Protein AF-0000000078358785 (afdb_homodimer)

pLDDT: mean 84.78, std 23.12, range [19.11, 98.88]

Solvent-accessible surface area (backbone atoms only — not comparable to full-atom values): 61920 Å² total; per-residue (Å²): 139,83,80,76,79,76,81,77,79,79,76,76,79,75,78,79,74,76,70,80,72,74,65,74,68,60,84,59,78,71,70,69,76,71,72,65,81,68,76,56,52,26,37,37,36,40,34,27,38,42,33,43,81,42,64,78,34,66,46,77,30,67,47,53,10,40,36,32,26,43,56,86,24,31,24,59,42,73,45,63,35,97,56,78,83,46,72,68,59,48,48,54,48,43,39,72,59,42,86,57,66,68,45,70,43,88,78,56,57,58,84,79,57,36,44,62,38,29,50,54,54,65,26,34,34,31,42,22,29,21,31,59,29,33,31,62,51,30,46,68,45,34,30,58,63,73,87,32,40,61,72,57,32,38,49,74,52,45,51,64,48,35,58,52,32,70,41,58,69,55,29,48,57,48,38,51,54,47,52,54,37,34,34,31,44,36,39,38,33,38,31,34,34,40,33,73,39,59,67,34,28,52,45,45,52,50,46,34,38,72,62,54,37,33,32,34,43,11,52,28,36,34,51,34,34,91,77,43,74,86,66,46,42,96,34,47,66,55,46,50,51,46,48,39,52,48,43,47,45,34,62,62,76,30,43,62,55,71,86,51,56,70,72,73,68,64,77,71,74,75,70,79,70,62,86,48,92,53,79,66,48,66,41,73,69,74,79,61,83,66,56,83,68,28,49,38,40,53,27,48,21,50,56,32,70,75,23,39,45,70,68,34,48,39,52,51,14,49,48,45,69,69,34,83,80,49,33,36,40,36,55,37,44,45,36,70,69,57,45,54,52,37,42,68,76,39,67,92,33,93,44,73,62,46,51,44,45,74,35,58,53,59,30,59,48,16,33,34,31,39,50,32,68,67,48,73,69,45,50,53,49,41,60,72,37,43,40,10,38,19,42,24,42,43,18,23,39,52,28,59,36,48,64,53,56,58,65,59,42,47,72,70,62,57,67,34,36,20,29,15,28,33,28,29,58,5,41,37,73,28,61,52,56,33,46,46,36,41,42,38,51,39,22,54,60,40,58,61,52,68,72,50,78,75,71,82,70,83,63,74,53,53,65,50,71,35,36,49,53,11,23,34,11,34,15,16,18,41,29,67,73,33,54,80,40,33,25,29,80,54,74,68,13,35,38,35,31,27,36,35,44,64,42,38,37,64,71,72,76,70,80,77,74,85,55,89,46,70,66,42,46,53,50,47,53,46,51,50,49,43,62,71,26,38,61,80,78,55,60,83,62,73,48,64,42,52,52,68,67,45,81,51,84,74,80,54,65,71,59,50,50,42,25,40,55,48,27,48,56,43,77,26,26,26,23,21,23,38,70,64,36,66,69,31,32,66,46,51,57,131,135,82,84,74,80,77,84,78,80,81,75,75,79,76,77,78,74,74,71,78,71,74,66,74,68,61,84,60,78,72,70,68,77,72,73,64,80,67,75,54,53,26,38,37,36,39,35,27,39,43,34,43,81,42,64,78,34,66,46,76,28,68,47,52,10,40,36,33,27,43,57,86,25,31,24,60,43,71,46,61,34,99,56,77,83,44,71,67,59,47,47,54,49,44,38,70,57,44,89,55,65,67,46,69,42,90,79,56,56,59,84,80,57,36,43,62,38,30,51,55,54,64,26,34,34,32,42,22,30,22,31,59,30,32,31,62,52,29,48,69,46,34,30,59,63,74,88,32,39,61,71,56,33,38,49,73,53,45,52,64,48,34,58,53,32,70,39,58,68,55,30,49,57,48,38,49,53,48,53,53,37,33,34,32,44,38,37,37,32,38,30,34,35,39,34,72,38,59,67,34,29,54,47,46,52,50,47,34,36,73,62,55,38,32,31,34,43,12,51,28,36,33,49,34,35,90,76,43,73,86,65,46,42,96,33,46,67,56,45,49,50,46,48,40,52,47,43,47,45,35,60,62,75,29,42,62,56,73,87,51,57,69,73,71,69,63,77,71,72,76,69,77,72,62,85,49,92,52,78,66,45,67,40,75,68,75,79,60,83,64,56,83,67,26,49,38,40,55,28,48,21,51,56,34,70,77,22,39,47,70,67,34,49,38,54,52,14,49,49,44,71,69,35,85,81,49,34,35,40,35,55,37,44,46,34,70,69,56,45,54,53,39,42,67,77,38,68,91,33,94,45,72,62,44,52,44,44,75,35,58,53,60,30,58,50,16,33,35,31,40,49,31,68,67,48,74,69,46,52,52,50,41,58,72,36,44,38,10,38,20,43,24,43,42,18,23,39,51,29,61,37,48,64,53,57,56,64,60,40,47,73,70,60,56,67,34,35,22,29,15,28,33,28,29,57,5,41,39,73,28,61,53,57,32,46,46,33,42,40,37,51,38,23,54,62,42,58,63,51,68,72,50,78,75,71,82,70,80,61,74,52,53,65,51,72,35,35,50,53,11,24,34,12,34,15,18,18,41,30,67,73,32,52,79,39,34,25,27,79,55,75,68,12,36,38,36,31,28,34,37,44,65,40,39,41,60,70,74,77,70,80,78,73,84,55,87,46,70,67,42,47,53,51,48,52,45,52,50,50,43,61,70,26,38,63,80,77,57,60,82,62,73,48,63,44,53,51,68,66,46,82,53,84,76,81,53,65,70,58,50,49,42,25,40,54,48,28,51,55,42,77,27,26,25,22,22,23,38,71,63,35,63,70,32,34,67,48,52,57,131

Secondary structure (DSSP, 8-state):
-----------------------------------SSS-PPPEEEESEEEEEEETTEEEEE-SS-EEEE-TTSBEEEEE--SS---HHHHHHHHHHH---GGGG-TT--HHHHSEEEEPPTT-EEEEPEEEEEEEGGGGGGTT--TT--HHHHIIIIIHHHHHGGGSHHHHHHHHHHHHHHHHHTTEEEEEEE--S-HHHHHHHHHHHHHHT-EEEEE-EE-S--TT-TTSS-S-HHHHHHHHHHHHHHHHHHTSS-SS---TT------------SSGGGGS----STTGGG-SEEEEEEE--GGGS-HHHHHHHHHHHHH-TT-EEEEEES--HHHHHHHHHH-TT-SSHHHHHHHTT--STTEEEEE--S--HHHHHHHHHHT-EEEE-HHHHHHTT-----HHHHHHTT---EEE---BTTBS-SSHHHHHHHHHHHHHHHHHHHTTS-S------SS--HHHHHHHHTHHHHHHTT-TTTSSS--TTSB--EEEE----------------SHHHHHHHHHHHHHHHTSPPPPPTTSSTT----TT-----HHHHHHHHHHH--GGGEEEEEETTEEEE-SS---/-----------------------------------SSS-PPPEEEESEEEEEEETTEEEEE-SS-EEEE-TTSBEEEEE--SS---HHHHHHHHHHH---GGGG-TT--HHHHSEEEEPPTT-EEEEPEEEEEEEGGGGGGTT--TT--HHHHIIIIIHHHHHGGGSHHHHHHHHHHHHHHHHHTTEEEEEEE--S-HHHHHHHHHHHHHHT-EEEEE-EE-S--TT-TTSS-S-HHHHHHHHHHHHHHHHHHTSS-SS---TT------------SSGGGGS----STTGGG-SEEEEEEE--GGGS-HHHHHHHHHHHHH-TT-EEEEEES--HHHHHHHHHH-TT-SSHHHHHHHTT--STTEEEEE--S--HHHHHHHHHHT-EEEE-HHHHHHTT-----HHHHHHTT---EEE---BTTBS-SSHHHHHHHHHHHHHHHHHHHTTS-S------SS--HHHHHHHHTHHHHHHTT-TTTSSS--TTSB--EEEE----------------SHHHHHHHHHHHHHHHTSPPPPPTTSSTT----TT-S---HHHHHHHHHHH--GGGEEEEEETTEEEE-SS---

Radius of gyration: 32.54 Å; Cα contacts (8 Å, |Δi|>4): 2406; chains: 2; bounding box: 149×93×80 Å

Foldseek 3Di:
DDDPPPPDDPPPPPPPPPPPCVVPPPVPPPPPPPPQPDQAFKEKEWAWEWAFPALQDIDIQGARWIWIQHSQQFTQDTHHDNDHDAPVNVLVVCCVRPPDCLSVDPPRDDLVRHAYFYEFPLKYKYFFFAAEAAELQFLVCAPHDLPAFDLVCCLPRNLVSLVVVVDVVVLLVSLLVLLFVLVLFRHQEYEYEHALDLSSQLSNLVSCLLLQGQYAYENEAFQADPSDPVRHDVDLVVSVVSRLVSQQSSLPVQLDRPSHSPPPPPDPPPPPQPPDVDSLSSRPQPPDPSSLPTSYGYEYEHAAQLRDAPSNLLSVLVVCVSHVSHAYEYEAQQAPVVFVSNCVRPVVDPGRLVSSVVSNRQALRYEYECCADDDPVSLVVNVVRNAAYAHQQQLSVSNVRHARAVLVSVVVPNRLAAYHPHPRSHNDSYCLVVLQSQFVSLQVVVVVVVPPPPPPPPGDSGRDPSNSLQRGFLSSCSNNVNNQATRGSDGGHGDWMWIFAQLAAGDDPDPLPPDPDPVSVSRVVRVVSSVVSYFDHQDPCPQVQRDDDNPDPDDDNVVSSVSCSNRNGSSRGQFTDHRNDTSYGNTHGD/DDPPPPPDDPPPPPPPPPPPCVVPPPVPPPPPPPPQDDQAFKEKEWAWEWAFPALQDIDIQGARWIWIAHSQQFTQDTHHDNDHDAPVNVLVVCCVRPPDCLSVDPPRDDLVRHAYFYEFPLKYKYFFFAAEAAELQFLVCAPHDLPAFDLVCCLPRNLVSLVVVVDVVVLLVSLLVLLFVLVLFRHQEYEYEHALDLSSQLSNLVSCLLLQGQYAYENEAFQADPSDPVRHDVDLVVSLVSRLVSQQSSLQVQLDRPSHSPPPPDDPPPPDLPPDVDSLSSRPQPPDPSSLPTSYGYEYEHAAQLRDAPSNLLVVLVVCVSHVSHAYEYEAQQAPVVFVSNCVRPVVDPGRLVSSVVSNRQALRYEYECCADDDPVSLVVNVVRNAAYAHQQQLSVSNVRHARAVLVSVVVPNRLAAYHPHPRSHNDSYCLVVLQSQFVSLQVVVVVVVPPPPDPPPGDSGRDPSNSLQRGFLSSCSNNVNNQATRGSDGRHGDWMWIFAQLAAGDDPDPLPPDPDPVSVSRVVRVVSSVVSYFDHQDPCPQVQRDDDNPDPDDDNVVSSVSCSNRNGSSRGQFTDHRNDTSYGNTHGD

Nearest PDB structures (foldseek):
  6oha-assembly1_A-2  TM=9.002E-01  e=8.420E-47  Saccharomyces cerevisiae S288C
  6ohb-assembly2_D  TM=8.865E-01  e=3.835E-34  Escherichia coli K-12
  6ohc-assembly2_D  TM=8.778E-01  e=2.274E-33  Escherichia coli K-12
  6ohc-assembly2_C  TM=8.930E-01  e=1.348E-32  Escherichia coli K-12
  6ohc-assembly1_B  TM=8.735E-01  e=4.954E-33  Escherichia coli K-12

Structure (mmCIF, N/CA/C/O backbone):
data_AF-0000000078358785-model_v1
#
loop_
_entity.id
_entity.type
_entity.pdbx_description
1 polymer 'Amidohydrolase-related domain-containing protein'
#
loop_
_atom_site.group_PDB
_atom_site.id
_atom_site.type_symbol
_atom_site.label_atom_id
_atom_site.label_alt_id
_atom_site.label_comp_id
_atom_site.label_asym_id
_atom_site.label_entity_id
_atom_site.label_seq_id
_atom_site.pdbx_PDB_ins_code
_atom_site.Cartn_x
_atom_site.Cartn_y
_atom_site.Cartn_z
_atom_site.occupancy
_atom_site.B_iso_or_equiv
_atom_site.auth_seq_id
_atom_site.auth_comp_id
_atom_site.auth_asym_id
_atom_site.auth_atom_id
_atom_site.pdbx_PDB_model_num
ATOM 1 N N . MET A 1 1 ? -75.812 0.521 24.188 1 22.69 1 MET A N 1
ATOM 2 C CA . MET A 1 1 ? -75.312 0.245 25.531 1 22.69 1 MET A CA 1
ATOM 3 C C . MET A 1 1 ? -74 -0.576 25.469 1 22.69 1 MET A C 1
ATOM 5 O O . MET A 1 1 ? -74.062 -1.779 25.734 1 22.69 1 MET A O 1
ATOM 9 N N . GLU A 1 2 ? -73.312 -0.482 24.375 1 25 2 GLU A N 1
ATOM 10 C CA . GLU A 1 2 ? -72.25 -1.1 23.562 1 25 2 GLU A CA 1
ATOM 11 C C . GLU A 1 2 ? -70.938 -1.158 24.328 1 25 2 GLU A C 1
ATOM 13 O O . GLU A 1 2 ? -70.375 -0.129 24.781 1 25 2 GLU A O 1
ATOM 18 N N . ASP A 1 3 ? -70.688 -2.27 25.062 1 21.14 3 ASP A N 1
ATOM 19 C CA . ASP A 1 3 ? -69.75 -2.709 26.125 1 21.14 3 ASP A CA 1
ATOM 20 C C . ASP A 1 3 ? -68.312 -2.535 25.719 1 21.14 3 ASP A C 1
ATOM 22 O O . ASP A 1 3 ? -67.938 -2.846 24.578 1 21.14 3 ASP A O 1
ATOM 26 N N . GLN A 1 4 ? -67.5 -1.616 26.312 1 19.78 4 GLN A N 1
ATOM 27 C CA . GLN A 1 4 ? -66.188 -0.982 26.391 1 19.78 4 GLN A CA 1
ATOM 28 C C . GLN A 1 4 ? -65.125 -1.988 26.797 1 19.78 4 GLN A C 1
ATOM 30 O O . GLN A 1 4 ? -65 -2.283 27.984 1 19.78 4 GLN A O 1
ATOM 35 N N . ALA A 1 5 ? -65.125 -3.215 26.125 1 21.67 5 ALA A N 1
ATOM 36 C CA . ALA A 1 5 ? -64.312 -4.289 26.641 1 21.67 5 ALA A CA 1
ATOM 37 C C . ALA A 1 5 ? -62.906 -3.795 26.922 1 21.67 5 ALA A C 1
ATOM 39 O O . ALA A 1 5 ? -62.281 -3.156 26.062 1 21.67 5 ALA A O 1
ATOM 40 N N . SER A 1 6 ? -62.469 -3.596 28.172 1 19.73 6 SER A N 1
ATOM 41 C CA . SER A 1 6 ? -61.344 -3.076 28.922 1 19.73 6 SER A CA 1
ATOM 42 C C . SER A 1 6 ? -60.062 -3.881 28.641 1 19.73 6 SER A C 1
ATOM 44 O O . SER A 1 6 ? -60.031 -5.078 28.938 1 19.73 6 SER A O 1
ATOM 46 N N . LEU A 1 7 ? -59.531 -3.863 27.391 1 21.83 7 LEU A N 1
ATOM 47 C CA . LEU A 1 7 ? -58.406 -4.672 26.922 1 21.83 7 LEU A CA 1
ATOM 48 C C . LEU A 1 7 ? -57.219 -4.555 27.875 1 21.83 7 LEU A C 1
ATOM 50 O O . LEU A 1 7 ? -56.719 -3.457 28.094 1 21.83 7 LEU A O 1
ATOM 54 N N . ASP A 1 8 ? -57.188 -5.27 29 1 19.94 8 ASP A N 1
ATOM 55 C CA . ASP A 1 8 ? -56.281 -5.406 30.156 1 19.94 8 ASP A CA 1
ATOM 56 C C . ASP A 1 8 ? -54.844 -5.594 29.719 1 19.94 8 ASP A C 1
ATOM 58 O O . ASP A 1 8 ? -54.562 -6.254 28.703 1 19.94 8 ASP A O 1
ATOM 62 N N . GLY A 1 9 ? -53.875 -4.691 30.094 1 20.17 9 GLY A N 1
ATOM 63 C CA . GLY A 1 9 ? -52.531 -4.195 29.922 1 20.17 9 GLY A CA 1
ATOM 64 C C . GLY A 1 9 ? -51.469 -5.207 30.328 1 20.17 9 GLY A C 1
ATOM 65 O O . GLY A 1 9 ? -51.25 -5.453 31.516 1 20.17 9 GLY A O 1
ATOM 66 N N . CYS A 1 10 ? -51.5 -6.469 29.797 1 20.55 10 CYS A N 1
ATOM 67 C CA . CYS A 1 10 ? -50.594 -7.516 30.281 1 20.55 10 CYS A CA 1
ATOM 68 C C . CYS A 1 10 ? -49.156 -7.035 30.297 1 20.55 10 CYS A C 1
ATOM 70 O O . CYS A 1 10 ? -48.656 -6.562 29.281 1 20.55 10 CYS A O 1
ATOM 72 N N . GLU A 1 11 ? -48.625 -6.652 31.453 1 19.98 11 GLU A N 1
ATOM 73 C CA . GLU A 1 11 ? -47.312 -6.156 31.859 1 19.98 11 GLU A CA 1
ATOM 74 C C . GLU A 1 11 ? -46.219 -7.18 31.562 1 19.98 11 GLU A C 1
ATOM 76 O O . GLU A 1 11 ? -46.219 -8.273 32.125 1 19.98 11 GLU A O 1
ATOM 81 N N . LEU A 1 12 ? -45.938 -7.449 30.297 1 19.47 12 LEU A N 1
ATOM 82 C CA . LEU A 1 12 ? -44.938 -8.453 29.969 1 19.47 12 LEU A CA 1
ATOM 83 C C . LEU A 1 12 ? -43.594 -8.148 30.672 1 19.47 12 LEU A C 1
ATOM 85 O O . LEU A 1 12 ? -43.062 -7.051 30.547 1 19.47 12 LEU A O 1
ATOM 89 N N . LYS A 1 13 ? -43.344 -8.773 31.844 1 19.41 13 LYS A N 1
ATOM 90 C CA . LYS A 1 13 ? -42.125 -8.742 32.688 1 19.41 13 LYS A CA 1
ATOM 91 C C . LYS A 1 13 ? -40.906 -9.164 31.875 1 19.41 13 LYS A C 1
ATOM 93 O O . LYS A 1 13 ? -40.844 -10.281 31.359 1 19.41 13 LYS A O 1
ATOM 98 N N . PHE A 1 14 ? -40.281 -8.25 31.125 1 19.91 14 PHE A N 1
ATOM 99 C CA . PHE A 1 14 ? -39.031 -8.406 30.359 1 19.91 14 PHE A CA 1
ATOM 100 C C . PHE A 1 14 ? -37.875 -8.828 31.281 1 19.91 14 PHE A C 1
ATOM 102 O O . PHE A 1 14 ? -37.562 -8.148 32.25 1 19.91 14 PHE A O 1
ATOM 109 N N . ALA A 1 15 ? -37.812 -10.117 31.578 1 20.09 15 ALA A N 1
ATOM 110 C CA . ALA A 1 15 ? -36.75 -10.656 32.406 1 20.09 15 ALA A CA 1
ATOM 111 C C . ALA A 1 15 ? -35.375 -10.133 31.938 1 20.09 15 ALA A C 1
ATOM 113 O O . ALA A 1 15 ? -35.094 -10.141 30.75 1 20.09 15 ALA A O 1
ATOM 114 N N . GLN A 1 16 ? -34.688 -9.336 32.719 1 20.66 16 GLN A N 1
ATOM 115 C CA . GLN A 1 16 ? -33.406 -8.633 32.719 1 20.66 16 GLN A CA 1
ATOM 116 C C . GLN A 1 16 ? -32.25 -9.617 32.625 1 20.66 16 GLN A C 1
ATOM 118 O O . GLN A 1 16 ? -31.938 -10.344 33.562 1 20.66 16 GLN A O 1
ATOM 123 N N . GLY A 1 17 ? -32.281 -10.523 31.672 1 19.92 17 GLY A N 1
ATOM 124 C CA . GLY A 1 17 ? -31.156 -11.461 31.672 1 19.92 17 GLY A CA 1
ATOM 125 C C . GLY A 1 17 ? -29.812 -10.781 31.734 1 19.92 17 GLY A C 1
ATOM 126 O O . GLY A 1 17 ? -29.562 -9.812 31 1 19.92 17 GLY A O 1
ATOM 127 N N . SER A 1 18 ? -29.141 -10.82 32.844 1 23.38 18 SER A N 1
ATOM 128 C CA . SER A 1 18 ? -27.844 -10.312 33.281 1 23.38 18 SER A CA 1
ATOM 129 C C . SER A 1 18 ? -26.719 -10.852 32.406 1 23.38 18 SER A C 1
ATOM 131 O O . SER A 1 18 ? -26.094 -11.859 32.75 1 23.38 18 SER A O 1
ATOM 133 N N . GLY A 1 19 ? -26.984 -11.047 31.141 1 22.22 19 GLY A N 1
ATOM 134 C CA . GLY A 1 19 ? -25.859 -11.594 30.391 1 22.22 19 GLY A CA 1
ATOM 135 C C . GLY A 1 19 ? -24.547 -10.906 30.688 1 22.22 19 GLY A C 1
ATOM 136 O O . GLY A 1 19 ? -24.484 -9.68 30.781 1 22.22 19 GLY A O 1
ATOM 137 N N . LEU A 1 20 ? -23.703 -11.617 31.422 1 22.83 20 LEU A N 1
ATOM 138 C CA . LEU A 1 20 ? -22.344 -11.273 31.844 1 22.83 20 LEU A CA 1
ATOM 139 C C . LEU A 1 20 ? -21.5 -10.828 30.656 1 22.83 20 LEU A C 1
ATOM 141 O O . LEU A 1 20 ? -21.234 -11.625 29.75 1 22.83 20 LEU A O 1
ATOM 145 N N . ASN A 1 21 ? -21.859 -9.734 30.031 1 23.23 21 ASN A N 1
ATOM 146 C CA . ASN A 1 21 ? -21.016 -9.039 29.062 1 23.23 21 ASN A CA 1
ATOM 147 C C . ASN A 1 21 ? -19.578 -8.922 29.562 1 23.23 21 ASN A C 1
ATOM 149 O O . ASN A 1 21 ? -19.25 -8.023 30.344 1 23.23 21 ASN A O 1
ATOM 153 N N . ASP A 1 22 ? -19.016 -10.094 29.875 1 24.91 22 ASP A N 1
ATOM 154 C CA . ASP A 1 22 ? -17.609 -9.867 30.203 1 24.91 22 ASP A CA 1
ATOM 155 C C . ASP A 1 22 ? -16.906 -9.094 29.094 1 24.91 22 ASP A C 1
ATOM 157 O O . ASP A 1 22 ? -16.734 -9.609 27.984 1 24.91 22 ASP A O 1
ATOM 161 N N . GLN A 1 23 ? -17.234 -7.926 28.938 1 22.55 23 GLN A N 1
ATOM 162 C CA . GLN A 1 23 ? -16.484 -6.984 28.109 1 22.55 23 GLN A CA 1
ATOM 163 C C . GLN A 1 23 ? -14.977 -7.172 28.297 1 22.55 23 GLN A C 1
ATOM 165 O O . GLN A 1 23 ? -14.422 -6.82 29.328 1 22.55 23 GLN A O 1
ATOM 170 N N . LYS A 1 24 ? -14.484 -8.242 27.703 1 25.81 24 LYS A N 1
ATOM 171 C CA . LYS A 1 24 ? -13.023 -8.227 27.688 1 25.81 24 LYS A CA 1
ATOM 172 C C . LYS A 1 24 ? -12.484 -6.844 27.344 1 25.81 24 LYS A C 1
ATOM 174 O O . LYS A 1 24 ? -12.812 -6.289 26.297 1 25.81 24 LYS A O 1
ATOM 179 N N . GLU A 1 25 ? -12.219 -6.062 28.391 1 23.22 25 GLU A N 1
ATOM 180 C CA . GLU A 1 25 ? -11.578 -4.754 28.328 1 23.22 25 GLU A CA 1
ATOM 181 C C . GLU A 1 25 ? -10.422 -4.746 27.328 1 23.22 25 GLU A C 1
ATOM 183 O O . GLU A 1 25 ? -9.516 -5.578 27.422 1 23.22 25 GLU A O 1
ATOM 188 N N . TYR A 1 26 ? -10.766 -4.625 26.094 1 25.81 26 TYR A N 1
ATOM 189 C CA . TYR A 1 26 ? -9.602 -4.246 25.297 1 25.81 26 TYR A CA 1
ATOM 190 C C . TYR A 1 26 ? -8.633 -3.404 26.125 1 25.81 26 TYR A C 1
ATOM 192 O O . TYR A 1 26 ? -9.055 -2.531 26.891 1 25.81 26 TYR A O 1
ATOM 200 N N . PRO A 1 27 ? -7.547 -4.051 26.578 1 28.67 27 PRO A N 1
ATOM 201 C CA . PRO A 1 27 ? -6.688 -3.148 27.344 1 28.67 27 PRO A CA 1
ATOM 202 C C . PRO A 1 27 ? -6.73 -1.711 26.828 1 28.67 27 PRO A C 1
ATOM 204 O O . PRO A 1 27 ? -6.418 -1.457 25.672 1 28.67 27 PRO A O 1
ATOM 207 N N . GLY A 1 28 ? -7.867 -1.014 27.125 1 26.75 28 GLY A N 1
ATOM 208 C CA . GLY A 1 28 ? -7.953 0.426 26.938 1 26.75 28 GLY A CA 1
ATOM 209 C C . GLY A 1 28 ? -6.625 1.133 27.125 1 26.75 28 GLY A C 1
ATOM 210 O O . GLY A 1 28 ? -5.715 0.594 27.766 1 26.75 28 GLY A O 1
ATOM 211 N N . THR A 1 29 ? -6.398 2.025 26.156 1 29.47 29 THR A N 1
ATOM 212 C CA . THR A 1 29 ? -5.348 3.016 26.359 1 29.47 29 THR A CA 1
ATOM 213 C C . THR A 1 29 ? -5.324 3.492 27.812 1 29.47 29 THR A C 1
ATOM 215 O O . THR A 1 29 ? -6.32 4.02 28.312 1 29.47 29 THR A O 1
ATOM 218 N N . SER A 1 30 ? -4.848 2.625 28.734 1 29.5 30 SER A N 1
ATOM 219 C CA . SER A 1 30 ? -4.609 3.266 30.031 1 29.5 30 SER A CA 1
ATOM 220 C C . SER A 1 30 ? -4.328 4.754 29.859 1 29.5 30 SER A C 1
ATOM 222 O O . SER A 1 30 ? -3.357 5.141 29.203 1 29.5 30 SER A O 1
ATOM 224 N N . GLN A 1 31 ? -5.391 5.461 29.844 1 28.23 31 GLN A N 1
ATOM 225 C CA . GLN A 1 31 ? -5.125 6.875 30.078 1 28.23 31 GLN A CA 1
ATOM 226 C C . GLN A 1 31 ? -4.195 7.059 31.281 1 28.23 31 GLN A C 1
ATOM 228 O O . GLN A 1 31 ? -4.605 6.867 32.438 1 28.23 31 GLN A O 1
ATOM 233 N N . ARG A 1 32 ? -2.955 6.734 31.188 1 29.75 32 ARG A N 1
ATOM 234 C CA . ARG A 1 32 ? -2.131 7.215 32.281 1 29.75 32 ARG A CA 1
ATOM 235 C C . ARG A 1 32 ? -2.549 8.617 32.719 1 29.75 32 ARG A C 1
ATOM 237 O O . ARG A 1 32 ? -2.645 9.523 31.875 1 29.75 32 ARG A O 1
ATOM 244 N N . SER A 1 33 ? -3.34 8.602 33.781 1 28.12 33 SER A N 1
ATOM 245 C CA . SER A 1 33 ? -3.539 9.883 34.469 1 28.12 33 SER A CA 1
ATOM 246 C C . SER A 1 33 ? -2.246 10.688 34.5 1 28.12 33 SER A C 1
ATOM 248 O O . SER A 1 33 ? -1.244 10.234 35.062 1 28.12 33 SER A O 1
ATOM 250 N N . TYR A 1 34 ? -2.008 11.375 33.438 1 30.08 34 TYR A N 1
ATOM 251 C CA . TYR A 1 34 ? -0.969 12.391 33.594 1 30.08 34 TYR A CA 1
ATOM 252 C C . TYR A 1 34 ? -1.183 13.203 34.875 1 30.08 34 TYR A C 1
ATOM 254 O O . TYR A 1 34 ? -2.238 13.812 35.062 1 30.08 34 TYR A O 1
ATOM 262 N N . ASP A 1 35 ? -0.689 12.812 36 1 30.41 35 ASP A N 1
ATOM 263 C CA . ASP A 1 35 ? -0.593 13.703 37.125 1 30.41 35 ASP A CA 1
ATOM 264 C C . ASP A 1 35 ? -0.213 15.117 36.688 1 30.41 35 ASP A C 1
ATOM 266 O O . ASP A 1 35 ? 0.664 15.297 35.844 1 30.41 35 ASP A O 1
ATOM 270 N N . GLY A 1 36 ? -1.055 16.094 36.781 1 32.5 36 GLY A N 1
ATOM 271 C CA . GLY A 1 36 ? -1.098 17.516 36.469 1 32.5 36 GLY A CA 1
ATOM 272 C C . GLY A 1 36 ? 0.258 18.188 36.562 1 32.5 36 GLY A C 1
ATOM 273 O O . GLY A 1 36 ? 0.533 19.141 35.844 1 32.5 36 GLY A O 1
ATOM 274 N N . GLY A 1 37 ? 0.807 18.344 37.844 1 35.47 37 GLY A N 1
ATOM 275 C CA . GLY A 1 37 ? 1.765 19.359 38.219 1 35.47 37 GLY A CA 1
ATOM 276 C C . GLY A 1 37 ? 3.152 19.141 37.656 1 35.47 37 GLY A C 1
ATOM 277 O O . GLY A 1 37 ? 4.098 19.844 38 1 35.47 37 GLY A O 1
ATOM 278 N N . SER A 1 38 ? 3.605 17.969 37.5 1 41.44 38 SER A N 1
ATOM 279 C CA . SER A 1 38 ? 5.043 17.781 37.375 1 41.44 38 SER A CA 1
ATOM 280 C C . SER A 1 38 ? 5.523 18.203 36 1 41.44 38 SER A C 1
ATOM 282 O O . SER A 1 38 ? 4.945 17.812 34.969 1 41.44 38 SER A O 1
ATOM 284 N N . LYS A 1 39 ? 6.207 19.297 35.938 1 52.06 39 LYS A N 1
ATOM 285 C CA . LYS A 1 39 ? 6.934 19.812 34.75 1 52.06 39 LYS A CA 1
ATOM 286 C C . LYS A 1 39 ? 7.43 18.672 33.875 1 52.06 39 LYS A C 1
ATOM 288 O O . LYS A 1 39 ? 8.016 17.719 34.375 1 52.06 39 LYS A O 1
ATOM 293 N N . ASN A 1 40 ? 7.043 18.578 32.531 1 77.44 40 ASN A N 1
ATOM 294 C CA . ASN A 1 40 ? 7.531 17.578 31.594 1 77.44 40 ASN A CA 1
ATOM 295 C C . ASN A 1 40 ? 9.055 17.516 31.594 1 77.44 40 ASN A C 1
ATOM 297 O O . ASN A 1 40 ? 9.727 18.547 31.625 1 77.44 40 ASN A O 1
ATOM 301 N N . LYS A 1 41 ? 9.586 16.469 31.922 1 88.5 41 LYS A N 1
ATOM 302 C CA . LYS A 1 41 ? 11.031 16.25 31.828 1 88.5 41 LYS A CA 1
ATOM 303 C C . LYS A 1 41 ? 11.516 16.453 30.391 1 88.5 41 LYS A C 1
ATOM 305 O O . LYS A 1 41 ? 10.805 16.125 29.438 1 88.5 41 LYS A O 1
ATOM 310 N N . PRO A 1 42 ? 12.617 17.141 30.297 1 94.62 42 PRO A N 1
ATOM 311 C CA . PRO A 1 42 ? 13.234 17.172 28.969 1 94.62 42 PRO A CA 1
ATOM 312 C C . PRO A 1 42 ? 13.422 15.773 28.375 1 94.62 42 PRO A C 1
ATOM 314 O O . PRO A 1 42 ? 13.609 14.812 29.109 1 94.62 42 PRO A O 1
ATOM 317 N N . ILE A 1 43 ? 13.344 15.703 27.094 1 96.38 43 ILE A N 1
ATOM 318 C CA . ILE A 1 43 ? 13.555 14.445 26.391 1 96.38 43 ILE A CA 1
ATOM 319 C C . ILE A 1 43 ? 14.938 14.445 25.75 1 96.38 43 ILE A C 1
ATOM 321 O O . ILE A 1 43 ? 15.328 15.422 25.109 1 96.38 43 ILE A O 1
ATOM 325 N N . VAL A 1 44 ? 15.656 13.422 25.984 1 97.31 44 VAL A N 1
ATOM 326 C CA . VAL A 1 44 ? 16.938 13.188 25.328 1 97.31 44 VAL A CA 1
ATOM 327 C C . VAL A 1 44 ? 16.844 11.961 24.422 1 97.31 44 VAL A C 1
ATOM 329 O O . VAL A 1 44 ? 16.516 10.867 24.891 1 97.31 44 VAL A O 1
ATOM 332 N N . ILE A 1 45 ? 17.125 12.141 23.156 1 98.19 45 ILE A N 1
ATOM 333 C CA . ILE A 1 45 ? 17.062 11.039 22.203 1 98.19 45 ILE A CA 1
ATOM 334 C C . ILE A 1 45 ? 18.469 10.758 21.656 1 98.19 45 ILE A C 1
ATOM 336 O O . ILE A 1 45 ? 19.125 11.656 21.125 1 98.19 45 ILE A O 1
ATOM 340 N N . LEU A 1 46 ? 18.906 9.594 21.859 1 97.56 46 LEU A N 1
ATOM 341 C CA . LEU A 1 46 ? 20.156 9.133 21.25 1 97.56 46 LEU A CA 1
ATOM 342 C C . LEU A 1 46 ? 19.891 8.227 20.062 1 97.56 46 LEU A C 1
ATOM 344 O O . LEU A 1 46 ? 19.188 7.219 20.172 1 97.56 46 LEU A O 1
ATOM 348 N N . GLY A 1 47 ? 20.328 8.617 18.891 1 96.44 47 GLY A N 1
ATOM 349 C CA . GLY A 1 47 ? 20.109 7.801 17.703 1 96.44 47 GLY A CA 1
ATOM 350 C C . GLY A 1 47 ? 20.219 8.586 16.422 1 96.44 47 GLY A C 1
ATOM 351 O O . GLY A 1 47 ? 20.969 9.562 16.344 1 96.44 47 GLY A O 1
ATOM 352 N N . SER A 1 48 ? 19.609 8.078 15.367 1 96.94 48 SER A N 1
ATOM 353 C CA . SER A 1 48 ? 19.719 8.695 14.047 1 96.94 48 SER A CA 1
ATOM 354 C C . SER A 1 48 ? 18.484 9.523 13.727 1 96.94 48 SER A C 1
ATOM 356 O O . SER A 1 48 ? 17.375 9.219 14.188 1 96.94 48 SER A O 1
ATOM 358 N N . PHE A 1 49 ? 18.703 10.602 12.961 1 98.44 49 PHE A N 1
ATOM 359 C CA . PHE A 1 49 ? 17.641 11.516 12.562 1 98.44 49 PHE A CA 1
ATOM 360 C C . PHE A 1 49 ? 17.781 11.891 11.094 1 98.44 49 PHE A C 1
ATOM 362 O O . PHE A 1 49 ? 18.891 12.031 10.578 1 98.44 49 PHE A O 1
ATOM 369 N N . ILE A 1 50 ? 16.703 11.938 10.43 1 98.75 50 ILE A N 1
ATOM 370 C CA . ILE A 1 50 ? 16.656 12.398 9.047 1 98.75 50 ILE A CA 1
ATOM 371 C C . ILE A 1 50 ? 15.57 13.461 8.891 1 98.75 50 ILE A C 1
ATOM 373 O O . ILE A 1 50 ? 14.445 13.273 9.352 1 98.75 50 ILE A O 1
ATOM 377 N N . HIS A 1 51 ? 15.859 14.641 8.312 1 98.75 51 HIS A N 1
ATOM 378 C CA . HIS A 1 51 ? 14.82 15.633 8.047 1 98.75 51 HIS A CA 1
ATOM 379 C C . HIS A 1 51 ? 15.195 16.516 6.855 1 98.75 51 HIS A C 1
ATOM 381 O O . HIS A 1 51 ? 16.359 16.562 6.453 1 98.75 51 HIS A O 1
ATOM 387 N N . SER A 1 52 ? 14.188 17.125 6.262 1 98.56 52 SER A N 1
ATOM 388 C CA . SER A 1 52 ? 14.383 18.031 5.145 1 98.56 52 SER A CA 1
ATOM 389 C C . SER A 1 52 ? 14.773 19.422 5.637 1 98.56 52 SER A C 1
ATOM 391 O O . SER A 1 52 ? 14.219 19.922 6.617 1 98.56 52 SER A O 1
ATOM 393 N N . THR A 1 53 ? 15.727 20.031 4.961 1 97.75 53 THR A N 1
ATOM 394 C CA . THR A 1 53 ? 16.078 21.422 5.258 1 97.75 53 THR A CA 1
ATOM 395 C C . THR A 1 53 ? 15.68 22.344 4.109 1 97.75 53 THR A C 1
ATOM 397 O O . THR A 1 53 ? 15.609 23.562 4.281 1 97.75 53 THR A O 1
ATOM 400 N N . SER A 1 54 ? 15.469 21.781 2.977 1 96.12 54 SER A N 1
ATOM 401 C CA . SER A 1 54 ? 14.922 22.438 1.79 1 96.12 54 SER A CA 1
ATOM 402 C C . SER A 1 54 ? 14.281 21.422 0.85 1 96.12 54 SER A C 1
ATOM 404 O O . SER A 1 54 ? 14.258 20.219 1.14 1 96.12 54 SER A O 1
ATOM 406 N N . ILE A 1 55 ? 13.75 21.906 -0.222 1 95.06 55 ILE A N 1
ATOM 407 C CA . ILE A 1 55 ? 12.961 21.078 -1.125 1 95.06 55 ILE A CA 1
ATOM 408 C C . ILE A 1 55 ? 13.852 20 -1.745 1 95.06 55 ILE A C 1
ATOM 410 O O . ILE A 1 55 ? 13.367 18.922 -2.119 1 95.06 55 ILE A O 1
ATOM 414 N N . ASP A 1 56 ? 15.195 20.156 -1.77 1 94.12 56 ASP A N 1
ATOM 415 C CA . ASP A 1 56 ? 16.078 19.219 -2.467 1 94.12 56 ASP A CA 1
ATOM 416 C C . ASP A 1 56 ? 17.188 18.734 -1.553 1 94.12 56 ASP A C 1
ATOM 418 O O . ASP A 1 56 ? 18.203 18.219 -2.025 1 94.12 56 ASP A O 1
ATOM 422 N N . ARG A 1 57 ? 17.016 18.922 -0.195 1 97.12 57 ARG A N 1
ATOM 423 C CA . ARG A 1 57 ? 18.109 18.547 0.693 1 97.12 57 ARG A CA 1
ATOM 424 C C . ARG A 1 57 ? 17.578 17.844 1.943 1 97.12 57 ARG A C 1
ATOM 426 O O . ARG A 1 57 ? 16.719 18.375 2.637 1 97.12 57 ARG A O 1
ATOM 433 N N . LEU A 1 58 ? 18.172 16.688 2.199 1 97.88 58 LEU A N 1
ATOM 434 C CA . LEU A 1 58 ? 17.969 15.961 3.447 1 97.88 58 LEU A CA 1
ATOM 435 C C . LEU A 1 58 ? 19.219 16.031 4.324 1 97.88 58 LEU A C 1
ATOM 437 O O . LEU A 1 58 ? 20.344 15.961 3.82 1 97.88 58 LEU A O 1
ATOM 441 N N . GLU A 1 59 ? 18.984 16.234 5.535 1 98.12 59 GLU A N 1
ATOM 442 C CA . GLU A 1 59 ? 20.062 16.141 6.504 1 98.12 59 GLU A CA 1
ATOM 443 C C . GLU A 1 59 ? 20 14.812 7.27 1 98.12 59 GLU A C 1
ATOM 445 O O . GLU A 1 59 ? 18.938 14.438 7.77 1 98.12 59 GLU A O 1
ATOM 450 N N . PHE A 1 60 ? 21.156 14.109 7.293 1 97.19 60 PHE A N 1
ATOM 451 C CA . PHE A 1 60 ? 21.297 12.859 8.016 1 97.19 60 PHE A CA 1
ATOM 452 C C . PHE A 1 60 ? 22.156 13.039 9.258 1 97.19 60 PHE A C 1
ATOM 454 O O . PHE A 1 60 ? 23.297 13.469 9.164 1 97.19 60 PHE A O 1
ATOM 461 N N . ILE A 1 61 ? 21.594 12.812 10.375 1 95.88 61 ILE A N 1
ATOM 462 C CA . ILE A 1 61 ? 22.359 12.703 11.617 1 95.88 61 ILE A CA 1
ATOM 463 C C . ILE A 1 61 ? 22.5 11.234 12.008 1 95.88 61 ILE A C 1
ATOM 465 O O . ILE A 1 61 ? 21.609 10.656 12.602 1 95.88 61 ILE A O 1
ATOM 469 N N . SER A 1 62 ? 23.594 10.617 11.703 1 88.19 62 SER A N 1
ATOM 470 C CA . SER A 1 62 ? 23.703 9.164 11.797 1 88.19 62 SER A CA 1
ATOM 471 C C . SER A 1 62 ? 24.797 8.758 12.773 1 88.19 62 SER A C 1
ATOM 473 O O . SER A 1 62 ? 24.734 7.672 13.367 1 88.19 62 SER A O 1
ATOM 475 N N . GLN A 1 63 ? 25.781 9.594 12.961 1 87.12 63 GLN A N 1
ATOM 476 C CA . GLN A 1 63 ? 26.891 9.227 13.836 1 87.12 63 GLN A CA 1
ATOM 477 C C . GLN A 1 63 ? 26.672 9.727 15.258 1 87.12 63 GLN A C 1
ATOM 479 O O . GLN A 1 63 ? 26.844 10.906 15.547 1 87.12 63 GLN A O 1
ATOM 484 N N . ASN A 1 64 ? 26.359 8.828 16.141 1 93.69 64 ASN A N 1
ATOM 485 C CA . ASN A 1 64 ? 26.109 9.164 17.531 1 93.69 64 ASN A CA 1
ATOM 486 C C . ASN A 1 64 ? 25.203 10.383 17.672 1 93.69 64 ASN A C 1
ATOM 488 O O . ASN A 1 64 ? 25.562 11.344 18.359 1 93.69 64 ASN A O 1
ATOM 492 N N . GLY A 1 65 ? 24.109 10.344 17.031 1 97.38 65 GLY A N 1
ATOM 493 C CA . GLY A 1 65 ? 23.219 11.492 17.016 1 97.38 65 GLY A CA 1
ATOM 494 C C . GLY A 1 65 ? 22.578 11.766 18.344 1 97.38 65 GLY A C 1
ATOM 495 O O . GLY A 1 65 ? 22.281 10.836 19.109 1 97.38 65 GLY A O 1
ATOM 496 N N . LEU A 1 66 ? 22.328 13.062 18.641 1 98.06 66 LEU A N 1
ATOM 497 C CA . LEU A 1 66 ? 21.703 13.539 19.875 1 98.06 66 LEU A CA 1
ATOM 498 C C . LEU A 1 66 ? 20.656 14.609 19.562 1 98.06 66 LEU A C 1
ATOM 500 O O . LEU A 1 66 ? 20.922 15.539 18.797 1 98.06 66 LEU A O 1
ATOM 504 N N . MET A 1 67 ? 19.516 14.383 20.094 1 98.44 67 MET A N 1
ATOM 505 C CA . MET A 1 67 ? 18.5 15.438 20.125 1 98.44 67 MET A CA 1
ATOM 506 C C . MET A 1 67 ? 18.047 15.711 21.562 1 98.44 67 MET A C 1
ATOM 508 O O . MET A 1 67 ? 17.844 14.781 22.344 1 98.44 67 MET A O 1
ATOM 512 N N . ILE A 1 68 ? 17.938 17 21.938 1 97.75 68 ILE A N 1
ATOM 513 C CA . ILE A 1 68 ? 17.406 17.391 23.234 1 97.75 68 ILE A CA 1
ATOM 514 C C . ILE A 1 68 ? 16.188 18.281 23.047 1 97.75 68 ILE A C 1
ATOM 516 O O . ILE A 1 68 ? 16.234 19.266 22.312 1 97.75 68 ILE A O 1
ATOM 520 N N . ILE A 1 69 ? 15.141 17.875 23.578 1 97.06 69 ILE A N 1
ATOM 521 C CA . ILE A 1 69 ? 13.906 18.641 23.641 1 97.06 69 ILE A CA 1
ATOM 522 C C . ILE A 1 69 ? 13.68 19.156 25.062 1 97.06 69 ILE A C 1
ATOM 524 O O . ILE A 1 69 ? 13.633 18.359 26.016 1 97.06 69 ILE A O 1
ATOM 528 N N . ASP A 1 70 ? 13.531 20.406 25.266 1 94.06 70 ASP A N 1
ATOM 529 C CA . ASP A 1 70 ? 13.414 20.938 26.625 1 94.06 70 ASP A CA 1
ATOM 530 C C . ASP A 1 70 ? 12.023 20.703 27.188 1 94.06 70 ASP A C 1
ATOM 532 O O . ASP A 1 70 ? 11.18 20.078 26.547 1 94.06 70 ASP A O 1
ATOM 536 N N . SER A 1 71 ? 11.734 21.172 28.344 1 90 71 SER A N 1
ATOM 537 C CA . SER A 1 71 ? 10.508 20.875 29.062 1 90 71 SER A CA 1
ATOM 538 C C . SER A 1 71 ? 9.297 21.547 28.406 1 90 71 SER A C 1
ATOM 540 O O . SER A 1 71 ? 8.156 21.156 28.672 1 90 71 SER A O 1
ATOM 542 N N . SER A 1 72 ? 9.578 22.5 27.578 1 87.56 72 SER A N 1
ATOM 543 C CA . SER A 1 72 ? 8.492 23.172 26.875 1 87.56 72 SER A CA 1
ATOM 544 C C . SER A 1 72 ? 8.18 22.469 25.562 1 87.56 72 SER A C 1
ATOM 546 O O . SER A 1 72 ? 7.234 22.844 24.859 1 87.56 72 SER A O 1
ATOM 548 N N . GLY A 1 73 ? 8.992 21.5 25.188 1 91.25 73 GLY A N 1
ATOM 549 C CA . GLY A 1 73 ? 8.773 20.75 23.969 1 91.25 73 GLY A CA 1
ATOM 550 C C . GLY A 1 73 ? 9.516 21.328 22.781 1 91.25 73 GLY A C 1
ATOM 551 O O . GLY A 1 73 ? 9.219 20.984 21.625 1 91.25 73 GLY A O 1
ATOM 552 N N . THR A 1 74 ? 10.438 22.172 23.031 1 94.31 74 THR A N 1
ATOM 553 C CA . THR A 1 74 ? 11.211 22.828 21.984 1 94.31 74 THR A CA 1
ATOM 554 C C . THR A 1 74 ? 12.523 22.094 21.734 1 94.31 74 THR A C 1
ATOM 556 O O . THR A 1 74 ? 13.219 21.719 22.688 1 94.31 74 THR A O 1
ATOM 559 N N . ILE A 1 75 ? 12.844 21.891 20.516 1 97.75 75 ILE A N 1
ATOM 560 C CA . ILE A 1 75 ? 14.125 21.266 20.172 1 97.75 75 ILE A CA 1
ATOM 561 C C . ILE A 1 75 ? 15.258 22.266 20.422 1 97.75 75 ILE A C 1
ATOM 563 O O . ILE A 1 75 ? 15.312 23.328 19.797 1 97.75 75 ILE A O 1
ATOM 567 N N . VAL A 1 76 ? 16.219 21.906 21.281 1 97.31 76 VAL A N 1
ATOM 568 C CA . VAL A 1 76 ? 17.25 22.875 21.656 1 97.31 76 VAL A CA 1
ATOM 569 C C . VAL A 1 76 ? 18.625 22.359 21.234 1 97.31 76 VAL A C 1
ATOM 571 O O . VAL A 1 76 ? 19.609 23.109 21.266 1 97.31 76 VAL A O 1
ATOM 574 N N . CYS A 1 77 ? 18.641 21.109 20.844 1 97.56 77 CYS A N 1
ATOM 575 C CA . CYS A 1 77 ? 19.891 20.516 20.391 1 97.56 77 CYS A CA 1
ATOM 576 C C . CYS A 1 77 ? 19.641 19.422 19.359 1 97.56 77 CYS A C 1
ATOM 578 O O . CYS A 1 77 ? 18.703 18.625 19.516 1 97.56 77 CYS A O 1
ATOM 580 N N . LEU A 1 78 ? 20.391 19.406 18.312 1 98.19 78 LEU A N 1
ATOM 581 C CA . LEU A 1 78 ? 20.438 18.359 17.297 1 98.19 78 LEU A CA 1
ATOM 582 C C . LEU A 1 78 ? 21.828 18.281 16.672 1 98.19 78 LEU A C 1
ATOM 584 O O . LEU A 1 78 ? 22.234 19.188 15.922 1 98.19 78 LEU A O 1
ATOM 588 N N . GLU A 1 79 ? 22.531 17.188 16.938 1 96.88 79 GLU A N 1
ATOM 589 C CA . GLU A 1 79 ? 23.891 17.141 16.422 1 96.88 79 GLU A CA 1
ATOM 590 C C . GLU A 1 79 ? 24.406 15.719 16.328 1 96.88 79 GLU A C 1
ATOM 592 O O . GLU A 1 79 ? 23.844 14.805 16.953 1 96.88 79 GLU A O 1
ATOM 597 N N . SER A 1 80 ? 25.375 15.555 15.523 1 96.31 80 SER A N 1
ATOM 598 C CA . SER A 1 80 ? 26.203 14.344 15.531 1 96.31 80 SER A CA 1
ATOM 599 C C . SER A 1 80 ? 27.406 14.5 16.438 1 96.31 80 SER A C 1
ATOM 601 O O . SER A 1 80 ? 27.766 15.617 16.812 1 96.31 80 SER A O 1
ATOM 603 N N . ALA A 1 81 ? 27.891 13.367 16.828 1 95.19 81 ALA A N 1
ATOM 604 C CA . ALA A 1 81 ? 29.109 13.367 17.625 1 95.19 81 ALA A CA 1
ATOM 605 C C . ALA A 1 81 ? 30.109 12.336 17.125 1 95.19 81 ALA A C 1
ATOM 607 O O . ALA A 1 81 ? 29.719 11.258 16.672 1 95.19 81 ALA A O 1
ATOM 608 N N . PRO A 1 82 ? 31.375 12.648 17.219 1 94.19 82 PRO A N 1
ATOM 609 C CA . PRO A 1 82 ? 32.406 11.703 16.766 1 94.19 82 PRO A CA 1
ATOM 610 C C . PRO A 1 82 ? 32.5 10.461 17.656 1 94.19 82 PRO A C 1
ATOM 612 O O . PRO A 1 82 ? 32.844 9.383 17.188 1 94.19 82 PRO A O 1
ATOM 615 N N . GLU A 1 83 ? 32.188 10.68 18.922 1 93.75 83 GLU A N 1
ATOM 616 C CA . GLU A 1 83 ? 32.281 9.586 19.891 1 93.75 83 GLU A CA 1
ATOM 617 C C . GLU A 1 83 ? 30.906 9.312 20.516 1 93.75 83 GLU A C 1
ATOM 619 O O . GLU A 1 83 ? 30.078 10.211 20.609 1 93.75 83 GLU A O 1
ATOM 624 N N . PRO A 1 84 ? 30.781 8.055 21.016 1 92.62 84 PRO A N 1
ATOM 625 C CA . PRO A 1 84 ? 29.531 7.742 21.703 1 92.62 84 PRO A CA 1
ATOM 626 C C . PRO A 1 84 ? 29.312 8.594 22.953 1 92.62 84 PRO A C 1
ATOM 628 O O . PRO A 1 84 ? 30.281 8.938 23.641 1 92.62 84 PRO A O 1
ATOM 631 N N . TRP A 1 85 ? 28.141 8.82 23.203 1 94.19 85 TRP A N 1
ATOM 632 C CA . TRP A 1 85 ? 27.781 9.625 24.375 1 94.19 85 TRP A CA 1
ATOM 633 C C . TRP A 1 85 ? 27.969 8.82 25.656 1 94.19 85 TRP A C 1
ATOM 635 O O . TRP A 1 85 ? 27.688 7.621 25.688 1 94.19 85 TRP A O 1
ATOM 645 N N . THR A 1 86 ? 28.438 9.453 26.734 1 92.81 86 THR A N 1
ATOM 646 C CA . THR A 1 86 ? 28.531 8.922 28.094 1 92.81 86 THR A CA 1
ATOM 647 C C . THR A 1 86 ? 27.688 9.758 29.047 1 92.81 86 THR A C 1
ATOM 649 O O . THR A 1 86 ? 27.203 10.828 28.688 1 92.81 86 THR A O 1
ATOM 652 N N . ASN A 1 87 ? 27.547 9.211 30.234 1 92.69 87 ASN A N 1
ATOM 653 C CA . ASN A 1 87 ? 26.844 9.984 31.25 1 92.69 87 ASN A CA 1
ATOM 654 C C . ASN A 1 87 ? 27.453 11.367 31.422 1 92.69 87 ASN A C 1
ATOM 656 O O . ASN A 1 87 ? 26.734 12.359 31.531 1 92.69 87 ASN A O 1
ATOM 660 N N . LYS A 1 88 ? 28.75 11.367 31.438 1 91.25 88 LYS A N 1
ATOM 661 C CA . LYS A 1 88 ? 29.484 12.602 31.656 1 91.25 88 LYS A CA 1
ATOM 662 C C . LYS A 1 88 ? 29.266 13.586 30.516 1 91.25 88 LYS A C 1
ATOM 664 O O . LYS A 1 88 ? 28.922 14.75 30.75 1 91.25 88 LYS A O 1
ATOM 669 N N . THR A 1 89 ? 29.469 13.164 29.328 1 93.75 89 THR A N 1
ATOM 670 C CA . THR A 1 89 ? 29.359 14.062 28.172 1 93.75 89 THR A CA 1
ATOM 671 C C . THR A 1 89 ? 27.922 14.516 27.969 1 93.75 89 THR A C 1
ATOM 673 O O . THR A 1 89 ? 27.672 15.625 27.5 1 93.75 89 THR A O 1
ATOM 676 N N . LEU A 1 90 ? 26.984 13.719 28.266 1 94.94 90 LEU A N 1
ATOM 677 C CA . LEU A 1 90 ? 25.578 14.086 28.172 1 94.94 90 LEU A CA 1
ATOM 678 C C . LEU A 1 90 ? 25.219 15.164 29.188 1 94.94 90 LEU A C 1
ATOM 680 O O . LEU A 1 90 ? 24.484 16.094 28.875 1 94.94 90 LEU A O 1
ATOM 684 N N . LYS A 1 91 ? 25.719 14.992 30.375 1 93.25 91 LYS A N 1
ATOM 685 C CA . LYS A 1 91 ? 25.516 15.992 31.406 1 93.25 91 LYS A CA 1
ATOM 686 C C . LYS A 1 91 ? 26.047 17.359 30.969 1 93.25 91 LYS A C 1
ATOM 688 O O . LYS A 1 91 ? 25.406 18.375 31.188 1 93.25 91 LYS A O 1
ATOM 693 N N . GLU A 1 92 ? 27.219 17.344 30.422 1 93.75 92 GLU A N 1
ATOM 694 C CA . GLU A 1 92 ? 27.844 18.562 29.953 1 93.75 92 GLU A CA 1
ATOM 695 C C . GLU A 1 92 ? 27 19.219 28.859 1 93.75 92 GLU A C 1
ATOM 697 O O . GLU A 1 92 ? 26.844 20.453 28.828 1 93.75 92 GLU A O 1
ATOM 702 N N . LYS A 1 93 ? 26.484 18.422 28 1 94.31 93 LYS A N 1
ATOM 703 C CA . LYS A 1 93 ? 25.672 18.938 26.906 1 94.31 93 LYS A CA 1
ATOM 704 C C . LYS A 1 93 ? 24.375 19.531 27.422 1 94.31 93 LYS A C 1
ATOM 706 O O . LYS A 1 93 ? 23.938 20.594 26.969 1 94.31 93 LYS A O 1
ATOM 711 N N . LEU A 1 94 ? 23.719 18.859 28.344 1 94.69 94 LEU A N 1
ATOM 712 C CA . LEU A 1 94 ? 22.484 19.359 28.938 1 94.69 94 LEU A CA 1
ATOM 713 C C . LEU A 1 94 ? 22.719 20.672 29.672 1 94.69 94 LEU A C 1
ATOM 715 O O . LEU A 1 94 ? 21.859 21.562 29.625 1 94.69 94 LEU A O 1
ATOM 719 N N . LYS A 1 95 ? 23.844 20.75 30.281 1 92.5 95 LYS A N 1
ATOM 720 C CA . LYS A 1 95 ? 24.203 21.984 30.969 1 92.5 95 LYS A CA 1
ATOM 721 C C . LYS A 1 95 ? 24.312 23.141 29.969 1 92.5 95 LYS A C 1
ATOM 723 O O . LYS A 1 95 ? 23.875 24.266 30.266 1 92.5 95 LYS A O 1
ATOM 728 N N . SER A 1 96 ? 24.781 22.859 28.891 1 92.62 96 SER A N 1
ATOM 729 C CA . SER A 1 96 ? 25.047 23.891 27.891 1 92.62 96 SER A CA 1
ATOM 730 C C . SER A 1 96 ? 23.766 24.25 27.125 1 92.62 96 SER A C 1
ATOM 732 O O . SER A 1 96 ? 23.594 25.391 26.688 1 92.62 96 SER A O 1
ATOM 734 N N . CYS A 1 97 ? 22.859 23.328 26.891 1 90.5 97 CYS A N 1
ATOM 735 C CA . CYS A 1 97 ? 21.734 23.516 25.984 1 90.5 97 CYS A CA 1
ATOM 736 C C . CYS A 1 97 ? 20.453 23.859 26.75 1 90.5 97 CYS A C 1
ATOM 738 O O . CYS A 1 97 ? 19.5 24.375 26.172 1 90.5 97 CYS A O 1
ATOM 740 N N . SER A 1 98 ? 20.453 23.5 27.953 1 85.56 98 SER A N 1
ATOM 741 C CA . SER A 1 98 ? 19.219 23.656 28.719 1 85.56 98 SER A CA 1
ATOM 742 C C . SER A 1 98 ? 19.25 24.938 29.547 1 85.56 98 SER A C 1
ATOM 744 O O . SER A 1 98 ? 20.312 25.328 30.062 1 85.56 98 SER A O 1
ATOM 746 N N . THR A 1 99 ? 18.078 25.547 29.672 1 81.12 99 THR A N 1
ATOM 747 C CA . THR A 1 99 ? 17.969 26.719 30.531 1 81.12 99 THR A CA 1
ATOM 748 C C . THR A 1 99 ? 17.547 26.312 31.938 1 81.12 99 THR A C 1
ATOM 750 O O . THR A 1 99 ? 17.5 27.156 32.844 1 81.12 99 THR A O 1
ATOM 753 N N . ASP A 1 100 ? 17.266 25.109 32.094 1 84.06 100 ASP A N 1
ATOM 754 C CA . ASP A 1 100 ? 16.875 24.609 33.406 1 84.06 100 ASP A CA 1
ATOM 755 C C . ASP A 1 100 ? 18.062 24.578 34.344 1 84.06 100 ASP A C 1
ATOM 757 O O . ASP A 1 100 ? 19.078 23.922 34.094 1 84.06 100 ASP A O 1
ATOM 761 N N . HIS A 1 101 ? 17.969 25.141 35.438 1 86 101 HIS A N 1
ATOM 762 C CA . HIS A 1 101 ? 19.031 25.25 36.438 1 86 101 HIS A CA 1
ATOM 763 C C . HIS A 1 101 ? 19.391 23.891 37.031 1 86 101 HIS A C 1
ATOM 765 O O . HIS A 1 101 ? 20.5 23.719 37.562 1 86 101 HIS A O 1
ATOM 771 N N . LEU A 1 102 ? 18.438 23.062 36.906 1 87.19 102 LEU A N 1
ATOM 772 C CA . LEU A 1 102 ? 18.656 21.703 37.406 1 87.19 102 LEU A CA 1
ATOM 773 C C . LEU A 1 102 ? 19.922 21.109 36.812 1 87.19 102 LEU A C 1
ATOM 775 O O . LEU A 1 102 ? 20.641 20.375 37.5 1 87.19 102 LEU A O 1
ATOM 779 N N . PHE A 1 103 ? 20.266 21.453 35.656 1 90.44 103 PHE A N 1
ATOM 780 C CA . PHE A 1 103 ? 21.359 20.797 34.938 1 90.44 103 PHE A CA 1
ATOM 781 C C . PHE A 1 103 ? 22.688 21.516 35.188 1 90.44 103 PHE A C 1
ATOM 783 O O . PHE A 1 103 ? 23.734 21.062 34.75 1 90.44 103 PHE A O 1
ATOM 790 N N . GLN A 1 104 ? 22.609 22.594 36 1 88.56 104 GLN A N 1
ATOM 791 C CA . GLN A 1 104 ? 23.844 23.266 36.438 1 88.56 104 GLN A CA 1
ATOM 792 C C . GLN A 1 104 ? 24.469 22.562 37.625 1 88.56 104 GLN A C 1
ATOM 794 O O . GLN A 1 104 ? 25.641 22.781 37.938 1 88.56 104 GLN A O 1
ATOM 799 N N . ASP A 1 105 ? 23.625 21.766 38.281 1 89.38 105 ASP A N 1
ATOM 800 C CA . ASP A 1 105 ? 24.125 20.984 39.438 1 89.38 105 ASP A CA 1
ATOM 801 C C . ASP A 1 105 ? 24.984 19.828 38.969 1 89.38 105 ASP A C 1
ATOM 803 O O . ASP A 1 105 ? 24.5 18.922 38.281 1 89.38 105 ASP A O 1
ATOM 807 N N . PRO A 1 106 ? 26.172 19.797 39.406 1 83.75 106 PRO A N 1
ATOM 808 C CA . PRO A 1 106 ? 27.047 18.703 39 1 83.75 106 PRO A CA 1
ATOM 809 C C . PRO A 1 106 ? 26.594 17.344 39.531 1 83.75 106 PRO A C 1
ATOM 811 O O . PRO A 1 106 ? 27.016 16.297 39.031 1 83.75 106 PRO A O 1
ATOM 814 N N . LEU A 1 107 ? 25.75 17.359 40.5 1 86.25 107 LEU A N 1
ATOM 815 C CA . LEU A 1 107 ? 25.328 16.109 41.125 1 86.25 107 LEU A CA 1
ATOM 816 C C . LEU A 1 107 ? 23.969 15.672 40.594 1 86.25 107 LEU A C 1
ATOM 818 O O . LEU A 1 107 ? 23.375 14.719 41.094 1 86.25 107 LEU A O 1
ATOM 822 N N . VAL A 1 108 ? 23.547 16.297 39.531 1 89.44 108 VAL A N 1
ATOM 823 C CA . VAL A 1 108 ? 22.234 15.969 38.969 1 89.44 108 VAL A CA 1
ATOM 824 C C . VAL A 1 108 ? 22.203 14.516 38.5 1 89.44 108 VAL A C 1
ATOM 826 O O . VAL A 1 108 ? 23.172 14.031 37.906 1 89.44 108 VAL A O 1
ATOM 829 N N . ASN A 1 109 ? 21.25 13.766 38.875 1 91.06 109 ASN A N 1
ATOM 830 C CA . ASN A 1 109 ? 21 12.422 38.344 1 91.06 109 ASN A CA 1
ATOM 831 C C . ASN A 1 109 ? 20.172 12.461 37.062 1 91.06 109 ASN A C 1
ATOM 833 O O . ASN A 1 109 ? 18.953 12.656 37.125 1 91.06 109 ASN A O 1
ATOM 837 N N . LEU A 1 110 ? 20.797 12.211 36 1 91.62 110 LEU A N 1
ATOM 838 C CA . LEU A 1 110 ? 20.141 12.328 34.688 1 91.62 110 LEU A CA 1
ATOM 839 C C . LEU A 1 110 ? 18.984 11.344 34.594 1 91.62 110 LEU A C 1
ATOM 841 O O . LEU A 1 110 ? 17.953 11.664 34 1 91.62 110 LEU A O 1
ATOM 845 N N . GLN A 1 111 ? 19.109 10.18 35.062 1 91.19 111 GLN A N 1
ATOM 846 C CA . GLN A 1 111 ? 18.078 9.148 34.938 1 91.19 111 GLN A CA 1
ATOM 847 C C . GLN A 1 111 ? 16.75 9.609 35.531 1 91.19 111 GLN A C 1
ATOM 849 O O . GLN A 1 111 ? 15.688 9.188 35.094 1 91.19 111 GLN A O 1
ATOM 854 N N . GLU A 1 112 ? 16.859 10.461 36.469 1 91.62 112 GLU A N 1
ATOM 855 C CA . GLU A 1 112 ? 15.656 10.961 37.125 1 91.62 112 GLU A CA 1
ATOM 856 C C . GLU A 1 112 ? 15.211 12.297 36.531 1 91.62 112 GLU A C 1
ATOM 858 O O . GLU A 1 112 ? 14.062 12.711 36.688 1 91.62 112 GLU A O 1
ATOM 863 N N . SER A 1 113 ? 16.125 12.93 35.875 1 93.31 113 SER A N 1
ATOM 864 C CA . SER A 1 113 ? 15.883 14.32 35.5 1 93.31 113 SER A CA 1
ATOM 865 C C . SER A 1 113 ? 15.445 14.438 34.031 1 93.31 113 SER A C 1
ATOM 867 O O . SER A 1 113 ? 14.906 15.461 33.625 1 93.31 113 SER A O 1
ATOM 869 N N . VAL A 1 114 ? 15.75 13.422 33.25 1 95.19 114 VAL A N 1
ATOM 870 C CA . VAL A 1 114 ? 15.367 13.477 31.828 1 95.19 114 VAL A CA 1
ATOM 871 C C . VAL A 1 114 ? 14.656 12.188 31.438 1 95.19 114 VAL A C 1
ATOM 873 O O . VAL A 1 114 ? 14.758 11.18 32.125 1 95.19 114 VAL A O 1
ATOM 876 N N . ARG A 1 115 ? 13.883 12.281 30.422 1 95.44 115 ARG A N 1
ATOM 877 C CA . ARG A 1 115 ? 13.383 11.094 29.734 1 95.44 115 ARG A CA 1
ATOM 878 C C . ARG A 1 115 ? 14.305 10.703 28.578 1 95.44 115 ARG A C 1
ATOM 880 O O . ARG A 1 115 ? 14.43 11.453 27.609 1 95.44 115 ARG A O 1
ATOM 887 N N . LEU A 1 116 ? 14.914 9.586 28.688 1 96.5 116 LEU A N 1
ATOM 888 C CA . LEU A 1 116 ? 15.852 9.125 27.672 1 96.5 116 LEU A CA 1
ATOM 889 C C . LEU A 1 116 ? 15.164 8.18 26.688 1 96.5 116 LEU A C 1
ATOM 891 O O . LEU A 1 116 ? 14.422 7.281 27.094 1 96.5 116 LEU A O 1
ATOM 895 N N . ILE A 1 117 ? 15.32 8.406 25.422 1 97.31 117 ILE A N 1
ATOM 896 C CA . ILE A 1 117 ? 14.953 7.504 24.344 1 97.31 117 ILE A CA 1
ATOM 897 C C . ILE A 1 117 ? 16.203 7.125 23.547 1 97.31 117 ILE A C 1
ATOM 899 O O . ILE A 1 117 ? 16.828 7.98 22.922 1 97.31 117 ILE A O 1
ATOM 903 N N . ALA A 1 118 ? 16.578 5.91 23.625 1 96.19 118 ALA A N 1
ATOM 904 C CA . ALA A 1 118 ? 17.734 5.422 22.891 1 96.19 118 ALA A CA 1
ATOM 905 C C . ALA A 1 118 ? 17.297 4.527 21.734 1 96.19 118 ALA A C 1
ATOM 907 O O . ALA A 1 118 ? 16.594 3.535 21.938 1 96.19 118 ALA A O 1
ATOM 908 N N . LEU A 1 119 ? 17.734 4.859 20.562 1 95.69 119 LEU A N 1
ATOM 909 C CA . LEU A 1 119 ? 17.328 4.117 19.375 1 95.69 119 LEU A CA 1
ATOM 910 C C . LEU A 1 119 ? 18.266 2.941 19.125 1 95.69 119 LEU A C 1
ATOM 912 O O . LEU A 1 119 ? 19.469 3.045 19.344 1 95.69 119 LEU A O 1
ATOM 916 N N . ARG A 1 120 ? 17.688 1.9 18.609 1 91.38 120 ARG A N 1
ATOM 917 C CA . ARG A 1 120 ? 18.484 0.771 18.141 1 91.38 120 ARG A CA 1
ATOM 918 C C . ARG A 1 120 ? 19.109 1.072 16.781 1 91.38 120 ARG A C 1
ATOM 920 O O . ARG A 1 120 ? 18.703 2.01 16.094 1 91.38 120 ARG A O 1
ATOM 927 N N . ARG A 1 121 ? 20.078 0.208 16.484 1 87.88 121 ARG A N 1
ATOM 928 C CA . ARG A 1 121 ? 20.672 0.295 15.156 1 87.88 121 ARG A CA 1
ATOM 929 C C . ARG A 1 121 ? 19.609 0.138 14.07 1 87.88 121 ARG A C 1
ATOM 931 O O . ARG A 1 121 ? 18.766 -0.76 14.141 1 87.88 121 ARG A O 1
ATOM 938 N N . GLY A 1 122 ? 19.609 1.03 13.102 1 90.88 122 GLY A N 1
ATOM 939 C CA . GLY A 1 122 ? 18.672 0.97 12 1 90.88 122 GLY A CA 1
ATOM 940 C C . GLY A 1 122 ? 17.375 1.719 12.273 1 90.88 122 GLY A C 1
ATOM 941 O O . GLY A 1 122 ? 16.531 1.862 11.383 1 90.88 122 GLY A O 1
ATOM 942 N N . GLU A 1 123 ? 17.203 2.15 13.523 1 94.94 123 GLU A N 1
ATOM 943 C CA . GLU A 1 123 ? 16.078 3.012 13.844 1 94.94 123 GLU A CA 1
ATOM 944 C C . GLU A 1 123 ? 16.422 4.484 13.656 1 94.94 123 GLU A C 1
ATOM 946 O O . GLU A 1 123 ? 17.578 4.875 13.805 1 94.94 123 GLU A O 1
ATOM 951 N N . PHE A 1 124 ? 15.43 5.262 13.312 1 97.81 124 PHE A N 1
ATOM 952 C CA . PHE A 1 124 ? 15.656 6.695 13.164 1 97.81 124 PHE A CA 1
ATOM 953 C C . PHE A 1 124 ? 14.352 7.469 13.312 1 97.81 124 PHE A C 1
ATOM 955 O O . PHE A 1 124 ? 13.273 6.902 13.164 1 97.81 124 PHE A O 1
ATOM 962 N N . PHE A 1 125 ? 14.469 8.734 13.578 1 98.56 125 PHE A N 1
ATOM 963 C CA . PHE A 1 125 ? 13.312 9.625 13.594 1 98.56 125 PHE A CA 1
ATOM 964 C C . PHE A 1 125 ? 13.242 10.445 12.312 1 98.56 125 PHE A C 1
ATOM 966 O O . PHE A 1 125 ? 14.273 10.891 11.789 1 98.56 125 PHE A O 1
ATOM 973 N N . ILE A 1 126 ? 12.109 10.617 11.852 1 98.88 126 ILE A N 1
ATOM 974 C CA . ILE A 1 126 ? 11.789 11.617 10.844 1 98.88 126 ILE A CA 1
ATOM 975 C C . ILE A 1 126 ? 10.656 12.508 11.344 1 98.88 126 ILE A C 1
ATOM 977 O O . ILE A 1 126 ? 9.938 12.148 12.281 1 98.88 126 ILE A O 1
ATOM 981 N N . PRO A 1 127 ? 10.547 13.695 10.781 1 98.88 127 PRO A N 1
ATOM 982 C CA . PRO A 1 127 ? 9.422 14.539 11.18 1 98.88 127 PRO A CA 1
ATOM 983 C C . PRO A 1 127 ? 8.07 13.891 10.883 1 98.88 127 PRO A C 1
ATOM 985 O O . PRO A 1 127 ? 7.957 13.07 9.977 1 98.88 127 PRO A O 1
ATOM 988 N N . GLY A 1 128 ? 7.07 14.266 11.688 1 98.75 128 GLY A N 1
ATOM 989 C CA . GLY A 1 128 ? 5.723 13.789 11.43 1 98.75 128 GLY A CA 1
ATOM 990 C C . GLY A 1 128 ? 5.199 14.18 10.062 1 98.75 128 GLY A C 1
ATOM 991 O O . GLY A 1 128 ? 5.52 15.258 9.555 1 98.75 128 GLY A O 1
ATOM 992 N N . PHE A 1 129 ? 4.383 13.328 9.477 1 98.88 129 PHE A N 1
ATOM 993 C CA . PHE A 1 129 ? 3.783 13.633 8.188 1 98.88 129 PHE A CA 1
ATOM 994 C C . PHE A 1 129 ? 2.705 14.703 8.328 1 98.88 129 PHE A C 1
ATOM 996 O O . PHE A 1 129 ? 2.004 14.75 9.336 1 98.88 129 PHE A O 1
ATOM 1003 N N . VAL A 1 130 ? 2.59 15.516 7.34 1 98.88 130 VAL A N 1
ATOM 1004 C CA . VAL A 1 130 ? 1.559 16.547 7.27 1 98.88 130 VAL A CA 1
ATOM 1005 C C . VAL A 1 130 ? 0.625 16.266 6.094 1 98.88 130 VAL A C 1
ATOM 1007 O O . VAL A 1 130 ? 1.056 16.25 4.938 1 98.88 130 VAL A O 1
ATOM 1010 N N . ASP A 1 131 ? -0.609 15.992 6.383 1 98.88 131 ASP A N 1
ATOM 1011 C CA . ASP A 1 131 ? -1.635 15.781 5.363 1 98.88 131 ASP A CA 1
ATOM 1012 C C . ASP A 1 131 ? -2.441 17.062 5.125 1 98.88 131 ASP A C 1
ATOM 1014 O O . ASP A 1 131 ? -3.342 17.391 5.898 1 98.88 131 ASP A O 1
ATOM 1018 N N . THR A 1 132 ? -2.225 17.688 3.988 1 98.88 132 THR A N 1
ATOM 1019 C CA . THR A 1 132 ? -2.762 19.047 3.816 1 98.88 132 THR A CA 1
ATOM 1020 C C . THR A 1 132 ? -4.121 19 3.121 1 98.88 132 THR A C 1
ATOM 1022 O O . THR A 1 132 ? -4.711 20.047 2.836 1 98.88 132 THR A O 1
ATOM 1025 N N . HIS A 1 133 ? -4.637 17.797 2.871 1 98.88 133 HIS A N 1
ATOM 1026 C CA . HIS A 1 133 ? -5.953 17.688 2.252 1 98.88 133 HIS A CA 1
ATOM 1027 C C . HIS A 1 133 ? -6.562 16.312 2.471 1 98.88 133 HIS A C 1
ATOM 1029 O O . HIS A 1 133 ? -6.152 15.344 1.83 1 98.88 133 HIS A O 1
ATOM 1035 N N . THR A 1 134 ? -7.562 16.219 3.293 1 98.81 134 THR A N 1
ATOM 1036 C CA . THR A 1 134 ? -8.273 14.961 3.516 1 98.81 134 THR A CA 1
ATOM 1037 C C . THR A 1 134 ? -9.695 15.219 4 1 98.81 134 THR A C 1
ATOM 1039 O O . THR A 1 134 ? -9.969 16.266 4.598 1 98.81 134 THR A O 1
ATOM 1042 N N . HIS A 1 135 ? -10.633 14.359 3.689 1 98.81 135 HIS A N 1
ATOM 1043 C CA . HIS A 1 135 ? -12.031 14.508 4.086 1 98.81 135 HIS A CA 1
ATOM 1044 C C . HIS A 1 135 ? -12.391 13.523 5.195 1 98.81 135 HIS A C 1
ATOM 1046 O O . HIS A 1 135 ? -12.664 12.352 4.926 1 98.81 135 HIS A O 1
ATOM 1052 N N . ALA A 1 136 ? -12.555 14.023 6.391 1 98.75 136 ALA A N 1
ATOM 1053 C CA . ALA A 1 136 ? -12.844 13.172 7.547 1 98.75 136 ALA A CA 1
ATOM 1054 C C . ALA A 1 136 ? -14.188 12.469 7.391 1 98.75 136 ALA A C 1
ATOM 1056 O O . ALA A 1 136 ? -14.391 11.375 7.938 1 98.75 136 ALA A O 1
ATOM 1057 N N . VAL A 1 137 ? -15.047 12.992 6.59 1 98.62 137 VAL A N 1
ATOM 1058 C CA . VAL A 1 137 ? -16.422 12.516 6.508 1 98.62 137 VAL A CA 1
ATOM 1059 C C . VAL A 1 137 ? -16.562 11.508 5.367 1 98.62 137 VAL A C 1
ATOM 1061 O O . VAL A 1 137 ? -17.656 11.055 5.059 1 98.62 137 VAL A O 1
ATOM 1064 N N . GLN A 1 138 ? -15.477 11.172 4.754 1 98.12 138 GLN A N 1
ATOM 1065 C CA . GLN A 1 138 ? -15.57 10.312 3.578 1 98.12 138 GLN A CA 1
ATOM 1066 C C . GLN A 1 138 ? -14.812 9 3.797 1 98.12 138 GLN A C 1
ATOM 1068 O O . GLN A 1 138 ? -14.773 8.148 2.91 1 98.12 138 GLN A O 1
ATOM 1073 N N . TYR A 1 139 ? -14.258 8.695 4.988 1 97 139 TYR A N 1
ATOM 1074 C CA . TYR A 1 139 ? -13.383 7.551 5.223 1 97 139 TYR A CA 1
ATOM 1075 C C . TYR A 1 139 ? -14.148 6.242 5.051 1 97 139 TYR A C 1
ATOM 1077 O O . TYR A 1 139 ? -13.578 5.23 4.637 1 97 139 TYR A O 1
ATOM 1085 N N . GLN A 1 140 ? -15.367 6.234 5.301 1 93.62 140 GLN A N 1
ATOM 1086 C CA . GLN A 1 140 ? -16.188 5.039 5.109 1 93.62 140 GLN A CA 1
ATOM 1087 C C . GLN A 1 140 ? -16.234 4.641 3.639 1 93.62 140 GLN A C 1
ATOM 1089 O O . GLN A 1 140 ? -16.438 3.465 3.314 1 93.62 140 GLN A O 1
ATOM 1094 N N . ASN A 1 141 ? -16.016 5.586 2.727 1 95.12 141 ASN A N 1
ATOM 1095 C CA . ASN A 1 141 ? -16.125 5.379 1.286 1 95.12 141 ASN A CA 1
ATOM 1096 C C . ASN A 1 141 ? -14.82 4.824 0.706 1 95.12 141 ASN A C 1
ATOM 1098 O O . ASN A 1 141 ? -14.766 4.469 -0.472 1 95.12 141 ASN A O 1
ATOM 1102 N N . ILE A 1 142 ? -13.805 4.746 1.479 1 95.06 142 ILE A N 1
ATOM 1103 C CA . ILE A 1 142 ? -12.484 4.418 0.951 1 95.06 142 ILE A CA 1
ATOM 1104 C C . ILE A 1 142 ? -12.555 3.125 0.142 1 95.06 142 ILE A C 1
ATOM 1106 O O . ILE A 1 142 ? -13.133 2.135 0.593 1 95.06 142 ILE A O 1
ATOM 1110 N N . GLY A 1 143 ? -12 3.18 -1.074 1 93.44 143 GLY A N 1
ATOM 1111 C CA . GLY A 1 143 ? -11.922 1.995 -1.914 1 93.44 143 GLY A CA 1
ATOM 1112 C C . GLY A 1 143 ? -13.156 1.775 -2.76 1 93.44 143 GLY A C 1
ATOM 1113 O O . GLY A 1 143 ? -13.188 0.882 -3.609 1 93.44 143 GLY A O 1
ATOM 1114 N N . ALA A 1 144 ? -14.18 2.611 -2.611 1 93.12 144 ALA A N 1
ATOM 1115 C CA . ALA A 1 144 ? -15.445 2.393 -3.303 1 93.12 144 ALA A CA 1
ATOM 1116 C C . ALA A 1 144 ? -15.57 3.293 -4.527 1 93.12 144 ALA A C 1
ATOM 1118 O O . ALA A 1 144 ? -15.094 4.43 -4.516 1 93.12 144 ALA A O 1
ATOM 1119 N N . GLY A 1 145 ? -16.203 2.74 -5.559 1 94 145 GLY A N 1
ATOM 1120 C CA . GLY A 1 145 ? -16.609 3.551 -6.695 1 94 145 GLY A CA 1
ATOM 1121 C C . GLY A 1 145 ? -15.539 3.682 -7.754 1 94 145 GLY A C 1
ATOM 1122 O O . GLY A 1 145 ? -15.344 4.762 -8.32 1 94 145 GLY A O 1
ATOM 1123 N N . GLN A 1 146 ? -14.867 2.611 -8.039 1 90.25 146 GLN A N 1
ATOM 1124 C CA . GLN A 1 146 ? -13.75 2.631 -8.977 1 90.25 146 GLN A CA 1
ATOM 1125 C C . GLN A 1 146 ? -14.211 2.998 -10.383 1 90.25 146 GLN A C 1
ATOM 1127 O O . GLN A 1 146 ? -13.422 3.455 -11.203 1 90.25 146 GLN A O 1
ATOM 1132 N N . GLN A 1 147 ? -15.477 2.824 -10.656 1 90.88 147 GLN A N 1
ATOM 1133 C CA . GLN A 1 147 ? -15.992 3.045 -12.008 1 90.88 147 GLN A CA 1
ATOM 1134 C C . GLN A 1 147 ? -16.266 4.523 -12.258 1 90.88 147 GLN A C 1
ATOM 1136 O O . GLN A 1 147 ? -16.453 4.941 -13.398 1 90.88 147 GLN A O 1
ATOM 1141 N N . TYR A 1 148 ? -16.25 5.355 -11.258 1 93 148 TYR A N 1
ATOM 1142 C CA . TYR A 1 148 ? -16.75 6.723 -11.383 1 93 148 TYR A CA 1
ATOM 1143 C C . TYR A 1 148 ? -15.609 7.703 -11.57 1 93 148 TYR A C 1
ATOM 1145 O O . TYR A 1 148 ? -14.477 7.445 -11.141 1 93 148 TYR A O 1
ATOM 1153 N N . THR A 1 149 ? -15.945 8.766 -12.25 1 93.75 149 THR A N 1
ATOM 1154 C CA . THR A 1 149 ? -15.125 9.977 -12.227 1 93.75 149 THR A CA 1
ATOM 1155 C C . THR A 1 149 ? -15.648 10.953 -11.18 1 93.75 149 THR A C 1
ATOM 1157 O O . THR A 1 149 ? -16.625 10.672 -10.492 1 93.75 149 THR A O 1
ATOM 1160 N N . LEU A 1 150 ? -15.047 12.07 -11.031 1 93.81 150 LEU A N 1
ATOM 1161 C CA . LEU A 1 150 ? -15.203 12.969 -9.891 1 93.81 150 LEU A CA 1
ATOM 1162 C C . LEU A 1 150 ? -16.672 13.273 -9.633 1 93.81 150 LEU A C 1
ATOM 1164 O O . LEU A 1 150 ? -17.188 12.992 -8.555 1 93.81 150 LEU A O 1
ATOM 1168 N N . LEU A 1 151 ? -17.422 13.852 -10.602 1 92.94 151 LEU A N 1
ATOM 1169 C CA . LEU A 1 151 ? -18.766 14.367 -10.352 1 92.94 151 LEU A CA 1
ATOM 1170 C C . LEU A 1 151 ? -19.734 13.234 -10.055 1 92.94 151 LEU A C 1
ATOM 1172 O O . LEU A 1 151 ? -20.578 13.352 -9.164 1 92.94 151 LEU A O 1
ATOM 1176 N N . ASP A 1 152 ? -19.609 12.086 -10.797 1 94.56 152 ASP A N 1
ATOM 1177 C CA . ASP A 1 152 ? -20.438 10.914 -10.516 1 94.56 152 ASP A CA 1
ATOM 1178 C C . ASP A 1 152 ? -20.062 10.297 -9.164 1 94.56 152 ASP A C 1
ATOM 1180 O O . ASP A 1 152 ? -20.938 9.836 -8.43 1 94.56 152 ASP A O 1
ATOM 1184 N N . TRP A 1 153 ? -18.828 10.25 -8.883 1 95.75 153 TRP A N 1
ATOM 1185 C CA . TRP A 1 153 ? -18.359 9.742 -7.598 1 95.75 153 TRP A CA 1
ATOM 1186 C C . TRP A 1 153 ? -18.938 10.555 -6.449 1 95.75 153 TRP A C 1
ATOM 1188 O O . TRP A 1 153 ? -19.375 9.992 -5.438 1 95.75 153 TRP A O 1
ATOM 1198 N N . LEU A 1 154 ? -18.969 11.883 -6.559 1 95.81 154 LEU A N 1
ATOM 1199 C CA . LEU A 1 154 ? -19.578 12.75 -5.555 1 95.81 154 LEU A CA 1
ATOM 1200 C C . LEU A 1 154 ? -21.062 12.438 -5.395 1 95.81 154 LEU A C 1
ATOM 1202 O O . LEU A 1 154 ? -21.531 12.227 -4.277 1 95.81 154 LEU A O 1
ATOM 1206 N N . LYS A 1 155 ? -21.719 12.312 -6.457 1 95.56 155 LYS A N 1
ATOM 1207 C CA . LYS A 1 155 ? -23.172 12.141 -6.48 1 95.56 155 LYS A CA 1
ATOM 1208 C C . LYS A 1 155 ? -23.578 10.797 -5.895 1 95.56 155 LYS A C 1
ATOM 1210 O O . LYS A 1 155 ? -24.516 10.711 -5.094 1 95.56 155 LYS A O 1
ATOM 1215 N N . TYR A 1 156 ? -22.859 9.75 -6.238 1 95.44 156 TYR A N 1
ATOM 1216 C CA . TYR A 1 156 ? -23.359 8.406 -5.973 1 95.44 156 TYR A CA 1
ATOM 1217 C C . TYR A 1 156 ? -22.719 7.824 -4.723 1 95.44 156 TYR A C 1
ATOM 1219 O O . TYR A 1 156 ? -23.266 6.91 -4.102 1 95.44 156 TYR A O 1
ATOM 1227 N N . ILE A 1 157 ? -21.562 8.359 -4.359 1 95.56 157 ILE A N 1
ATOM 1228 C CA . ILE A 1 157 ? -20.828 7.746 -3.254 1 95.56 157 ILE A CA 1
ATOM 1229 C C . ILE A 1 157 ? -20.672 8.758 -2.119 1 95.56 157 ILE A C 1
ATOM 1231 O O . ILE A 1 157 ? -21.016 8.469 -0.971 1 95.56 157 ILE A O 1
ATOM 1235 N N . THR A 1 158 ? -20.234 9.922 -2.404 1 97 158 THR A N 1
ATOM 1236 C CA . THR A 1 158 ? -19.672 10.852 -1.427 1 97 158 THR A CA 1
ATOM 1237 C C . THR A 1 158 ? -20.766 11.594 -0.688 1 97 158 THR A C 1
ATOM 1239 O O . THR A 1 158 ? -20.812 11.594 0.544 1 97 158 THR A O 1
ATOM 1242 N N . PHE A 1 159 ? -21.734 12.234 -1.42 1 97.38 159 PHE A N 1
ATOM 1243 C CA . PHE A 1 159 ? -22.75 13.078 -0.781 1 97.38 159 PHE A CA 1
ATOM 1244 C C . PHE A 1 159 ? -23.672 12.25 0.088 1 97.38 159 PHE A C 1
ATOM 1246 O O . PHE A 1 159 ? -24.016 12.648 1.204 1 97.38 159 PHE A O 1
ATOM 1253 N N . PRO A 1 160 ? -24.047 11.039 -0.371 1 95.94 160 PRO A N 1
ATOM 1254 C CA . PRO A 1 160 ? -24.859 10.195 0.509 1 95.94 160 PRO A CA 1
ATOM 1255 C C . PRO A 1 160 ? -24.172 9.891 1.838 1 95.94 160 PRO A C 1
ATOM 1257 O O . PRO A 1 160 ? -24.828 9.875 2.887 1 95.94 160 PRO A O 1
ATOM 1260 N N . GLU A 1 161 ? -22.906 9.664 1.833 1 96.44 161 GLU A N 1
ATOM 1261 C CA . GLU A 1 161 ? -22.156 9.391 3.059 1 96.44 161 GLU A CA 1
ATOM 1262 C C . GLU A 1 161 ? -22.047 10.641 3.928 1 96.44 161 GLU A C 1
ATOM 1264 O O . GLU A 1 161 ? -22.219 10.57 5.145 1 96.44 161 GLU A O 1
ATOM 1269 N N . GLU A 1 162 ? -21.75 11.781 3.375 1 98.06 162 GLU A N 1
ATOM 1270 C CA . GLU A 1 162 ? -21.562 13.016 4.133 1 98.06 162 GLU A CA 1
ATOM 1271 C C . GLU A 1 162 ? -22.844 13.43 4.855 1 98.06 162 GLU A C 1
ATOM 1273 O O . GLU A 1 162 ? -22.781 13.992 5.949 1 98.06 162 GLU A O 1
ATOM 1278 N N . ILE A 1 163 ? -23.984 13.125 4.234 1 97.75 163 ILE A N 1
ATOM 1279 C CA . ILE A 1 163 ? -25.281 13.461 4.809 1 97.75 163 ILE A CA 1
ATOM 1280 C C . ILE A 1 163 ? -25.453 12.734 6.141 1 97.75 163 ILE A C 1
ATOM 1282 O O . ILE A 1 163 ? -26.062 13.273 7.07 1 97.75 163 ILE A O 1
ATOM 1286 N N . ARG A 1 164 ? -24.859 11.586 6.332 1 96.62 164 ARG A N 1
ATOM 1287 C CA . ARG A 1 164 ? -25.016 10.758 7.52 1 96.62 164 ARG A CA 1
ATOM 1288 C C . ARG A 1 164 ? -24.422 11.438 8.75 1 96.62 164 ARG A C 1
ATOM 1290 O O . ARG A 1 164 ? -24.75 11.078 9.883 1 96.62 164 ARG A O 1
ATOM 1297 N N . PHE A 1 165 ? -23.672 12.438 8.594 1 98.38 165 PHE A N 1
ATOM 1298 C CA . PHE A 1 165 ? -22.969 13.078 9.711 1 98.38 165 PHE A CA 1
ATOM 1299 C C . PHE A 1 165 ? -23.875 14.102 10.383 1 98.38 165 PHE A C 1
ATOM 1301 O O . PHE A 1 165 ? -23.469 14.758 11.344 1 98.38 165 PHE A O 1
ATOM 1308 N N . GLU A 1 166 ? -25.047 14.188 9.852 1 98 166 GLU A N 1
ATOM 1309 C CA . GLU A 1 166 ? -26.078 14.898 10.609 1 98 166 GLU A CA 1
ATOM 1310 C C . GLU A 1 166 ? -26.344 14.219 11.953 1 98 166 GLU A C 1
ATOM 1312 O O . GLU A 1 166 ? -26.672 14.883 12.938 1 98 166 GLU A O 1
ATOM 1317 N N . ASP A 1 167 ? -26.141 12.898 11.961 1 97.94 167 ASP A N 1
ATOM 1318 C CA . ASP A 1 167 ? -26.234 12.117 13.195 1 97.94 167 ASP A CA 1
ATOM 1319 C C . ASP A 1 167 ? -24.969 12.266 14.039 1 97.94 167 ASP A C 1
ATOM 1321 O O . ASP A 1 167 ? -23.922 11.727 13.695 1 97.94 167 ASP A O 1
ATOM 1325 N N . GLU A 1 168 ? -25.141 12.914 15.188 1 98.25 168 GLU A N 1
ATOM 1326 C CA . GLU A 1 168 ? -23.984 13.258 16.016 1 98.25 168 GLU A CA 1
ATOM 1327 C C . GLU A 1 168 ? -23.312 12 16.578 1 98.25 168 GLU A C 1
ATOM 1329 O O . GLU A 1 168 ? -22.094 11.977 16.75 1 98.25 168 GLU A O 1
ATOM 1334 N N . LEU A 1 169 ? -24.109 10.992 16.859 1 97.5 169 LEU A N 1
ATOM 1335 C CA . LEU A 1 169 ? -23.516 9.758 17.375 1 97.5 169 LEU A CA 1
ATOM 1336 C C . LEU A 1 169 ? -22.688 9.062 16.297 1 97.5 169 LEU A C 1
ATOM 1338 O O . LEU A 1 169 ? -21.609 8.531 16.578 1 97.5 169 LEU A O 1
ATOM 1342 N N . TYR A 1 170 ? -23.203 9.062 15.109 1 97.12 170 TYR A N 1
ATOM 1343 C CA . TYR A 1 170 ? -22.453 8.523 13.984 1 97.12 170 TYR A CA 1
ATOM 1344 C C . TYR A 1 170 ? -21.172 9.32 13.758 1 97.12 170 TYR A C 1
ATOM 1346 O O . TYR A 1 170 ? -20.094 8.742 13.602 1 97.12 170 TYR A O 1
ATOM 1354 N N . ALA A 1 171 ? -21.312 10.625 13.773 1 98.56 171 ALA A N 1
ATOM 1355 C CA . ALA A 1 171 ? -20.156 11.5 13.562 1 98.56 171 ALA A CA 1
ATOM 1356 C C . ALA A 1 171 ? -19.062 11.227 14.594 1 98.56 171 ALA A C 1
ATOM 1358 O O . ALA A 1 171 ? -17.891 11.078 14.234 1 98.56 171 ALA A O 1
ATOM 1359 N N . LYS A 1 172 ? -19.469 11.148 15.805 1 98.25 172 LYS A N 1
ATOM 1360 C CA . LYS A 1 172 ? -18.5 10.93 16.875 1 98.25 172 LYS A CA 1
ATOM 1361 C C . LYS A 1 172 ? -17.766 9.609 16.688 1 98.25 172 LYS A C 1
ATOM 1363 O O . LYS A 1 172 ? -16.531 9.57 16.75 1 98.25 172 LYS A O 1
ATOM 1368 N N . ARG A 1 173 ? -18.469 8.547 16.438 1 96.75 173 ARG A N 1
ATOM 1369 C CA . ARG A 1 173 ? -17.875 7.227 16.25 1 96.75 173 ARG A CA 1
ATOM 1370 C C . ARG A 1 173 ? -16.906 7.215 15.07 1 96.75 173 ARG A C 1
ATOM 1372 O O . ARG A 1 173 ? -15.797 6.711 15.172 1 96.75 173 ARG A O 1
ATOM 1379 N N . MET A 1 174 ? -17.359 7.793 14.016 1 97.12 174 MET A N 1
ATOM 1380 C CA . MET A 1 174 ? -16.547 7.77 12.797 1 97.12 174 MET A CA 1
ATOM 1381 C C . MET A 1 174 ? -15.305 8.641 12.953 1 97.12 174 MET A C 1
ATOM 1383 O O . MET A 1 174 ? -14.203 8.242 12.57 1 97.12 174 MET A O 1
ATOM 1387 N N . PHE A 1 175 ? -15.461 9.828 13.523 1 98.62 175 PHE A N 1
ATOM 1388 C CA . PHE A 1 175 ? -14.336 10.742 13.656 1 98.62 175 PHE A CA 1
ATOM 1389 C C . PHE A 1 175 ? -13.281 10.172 14.602 1 98.62 175 PHE A C 1
ATOM 1391 O O . PHE A 1 175 ? -12.086 10.344 14.383 1 98.62 175 PHE A O 1
ATOM 1398 N N . GLU A 1 176 ? -13.711 9.5 15.656 1 98 176 GLU A N 1
ATOM 1399 C CA . GLU A 1 176 ? -12.758 8.844 16.547 1 98 176 GLU A CA 1
ATOM 1400 C C . GLU A 1 176 ? -11.938 7.797 15.797 1 98 176 GLU A C 1
ATOM 1402 O O . GLU A 1 176 ? -10.727 7.703 15.984 1 98 176 GLU A O 1
ATOM 1407 N N . LYS A 1 177 ? -12.602 7.047 14.906 1 96.56 177 LYS A N 1
ATOM 1408 C CA . LYS A 1 177 ? -11.922 6.059 14.078 1 96.56 177 LYS A CA 1
ATOM 1409 C C . LYS A 1 177 ? -10.953 6.727 13.109 1 96.56 177 LYS A C 1
ATOM 1411 O O . LYS A 1 177 ? -9.82 6.273 12.938 1 96.56 177 LYS A O 1
ATOM 1416 N N . VAL A 1 178 ? -11.398 7.801 12.508 1 98.19 178 VAL A N 1
ATOM 1417 C CA . VAL A 1 178 ? -10.609 8.508 11.5 1 98.19 178 VAL A CA 1
ATOM 1418 C C . VAL A 1 178 ? -9.336 9.062 12.133 1 98.19 178 VAL A C 1
ATOM 1420 O O . VAL A 1 178 ? -8.234 8.805 11.648 1 98.19 178 VAL A O 1
ATOM 1423 N N . VAL A 1 179 ? -9.469 9.773 13.227 1 98.31 179 VAL A N 1
ATOM 1424 C CA . VAL A 1 179 ? -8.352 10.492 13.836 1 98.31 179 VAL A CA 1
ATOM 1425 C C . VAL A 1 179 ? -7.352 9.5 14.414 1 98.31 179 VAL A C 1
ATOM 1427 O O . VAL A 1 179 ? -6.141 9.656 14.25 1 98.31 179 VAL A O 1
ATOM 1430 N N . SER A 1 180 ? -7.82 8.445 15.047 1 97.31 180 SER A N 1
ATOM 1431 C CA . SER A 1 180 ? -6.926 7.441 15.609 1 97.31 180 SER A CA 1
ATOM 1432 C C . SER A 1 180 ? -6.094 6.773 14.516 1 97.31 180 SER A C 1
ATOM 1434 O O . SER A 1 180 ? -4.887 6.574 14.688 1 97.31 180 SER A O 1
ATOM 1436 N N . ARG A 1 181 ? -6.688 6.457 13.414 1 97 181 ARG A N 1
ATOM 1437 C CA . ARG A 1 181 ? -5.988 5.797 12.312 1 97 181 ARG A CA 1
ATOM 1438 C C . ARG A 1 181 ? -5.031 6.758 11.625 1 97 181 ARG A C 1
ATOM 1440 O O . ARG A 1 181 ? -3.945 6.359 11.195 1 97 181 ARG A O 1
ATOM 1447 N N . SER A 1 182 ? -5.488 8 11.461 1 97.81 182 SER A N 1
ATOM 1448 C CA . SER A 1 182 ? -4.625 9.031 10.898 1 97.81 182 SER A CA 1
ATOM 1449 C C . SER A 1 182 ? -3.33 9.164 11.695 1 97.81 182 SER A C 1
ATOM 1451 O O . SER A 1 182 ? -2.242 9.219 11.109 1 97.81 182 SER A O 1
ATOM 1453 N N . ILE A 1 183 ? -3.422 9.172 13 1 97.94 183 ILE A N 1
ATOM 1454 C CA . ILE A 1 183 ? -2.262 9.266 13.883 1 97.94 183 ILE A CA 1
ATOM 1455 C C . ILE A 1 183 ? -1.422 8 13.773 1 97.94 183 ILE A C 1
ATOM 1457 O O . ILE A 1 183 ? -0.195 8.07 13.664 1 97.94 183 ILE A O 1
ATOM 1461 N N . ARG A 1 184 ? -2.016 6.875 13.68 1 96.94 184 ARG A N 1
ATOM 1462 C CA . ARG A 1 184 ? -1.336 5.582 13.641 1 96.94 184 ARG A CA 1
ATOM 1463 C C . ARG A 1 184 ? -0.422 5.484 12.422 1 96.94 184 ARG A C 1
ATOM 1465 O O . ARG A 1 184 ? 0.645 4.871 12.492 1 96.94 184 ARG A O 1
ATOM 1472 N N . VAL A 1 185 ? -0.873 6.113 11.375 1 97.94 185 VAL A N 1
ATOM 1473 C CA . VAL A 1 185 ? -0.09 6.004 10.148 1 97.94 185 VAL A CA 1
ATOM 1474 C C . VAL A 1 185 ? 0.885 7.172 10.047 1 97.94 185 VAL A C 1
ATOM 1476 O O . VAL A 1 185 ? 1.477 7.41 8.992 1 97.94 185 VAL A O 1
ATOM 1479 N N . GLY A 1 186 ? 1.042 7.977 11.062 1 98.56 186 GLY A N 1
ATOM 1480 C CA . GLY A 1 186 ? 2.158 8.898 11.188 1 98.56 186 GLY A CA 1
ATOM 1481 C C . GLY A 1 186 ? 1.781 10.336 10.883 1 98.56 186 GLY A C 1
ATOM 1482 O O . GLY A 1 186 ? 2.643 11.219 10.859 1 98.56 186 GLY A O 1
ATOM 1483 N N . THR A 1 187 ? 0.465 10.625 10.641 1 98.75 187 THR A N 1
ATOM 1484 C CA . THR A 1 187 ? 0.047 11.992 10.367 1 98.75 187 THR A CA 1
ATOM 1485 C C . THR A 1 187 ? -0.033 12.805 11.656 1 98.75 187 THR A C 1
ATOM 1487 O O . THR A 1 187 ? -0.934 12.602 12.469 1 98.75 187 THR A O 1
ATOM 1490 N N . THR A 1 188 ? 0.82 13.703 11.812 1 98.62 188 THR A N 1
ATOM 1491 C CA . THR A 1 188 ? 0.85 14.516 13.023 1 98.62 188 THR A CA 1
ATOM 1492 C C . THR A 1 188 ? 0.047 15.797 12.844 1 98.62 188 THR A C 1
ATOM 1494 O O . THR A 1 188 ? -0.448 16.375 13.812 1 98.62 188 THR A O 1
ATOM 1497 N N . THR A 1 189 ? -0.021 16.25 11.602 1 98.69 189 THR A N 1
ATOM 1498 C CA . THR A 1 189 ? -0.818 17.422 11.242 1 98.69 189 THR A CA 1
ATOM 1499 C C . THR A 1 189 ? -1.733 17.109 10.062 1 98.69 189 THR A C 1
ATOM 1501 O O . THR A 1 189 ? -1.298 16.531 9.07 1 98.69 189 THR A O 1
ATOM 1504 N N . SER A 1 190 ? -3.016 17.516 10.227 1 98.75 190 SER A N 1
ATOM 1505 C CA . SER A 1 190 ? -3.961 17.203 9.156 1 98.75 190 SER A CA 1
ATOM 1506 C C . SER A 1 190 ? -4.906 18.375 8.906 1 98.75 190 SER A C 1
ATOM 1508 O O . SER A 1 190 ? -5.352 19.031 9.852 1 98.75 190 SER A O 1
ATOM 1510 N N . CYS A 1 191 ? -5.152 18.688 7.664 1 98.88 191 CYS A N 1
ATOM 1511 C CA . CYS A 1 191 ? -6.234 19.578 7.273 1 98.88 191 CYS A CA 1
ATOM 1512 C C . CYS A 1 191 ? -7.484 18.797 6.895 1 98.88 191 CYS A C 1
ATOM 1514 O O . CYS A 1 191 ? -7.535 18.172 5.828 1 98.88 191 CYS A O 1
ATOM 1516 N N . TYR A 1 192 ? -8.539 18.875 7.773 1 98.88 192 TYR A N 1
ATOM 1517 C CA . TYR A 1 192 ? -9.719 18.047 7.637 1 98.88 192 TYR A CA 1
ATOM 1518 C C . TYR A 1 192 ? -10.883 18.828 7.051 1 98.88 192 TYR A C 1
ATOM 1520 O O . TYR A 1 192 ? -11.18 19.938 7.504 1 98.88 192 TYR A O 1
ATOM 1528 N N . TYR A 1 193 ? -11.484 18.25 6.051 1 98.81 193 TYR A N 1
ATOM 1529 C CA . TYR A 1 193 ? -12.836 18.641 5.672 1 98.81 193 TYR A CA 1
ATOM 1530 C C . TYR A 1 193 ? -13.875 17.922 6.523 1 98.81 193 TYR A C 1
ATOM 1532 O O . TYR A 1 193 ? -13.867 16.703 6.613 1 98.81 193 TYR A O 1
ATOM 1540 N N . SER A 1 194 ? -14.711 18.672 7.16 1 98.69 194 SER A N 1
ATOM 1541 C CA . SER A 1 194 ? -15.914 18.109 7.762 1 98.69 194 SER A CA 1
ATOM 1542 C C . SER A 1 194 ? -17.094 18.172 6.805 1 98.69 194 SER A C 1
ATOM 1544 O O . SER A 1 194 ? -16.922 18.312 5.594 1 98.69 194 SER A O 1
ATOM 1546 N N . SER A 1 195 ? -18.328 17.922 7.297 1 98.38 195 SER A N 1
ATOM 1547 C CA . SER A 1 195 ? -19.547 18.094 6.5 1 98.38 195 SER A CA 1
ATOM 1548 C C . SER A 1 195 ? -20.094 19.516 6.605 1 98.38 195 SER A C 1
ATOM 1550 O O . SER A 1 195 ? -19.406 20.406 7.105 1 98.38 195 SER A O 1
ATOM 1552 N N . ILE A 1 196 ? -21.266 19.719 6.07 1 98.44 196 ILE A N 1
ATOM 1553 C CA . ILE A 1 196 ? -21.891 21.031 6.141 1 98.44 196 ILE A CA 1
ATOM 1554 C C . ILE A 1 196 ? -22.469 21.25 7.531 1 98.44 196 ILE A C 1
ATOM 1556 O O . ILE A 1 196 ? -22.844 22.375 7.887 1 98.44 196 ILE A O 1
ATOM 1560 N N . HIS A 1 197 ? -22.547 20.219 8.344 1 98.56 197 HIS A N 1
ATOM 1561 C CA . HIS A 1 197 ? -23.234 20.266 9.625 1 98.56 197 HIS A CA 1
ATOM 1562 C C . HIS A 1 197 ? -22.344 20.859 10.711 1 98.56 197 HIS A C 1
ATOM 1564 O O . HIS A 1 197 ? -21.266 20.328 10.992 1 98.56 197 HIS A O 1
ATOM 1570 N N . LEU A 1 198 ? -22.797 21.906 11.328 1 98.62 198 LEU A N 1
ATOM 1571 C CA . LEU A 1 198 ? -22.047 22.594 12.383 1 98.62 198 LEU A CA 1
ATOM 1572 C C . LEU A 1 198 ? -21.688 21.641 13.508 1 98.62 198 LEU A C 1
ATOM 1574 O O . LEU A 1 198 ? -20.562 21.625 13.992 1 98.62 198 LEU A O 1
ATOM 1578 N N . SER A 1 199 ? -22.625 20.844 13.906 1 98.56 199 SER A N 1
ATOM 1579 C CA . SER A 1 199 ? -22.406 19.922 15.016 1 98.56 199 SER A CA 1
ATOM 1580 C C . SER A 1 199 ? -21.297 18.922 14.695 1 98.56 199 SER A C 1
ATOM 1582 O O . SER A 1 199 ? -20.469 18.609 15.547 1 98.56 199 SER A O 1
ATOM 1584 N N . ALA A 1 200 ? -21.266 18.391 13.5 1 98.75 200 ALA A N 1
ATOM 1585 C CA . ALA A 1 200 ? -20.219 17.453 13.102 1 98.75 200 ALA A CA 1
ATOM 1586 C C . ALA A 1 200 ? -18.844 18.109 13.164 1 98.75 200 ALA A C 1
ATOM 1588 O O . ALA A 1 200 ? -17.875 17.5 13.641 1 98.75 200 ALA A O 1
ATOM 1589 N N . ALA A 1 201 ? -18.766 19.297 12.672 1 98.88 201 ALA A N 1
ATOM 1590 C CA . ALA A 1 201 ? -17.484 20.016 12.703 1 98.88 201 ALA A CA 1
ATOM 1591 C C . ALA A 1 201 ? -17 20.203 14.133 1 98.88 201 ALA A C 1
ATOM 1593 O O . ALA A 1 201 ? -15.812 20.031 14.422 1 98.88 201 ALA A O 1
ATOM 1594 N N . LYS A 1 202 ? -17.906 20.594 15.016 1 98.75 202 LYS A N 1
ATOM 1595 C CA . LYS A 1 202 ? -17.562 20.75 16.422 1 98.75 202 LYS A CA 1
ATOM 1596 C C . LYS A 1 202 ? -17.062 19.453 17.031 1 98.75 202 LYS A C 1
ATOM 1598 O O . LYS A 1 202 ? -16.078 19.438 17.766 1 98.75 202 LYS A O 1
ATOM 1603 N N . ILE A 1 203 ? -17.703 18.344 16.703 1 98.88 203 ILE A N 1
ATOM 1604 C CA . ILE A 1 203 ? -17.328 17.031 17.203 1 98.88 203 ILE A CA 1
ATOM 1605 C C . ILE A 1 203 ? -15.93 16.656 16.703 1 98.88 203 ILE A C 1
ATOM 1607 O O . ILE A 1 203 ? -15.102 16.172 17.484 1 98.88 203 ILE A O 1
ATOM 1611 N N . LEU A 1 204 ? -15.688 16.906 15.43 1 98.88 204 LEU A N 1
ATOM 1612 C CA . LEU A 1 204 ? -14.375 16.609 14.875 1 98.88 204 LEU A CA 1
ATOM 1613 C C . LEU A 1 204 ? -13.281 17.391 15.594 1 98.88 204 LEU A C 1
ATOM 1615 O O . LEU A 1 204 ? -12.219 16.844 15.906 1 98.88 204 LEU A O 1
ATOM 1619 N N . ALA A 1 205 ? -13.562 18.656 15.852 1 98.56 205 ALA A N 1
ATOM 1620 C CA . ALA A 1 205 ? -12.602 19.5 16.562 1 98.56 205 ALA A CA 1
ATOM 1621 C C . ALA A 1 205 ? -12.312 18.922 17.953 1 98.56 205 ALA A C 1
ATOM 1623 O O . ALA A 1 205 ? -11.148 18.828 18.359 1 98.56 205 ALA A O 1
ATOM 1624 N N . LYS A 1 206 ? -13.32 18.516 18.641 1 97.88 206 LYS A N 1
ATOM 1625 C CA . LYS A 1 206 ? -13.164 17.953 19.969 1 97.88 206 LYS A CA 1
ATOM 1626 C C . LYS A 1 206 ? -12.375 16.641 19.922 1 97.88 206 LYS A C 1
ATOM 1628 O O . LYS A 1 206 ? -11.523 16.391 20.781 1 97.88 206 LYS A O 1
ATOM 1633 N N . VAL A 1 207 ? -12.656 15.836 18.953 1 98.5 207 VAL A N 1
ATOM 1634 C CA . VAL A 1 207 ? -11.992 14.539 18.828 1 98.5 207 VAL A CA 1
ATOM 1635 C C . VAL A 1 207 ? -10.5 14.75 18.562 1 98.5 207 VAL A C 1
ATOM 1637 O O . VAL A 1 207 ? -9.656 14.086 19.172 1 98.5 207 VAL A O 1
ATOM 1640 N N . CYS A 1 208 ? -10.188 15.672 17.672 1 98.12 208 CYS A N 1
ATOM 1641 C CA . CYS A 1 208 ? -8.789 15.977 17.406 1 98.12 208 CYS A CA 1
ATOM 1642 C C . CYS A 1 208 ? -8.094 16.516 18.656 1 98.12 208 CYS A C 1
ATOM 1644 O O . CYS A 1 208 ? -6.969 16.125 18.969 1 98.12 208 CYS A O 1
ATOM 1646 N N . HIS A 1 209 ? -8.758 17.438 19.281 1 96.44 209 HIS A N 1
ATOM 1647 C CA . HIS A 1 209 ? -8.219 18.047 20.5 1 96.44 209 HIS A CA 1
ATOM 1648 C C . HIS A 1 209 ? -7.93 16.984 21.562 1 96.44 209 HIS A C 1
ATOM 1650 O O . HIS A 1 209 ? -6.859 17 22.172 1 96.44 209 HIS A O 1
ATOM 1656 N N . GLN A 1 210 ? -8.828 16.109 21.75 1 95.56 210 GLN A N 1
ATOM 1657 C CA . GLN A 1 210 ? -8.688 15.055 22.734 1 95.56 210 GLN A CA 1
ATOM 1658 C C . GLN A 1 210 ? -7.566 14.086 22.359 1 95.56 210 GLN A C 1
ATOM 1660 O O . GLN A 1 210 ? -6.84 13.594 23.219 1 95.56 210 GLN A O 1
ATOM 1665 N N . ALA A 1 211 ? -7.41 13.852 21.094 1 96.44 211 ALA A N 1
ATOM 1666 C CA . ALA A 1 211 ? -6.406 12.914 20.609 1 96.44 211 ALA A CA 1
ATOM 1667 C C . ALA A 1 211 ? -5.02 13.547 20.594 1 96.44 211 ALA A C 1
ATOM 1669 O O . ALA A 1 211 ? -4.012 12.844 20.469 1 96.44 211 ALA A O 1
ATOM 1670 N N . GLY A 1 212 ? -4.965 14.891 20.609 1 95.12 212 GLY A N 1
ATOM 1671 C CA . GLY A 1 212 ? -3.699 15.609 20.609 1 95.12 212 GLY A CA 1
ATOM 1672 C C . GLY A 1 212 ? -3.127 15.812 19.219 1 95.12 212 GLY A C 1
ATOM 1673 O O . GLY A 1 212 ? -1.93 16.062 19.062 1 95.12 212 GLY A O 1
ATOM 1674 N N . GLN A 1 213 ? -3.932 15.633 18.234 1 97.31 213 GLN A N 1
ATOM 1675 C CA . GLN A 1 213 ? -3.449 15.844 16.875 1 97.31 213 GLN A CA 1
ATOM 1676 C C . GLN A 1 213 ? -3.514 17.328 16.484 1 97.31 213 GLN A C 1
ATOM 1678 O O . GLN A 1 213 ? -4.492 18 16.797 1 97.31 213 GLN A O 1
ATOM 1683 N N . ARG A 1 214 ? -2.471 17.844 15.875 1 97.19 214 ARG A N 1
ATOM 1684 C CA . ARG A 1 214 ? -2.557 19.156 15.242 1 97.19 214 ARG A CA 1
ATOM 1685 C C . ARG A 1 214 ? -3.482 19.125 14.031 1 97.19 214 ARG A C 1
ATOM 1687 O O . ARG A 1 214 ? -3.34 18.266 13.156 1 97.19 214 ARG A O 1
ATOM 1694 N N . ALA A 1 215 ? -4.48 20 14.031 1 98.19 215 ALA A N 1
ATOM 1695 C CA . ALA A 1 215 ? -5.473 19.875 12.969 1 98.19 215 ALA A CA 1
ATOM 1696 C C . ALA A 1 215 ? -6.055 21.234 12.602 1 98.19 215 ALA A C 1
ATOM 1698 O O . ALA A 1 215 ? -6.223 22.109 13.461 1 98.19 215 ALA A O 1
ATOM 1699 N N . PHE A 1 216 ? -6.25 21.438 11.344 1 98.44 216 PHE A N 1
ATOM 1700 C CA . PHE A 1 216 ? -7.098 22.484 10.797 1 98.44 216 PHE A CA 1
ATOM 1701 C C . PHE A 1 216 ? -8.43 21.906 10.328 1 98.44 216 PHE A C 1
ATOM 1703 O O . PHE A 1 216 ? -8.469 21.047 9.445 1 98.44 216 PHE A O 1
ATOM 1710 N N . ILE A 1 217 ? -9.523 22.375 10.922 1 98.56 217 ILE A N 1
ATOM 1711 C CA . ILE A 1 217 ? -10.82 21.766 10.664 1 98.56 217 ILE A CA 1
ATOM 1712 C C . ILE A 1 217 ? -11.742 22.781 9.977 1 98.56 217 ILE A C 1
ATOM 1714 O O . ILE A 1 217 ? -11.867 23.922 10.422 1 98.56 217 ILE A O 1
ATOM 1718 N N . GLY A 1 218 ? -12.312 22.297 8.906 1 98.5 218 GLY A N 1
ATOM 1719 C CA . GLY A 1 218 ? -13.227 23.172 8.188 1 98.5 218 GLY A CA 1
ATOM 1720 C C . GLY A 1 218 ? -14.648 22.641 8.148 1 98.5 218 GLY A C 1
ATOM 1721 O O . GLY A 1 218 ? -14.883 21.5 7.738 1 98.5 218 GLY A O 1
ATOM 1722 N N . LYS A 1 219 ? -15.578 23.453 8.664 1 98.62 219 LYS A N 1
ATOM 1723 C CA . LYS A 1 219 ? -16.969 23.234 8.289 1 98.62 219 LYS A CA 1
ATOM 1724 C C . LYS A 1 219 ? -17.203 23.547 6.816 1 98.62 219 LYS A C 1
ATOM 1726 O O . LYS A 1 219 ? -17.016 24.688 6.391 1 98.62 219 LYS A O 1
ATOM 1731 N N . CYS A 1 220 ? -17.641 22.594 6.074 1 98.69 220 CYS A N 1
ATOM 1732 C CA . CYS A 1 220 ? -17.766 22.797 4.633 1 98.69 220 CYS A CA 1
ATOM 1733 C C . CYS A 1 220 ? -18.891 23.781 4.32 1 98.69 220 CYS A C 1
ATOM 1735 O O . CYS A 1 220 ? -19.938 23.781 4.969 1 98.69 220 CYS A O 1
ATOM 1737 N N . ASN A 1 221 ? -18.656 24.641 3.34 1 98.81 221 ASN A N 1
ATOM 1738 C CA . ASN A 1 221 ? -19.656 25.594 2.854 1 98.81 221 ASN A CA 1
ATOM 1739 C C . ASN A 1 221 ? -20.203 25.188 1.488 1 98.81 221 ASN A C 1
ATOM 1741 O O . ASN A 1 221 ? -19.453 25.141 0.506 1 98.81 221 ASN A O 1
ATOM 1745 N N . ILE A 1 222 ? -21.406 24.828 1.45 1 98.38 222 ILE A N 1
ATOM 1746 C CA . ILE A 1 222 ? -22.141 24.438 0.243 1 98.38 222 ILE A CA 1
ATOM 1747 C C . ILE A 1 222 ? -23.516 25.094 0.233 1 98.38 222 ILE A C 1
ATOM 1749 O O . ILE A 1 222 ? -24.438 24.609 0.903 1 98.38 222 ILE A O 1
ATOM 1753 N N . ASP A 1 223 ? -23.734 26.125 -0.581 1 97.75 223 ASP A N 1
ATOM 1754 C CA . ASP A 1 223 ? -25.078 26.688 -0.65 1 97.75 223 ASP A CA 1
ATOM 1755 C C . ASP A 1 223 ? -25.672 26.516 -2.043 1 97.75 223 ASP A C 1
ATOM 1757 O O . ASP A 1 223 ? -26.703 27.125 -2.365 1 97.75 223 ASP A O 1
ATOM 1761 N N . ARG A 1 224 ? -25 25.812 -2.857 1 95.69 224 ARG A N 1
ATOM 1762 C CA . ARG A 1 224 ? -25.438 25.312 -4.16 1 95.69 224 ARG A CA 1
ATOM 1763 C C . ARG A 1 224 ? -24.938 23.891 -4.406 1 95.69 224 ARG A C 1
ATOM 1765 O O . ARG A 1 224 ? -23.781 23.578 -4.137 1 95.69 224 ARG A O 1
ATOM 1772 N N . ASN A 1 225 ? -25.891 23 -4.805 1 93.31 225 ASN A N 1
ATOM 1773 C CA . ASN A 1 225 ? -25.484 21.625 -5.09 1 93.31 225 ASN A CA 1
ATOM 1774 C C . ASN A 1 225 ? -26.453 20.969 -6.074 1 93.31 225 ASN A C 1
ATOM 1776 O O . ASN A 1 225 ? -27.375 20.266 -5.668 1 93.31 225 ASN A O 1
ATOM 1780 N N . ASP A 1 226 ? -26.156 21.031 -7.336 1 88.25 226 ASP A N 1
ATOM 1781 C CA . ASP A 1 226 ? -27.031 20.5 -8.375 1 88.25 226 ASP A CA 1
ATOM 1782 C C . ASP A 1 226 ? -27 18.969 -8.375 1 88.25 226 ASP A C 1
ATOM 1784 O O . ASP A 1 226 ? -28 18.328 -8.75 1 88.25 226 ASP A O 1
ATOM 1788 N N . ALA A 1 227 ? -25.891 18.438 -7.98 1 88.44 227 ALA A N 1
ATOM 1789 C CA . ALA A 1 227 ? -25.734 16.984 -7.988 1 88.44 227 ALA A CA 1
ATOM 1790 C C . ALA A 1 227 ? -26.516 16.344 -6.848 1 88.44 227 ALA A C 1
ATOM 1792 O O . ALA A 1 227 ? -26.891 15.18 -6.934 1 88.44 227 ALA A O 1
ATOM 1793 N N . ALA A 1 228 ? -26.734 17.016 -5.762 1 92.31 228 ALA A N 1
ATOM 1794 C CA . ALA A 1 228 ? -27.469 16.531 -4.586 1 92.31 228 ALA A CA 1
ATOM 1795 C C . ALA A 1 228 ? -28.188 17.688 -3.895 1 92.31 228 ALA A C 1
ATOM 1797 O O . ALA A 1 228 ? -27.734 18.188 -2.869 1 92.31 228 ALA A O 1
ATOM 1798 N N . ASP A 1 229 ? -29.344 17.938 -4.281 1 92.19 229 ASP A N 1
ATOM 1799 C CA . ASP A 1 229 ? -30.094 19.109 -3.859 1 92.19 229 ASP A CA 1
ATOM 1800 C C . ASP A 1 229 ? -30.422 19.047 -2.369 1 92.19 229 ASP A C 1
ATOM 1802 O O . ASP A 1 229 ? -30.594 20.094 -1.725 1 92.19 229 ASP A O 1
ATOM 1806 N N . HIS A 1 230 ? -30.406 17.938 -1.835 1 93.19 230 HIS A N 1
ATOM 1807 C CA . HIS A 1 230 ? -30.75 17.781 -0.43 1 93.19 230 HIS A CA 1
ATOM 1808 C C . HIS A 1 230 ? -29.531 17.953 0.471 1 93.19 230 HIS A C 1
ATOM 1810 O O . HIS A 1 230 ? -29.672 17.953 1.698 1 93.19 230 HIS A O 1
ATOM 1816 N N . TYR A 1 231 ? -28.438 18.094 -0.097 1 96.31 231 TYR A N 1
ATOM 1817 C CA . TYR A 1 231 ? -27.219 18.297 0.662 1 96.31 231 TYR A CA 1
ATOM 1818 C C . TYR A 1 231 ? -26.594 19.656 0.363 1 96.31 231 TYR A C 1
ATOM 1820 O O . TYR A 1 231 ? -25.547 19.75 -0.268 1 96.31 231 TYR A O 1
ATOM 1828 N N . LYS A 1 232 ? -27.188 20.656 0.799 1 97.25 232 LYS A N 1
ATOM 1829 C CA . LYS A 1 232 ? -26.719 22.031 0.721 1 97.25 232 LYS A CA 1
ATOM 1830 C C . LYS A 1 232 ? -27.281 22.875 1.865 1 97.25 232 LYS A C 1
ATOM 1832 O O . LYS A 1 232 ? -28.281 22.5 2.482 1 97.25 232 LYS A O 1
ATOM 1837 N N . GLU A 1 233 ? -26.609 23.922 2.127 1 97.44 233 GLU A N 1
ATOM 1838 C CA . GLU A 1 233 ? -27.078 24.844 3.15 1 97.44 233 GLU A CA 1
ATOM 1839 C C . GLU A 1 233 ? -28.188 25.75 2.605 1 97.44 233 GLU A C 1
ATOM 1841 O O . GLU A 1 233 ? -28.266 25.984 1.398 1 97.44 233 GLU A O 1
ATOM 1846 N N . ALA A 1 234 ? -29 26.266 3.525 1 95.81 234 ALA A N 1
ATOM 1847 C CA . ALA A 1 234 ? -30.234 26.969 3.141 1 95.81 234 ALA A CA 1
ATOM 1848 C C . ALA A 1 234 ? -29.906 28.297 2.445 1 95.81 234 ALA A C 1
ATOM 1850 O O . ALA A 1 234 ? -30.641 28.719 1.549 1 95.81 234 ALA A O 1
ATOM 1851 N N . SER A 1 235 ? -28.844 28.969 2.906 1 97.19 235 SER A N 1
ATOM 1852 C CA . SER A 1 235 ? -28.453 30.25 2.322 1 97.19 235 SER A CA 1
ATOM 1853 C C . SER A 1 235 ? -27 30.578 2.625 1 97.19 235 SER A C 1
ATOM 1855 O O . SER A 1 235 ? -26.391 29.953 3.498 1 97.19 235 SER A O 1
ATOM 1857 N N . ALA A 1 236 ? -26.484 31.547 1.892 1 98.06 236 ALA A N 1
ATOM 1858 C CA . ALA A 1 236 ? -25.141 32.031 2.15 1 98.06 236 ALA A CA 1
ATOM 1859 C C . ALA A 1 236 ? -25.016 32.594 3.568 1 98.06 236 ALA A C 1
ATOM 1861 O O . ALA A 1 236 ? -24 32.406 4.234 1 98.06 236 ALA A O 1
ATOM 1862 N N . GLU A 1 237 ? -26.078 33.281 4.016 1 97.5 237 GLU A N 1
ATOM 1863 C CA . GLU A 1 237 ? -26.094 33.875 5.344 1 97.5 237 GLU A CA 1
ATOM 1864 C C . GLU A 1 237 ? -26 32.844 6.438 1 97.5 237 GLU A C 1
ATOM 1866 O O . GLU A 1 237 ? -25.188 32.969 7.367 1 97.5 237 GLU A O 1
ATOM 1871 N N . GLU A 1 238 ? -26.75 31.844 6.27 1 97.5 238 GLU A N 1
ATOM 1872 C CA . GLU A 1 238 ? -26.734 30.766 7.254 1 97.5 238 GLU A CA 1
ATOM 1873 C C . GLU A 1 238 ? -25.391 30.047 7.262 1 97.5 238 GLU A C 1
ATOM 1875 O O . GLU A 1 238 ? -24.875 29.688 8.328 1 97.5 238 GLU A O 1
ATOM 1880 N N . SER A 1 239 ? -24.906 29.766 6.117 1 98.31 239 SER A N 1
ATOM 1881 C CA . SER A 1 239 ? -23.609 29.125 5.992 1 98.31 239 SER A CA 1
ATOM 1882 C C . SER A 1 239 ? -22.531 29.906 6.727 1 98.31 239 SER A C 1
ATOM 1884 O O . SER A 1 239 ? -21.734 29.344 7.473 1 98.31 239 SER A O 1
ATOM 1886 N N . VAL A 1 240 ? -22.5 31.219 6.512 1 98.12 240 VAL A N 1
ATOM 1887 C CA . VAL A 1 240 ? -21.469 32.062 7.105 1 98.12 240 VAL A CA 1
ATOM 1888 C C . VAL A 1 240 ? -21.688 32.156 8.617 1 98.12 240 VAL A C 1
ATOM 1890 O O . VAL A 1 240 ? -20.719 32.125 9.383 1 98.12 240 VAL A O 1
ATOM 1893 N N . GLU A 1 241 ? -22.906 32.281 9.031 1 97.88 241 GLU A N 1
ATOM 1894 C CA . GLU A 1 241 ? -23.203 32.312 10.461 1 97.88 241 GLU A CA 1
ATOM 1895 C C . GLU A 1 241 ? -22.719 31.062 11.164 1 97.88 241 GLU A C 1
ATOM 1897 O O . GLU A 1 241 ? -22.109 31.141 12.234 1 97.88 241 GLU A O 1
ATOM 1902 N N . ASP A 1 242 ? -23.016 29.922 10.602 1 98.19 242 ASP A N 1
ATOM 1903 C CA . ASP A 1 242 ? -22.547 28.656 11.156 1 98.19 242 ASP A CA 1
ATOM 1904 C C . ASP A 1 242 ? -21.016 28.594 11.188 1 98.19 242 ASP A C 1
ATOM 1906 O O . ASP A 1 242 ? -20.422 28.047 12.125 1 98.19 242 ASP A O 1
ATOM 1910 N N . THR A 1 243 ? -20.438 29.078 10.164 1 98.5 243 THR A N 1
ATOM 1911 C CA . THR A 1 243 ? -18.984 29.109 10.086 1 98.5 243 THR A CA 1
ATOM 1912 C C . THR A 1 243 ? -18.391 29.969 11.203 1 98.5 243 THR A C 1
ATOM 1914 O O . THR A 1 243 ? -17.422 29.562 11.852 1 98.5 243 THR A O 1
ATOM 1917 N N . ILE A 1 244 ? -18.969 31.141 11.43 1 97.75 244 ILE A N 1
ATOM 1918 C CA . ILE A 1 244 ? -18.516 32.062 12.484 1 97.75 244 ILE A CA 1
ATOM 1919 C C . ILE A 1 244 ? -18.688 31.375 13.844 1 97.75 244 ILE A C 1
ATOM 1921 O O . ILE A 1 244 ? -17.781 31.422 14.688 1 97.75 244 ILE A O 1
ATOM 1925 N N . GLN A 1 245 ? -19.797 30.719 14.023 1 97.88 245 GLN A N 1
ATOM 1926 C CA . GLN A 1 245 ? -20.031 29.984 15.266 1 97.88 245 GLN A CA 1
ATOM 1927 C C . GLN A 1 245 ? -18.984 28.906 15.469 1 97.88 245 GLN A C 1
ATOM 1929 O O . GLN A 1 245 ? -18.516 28.688 16.594 1 97.88 245 GLN A O 1
ATOM 1934 N N . PHE A 1 246 ? -18.734 28.234 14.5 1 98.12 246 PHE A N 1
ATOM 1935 C CA . PHE A 1 246 ? -17.734 27.172 14.57 1 98.12 246 PHE A CA 1
ATOM 1936 C C . PHE A 1 246 ? -16.375 27.734 14.945 1 98.12 246 PHE A C 1
ATOM 1938 O O . PHE A 1 246 ? -15.68 27.172 15.812 1 98.12 246 PHE A O 1
ATOM 1945 N N . ILE A 1 247 ? -15.914 28.812 14.242 1 97.19 247 ILE A N 1
ATOM 1946 C CA . ILE A 1 247 ? -14.633 29.453 14.508 1 97.19 247 ILE A CA 1
ATOM 1947 C C . ILE A 1 247 ? -14.539 29.828 15.984 1 97.19 247 ILE A C 1
ATOM 1949 O O . ILE A 1 247 ? -13.547 29.516 16.641 1 97.19 247 ILE A O 1
ATOM 1953 N N . ASN A 1 248 ? -15.562 30.438 16.469 1 95.81 248 ASN A N 1
ATOM 1954 C CA . ASN A 1 248 ? -15.594 30.844 17.859 1 95.81 248 ASN A CA 1
ATOM 1955 C C . ASN A 1 248 ? -15.539 29.656 18.797 1 95.81 248 ASN A C 1
ATOM 1957 O O . ASN A 1 248 ? -14.875 29.703 19.844 1 95.81 248 ASN A O 1
ATOM 1961 N N . PHE A 1 249 ? -16.234 28.672 18.438 1 96.25 249 PHE A N 1
ATOM 1962 C CA . PHE A 1 249 ? -16.234 27.453 19.234 1 96.25 249 PHE A CA 1
ATOM 1963 C C . PHE A 1 249 ? -14.836 26.875 19.359 1 96.25 249 PHE A C 1
ATOM 1965 O O . PHE A 1 249 ? -14.383 26.531 20.453 1 96.25 249 PHE A O 1
ATOM 1972 N N . VAL A 1 250 ? -14.148 26.719 18.25 1 96.62 250 VAL A N 1
ATOM 1973 C CA . VAL A 1 250 ? -12.828 26.109 18.234 1 96.62 250 VAL A CA 1
ATOM 1974 C C . VAL A 1 250 ? -11.859 26.953 19.062 1 96.62 250 VAL A C 1
ATOM 1976 O O . VAL A 1 250 ? -11.094 26.422 19.859 1 96.62 250 VAL A O 1
ATOM 1979 N N . ARG A 1 251 ? -11.875 28.234 18.859 1 93.19 251 ARG A N 1
ATOM 1980 C CA . ARG A 1 251 ? -10.969 29.156 19.547 1 93.19 251 ARG A CA 1
ATOM 1981 C C . ARG A 1 251 ? -11.219 29.125 21.047 1 93.19 251 ARG A C 1
ATOM 1983 O O . ARG A 1 251 ? -10.289 29.328 21.844 1 93.19 251 ARG A O 1
ATOM 1990 N N . LYS A 1 252 ? -12.391 28.828 21.406 1 92 252 LYS A N 1
ATOM 1991 C CA . LYS A 1 252 ? -12.734 28.781 22.828 1 92 252 LYS A CA 1
ATOM 1992 C C . LYS A 1 252 ? -12.422 27.406 23.406 1 92 252 LYS A C 1
ATOM 1994 O O . LYS A 1 252 ? -11.703 27.281 24.406 1 92 252 LYS A O 1
ATOM 1999 N N . GLU A 1 253 ? -12.883 26.359 22.766 1 91.62 253 GLU A N 1
ATOM 2000 C CA . GLU A 1 253 ? -12.883 25.016 23.328 1 91.62 253 GLU A CA 1
ATOM 2001 C C . GLU A 1 253 ? -11.547 24.328 23.094 1 91.62 253 GLU A C 1
ATOM 2003 O O . GLU A 1 253 ? -11.203 23.375 23.812 1 91.62 253 GLU A O 1
ATOM 2008 N N . CYS A 1 254 ? -10.805 24.781 22.125 1 89.56 254 CYS A N 1
ATOM 2009 C CA . CYS A 1 254 ? -9.562 24.094 21.797 1 89.56 254 CYS A CA 1
ATOM 2010 C C . CYS A 1 254 ? -8.352 24.969 22.078 1 89.56 254 CYS A C 1
ATOM 2012 O O . CYS A 1 254 ? -7.277 24.75 21.516 1 89.56 254 CYS A O 1
ATOM 2014 N N . ALA A 1 255 ? -8.414 26.016 22.844 1 76.38 255 ALA A N 1
ATOM 2015 C CA . ALA A 1 255 ? -7.359 26.984 23.125 1 76.38 255 ALA A CA 1
ATOM 2016 C C . ALA A 1 255 ? -6.258 26.359 23.984 1 76.38 255 ALA A C 1
ATOM 2018 O O . ALA A 1 255 ? -5.078 26.656 23.797 1 76.38 255 ALA A O 1
ATOM 2019 N N . THR A 1 256 ? -6.621 25.531 24.922 1 67.56 256 THR A N 1
ATOM 2020 C CA . THR A 1 256 ? -5.629 24.984 25.844 1 67.56 256 THR A CA 1
ATOM 2021 C C . THR A 1 256 ? -5.227 23.578 25.406 1 67.56 256 THR A C 1
ATOM 2023 O O . THR A 1 256 ? -5.988 22.891 24.734 1 67.56 256 THR A O 1
ATOM 2026 N N . SER A 1 257 ? -3.883 23.344 25.5 1 59.12 257 SER A N 1
ATOM 2027 C CA . SER A 1 257 ? -3.43 21.984 25.172 1 59.12 257 SER A CA 1
ATOM 2028 C C . SER A 1 257 ? -4.125 20.953 26.047 1 59.12 257 SER A C 1
ATOM 2030 O O . SER A 1 257 ? -4.289 21.156 27.25 1 59.12 257 SER A O 1
ATOM 2032 N N . TYR A 1 258 ? -4.879 20.125 25.375 1 49.59 258 TYR A N 1
ATOM 2033 C CA . TYR A 1 258 ? -5.543 19.078 26.141 1 49.59 258 TYR A CA 1
ATOM 2034 C C . TYR A 1 258 ? -4.578 18.438 27.125 1 49.59 258 TYR A C 1
ATOM 2036 O O . TYR A 1 258 ? -4.949 18.125 28.25 1 49.59 258 TYR A O 1
ATOM 2044 N N . HIS A 1 259 ? -3.393 18.094 26.625 1 47.47 259 HIS A N 1
ATOM 2045 C CA . HIS A 1 259 ? -2.473 17.391 27.516 1 47.47 259 HIS A CA 1
ATOM 2046 C C . HIS A 1 259 ? -1.668 18.359 28.359 1 47.47 259 HIS A C 1
ATOM 2048 O O . HIS A 1 259 ? -0.933 17.953 29.25 1 47.47 259 HIS A O 1
ATOM 2054 N N . GLY A 1 260 ? -1.647 19.734 28.031 1 42.28 260 GLY A N 1
ATOM 2055 C CA . GLY A 1 260 ? -0.794 20.641 28.781 1 42.28 260 GLY A CA 1
ATOM 2056 C C . GLY A 1 260 ? -1.498 21.297 29.953 1 42.28 260 GLY A C 1
ATOM 2057 O O . GLY A 1 260 ? -2.6 21.828 29.812 1 42.28 260 GLY A O 1
ATOM 2058 N N . SER A 1 261 ? -1.35 20.766 31.156 1 35.12 261 SER A N 1
ATOM 2059 C CA . SER A 1 261 ? -1.757 21.391 32.406 1 35.12 261 SER A CA 1
ATOM 2060 C C . SER A 1 261 ? -1.203 22.797 32.562 1 35.12 261 SER A C 1
ATOM 2062 O O . SER A 1 261 ? -1.033 23.297 33.656 1 35.12 261 SER A O 1
ATOM 2064 N N . SER A 1 262 ? -0.532 23.406 31.625 1 34.41 262 SER A N 1
ATOM 2065 C CA . SER A 1 262 ? -0.063 24.672 32.188 1 34.41 262 SER A CA 1
ATOM 2066 C C . SER A 1 262 ? -1.23 25.547 32.625 1 34.41 262 SER A C 1
ATOM 2068 O O . SER A 1 262 ? -2.131 25.828 31.812 1 34.41 262 SER A O 1
ATOM 2070 N N . PRO A 1 263 ? -1.374 25.672 34 1 32.75 263 PRO A N 1
ATOM 2071 C CA . PRO A 1 263 ? -2.391 26.531 34.625 1 32.75 263 PRO A CA 1
ATOM 2072 C C . PRO A 1 263 ? -2.441 27.922 34 1 32.75 263 PRO A C 1
ATOM 2074 O O . PRO A 1 263 ? -3.275 28.75 34.375 1 32.75 263 PRO A O 1
ATOM 2077 N N . HIS A 1 264 ? -1.308 28.328 33.5 1 32.06 264 HIS A N 1
ATOM 2078 C CA . HIS A 1 264 ? -1.317 29.781 33.438 1 32.06 264 HIS A CA 1
ATOM 2079 C C . HIS A 1 264 ? -2.383 30.297 32.469 1 32.06 264 HIS A C 1
ATOM 2081 O O . HIS A 1 264 ? -2.377 31.484 32.125 1 32.06 264 HIS A O 1
ATOM 2087 N N . HIS A 1 265 ? -2.9 29.516 31.781 1 31.12 265 HIS A N 1
ATOM 2088 C CA . HIS A 1 265 ? -3.689 30.406 30.938 1 31.12 265 HIS A CA 1
ATOM 2089 C C . HIS A 1 265 ? -4.918 30.922 31.688 1 31.12 265 HIS A C 1
ATOM 2091 O O . HIS A 1 265 ? -5.777 30.141 32.094 1 31.12 265 HIS A O 1
ATOM 2097 N N . LYS A 1 266 ? -4.703 31.984 32.312 1 30.69 266 LYS A N 1
ATOM 2098 C CA . LYS A 1 266 ? -5.793 32.844 32.812 1 30.69 266 LYS A CA 1
ATOM 2099 C C . LYS A 1 266 ? -6.926 32.906 31.797 1 30.69 266 LYS A C 1
ATOM 2101 O O . LYS A 1 266 ? -6.684 32.938 30.594 1 30.69 266 LYS A O 1
ATOM 2106 N N . SER A 1 267 ? -8.062 32.531 32.281 1 29.14 267 SER A N 1
ATOM 2107 C CA . SER A 1 267 ? -9.344 32.75 31.625 1 29.14 267 SER A CA 1
ATOM 2108 C C . SER A 1 267 ? -9.352 34.094 30.859 1 29.14 267 SER A C 1
ATOM 2110 O O . SER A 1 267 ? -9.008 35.125 31.406 1 29.14 267 SER A O 1
ATOM 2112 N N . ILE A 1 268 ? -8.938 34.031 29.641 1 30.97 268 ILE A N 1
ATOM 2113 C CA . ILE A 1 268 ? -9.25 35.25 28.891 1 30.97 268 ILE A CA 1
ATOM 2114 C C . ILE A 1 268 ? -10.68 35.688 29.172 1 30.97 268 ILE A C 1
ATOM 2116 O O . ILE A 1 268 ? -11.617 34.875 29.047 1 30.97 268 ILE A O 1
ATOM 2120 N N . ASP A 1 269 ? -10.789 36.594 30.047 1 28.3 269 ASP A N 1
ATOM 2121 C CA . ASP A 1 269 ? -12.039 37.344 30.156 1 28.3 269 ASP A CA 1
ATOM 2122 C C . ASP A 1 269 ? -12.641 37.594 28.766 1 28.3 269 ASP A C 1
ATOM 2124 O O . ASP A 1 269 ? -11.977 38.156 27.891 1 28.3 269 ASP A O 1
ATOM 2128 N N . HIS A 1 270 ? -13.461 36.688 28.344 1 31.12 270 HIS A N 1
ATOM 2129 C CA . HIS A 1 270 ? -14.336 36.938 27.203 1 31.12 270 HIS A CA 1
ATOM 2130 C C . HIS A 1 270 ? -14.906 38.375 27.266 1 31.12 270 HIS A C 1
ATOM 2132 O O . HIS A 1 270 ? -15.711 38.688 28.141 1 31.12 270 HIS A O 1
ATOM 2138 N N . ALA A 1 271 ? -14.047 39.312 27.016 1 31.16 271 ALA A N 1
ATOM 2139 C CA . ALA A 1 271 ? -14.703 40.625 26.859 1 31.16 271 ALA A CA 1
ATOM 2140 C C . ALA A 1 271 ? -15.953 40.5 26 1 31.16 271 ALA A C 1
ATOM 2142 O O . ALA A 1 271 ? -16.016 39.656 25.094 1 31.16 271 ALA A O 1
ATOM 2143 N N . ASN A 1 272 ? -17.062 41.031 26.469 1 29.98 272 ASN A N 1
ATOM 2144 C CA . ASN A 1 272 ? -18.391 41.25 25.891 1 29.98 272 ASN A CA 1
ATOM 2145 C C . ASN A 1 272 ? -18.281 41.781 24.469 1 29.98 272 ASN A C 1
ATOM 2147 O O . ASN A 1 272 ? -17.656 42.812 24.219 1 29.98 272 ASN A O 1
ATOM 2151 N N . ALA A 1 273 ? -18.344 40.875 23.5 1 31.34 273 ALA A N 1
ATOM 2152 C CA . ALA A 1 273 ? -18.562 41.281 22.125 1 31.34 273 ALA A CA 1
ATOM 2153 C C . ALA A 1 273 ? -19.609 42.375 22.047 1 31.34 273 ALA A C 1
ATOM 2155 O O . ALA A 1 273 ? -20.75 42.219 22.5 1 31.34 273 ALA A O 1
ATOM 2156 N N . VAL A 1 274 ? -19.234 43.562 22.109 1 28.88 274 VAL A N 1
ATOM 2157 C CA . VAL A 1 274 ? -20.156 44.625 21.688 1 28.88 274 VAL A CA 1
ATOM 2158 C C . VAL A 1 274 ? -20.688 44.281 20.297 1 28.88 274 VAL A C 1
ATOM 2160 O O . VAL A 1 274 ? -19.938 43.906 19.406 1 28.88 274 VAL A O 1
ATOM 2163 N N . SER A 1 275 ? -22.016 43.969 20.109 1 31.2 275 SER A N 1
ATOM 2164 C CA . SER A 1 275 ? -22.844 43.812 18.938 1 31.2 275 SER A CA 1
ATOM 2165 C C . SER A 1 275 ? -22.531 44.844 17.859 1 31.2 275 SER A C 1
ATOM 2167 O O . SER A 1 275 ? -23.031 45.969 17.922 1 31.2 275 SER A O 1
ATOM 2169 N N . LEU A 1 276 ? -21.25 45 17.469 1 31.62 276 LEU A N 1
ATOM 2170 C CA . LEU A 1 276 ? -21.297 45.906 16.328 1 31.62 276 LEU A CA 1
ATOM 2171 C C . LEU A 1 276 ? -21.875 45.219 15.094 1 31.62 276 LEU A C 1
ATOM 2173 O O . LEU A 1 276 ? -21.703 44 14.922 1 31.62 276 LEU A O 1
ATOM 2177 N N . PRO A 1 277 ? -22.766 45.719 14.312 1 37.25 277 PRO A N 1
ATOM 2178 C CA . PRO A 1 277 ? -23.484 45.219 13.141 1 37.25 277 PRO A CA 1
ATOM 2179 C C . PRO A 1 277 ? -22.547 44.594 12.102 1 37.25 277 PRO A C 1
ATOM 2181 O O . PRO A 1 277 ? -23 44 11.125 1 37.25 277 PRO A O 1
ATOM 2184 N N . ASP A 1 278 ? -21.266 44.938 12.055 1 37.31 278 ASP A N 1
ATOM 2185 C CA . ASP A 1 278 ? -20.406 44.562 10.938 1 37.31 278 ASP A CA 1
ATOM 2186 C C . ASP A 1 278 ? -19.844 43.156 11.133 1 37.31 278 ASP A C 1
ATOM 2188 O O . ASP A 1 278 ? -19.688 42.719 12.266 1 37.31 278 ASP A O 1
ATOM 2192 N N . LEU A 1 279 ? -19.812 42.219 10.125 1 43.81 279 LEU A N 1
ATOM 2193 C CA . LEU A 1 279 ? -19.312 40.844 10.078 1 43.81 279 LEU A CA 1
ATOM 2194 C C . LEU A 1 279 ? -18.078 40.688 10.953 1 43.81 279 LEU A C 1
ATOM 2196 O O . LEU A 1 279 ? -17.891 39.656 11.594 1 43.81 279 LEU A O 1
ATOM 2200 N N . SER A 1 280 ? -17.219 41.625 10.992 1 41.12 280 SER A N 1
ATOM 2201 C CA . SER A 1 280 ? -15.953 41.562 11.695 1 41.12 280 SER A CA 1
ATOM 2202 C C . SER A 1 280 ? -16.156 41.438 13.203 1 41.12 280 SER A C 1
ATOM 2204 O O . SER A 1 280 ? -15.352 40.812 13.898 1 41.12 280 SER A O 1
ATOM 2206 N N . SER A 1 281 ? -17.234 42 13.703 1 43.19 281 SER A N 1
ATOM 2207 C CA . SER A 1 281 ? -17.422 42.094 15.148 1 43.19 281 SER A CA 1
ATOM 2208 C C . SER A 1 281 ? -17.891 40.75 15.703 1 43.19 281 SER A C 1
ATOM 2210 O O . SER A 1 281 ? -17.828 40.5 16.922 1 43.19 281 SER A O 1
ATOM 2212 N N . ARG A 1 282 ? -18.297 39.906 14.867 1 47.06 282 ARG A N 1
ATOM 2213 C CA . ARG A 1 282 ? -18.922 38.688 15.328 1 47.06 282 ARG A CA 1
ATOM 2214 C C . ARG A 1 282 ? -17.891 37.562 15.453 1 47.06 282 ARG A C 1
ATOM 2216 O O . ARG A 1 282 ? -18.188 36.5 16 1 47.06 282 ARG A O 1
ATOM 2223 N N . VAL A 1 283 ? -16.828 37.625 14.75 1 45.88 283 VAL A N 1
ATOM 2224 C CA . VAL A 1 283 ? -15.742 36.688 14.93 1 45.88 283 VAL A CA 1
ATOM 2225 C C . VAL A 1 283 ? -14.852 37.156 16.078 1 45.88 283 VAL A C 1
ATOM 2227 O O . VAL A 1 283 ? -14.414 38.312 16.109 1 45.88 283 VAL A O 1
ATOM 2230 N N . ALA A 1 284 ? -14.953 36.531 17.266 1 45.31 284 ALA A N 1
ATOM 2231 C CA . ALA A 1 284 ? -14.047 36.875 18.359 1 45.31 284 ALA A CA 1
ATOM 2232 C C . ALA A 1 284 ? -12.609 37.031 17.844 1 45.31 284 ALA A C 1
ATOM 2234 O O . ALA A 1 284 ? -11.977 36.062 17.453 1 45.31 284 ALA A O 1
ATOM 2235 N N . LEU A 1 285 ? -12.367 38.125 17.234 1 45.09 285 LEU A N 1
ATOM 2236 C CA . LEU A 1 285 ? -11 38.375 16.812 1 45.09 285 LEU A CA 1
ATOM 2237 C C . LEU A 1 285 ? -10.016 38.062 17.922 1 45.09 285 LEU A C 1
ATOM 2239 O O . LEU A 1 285 ? -10.242 38.406 19.078 1 45.09 285 LEU A O 1
ATOM 2243 N N . GLU A 1 286 ? -9.445 36.969 17.922 1 47.22 286 GLU A N 1
ATOM 2244 C CA . GLU A 1 286 ? -8.453 36.562 18.906 1 47.22 286 GLU A CA 1
ATOM 2245 C C . GLU A 1 286 ? -7.391 37.625 19.109 1 47.22 286 GLU A C 1
ATOM 2247 O O . GLU A 1 286 ? -6.637 37.938 18.188 1 47.22 286 GLU A O 1
ATOM 2252 N N . ARG A 1 287 ? -7.742 38.625 19.812 1 40.59 287 ARG A N 1
ATOM 2253 C CA . ARG A 1 287 ? -6.719 39.625 20.172 1 40.59 287 ARG A CA 1
ATOM 2254 C C . ARG A 1 287 ? -5.461 38.938 20.688 1 40.59 287 ARG A C 1
ATOM 2256 O O . ARG A 1 287 ? -4.41 39.562 20.828 1 40.59 287 ARG A O 1
ATOM 2263 N N . ASN A 1 288 ? -5.543 37.844 21.625 1 38.84 288 ASN A N 1
ATOM 2264 C CA . ASN A 1 288 ? -4.352 37.438 22.359 1 38.84 288 ASN A CA 1
ATOM 2265 C C . ASN A 1 288 ? -3.568 36.375 21.609 1 38.84 288 ASN A C 1
ATOM 2267 O O . ASN A 1 288 ? -4.16 35.469 21 1 38.84 288 ASN A O 1
ATOM 2271 N N . GLY A 1 289 ? -2.316 36.625 21.156 1 45.81 289 GLY A N 1
ATOM 2272 C CA . GLY A 1 289 ? -1.184 35.875 20.641 1 45.81 289 GLY A CA 1
ATOM 2273 C C . GLY A 1 289 ? -1.259 34.406 20.969 1 45.81 289 GLY A C 1
ATOM 2274 O O . GLY A 1 289 ? -0.445 33.594 20.484 1 45.81 289 GLY A O 1
ATOM 2275 N N . GLU A 1 290 ? -1.985 33.969 21.938 1 48.09 290 GLU A N 1
ATOM 2276 C CA . GLU A 1 290 ? -1.891 32.594 22.453 1 48.09 290 GLU A CA 1
ATOM 2277 C C . GLU A 1 290 ? -2.656 31.609 21.578 1 48.09 290 GLU A C 1
ATOM 2279 O O . GLU A 1 290 ? -2.27 30.453 21.453 1 48.09 290 GLU A O 1
ATOM 2284 N N . SER A 1 291 ? -3.619 32.031 20.797 1 52.94 291 SER A N 1
ATOM 2285 C CA . SER A 1 291 ? -4.453 31.156 19.984 1 52.94 291 SER A CA 1
ATOM 2286 C C . SER A 1 291 ? -3.707 30.656 18.75 1 52.94 291 SER A C 1
ATOM 2288 O O . SER A 1 291 ? -3.965 29.547 18.266 1 52.94 291 SER A O 1
ATOM 2290 N N . ARG A 1 292 ? -2.754 31.375 18.297 1 56.16 292 ARG A N 1
ATOM 2291 C CA . ARG A 1 292 ? -2.018 31 17.094 1 56.16 292 ARG A CA 1
ATOM 2292 C C . ARG A 1 292 ? -1.239 29.703 17.312 1 56.16 292 ARG A C 1
ATOM 2294 O O . ARG A 1 292 ? -0.851 29.031 16.344 1 56.16 292 ARG A O 1
ATOM 2301 N N . HIS A 1 293 ? -1.278 29.391 18.516 1 68.56 293 HIS A N 1
ATOM 2302 C CA . HIS A 1 293 ? -0.417 28.25 18.766 1 68.56 293 HIS A CA 1
ATOM 2303 C C . HIS A 1 293 ? -1.229 27.047 19.25 1 68.56 293 HIS A C 1
ATOM 2305 O O . HIS A 1 293 ? -0.663 26.047 19.703 1 68.56 293 HIS A O 1
ATOM 2311 N N . SER A 1 294 ? -2.518 27.234 18.938 1 86.94 294 SER A N 1
ATOM 2312 C CA . SER A 1 294 ? -3.371 26.125 19.328 1 86.94 294 SER A CA 1
ATOM 2313 C C . SER A 1 294 ? -3.158 24.922 18.406 1 86.94 294 SER A C 1
ATOM 2315 O O . SER A 1 294 ? -2.865 25.078 17.219 1 86.94 294 SER A O 1
ATOM 2317 N N . MET A 1 295 ? -3.309 23.797 18.984 1 93.56 295 MET A N 1
ATOM 2318 C CA . MET A 1 295 ? -3.123 22.547 18.25 1 93.56 295 MET A CA 1
ATOM 2319 C C . MET A 1 295 ? -4.234 22.344 17.234 1 93.56 295 MET A C 1
ATOM 2321 O O . MET A 1 295 ? -3.986 21.859 16.125 1 93.56 295 MET A O 1
ATOM 2325 N N . VAL A 1 296 ? -5.48 22.75 17.625 1 96.94 296 VAL A N 1
ATOM 2326 C CA . VAL A 1 296 ? -6.625 22.625 16.734 1 96.94 296 VAL A CA 1
ATOM 2327 C C . VAL A 1 296 ? -7.117 24.016 16.328 1 96.94 296 VAL A C 1
ATOM 2329 O O . VAL A 1 296 ? -7.371 24.859 17.188 1 96.94 296 VAL A O 1
ATOM 2332 N N . GLN A 1 297 ? -7.195 24.297 15.07 1 96.88 297 GLN A N 1
ATOM 2333 C CA . GLN A 1 297 ? -7.586 25.594 14.555 1 96.88 297 GLN A CA 1
ATOM 2334 C C . GLN A 1 297 ? -8.672 25.469 13.492 1 96.88 297 GLN A C 1
ATOM 2336 O O . GLN A 1 297 ? -8.75 24.453 12.805 1 96.88 297 GLN A O 1
ATOM 2341 N N . PRO A 1 298 ? -9.492 26.484 13.414 1 97.5 298 PRO A N 1
ATOM 2342 C CA . PRO A 1 298 ? -10.469 26.5 12.32 1 97.5 298 PRO A CA 1
ATOM 2343 C C . PRO A 1 298 ? -9.859 26.922 10.984 1 97.5 298 PRO A C 1
ATOM 2345 O O . PRO A 1 298 ? -8.883 27.672 10.961 1 97.5 298 PRO A O 1
ATOM 2348 N N . ILE A 1 299 ? -10.352 26.438 9.938 1 98.56 299 ILE A N 1
ATOM 2349 C CA . ILE A 1 299 ? -9.969 26.797 8.578 1 98.56 299 ILE A CA 1
ATOM 2350 C C . ILE A 1 299 ? -11.211 26.984 7.719 1 98.56 299 ILE A C 1
ATOM 2352 O O . ILE A 1 299 ? -12.156 26.203 7.805 1 98.56 299 ILE A O 1
ATOM 2356 N N . LEU A 1 300 ? -11.336 28.109 6.969 1 98.75 300 LEU A N 1
ATOM 2357 C CA . LEU A 1 300 ? -12.445 28.312 6.043 1 98.75 300 LEU A CA 1
ATOM 2358 C C . LEU A 1 300 ? -12.414 27.281 4.922 1 98.75 300 LEU A C 1
ATOM 2360 O O . LEU A 1 300 ? -11.352 26.969 4.383 1 98.75 300 LEU A O 1
ATOM 2364 N N . THR A 1 301 ? -13.664 26.703 4.57 1 98.81 301 THR A N 1
ATOM 2365 C CA . THR A 1 301 ? -13.641 25.547 3.668 1 98.81 301 THR A CA 1
ATOM 2366 C C . THR A 1 301 ? -14.789 25.625 2.67 1 98.81 301 THR A C 1
ATOM 2368 O O . THR A 1 301 ? -15.68 24.766 2.672 1 98.81 301 THR A O 1
ATOM 2371 N N . PRO A 1 302 ? -14.781 26.703 1.792 1 98.69 302 PRO A N 1
ATOM 2372 C CA . PRO A 1 302 ? -15.656 26.484 0.642 1 98.69 302 PRO A CA 1
ATOM 2373 C C . PRO A 1 302 ? -15.359 25.172 -0.085 1 98.69 302 PRO A C 1
ATOM 2375 O O . PRO A 1 302 ? -14.211 24.922 -0.478 1 98.69 302 PRO A O 1
ATOM 2378 N N . ARG A 1 303 ? -16.344 24.312 -0.162 1 97.75 303 ARG A N 1
ATOM 2379 C CA . ARG A 1 303 ? -16.094 22.984 -0.724 1 97.75 303 ARG A CA 1
ATOM 2380 C C . ARG A 1 303 ? -15.406 23.078 -2.08 1 97.75 303 ARG A C 1
ATOM 2382 O O . ARG A 1 303 ? -14.43 22.375 -2.334 1 97.75 303 ARG A O 1
ATOM 2389 N N . PHE A 1 304 ? -15.891 23.656 -3.059 1 95.12 304 PHE A N 1
ATOM 2390 C CA . PHE A 1 304 ? -15.32 24.094 -4.328 1 95.12 304 PHE A CA 1
ATOM 2391 C C . PHE A 1 304 ? -16.219 25.125 -5 1 95.12 304 PHE A C 1
ATOM 2393 O O . PHE A 1 304 ? -17.344 25.359 -4.543 1 95.12 304 PHE A O 1
ATOM 2400 N N . ALA A 1 305 ? -15.766 25.797 -5.949 1 96.12 305 ALA A N 1
ATOM 2401 C CA . ALA A 1 305 ? -16.438 26.953 -6.516 1 96.12 305 ALA A CA 1
ATOM 2402 C C . ALA A 1 305 ? -17.828 26.594 -7.012 1 96.12 305 ALA A C 1
ATOM 2404 O O . ALA A 1 305 ? -18.781 27.359 -6.844 1 96.12 305 ALA A O 1
ATOM 2405 N N . ILE A 1 306 ? -18.016 25.406 -7.523 1 95.69 306 ILE A N 1
ATOM 2406 C CA . ILE A 1 306 ? -19.25 25.062 -8.211 1 95.69 306 ILE A CA 1
ATOM 2407 C C . ILE A 1 306 ? -20.375 24.875 -7.188 1 95.69 306 ILE A C 1
ATOM 2409 O O . ILE A 1 306 ? -21.562 24.875 -7.543 1 95.69 306 ILE A O 1
ATOM 2413 N N . SER A 1 307 ? -20 24.719 -5.938 1 97.12 307 SER A N 1
ATOM 2414 C CA . SER A 1 307 ? -21.031 24.469 -4.926 1 97.12 307 SER A CA 1
ATOM 2415 C C . SER A 1 307 ? -21.25 25.703 -4.066 1 97.12 307 SER A C 1
ATOM 2417 O O . SER A 1 307 ? -21.922 25.641 -3.029 1 97.12 307 SER A O 1
ATOM 2419 N N . CYS A 1 308 ? -20.719 26.859 -4.414 1 98.19 308 CYS A N 1
ATOM 2420 C CA . CYS A 1 308 ? -20.844 28.094 -3.658 1 98.19 308 CYS A CA 1
ATOM 2421 C C . CYS A 1 308 ? -21.312 29.234 -4.551 1 98.19 308 CYS A C 1
ATOM 2423 O O . CYS A 1 308 ? -20.828 29.406 -5.668 1 98.19 308 CYS A O 1
ATOM 2425 N N . THR A 1 309 ? -22.266 30 -4.074 1 97.62 309 THR A N 1
ATOM 2426 C CA . THR A 1 309 ? -22.719 31.188 -4.797 1 97.62 309 THR A CA 1
ATOM 2427 C C . THR A 1 309 ? -21.719 32.312 -4.668 1 97.62 309 THR A C 1
ATOM 2429 O O . THR A 1 309 ? -20.828 32.281 -3.811 1 97.62 309 THR A O 1
ATOM 2432 N N . ASP A 1 310 ? -21.953 33.375 -5.449 1 97.69 310 ASP A N 1
ATOM 2433 C CA . ASP A 1 310 ? -21.125 34.594 -5.355 1 97.69 310 ASP A CA 1
ATOM 2434 C C . ASP A 1 310 ?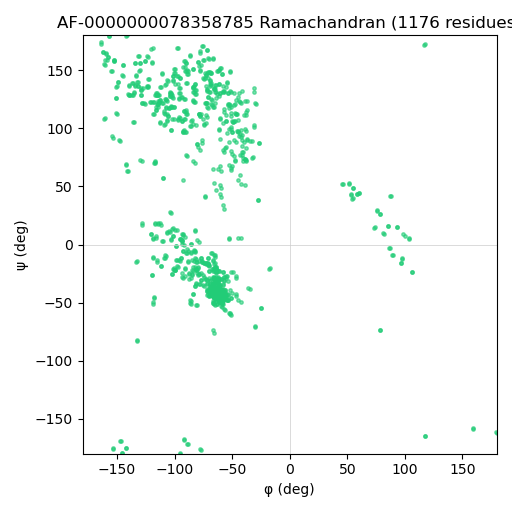 -21.203 35.188 -3.959 1 97.69 310 ASP A C 1
ATOM 2436 O O . ASP A 1 310 ? -20.203 35.625 -3.408 1 97.69 310 ASP A O 1
ATOM 2440 N N . LYS A 1 311 ? -22.406 35.219 -3.49 1 98.06 311 LYS A N 1
ATOM 2441 C CA . LYS A 1 311 ? -22.641 35.812 -2.178 1 98.06 311 LYS A CA 1
ATOM 2442 C C . LYS A 1 311 ? -21.844 35.094 -1.097 1 98.06 311 LYS A C 1
ATOM 2444 O O . LYS A 1 311 ? -21.203 35.75 -0.256 1 98.06 311 LYS A O 1
ATOM 2449 N N . LEU A 1 312 ? -21.859 33.812 -1.121 1 98.56 312 LEU A N 1
ATOM 2450 C CA . LEU A 1 312 ? -21.156 33.031 -0.129 1 98.56 312 LEU A CA 1
ATOM 2451 C C . LEU A 1 312 ? -19.641 33.219 -0.255 1 98.56 312 LEU A C 1
ATOM 2453 O O . LEU A 1 312 ? -18.953 33.469 0.738 1 98.56 312 LEU A O 1
ATOM 2457 N N . LEU A 1 313 ? -19.094 33.094 -1.477 1 98.62 313 LEU A N 1
ATOM 2458 C CA . LEU A 1 313 ? -17.656 33.281 -1.697 1 98.62 313 LEU A CA 1
ATOM 2459 C C . LEU A 1 313 ? -17.219 34.656 -1.26 1 98.62 313 LEU A C 1
ATOM 2461 O O . LEU A 1 313 ? -16.141 34.812 -0.674 1 98.62 313 LEU A O 1
ATOM 2465 N N . GLY A 1 314 ? -18.062 35.625 -1.551 1 98.38 314 GLY A N 1
ATOM 2466 C CA . GLY A 1 314 ? -17.766 37 -1.143 1 98.38 314 GLY A CA 1
ATOM 2467 C C . GLY A 1 314 ? -17.672 37.156 0.363 1 98.38 314 GLY A C 1
ATOM 2468 O O . GLY A 1 314 ? -16.766 37.812 0.867 1 98.38 314 GLY A O 1
ATOM 2469 N N . LYS A 1 315 ? -18.594 36.625 1.068 1 98.12 315 LYS A N 1
ATOM 2470 C CA . LYS A 1 315 ? -18.625 36.719 2.525 1 98.12 315 LYS A CA 1
ATOM 2471 C C . LYS A 1 315 ? -17.422 36 3.145 1 98.12 315 LYS A C 1
ATOM 2473 O O . LYS A 1 315 ? -16.875 36.469 4.141 1 98.12 315 LYS A O 1
ATOM 2478 N N . LEU A 1 316 ? -17.062 34.875 2.598 1 98.38 316 LEU A N 1
ATOM 2479 C CA . LEU A 1 316 ? -15.875 34.156 3.076 1 98.38 316 LEU A CA 1
ATOM 2480 C C . LEU A 1 316 ? -14.609 34.969 2.822 1 98.38 316 LEU A C 1
ATOM 2482 O O . LEU A 1 316 ? -13.695 34.969 3.648 1 98.38 316 LEU A O 1
ATOM 2486 N N . GLY A 1 317 ? -14.562 35.562 1.633 1 98 317 GLY A N 1
ATOM 2487 C CA . GLY A 1 317 ? -13.453 36.438 1.358 1 98 317 GLY A CA 1
ATOM 2488 C C . GLY A 1 317 ? -13.336 37.562 2.371 1 98 317 GLY A C 1
ATOM 2489 O O . GLY A 1 317 ? -12.227 37.938 2.771 1 98 317 GLY A O 1
ATOM 2490 N N . GLU A 1 318 ? -14.453 38.125 2.76 1 97.31 318 GLU A N 1
ATOM 2491 C CA . GLU A 1 318 ? -14.477 39.188 3.771 1 97.31 318 GLU A CA 1
ATOM 2492 C C . GLU A 1 318 ? -13.961 38.656 5.113 1 97.31 318 GLU A C 1
ATOM 2494 O O . GLU A 1 318 ? -13.234 39.375 5.812 1 97.31 318 GLU A O 1
ATOM 2499 N N . LEU A 1 319 ? -14.344 37.5 5.461 1 96.06 319 LEU A N 1
ATOM 2500 C CA . LEU A 1 319 ? -13.867 36.906 6.699 1 96.06 319 LEU A CA 1
ATOM 2501 C C . LEU A 1 319 ? -12.344 36.75 6.676 1 96.06 319 LEU A C 1
ATOM 2503 O O . LEU A 1 319 ? -11.672 37.031 7.676 1 96.06 319 LEU A O 1
ATOM 2507 N N . MET A 1 320 ? -11.844 36.312 5.574 1 95.31 320 MET A N 1
ATOM 2508 C CA . MET A 1 320 ? -10.398 36.125 5.418 1 95.31 320 MET A CA 1
ATOM 2509 C C . MET A 1 320 ? -9.672 37.469 5.562 1 95.31 320 MET A C 1
ATOM 2511 O O . MET A 1 320 ? -8.594 37.531 6.156 1 95.31 320 MET A O 1
ATOM 2515 N N . LYS A 1 321 ? -10.234 38.438 4.996 1 94.94 321 LYS A N 1
ATOM 2516 C CA . LYS A 1 321 ? -9.641 39.781 5.031 1 94.94 321 LYS A CA 1
ATOM 2517 C C . LYS A 1 321 ? -9.648 40.344 6.449 1 94.94 321 LYS A C 1
ATOM 2519 O O . LYS A 1 321 ? -8.688 41 6.863 1 94.94 321 LYS A O 1
ATOM 2524 N N . THR A 1 322 ? -10.633 40.094 7.176 1 93.38 322 THR A N 1
ATOM 2525 C CA . THR A 1 322 ? -10.836 40.688 8.492 1 93.38 322 THR A CA 1
ATOM 2526 C C . THR A 1 322 ? -10.031 39.938 9.555 1 93.38 322 THR A C 1
ATOM 2528 O O . THR A 1 322 ? -9.555 40.531 10.516 1 93.38 322 THR A O 1
ATOM 2531 N N . ASP A 1 323 ? -9.914 38.656 9.43 1 93.44 323 ASP A N 1
ATOM 2532 C CA . ASP A 1 323 ? -9.195 37.812 10.375 1 93.44 323 ASP A CA 1
ATOM 2533 C C . ASP A 1 323 ? -7.941 37.219 9.742 1 93.44 323 ASP A C 1
ATOM 2535 O O . ASP A 1 323 ? -8.016 36.219 9.047 1 93.44 323 ASP A O 1
ATOM 2539 N N . ASN A 1 324 ? -6.844 37.75 10.102 1 91 324 ASN A N 1
ATOM 2540 C CA . ASN A 1 324 ? -5.59 37.375 9.461 1 91 324 ASN A CA 1
ATOM 2541 C C . ASN A 1 324 ? -5.062 36.031 10.008 1 91 324 ASN A C 1
ATOM 2543 O O . ASN A 1 324 ? -4.035 35.531 9.547 1 91 324 ASN A O 1
ATOM 2547 N N . GLN A 1 325 ? -5.801 35.438 10.891 1 90 325 GLN A N 1
ATOM 2548 C CA . GLN A 1 325 ? -5.383 34.156 11.445 1 90 325 GLN A CA 1
ATOM 2549 C C . GLN A 1 325 ? -6.078 33 10.742 1 90 325 GLN A C 1
ATOM 2551 O O . GLN A 1 325 ? -5.668 31.828 10.875 1 90 325 GLN A O 1
ATOM 2556 N N . LEU A 1 326 ? -7.051 33.344 10.031 1 95.31 326 LEU A N 1
ATOM 2557 C CA . LEU A 1 326 ? -7.809 32.312 9.352 1 95.31 326 LEU A CA 1
ATOM 2558 C C . LEU A 1 326 ? -7.109 31.875 8.062 1 95.31 326 LEU A C 1
ATOM 2560 O O . LEU A 1 326 ? -6.57 32.719 7.336 1 95.31 326 LEU A O 1
ATOM 2564 N N . ARG A 1 327 ? -7.02 30.625 7.898 1 97.56 327 ARG A N 1
ATOM 2565 C CA . ARG A 1 327 ? -6.605 30.016 6.633 1 97.56 327 ARG A CA 1
ATOM 2566 C C . ARG A 1 327 ? -7.816 29.578 5.816 1 97.56 327 ARG A C 1
ATOM 2568 O O . ARG A 1 327 ? -8.945 29.578 6.316 1 97.56 327 ARG A O 1
ATOM 2575 N N . LEU A 1 328 ? -7.551 29.234 4.598 1 98.69 328 LEU A N 1
ATOM 2576 C CA . LEU A 1 328 ? -8.594 28.734 3.717 1 98.69 328 LEU A CA 1
ATOM 2577 C C . LEU A 1 328 ? -8.117 27.5 2.963 1 98.69 328 LEU A C 1
ATOM 2579 O O . LEU A 1 328 ? -6.965 27.438 2.527 1 98.69 328 LEU A O 1
ATOM 2583 N N . GLN A 1 329 ? -8.938 26.469 2.848 1 98.88 329 GLN A N 1
ATOM 2584 C CA . GLN A 1 329 ? -8.695 25.312 2.002 1 98.88 329 GLN A CA 1
ATOM 2585 C C . GLN A 1 329 ? -9.82 25.109 0.995 1 98.88 329 GLN A C 1
ATOM 2587 O O . GLN A 1 329 ? -10.992 25.359 1.307 1 98.88 329 GLN A O 1
ATOM 2592 N N . THR A 1 330 ? -9.508 24.719 -0.17 1 98.88 330 THR A N 1
ATOM 2593 C CA . THR A 1 330 ? -10.508 24.406 -1.188 1 98.88 330 THR A CA 1
ATOM 2594 C C . THR A 1 330 ? -9.883 23.594 -2.324 1 98.88 330 THR A C 1
ATOM 2596 O O . THR A 1 330 ? -8.695 23.281 -2.291 1 98.88 330 THR A O 1
ATOM 2599 N N . HIS A 1 331 ? -10.703 23.125 -3.275 1 98.62 331 HIS A N 1
ATOM 2600 C CA . HIS A 1 331 ? -10.258 22.391 -4.461 1 98.62 331 HIS A CA 1
ATOM 2601 C C . HIS A 1 331 ? -10.039 23.344 -5.633 1 98.62 331 HIS A C 1
ATOM 2603 O O . HIS A 1 331 ? -10.68 24.391 -5.719 1 98.62 331 HIS A O 1
ATOM 2609 N N . LEU A 1 332 ? -9.148 22.922 -6.512 1 98.44 332 LEU A N 1
ATOM 2610 C CA . LEU A 1 332 ? -8.914 23.75 -7.691 1 98.44 332 LEU A CA 1
ATOM 2611 C C . LEU A 1 332 ? -8.477 22.891 -8.875 1 98.44 332 LEU A C 1
ATOM 2613 O O . LEU A 1 332 ? -7.52 22.125 -8.773 1 98.44 332 LEU A O 1
ATOM 2617 N N . SER A 1 333 ? -9.164 23 -9.992 1 97.56 333 SER A N 1
ATOM 2618 C CA . SER A 1 333 ? -8.781 22.531 -11.312 1 97.56 333 SER A CA 1
ATOM 2619 C C . SER A 1 333 ? -8.453 21.047 -11.305 1 97.56 333 SER A C 1
ATOM 2621 O O . SER A 1 333 ? -7.398 20.625 -11.781 1 97.56 333 SER A O 1
ATOM 2623 N N . GLU A 1 334 ? -9.297 20.266 -10.742 1 96.38 334 GLU A N 1
ATOM 2624 C CA . GLU A 1 334 ? -9.078 18.828 -10.578 1 96.38 334 GLU A CA 1
ATOM 2625 C C . GLU A 1 334 ? -9.477 18.062 -11.836 1 96.38 334 GLU A C 1
ATOM 2627 O O . GLU A 1 334 ? -8.82 17.094 -12.211 1 96.38 334 GLU A O 1
ATOM 2632 N N . SER A 1 335 ? -10.602 18.438 -12.406 1 94.5 335 SER A N 1
ATOM 2633 C CA . SER A 1 335 ? -11.07 17.734 -13.602 1 94.5 335 SER A CA 1
ATOM 2634 C C . SER A 1 335 ? -11.523 18.719 -14.672 1 94.5 335 SER A C 1
ATOM 2636 O O . SER A 1 335 ? -11.938 19.844 -14.359 1 94.5 335 SER A O 1
ATOM 2638 N N . LEU A 1 336 ? -11.5 18.297 -15.898 1 92.88 336 LEU A N 1
ATOM 2639 C CA . LEU A 1 336 ? -11.883 19.156 -17.016 1 92.88 336 LEU A CA 1
ATOM 2640 C C . LEU A 1 336 ? -13.375 19.5 -16.953 1 92.88 336 LEU A C 1
ATOM 2642 O O . LEU A 1 336 ? -13.773 20.625 -17.25 1 92.88 336 LEU A O 1
ATOM 2646 N N . SER A 1 337 ? -14.125 18.484 -16.562 1 92 337 SER A N 1
ATOM 2647 C CA . SER A 1 337 ? -15.562 18.719 -16.453 1 92 337 SER A CA 1
ATOM 2648 C C . SER A 1 337 ? -15.875 19.734 -15.359 1 92 337 SER A C 1
ATOM 2650 O O . SER A 1 337 ? -16.781 20.562 -15.516 1 92 337 SER A O 1
ATOM 2652 N N . GLU A 1 338 ? -15.148 19.703 -14.297 1 93.94 338 GLU A N 1
ATOM 2653 C CA . GLU A 1 338 ? -15.281 20.672 -13.211 1 93.94 338 GLU A CA 1
ATOM 2654 C C . GLU A 1 338 ? -14.922 22.078 -13.68 1 93.94 338 GLU A C 1
ATOM 2656 O O . GLU A 1 338 ? -15.625 23.031 -13.367 1 93.94 338 GLU A O 1
ATOM 2661 N N . ILE A 1 339 ? -13.922 22.219 -14.422 1 96.69 339 ILE A N 1
ATOM 2662 C CA . ILE A 1 339 ? -13.453 23.5 -14.922 1 96.69 339 ILE A CA 1
ATOM 2663 C C . ILE A 1 339 ? -14.484 24.094 -15.867 1 96.69 339 ILE A C 1
ATOM 2665 O O . ILE A 1 339 ? -14.82 25.281 -15.773 1 96.69 339 ILE A O 1
ATOM 2669 N N . GLU A 1 340 ? -15.016 23.25 -16.734 1 95.69 340 GLU A N 1
ATOM 2670 C CA . GLU A 1 340 ? -16.031 23.688 -17.688 1 95.69 340 GLU A CA 1
ATOM 2671 C C . GLU A 1 340 ? -17.281 24.188 -16.969 1 95.69 340 GLU A C 1
ATOM 2673 O O . GLU A 1 340 ? -17.812 25.234 -17.297 1 95.69 340 GLU A O 1
ATOM 2678 N N . TYR A 1 341 ? -17.672 23.438 -16 1 95.06 341 TYR A N 1
ATOM 2679 C CA . TYR A 1 341 ? -18.859 23.797 -15.242 1 95.06 341 TYR A CA 1
ATOM 2680 C C . TYR A 1 341 ? -18.625 25.094 -14.461 1 95.06 341 TYR A C 1
ATOM 2682 O O . TYR A 1 341 ? -19.516 25.938 -14.359 1 95.06 341 TYR A O 1
ATOM 2690 N N . THR A 1 342 ? -17.453 25.297 -13.945 1 97 342 THR A N 1
ATOM 2691 C CA . THR A 1 342 ? -17.094 26.5 -13.211 1 97 342 THR A CA 1
ATOM 2692 C C . THR A 1 342 ? -17.172 27.719 -14.109 1 97 342 THR A C 1
ATOM 2694 O O . THR A 1 342 ? -17.719 28.75 -13.719 1 97 342 THR A O 1
ATOM 2697 N N . LYS A 1 343 ? -16.672 27.609 -15.258 1 96.25 343 LYS A N 1
ATOM 2698 C CA . LYS A 1 343 ? -16.688 28.719 -16.203 1 96.25 343 LYS A CA 1
ATOM 2699 C C . LYS A 1 343 ? -18.109 29.094 -16.594 1 96.25 343 LYS A C 1
ATOM 2701 O O . LYS A 1 343 ? -18.406 30.266 -16.828 1 96.25 343 LYS A O 1
ATOM 2706 N N . GLN A 1 344 ? -19 28.125 -16.609 1 96.69 344 GLN A N 1
ATOM 2707 C CA . GLN A 1 344 ? -20.406 28.391 -16.875 1 96.69 344 GLN A CA 1
ATOM 2708 C C . GLN A 1 344 ? -21.047 29.172 -15.742 1 96.69 344 GLN A C 1
ATOM 2710 O O . GLN A 1 344 ? -21.859 30.062 -15.977 1 96.69 344 GLN A O 1
ATOM 2715 N N . LEU A 1 345 ? -20.703 28.859 -14.57 1 96.75 345 LEU A N 1
ATOM 2716 C CA . LEU A 1 345 ? -21.328 29.453 -13.383 1 96.75 345 LEU A CA 1
ATOM 2717 C C . LEU A 1 345 ? -20.75 30.844 -13.102 1 96.75 345 LEU A C 1
ATOM 2719 O O . LEU A 1 345 ? -21.422 31.672 -12.469 1 96.75 345 LEU A O 1
ATOM 2723 N N . PHE A 1 346 ? -19.516 31.031 -13.562 1 97.88 346 PHE A N 1
ATOM 2724 C CA . PHE A 1 346 ? -18.844 32.281 -13.32 1 97.88 346 PHE A CA 1
ATOM 2725 C C . PHE A 1 346 ? -18.297 32.875 -14.625 1 97.88 346 PHE A C 1
ATOM 2727 O O . PHE A 1 346 ? -17.094 33.031 -14.773 1 97.88 346 PHE A O 1
ATOM 2734 N N . PRO A 1 347 ? -19.094 33.344 -15.453 1 96.44 347 PRO A N 1
ATOM 2735 C CA . PRO A 1 347 ? -18.688 33.75 -16.797 1 96.44 347 PRO A CA 1
ATOM 2736 C C . PRO A 1 347 ? -17.828 35 -16.797 1 96.44 347 PRO A C 1
ATOM 2738 O O . PRO A 1 347 ? -17.156 35.312 -17.797 1 96.44 347 PRO A O 1
ATOM 2741 N N . ALA A 1 348 ? -17.828 35.781 -15.742 1 96.06 348 ALA A N 1
ATOM 2742 C CA . ALA A 1 348 ? -17.031 37 -15.656 1 96.06 348 ALA A CA 1
ATOM 2743 C C . ALA A 1 348 ? -15.547 36.688 -15.492 1 96.06 348 ALA A C 1
ATOM 2745 O O . ALA A 1 348 ? -14.695 37.562 -15.68 1 96.06 348 ALA A O 1
ATOM 2746 N N . CYS A 1 349 ? -15.227 35.469 -15.133 1 96.75 349 CYS A N 1
ATOM 2747 C CA . CYS A 1 349 ? -13.844 35.031 -14.914 1 96.75 349 CYS A CA 1
ATOM 2748 C C . CYS A 1 349 ? -13.352 34.156 -16.062 1 96.75 349 CYS A C 1
ATOM 2750 O O . CYS A 1 349 ? -14.086 33.312 -16.547 1 96.75 349 CYS A O 1
ATOM 2752 N N . SER A 1 350 ? -12.141 34.312 -16.453 1 95.56 350 SER A N 1
ATOM 2753 C CA . SER A 1 350 ? -11.586 33.562 -17.578 1 95.56 350 SER A CA 1
ATOM 2754 C C . SER A 1 350 ? -11.047 32.219 -17.156 1 95.56 350 SER A C 1
ATOM 2756 O O . SER A 1 350 ? -10.938 31.297 -17.969 1 95.56 350 SER A O 1
ATOM 2758 N N . THR A 1 351 ? -10.602 32.125 -15.906 1 97.44 351 THR A N 1
ATOM 2759 C CA . THR A 1 351 ? -10.055 30.875 -15.391 1 97.44 351 THR A CA 1
ATOM 2760 C C . THR A 1 351 ? -10.672 30.531 -14.039 1 97.44 351 THR A C 1
ATOM 2762 O O . THR A 1 351 ? -11.281 31.391 -13.391 1 97.44 351 THR A O 1
ATOM 2765 N N . TYR A 1 352 ? -10.523 29.281 -13.688 1 98 352 TYR A N 1
ATOM 2766 C CA . TYR A 1 352 ? -11.008 28.797 -12.398 1 98 352 TYR A CA 1
ATOM 2767 C C . TYR A 1 352 ? -10.336 29.547 -11.25 1 98 352 TYR A C 1
ATOM 2769 O O . TYR A 1 352 ? -11.008 29.984 -10.312 1 98 352 TYR A O 1
ATOM 2777 N N . SER A 1 353 ? -9.07 29.766 -11.273 1 98.25 353 SER A N 1
ATOM 2778 C CA . SER A 1 353 ? -8.32 30.484 -10.242 1 98.25 353 SER A CA 1
ATOM 2779 C C . SER A 1 353 ? -8.812 31.922 -10.094 1 98.25 353 SER A C 1
ATOM 2781 O O . SER A 1 353 ? -8.836 32.469 -8.992 1 98.25 353 SER A O 1
ATOM 2783 N N . GLU A 1 354 ? -9.188 32.5 -11.18 1 98.19 354 GLU A N 1
ATOM 2784 C CA . GLU A 1 354 ? -9.664 33.875 -11.156 1 98.19 354 GLU A CA 1
ATOM 2785 C C . GLU A 1 354 ? -10.969 34 -10.367 1 98.19 354 GLU A C 1
ATOM 2787 O O . GLU A 1 354 ? -11.258 35.062 -9.797 1 98.19 354 GLU A O 1
ATOM 2792 N N . VAL A 1 355 ? -11.711 32.938 -10.383 1 98.44 355 VAL A N 1
ATOM 2793 C CA . VAL A 1 355 ? -12.938 32.969 -9.594 1 98.44 355 VAL A CA 1
ATOM 2794 C C . VAL A 1 355 ? -12.609 33.219 -8.125 1 98.44 355 VAL A C 1
ATOM 2796 O O . VAL A 1 355 ? -13.117 34.156 -7.516 1 98.44 355 VAL A O 1
ATOM 2799 N N . TYR A 1 356 ? -11.75 32.438 -7.574 1 98.75 356 TYR A N 1
ATOM 2800 C CA . TYR A 1 356 ? -11.383 32.594 -6.176 1 98.75 356 TYR A CA 1
ATOM 2801 C C . TYR A 1 356 ? -10.688 33.938 -5.949 1 98.75 356 TYR A C 1
ATOM 2803 O O . TYR A 1 356 ? -10.906 34.594 -4.926 1 98.75 356 TYR A O 1
ATOM 2811 N N . ASP A 1 357 ? -9.852 34.312 -6.883 1 98.5 357 ASP A N 1
ATOM 2812 C CA . ASP A 1 357 ? -9.109 35.562 -6.754 1 98.5 357 ASP A CA 1
ATOM 2813 C C . ASP A 1 357 ? -10.047 36.75 -6.707 1 98.5 357 ASP A C 1
ATOM 2815 O O . ASP A 1 357 ? -9.797 37.719 -5.98 1 98.5 357 ASP A O 1
ATOM 2819 N N . SER A 1 358 ? -11.102 36.781 -7.469 1 98.19 358 SER A N 1
ATOM 2820 C CA . SER A 1 358 ? -12.039 37.875 -7.578 1 98.19 358 SER A CA 1
ATOM 2821 C C . SER A 1 358 ? -12.758 38.125 -6.258 1 98.19 358 SER A C 1
ATOM 2823 O O . SER A 1 358 ? -13.242 39.219 -6 1 98.19 358 SER A O 1
ATOM 2825 N N . PHE A 1 359 ? -12.805 37.125 -5.426 1 98.31 359 PHE A N 1
ATOM 2826 C CA . PHE A 1 359 ? -13.469 37.281 -4.137 1 98.31 359 PHE A CA 1
ATOM 2827 C C . PHE A 1 359 ? -12.445 37.438 -3.016 1 98.31 359 PHE A C 1
ATOM 2829 O O . PHE A 1 359 ? -12.805 37.406 -1.836 1 98.31 359 PHE A O 1
ATOM 2836 N N . GLY A 1 360 ? -11.164 37.5 -3.373 1 97.81 360 GLY A N 1
ATOM 2837 C CA . GLY A 1 360 ? -10.109 37.719 -2.395 1 97.81 360 GLY A CA 1
ATOM 2838 C C . GLY A 1 360 ? -9.742 36.469 -1.613 1 97.81 360 GLY A C 1
ATOM 2839 O O . GLY A 1 360 ? -9.242 36.562 -0.49 1 97.81 360 GLY A O 1
ATOM 2840 N N . LEU A 1 361 ? -9.945 35.375 -2.172 1 98.56 361 LEU A N 1
ATOM 2841 C CA . LEU A 1 361 ? -9.773 34.125 -1.447 1 98.56 361 LEU A CA 1
ATOM 2842 C C . LEU A 1 361 ? -8.383 33.531 -1.701 1 98.56 361 LEU A C 1
ATOM 2844 O O . LEU A 1 361 ? -7.961 32.594 -1.013 1 98.56 361 LEU A O 1
ATOM 2848 N N . LEU A 1 362 ? -7.645 34 -2.684 1 98.44 362 LEU A N 1
ATOM 2849 C CA . LEU A 1 362 ? -6.289 33.531 -2.947 1 98.44 362 LEU A CA 1
ATOM 2850 C C . LEU A 1 362 ? -5.266 34.375 -2.209 1 98.44 362 LEU A C 1
ATOM 2852 O O . LEU A 1 362 ? -5.062 35.531 -2.553 1 98.44 362 LEU A O 1
ATOM 2856 N N . THR A 1 363 ? -4.648 33.844 -1.177 1 97.94 363 THR A N 1
ATOM 2857 C CA . THR A 1 363 ? -3.602 34.469 -0.376 1 97.94 363 THR A CA 1
ATOM 2858 C C . THR A 1 363 ? -2.545 33.438 0.031 1 97.94 363 THR A C 1
ATOM 2860 O O . THR A 1 363 ? -2.652 32.25 -0.312 1 97.94 363 THR A O 1
ATOM 2863 N N . GLU A 1 364 ? -1.532 33.875 0.75 1 97.06 364 GLU A N 1
ATOM 2864 C CA . GLU A 1 364 ? -0.485 33 1.236 1 97.06 364 GLU A CA 1
ATOM 2865 C C . GLU A 1 364 ? -1.027 32.031 2.285 1 97.06 364 GLU A C 1
ATOM 2867 O O . GLU A 1 364 ? -0.374 31.031 2.621 1 97.06 364 GLU A O 1
ATOM 2872 N N . ARG A 1 365 ? -2.293 32.219 2.709 1 97.88 365 ARG A N 1
ATOM 2873 C CA . ARG A 1 365 ? -2.922 31.391 3.717 1 97.88 365 ARG A CA 1
ATOM 2874 C C . ARG A 1 365 ? -3.912 30.422 3.078 1 97.88 365 ARG A C 1
ATOM 2876 O O . ARG A 1 365 ? -4.676 29.75 3.777 1 97.88 365 ARG A O 1
ATOM 2883 N N . THR A 1 366 ? -3.881 30.312 1.739 1 98.69 366 THR A N 1
ATOM 2884 C CA . THR A 1 366 ? -4.828 29.484 1.015 1 98.69 366 THR A CA 1
ATOM 2885 C C . THR A 1 366 ? -4.172 28.172 0.589 1 98.69 366 THR A C 1
ATOM 2887 O O . THR A 1 366 ? -3.09 28.172 -0.007 1 98.69 366 THR A O 1
ATOM 2890 N N . ILE A 1 367 ? -4.809 27.062 0.942 1 98.81 367 ILE A N 1
ATOM 2891 C CA . ILE A 1 367 ? -4.41 25.719 0.527 1 98.81 367 ILE A CA 1
ATOM 2892 C C . ILE A 1 367 ? -5.297 25.25 -0.622 1 98.81 367 ILE A C 1
ATOM 2894 O O . ILE A 1 367 ? -6.516 25.141 -0.467 1 98.81 367 ILE A O 1
ATOM 2898 N N . LEU A 1 368 ? -4.691 24.984 -1.786 1 98.81 368 LEU A N 1
ATOM 2899 C CA . LEU A 1 368 ? -5.406 24.531 -2.975 1 98.81 368 LEU A CA 1
ATOM 2900 C C . LEU A 1 368 ? -5.066 23.078 -3.295 1 98.81 368 LEU A C 1
ATOM 2902 O O . LEU A 1 368 ? -3.902 22.734 -3.525 1 98.81 368 LEU A O 1
ATOM 2906 N N . ALA A 1 369 ? -6.055 22.219 -3.348 1 98.75 369 ALA A N 1
ATOM 2907 C CA . ALA A 1 369 ? -5.84 20.797 -3.584 1 98.75 369 ALA A CA 1
ATOM 2908 C C . ALA A 1 369 ? -5.891 20.484 -5.074 1 98.75 369 ALA A C 1
ATOM 2910 O O . ALA A 1 369 ? -6.621 21.125 -5.832 1 98.75 369 ALA A O 1
ATOM 2911 N N . HIS A 1 370 ? -5.145 19.469 -5.547 1 98.25 370 HIS A N 1
ATOM 2912 C CA . HIS A 1 370 ? -5.109 18.828 -6.859 1 98.25 370 HIS A CA 1
ATOM 2913 C C . HIS A 1 370 ? -4.328 19.688 -7.859 1 98.25 370 HIS A C 1
ATOM 2915 O O . HIS A 1 370 ? -3.211 19.328 -8.242 1 98.25 370 HIS A O 1
ATOM 2921 N N . CYS A 1 371 ? -4.91 20.797 -8.32 1 97.62 371 CYS A N 1
ATOM 2922 C CA . CYS A 1 371 ? -4.238 21.734 -9.211 1 97.62 371 CYS A CA 1
ATOM 2923 C C . CYS A 1 371 ? -3.643 21.016 -10.414 1 97.62 371 CYS A C 1
ATOM 2925 O O . CYS A 1 371 ? -2.469 21.203 -10.742 1 97.62 371 CYS A O 1
ATOM 2927 N N . ILE A 1 372 ? -4.422 20.234 -11.109 1 97 372 ILE A N 1
ATOM 2928 C CA . ILE A 1 372 ? -3.967 19.344 -12.172 1 97 372 ILE A CA 1
ATOM 2929 C C . ILE A 1 372 ? -3.9 20.109 -13.492 1 97 372 ILE A C 1
ATOM 2931 O O . ILE A 1 372 ? -2.891 20.047 -14.195 1 97 372 ILE A O 1
ATOM 2935 N N . HIS A 1 373 ? -4.969 20.844 -13.82 1 95.81 373 HIS A N 1
ATOM 2936 C CA . HIS A 1 373 ? -5.133 21.453 -15.133 1 95.81 373 HIS A CA 1
ATOM 2937 C C . HIS A 1 373 ? -5 22.969 -15.055 1 95.81 373 HIS A C 1
ATOM 2939 O O . HIS A 1 373 ? -5.867 23.688 -15.547 1 95.81 373 HIS A O 1
ATOM 2945 N N . LEU A 1 374 ? -3.895 23.375 -14.57 1 95.81 374 LEU A N 1
ATOM 2946 C CA . LEU A 1 374 ? -3.658 24.812 -14.445 1 95.81 374 LEU A CA 1
ATOM 2947 C C . LEU A 1 374 ? -3.137 25.391 -15.758 1 95.81 374 LEU A C 1
ATOM 2949 O O . LEU A 1 374 ? -2.221 24.844 -16.375 1 95.81 374 LEU A O 1
ATOM 2953 N N . GLU A 1 375 ? -3.738 26.453 -16.172 1 94.56 375 GLU A N 1
ATOM 2954 C CA . GLU A 1 375 ? -3.182 27.234 -17.281 1 94.56 375 GLU A CA 1
ATOM 2955 C C . GLU A 1 375 ? -1.967 28.047 -16.828 1 94.56 375 GLU A C 1
ATOM 2957 O O . GLU A 1 375 ? -1.812 28.328 -15.648 1 94.56 375 GLU A O 1
ATOM 2962 N N . PRO A 1 376 ? -1.119 28.438 -17.766 1 93.75 376 PRO A N 1
ATOM 2963 C CA . PRO A 1 376 ? 0.066 29.219 -17.406 1 93.75 376 PRO A CA 1
ATOM 2964 C C . PRO A 1 376 ? -0.279 30.5 -16.656 1 93.75 376 PRO A C 1
ATOM 2966 O O . PRO A 1 376 ? 0.431 30.875 -15.719 1 93.75 376 PRO A O 1
ATOM 2969 N N . SER A 1 377 ? -1.352 31.141 -17.094 1 95.81 377 SER A N 1
ATOM 2970 C CA . SER A 1 377 ? -1.759 32.344 -16.406 1 95.81 377 SER A CA 1
ATOM 2971 C C . SER A 1 377 ? -2.16 32.062 -14.961 1 95.81 377 SER A C 1
ATOM 2973 O O . SER A 1 377 ? -1.928 32.906 -14.078 1 95.81 377 SER A O 1
ATOM 2975 N N . GLU A 1 378 ? -2.752 30.953 -14.703 1 96.56 378 GLU A N 1
ATOM 2976 C CA . GLU A 1 378 ? -3.137 30.562 -13.352 1 96.56 378 GLU A CA 1
ATOM 2977 C C . GLU A 1 378 ? -1.911 30.266 -12.492 1 96.56 378 GLU A C 1
ATOM 2979 O O . GLU A 1 378 ? -1.874 30.641 -11.312 1 96.56 378 GLU A O 1
ATOM 2984 N N . LEU A 1 379 ? -0.964 29.656 -13.102 1 94.94 379 LEU A N 1
ATOM 2985 C CA . LEU A 1 379 ? 0.278 29.391 -12.383 1 94.94 379 LEU A CA 1
ATOM 2986 C C . LEU A 1 379 ? 0.916 30.672 -11.891 1 94.94 379 LEU A C 1
ATOM 2988 O O . LEU A 1 379 ? 1.358 30.766 -10.742 1 94.94 379 LEU A O 1
ATOM 2992 N N . LYS A 1 380 ? 0.975 31.609 -12.75 1 94.75 380 LYS A N 1
ATOM 2993 C CA . LYS A 1 380 ? 1.541 32.906 -12.406 1 94.75 380 LYS A CA 1
ATOM 2994 C C . LYS A 1 380 ? 0.738 33.594 -11.297 1 94.75 380 LYS A C 1
ATOM 2996 O O . LYS A 1 380 ? 1.312 34.156 -10.367 1 94.75 380 LYS A O 1
ATOM 3001 N N . LEU A 1 381 ? -0.547 33.5 -11.43 1 96.81 381 LEU A N 1
ATOM 3002 C CA . LEU A 1 381 ? -1.436 34.125 -10.445 1 96.81 381 LEU A CA 1
ATOM 3003 C C . LEU A 1 381 ? -1.245 33.469 -9.07 1 96.81 381 LEU A C 1
ATOM 3005 O O . LEU A 1 381 ? -1.118 34.188 -8.07 1 96.81 381 LEU A O 1
ATOM 3009 N N . LEU A 1 382 ? -1.241 32.188 -8.992 1 97.06 382 LEU A N 1
ATOM 3010 C CA . LEU A 1 382 ? -1.113 31.453 -7.734 1 97.06 382 LEU A CA 1
ATOM 3011 C C . LEU A 1 382 ? 0.241 31.734 -7.086 1 97.06 382 LEU A C 1
ATOM 3013 O O . LEU A 1 382 ? 0.336 31.859 -5.863 1 97.06 382 LEU A O 1
ATOM 3017 N N . ALA A 1 383 ? 1.269 31.797 -7.91 1 94.88 383 ALA A N 1
ATOM 3018 C CA . ALA A 1 383 ? 2.598 32.125 -7.402 1 94.88 383 ALA A CA 1
ATOM 3019 C C . ALA A 1 383 ? 2.619 33.531 -6.812 1 94.88 383 ALA A C 1
ATOM 3021 O O . ALA A 1 383 ? 3.182 33.75 -5.734 1 94.88 383 ALA A O 1
ATOM 3022 N N . LYS A 1 384 ? 2.039 34.438 -7.559 1 95.88 384 LYS A N 1
ATOM 3023 C CA . LYS A 1 384 ? 1.978 35.844 -7.117 1 95.88 384 LYS A CA 1
ATOM 3024 C C . LYS A 1 384 ? 1.25 35.969 -5.781 1 95.88 384 LYS A C 1
ATOM 3026 O O . LYS A 1 384 ? 1.643 36.75 -4.926 1 95.88 384 LYS A O 1
ATOM 3031 N N . ARG A 1 385 ? 0.194 35.219 -5.582 1 97.12 385 ARG A N 1
ATOM 3032 C CA . ARG A 1 385 ? -0.616 35.281 -4.367 1 97.12 385 ARG A CA 1
ATOM 3033 C C . ARG A 1 385 ? 0.021 34.469 -3.242 1 97.12 385 ARG A C 1
ATOM 3035 O O . ARG A 1 385 ? -0.378 34.594 -2.082 1 97.12 385 ARG A O 1
ATOM 3042 N N . GLY A 1 386 ? 0.998 33.594 -3.527 1 96.25 386 GLY A N 1
ATOM 3043 C CA . GLY A 1 386 ? 1.713 32.812 -2.535 1 96.25 386 GLY A CA 1
ATOM 3044 C C . GLY A 1 386 ? 0.906 31.656 -2.004 1 96.25 386 GLY A C 1
ATOM 3045 O O . GLY A 1 386 ? 1.114 31.219 -0.872 1 96.25 386 GLY A O 1
ATOM 3046 N N . CYS A 1 387 ? -0.001 31.094 -2.789 1 97.81 387 CYS A N 1
ATOM 3047 C CA . CYS A 1 387 ? -0.865 30 -2.363 1 97.81 387 CYS A CA 1
ATOM 3048 C C . CYS A 1 387 ? -0.065 28.719 -2.168 1 97.81 387 CYS A C 1
ATOM 3050 O O . CYS A 1 387 ? 0.985 28.547 -2.787 1 97.81 387 CYS A O 1
ATOM 3052 N N . GLY A 1 388 ? -0.519 27.875 -1.197 1 98.19 388 GLY A N 1
ATOM 3053 C CA . GLY A 1 388 ? -0.003 26.531 -1.062 1 98.19 388 GLY A CA 1
ATOM 3054 C C . GLY A 1 388 ? -0.775 25.5 -1.882 1 98.19 388 GLY A C 1
ATOM 3055 O O . GLY A 1 388 ? -2 25.594 -1.994 1 98.19 388 GLY A O 1
ATOM 3056 N N . LEU A 1 389 ? -0.078 24.609 -2.484 1 98.44 389 LEU A N 1
ATOM 3057 C CA . LEU A 1 389 ? -0.71 23.578 -3.301 1 98.44 389 LEU A CA 1
ATOM 3058 C C . LEU A 1 389 ? -0.55 22.203 -2.662 1 98.44 389 LEU A C 1
ATOM 3060 O O . LEU A 1 389 ? 0.525 21.875 -2.16 1 98.44 389 LEU A O 1
ATOM 3064 N N . SER A 1 390 ? -1.598 21.422 -2.627 1 98.69 390 SER A N 1
ATOM 3065 C CA . SER A 1 390 ? -1.612 20.047 -2.115 1 98.69 390 SER A CA 1
ATOM 3066 C C . SER A 1 390 ? -1.757 19.031 -3.248 1 98.69 390 SER A C 1
ATOM 3068 O O . SER A 1 390 ? -2.85 18.859 -3.789 1 98.69 390 SER A O 1
ATOM 3070 N N . HIS A 1 391 ? -0.666 18.359 -3.617 1 98.38 391 HIS A N 1
ATOM 3071 C CA . HIS A 1 391 ? -0.662 17.312 -4.617 1 98.38 391 HIS A CA 1
ATOM 3072 C C . HIS A 1 391 ? -1.333 16.047 -4.086 1 98.38 391 HIS A C 1
ATOM 3074 O O . HIS A 1 391 ? -0.917 15.5 -3.062 1 98.38 391 HIS A O 1
ATOM 3080 N N . CYS A 1 392 ? -2.432 15.602 -4.711 1 98.62 392 CYS A N 1
ATOM 3081 C CA . CYS A 1 392 ? -3.207 14.445 -4.273 1 98.62 392 CYS A CA 1
ATOM 3082 C C . CYS A 1 392 ? -3.199 13.352 -5.332 1 98.62 392 CYS A C 1
ATOM 3084 O O . CYS A 1 392 ? -4.246 13 -5.879 1 98.62 392 CYS A O 1
ATOM 3086 N N . PRO A 1 393 ? -2.072 12.719 -5.531 1 98.06 393 PRO A N 1
ATOM 3087 C CA . PRO A 1 393 ? -1.891 11.844 -6.695 1 98.06 393 PRO A CA 1
ATOM 3088 C C . PRO A 1 393 ? -2.795 10.609 -6.656 1 98.06 393 PRO A C 1
ATOM 3090 O O . PRO A 1 393 ? -3.289 10.172 -7.695 1 98.06 393 PRO A O 1
ATOM 3093 N N . THR A 1 394 ? -3.004 9.961 -5.496 1 97.81 394 THR A N 1
ATOM 3094 C CA . THR A 1 394 ? -3.836 8.766 -5.414 1 97.81 394 THR A CA 1
ATOM 3095 C C . THR A 1 394 ? -5.262 9.07 -5.871 1 97.81 394 THR A C 1
ATOM 3097 O O . THR A 1 394 ? -5.844 8.305 -6.648 1 97.81 394 THR A O 1
ATOM 3100 N N . SER A 1 395 ? -5.777 10.148 -5.359 1 97.81 395 SER A N 1
ATOM 3101 C CA . SER A 1 395 ? -7.121 10.57 -5.742 1 97.81 395 SER A CA 1
ATOM 3102 C C . SER A 1 395 ? -7.184 10.93 -7.223 1 97.81 395 SER A C 1
ATOM 3104 O O . SER A 1 395 ? -8.148 10.602 -7.91 1 97.81 395 SER A O 1
ATOM 3106 N N . ASN A 1 396 ? -6.164 11.656 -7.711 1 97.38 396 ASN A N 1
ATOM 3107 C CA . ASN A 1 396 ? -6.109 12.055 -9.109 1 97.38 396 ASN A CA 1
ATOM 3108 C C . ASN A 1 396 ? -6.141 10.844 -10.047 1 97.38 396 ASN A C 1
ATOM 3110 O O . ASN A 1 396 ? -6.852 10.844 -11.047 1 97.38 396 ASN A O 1
ATOM 3114 N N . PHE A 1 397 ? -5.359 9.773 -9.664 1 95.62 397 PHE A N 1
ATOM 3115 C CA . PHE A 1 397 ? -5.375 8.531 -10.422 1 95.62 397 PHE A CA 1
ATOM 3116 C C . PHE A 1 397 ? -6.738 7.852 -10.32 1 95.62 397 PHE A C 1
ATOM 3118 O O . PHE A 1 397 ? -7.332 7.484 -11.336 1 95.62 397 PHE A O 1
ATOM 3125 N N . ASN A 1 398 ? -7.188 7.723 -9.109 1 96 398 ASN A N 1
ATOM 3126 C CA . ASN A 1 398 ? -8.367 6.914 -8.82 1 96 398 ASN A CA 1
ATOM 3127 C C . ASN A 1 398 ? -9.609 7.457 -9.523 1 96 398 ASN A C 1
ATOM 3129 O O . ASN A 1 398 ? -10.422 6.684 -10.039 1 96 398 ASN A O 1
ATOM 3133 N N . LEU A 1 399 ? -9.719 8.773 -9.625 1 95.81 399 LEU A N 1
ATOM 3134 C CA . LEU A 1 399 ? -10.906 9.398 -10.188 1 95.81 399 LEU A CA 1
ATOM 3135 C C . LEU A 1 399 ? -10.664 9.836 -11.625 1 95.81 399 LEU A C 1
ATOM 3137 O O . LEU A 1 399 ? -11.469 10.562 -12.203 1 95.81 399 LEU A O 1
ATOM 3141 N N . ARG A 1 400 ? -9.547 9.477 -12.172 1 94.38 400 ARG A N 1
ATOM 3142 C CA . ARG A 1 400 ? -9.188 9.742 -13.562 1 94.38 400 ARG A CA 1
ATOM 3143 C C . ARG A 1 400 ? -9.156 11.234 -13.844 1 94.38 400 ARG A C 1
ATOM 3145 O O . ARG A 1 400 ? -9.703 11.695 -14.852 1 94.38 400 ARG A O 1
ATOM 3152 N N . SER A 1 401 ? -8.539 11.938 -12.898 1 95.69 401 SER A N 1
ATOM 3153 C CA . SER A 1 401 ? -8.539 13.398 -12.992 1 95.69 401 SER A CA 1
ATOM 3154 C C . SER A 1 401 ? -7.316 13.898 -13.75 1 95.69 401 SER A C 1
ATOM 3156 O O . SER A 1 401 ? -7.301 15.039 -14.227 1 95.69 401 SER A O 1
ATOM 3158 N N . GLY A 1 402 ? -6.316 13.133 -13.828 1 94.88 402 GLY A N 1
ATOM 3159 C CA . GLY A 1 402 ? -5.07 13.547 -14.453 1 94.88 402 GLY A CA 1
ATOM 3160 C C . GLY A 1 402 ? -3.896 13.555 -13.5 1 94.88 402 GLY A C 1
ATOM 3161 O O . GLY A 1 402 ? -3.908 12.852 -12.484 1 94.88 402 GLY A O 1
ATOM 3162 N N . ILE A 1 403 ? -2.814 14.219 -13.922 1 94.69 403 ILE A N 1
ATOM 3163 C CA . ILE A 1 403 ? -1.608 14.25 -13.102 1 94.69 403 ILE A CA 1
ATOM 3164 C C . ILE A 1 403 ? -1.151 15.695 -12.906 1 94.69 403 ILE A C 1
ATOM 3166 O O . ILE A 1 403 ? -0.948 16.422 -13.883 1 94.69 403 ILE A O 1
ATOM 3170 N N . CYS A 1 404 ? -1.068 16.078 -11.625 1 95.88 404 CYS A N 1
ATOM 3171 C CA . CYS A 1 404 ? -0.468 17.375 -11.328 1 95.88 404 CYS A CA 1
ATOM 3172 C C . CYS A 1 404 ? 1.011 17.391 -11.695 1 95.88 404 CYS A C 1
ATOM 3174 O O . CYS A 1 404 ? 1.753 16.469 -11.336 1 95.88 404 CYS A O 1
ATOM 3176 N N . GLN A 1 405 ? 1.442 18.391 -12.328 1 92.88 405 GLN A N 1
ATOM 3177 C CA . GLN A 1 405 ? 2.82 18.484 -12.805 1 92.88 405 GLN A CA 1
ATOM 3178 C C . GLN A 1 405 ? 3.727 19.109 -11.742 1 92.88 405 GLN A C 1
ATOM 3180 O O . GLN A 1 405 ? 4.227 20.219 -11.93 1 92.88 405 GLN A O 1
ATOM 3185 N N . VAL A 1 406 ? 4.055 18.391 -10.797 1 94.25 406 VAL A N 1
ATOM 3186 C CA . VAL A 1 406 ? 4.785 18.859 -9.625 1 94.25 406 VAL A CA 1
ATOM 3187 C C . VAL A 1 406 ? 6.18 19.328 -10.031 1 94.25 406 VAL A C 1
ATOM 3189 O O . VAL A 1 406 ? 6.688 20.328 -9.516 1 94.25 406 VAL A O 1
ATOM 3192 N N . GLN A 1 407 ? 6.793 18.625 -10.961 1 89.31 407 GLN A N 1
ATOM 3193 C CA . GLN A 1 407 ? 8.125 19 -11.414 1 89.31 407 GLN A CA 1
ATOM 3194 C C . GLN A 1 407 ? 8.109 20.375 -12.062 1 89.31 407 GLN A C 1
ATOM 3196 O O . GLN A 1 407 ? 9.047 21.156 -11.891 1 89.31 407 GLN A O 1
ATOM 3201 N N . THR A 1 408 ? 7.074 20.562 -12.773 1 87.31 408 THR A N 1
ATOM 3202 C CA . THR A 1 408 ? 6.906 21.875 -13.398 1 87.31 408 THR A CA 1
ATOM 3203 C C . THR A 1 408 ? 6.703 22.953 -12.352 1 87.31 408 THR A C 1
ATOM 3205 O O . THR A 1 408 ? 7.238 24.062 -12.477 1 87.31 408 THR A O 1
ATOM 3208 N N . LEU A 1 409 ? 5.949 22.672 -11.352 1 91.94 409 LEU A N 1
ATOM 3209 C CA . LEU A 1 409 ? 5.723 23.609 -10.258 1 91.94 409 LEU A CA 1
ATOM 3210 C C . LEU A 1 409 ? 7.02 23.906 -9.516 1 91.94 409 LEU A C 1
ATOM 3212 O O . LEU A 1 409 ? 7.309 25.062 -9.188 1 91.94 409 LEU A O 1
ATOM 3216 N N . LEU A 1 410 ? 7.773 22.875 -9.305 1 88.19 410 LEU A N 1
ATOM 3217 C CA . LEU A 1 410 ? 9.062 23.031 -8.633 1 88.19 410 LEU A CA 1
ATOM 3218 C C . LEU A 1 410 ? 10.008 23.891 -9.453 1 88.19 410 LEU A C 1
ATOM 3220 O O . LEU A 1 410 ? 10.672 24.781 -8.914 1 88.19 410 LEU A O 1
ATOM 3224 N N . ALA A 1 411 ? 10.008 23.672 -10.695 1 84.38 411 ALA A N 1
ATOM 3225 C CA . ALA A 1 411 ? 10.867 24.438 -11.602 1 84.38 411 ALA A CA 1
ATOM 3226 C C . ALA A 1 411 ? 10.445 25.906 -11.664 1 84.38 411 ALA A C 1
ATOM 3228 O O . ALA A 1 411 ? 11.273 26.797 -11.875 1 84.38 411 ALA A O 1
ATOM 3229 N N . ALA A 1 412 ? 9.18 26.078 -11.438 1 83.75 412 ALA A N 1
ATOM 3230 C CA . ALA A 1 412 ? 8.641 27.438 -11.469 1 83.75 412 ALA A CA 1
ATOM 3231 C C . ALA A 1 412 ? 8.859 28.141 -10.141 1 83.75 412 ALA A C 1
ATOM 3233 O O . ALA A 1 412 ? 8.523 29.328 -9.992 1 83.75 412 ALA A O 1
ATOM 3234 N N . GLY A 1 413 ? 9.367 27.406 -9.195 1 85.38 413 GLY A N 1
ATOM 3235 C CA . GLY A 1 413 ? 9.781 28.031 -7.957 1 85.38 413 GLY A CA 1
ATOM 3236 C C . GLY A 1 413 ? 8.75 27.906 -6.848 1 85.38 413 GLY A C 1
ATOM 3237 O O . GLY A 1 413 ? 8.867 28.547 -5.805 1 85.38 413 GLY A O 1
ATOM 3238 N N . PHE A 1 414 ? 7.742 27.141 -7.043 1 90.12 414 PHE A N 1
ATOM 3239 C CA . PHE A 1 414 ? 6.777 26.906 -5.973 1 90.12 414 PHE A CA 1
ATOM 3240 C C . PHE A 1 414 ? 7.422 26.156 -4.82 1 90.12 414 PHE A C 1
ATOM 3242 O O . PHE A 1 414 ? 7.898 25.031 -5.004 1 90.12 414 PHE A O 1
ATOM 3249 N N . GLU A 1 415 ? 7.461 26.75 -3.658 1 89.69 415 GLU A N 1
ATOM 3250 C CA . GLU A 1 415 ? 8 26.078 -2.48 1 89.69 415 GLU A CA 1
ATOM 3251 C C . GLU A 1 415 ? 6.887 25.578 -1.563 1 89.69 415 GLU A C 1
ATOM 3253 O O . GLU A 1 415 ? 7.086 24.656 -0.776 1 89.69 415 GLU A O 1
ATOM 3258 N N . LYS A 1 416 ? 5.762 26.219 -1.642 1 96.88 416 LYS A N 1
ATOM 3259 C CA . LYS A 1 416 ? 4.609 25.766 -0.868 1 96.88 416 LYS A CA 1
ATOM 3260 C C . LYS A 1 416 ? 3.865 24.656 -1.589 1 96.88 416 LYS A C 1
ATOM 3262 O O . LYS A 1 416 ? 2.75 24.844 -2.074 1 96.88 416 LYS A O 1
ATOM 3267 N N . LEU A 1 417 ? 4.527 23.547 -1.578 1 97.81 417 LEU A N 1
ATOM 3268 C CA . LEU A 1 417 ? 4.012 22.312 -2.182 1 97.81 417 LEU A CA 1
ATOM 3269 C C . LEU A 1 417 ? 3.98 21.188 -1.166 1 97.81 417 LEU A C 1
ATOM 3271 O O . LEU A 1 417 ? 4.91 21.031 -0.37 1 97.81 417 LEU A O 1
ATOM 3275 N N . SER A 1 418 ? 2.916 20.453 -1.168 1 98.62 418 SER A N 1
ATOM 3276 C CA . SER A 1 418 ? 2.73 19.391 -0.183 1 98.62 418 SER A CA 1
ATOM 3277 C C . SER A 1 418 ? 1.978 18.203 -0.78 1 98.62 418 SER A C 1
ATOM 3279 O O . SER A 1 418 ? 1.729 18.172 -1.987 1 98.62 418 SER A O 1
ATOM 3281 N N . LEU A 1 419 ? 1.746 17.188 0.05 1 98.75 419 LEU A N 1
ATOM 3282 C CA . LEU A 1 419 ? 0.926 16.031 -0.313 1 98.75 419 LEU A CA 1
ATOM 3283 C C . LEU A 1 419 ? -0.384 16.031 0.468 1 98.75 419 LEU A C 1
ATOM 3285 O O . LEU A 1 419 ? -0.435 16.516 1.604 1 98.75 419 LEU A O 1
ATOM 3289 N N . GLY A 1 420 ? -1.402 15.562 -0.137 1 98.88 420 GLY A N 1
ATOM 3290 C CA . GLY A 1 420 ? -2.686 15.281 0.484 1 98.88 420 GLY A CA 1
ATOM 3291 C C . GLY A 1 420 ? -3.227 13.906 0.128 1 98.88 420 GLY A C 1
ATOM 3292 O O . GLY A 1 420 ? -3.111 13.469 -1.018 1 98.88 420 GLY A O 1
ATOM 3293 N N . THR A 1 421 ? -3.801 13.25 1.123 1 98.62 421 THR A N 1
ATOM 3294 C CA . THR A 1 421 ? -4.344 11.914 0.874 1 98.62 421 THR A CA 1
ATOM 3295 C C . THR A 1 421 ? -5.652 12.008 0.092 1 98.62 421 THR A C 1
ATOM 3297 O O . THR A 1 421 ? -5.965 11.125 -0.71 1 98.62 421 THR A O 1
ATOM 3300 N N . ASP A 1 422 ? -6.422 13.094 0.422 1 98.62 422 ASP A N 1
ATOM 3301 C CA . ASP A 1 422 ? -7.734 13.32 -0.179 1 98.62 422 ASP A CA 1
ATOM 3302 C C . ASP A 1 422 ? -8.625 12.086 -0.021 1 98.62 422 ASP A C 1
ATOM 3304 O O . ASP A 1 422 ? -9.297 11.672 -0.971 1 98.62 422 ASP A O 1
ATOM 3308 N N . VAL A 1 423 ? -8.609 11.516 1.071 1 97.81 423 VAL A N 1
ATOM 3309 C CA . VAL A 1 423 ? -9.57 10.453 1.345 1 97.81 423 VAL A CA 1
ATOM 3310 C C . VAL A 1 423 ? -10.992 11 1.25 1 97.81 423 VAL A C 1
ATOM 3312 O O . VAL A 1 423 ? -11.297 12.039 1.837 1 97.81 423 VAL A O 1
ATOM 3315 N N . SER A 1 424 ? -11.805 10.281 0.488 1 96.62 424 SER A N 1
ATOM 3316 C CA . SER A 1 424 ? -11.734 8.914 -0.015 1 96.62 424 SER A CA 1
ATOM 3317 C C . SER A 1 424 ? -11.516 8.891 -1.524 1 96.62 424 SER A C 1
ATOM 3319 O O . SER A 1 424 ? -11.547 7.824 -2.145 1 96.62 424 SER A O 1
ATOM 3321 N N . GLY A 1 425 ? -11.352 10.156 -2.164 1 97.31 425 GLY A N 1
ATOM 3322 C CA . GLY A 1 425 ? -10.844 10.062 -3.525 1 97.31 425 GLY A CA 1
ATOM 3323 C C . GLY A 1 425 ? -9.594 9.211 -3.639 1 97.31 425 GLY A C 1
ATOM 3324 O O . GLY A 1 425 ? -9.445 8.445 -4.59 1 97.31 425 GLY A O 1
ATOM 3325 N N . GLY A 1 426 ? -8.703 9.484 -2.73 1 96.75 426 GLY A N 1
ATOM 3326 C CA . GLY A 1 426 ? -7.605 8.555 -2.531 1 96.75 426 GLY A CA 1
ATOM 3327 C C . GLY A 1 426 ? -7.961 7.398 -1.613 1 96.75 426 GLY A C 1
ATOM 3328 O O . GLY A 1 426 ? -8.695 7.578 -0.643 1 96.75 426 GLY A O 1
ATOM 3329 N N . TYR A 1 427 ? -7.387 6.25 -1.732 1 94.44 427 TYR A N 1
ATOM 3330 C CA . TYR A 1 427 ? -7.816 5.094 -0.953 1 94.44 427 TYR A CA 1
ATOM 3331 C C . TYR A 1 427 ? -6.738 4.68 0.046 1 94.44 427 TYR A C 1
ATOM 3333 O O . TYR A 1 427 ? -6.738 3.547 0.533 1 94.44 427 TYR A O 1
ATOM 3341 N N . GLY A 1 428 ? -5.832 5.535 0.33 1 94.62 428 GLY A N 1
ATOM 3342 C CA . GLY A 1 428 ? -4.852 5.355 1.391 1 94.62 428 GLY A CA 1
ATOM 3343 C C . GLY A 1 428 ? -4.996 6.367 2.514 1 94.62 428 GLY A C 1
ATOM 3344 O O . GLY A 1 428 ? -5.008 7.574 2.27 1 94.62 428 GLY A O 1
ATOM 3345 N N . VAL A 1 429 ? -5.062 5.957 3.793 1 94.31 429 VAL A N 1
ATOM 3346 C CA . VAL A 1 429 ? -5.25 6.828 4.949 1 94.31 429 VAL A CA 1
ATOM 3347 C C . VAL A 1 429 ? -3.945 7.547 5.273 1 94.31 429 VAL A C 1
ATOM 3349 O O . VAL A 1 429 ? -3.957 8.625 5.867 1 94.31 429 VAL A O 1
ATOM 3352 N N . GLY A 1 430 ? -2.871 7.164 4.766 1 94.19 430 GLY A N 1
ATOM 3353 C CA . GLY A 1 430 ? -1.609 7.754 5.18 1 94.19 430 GLY A CA 1
ATOM 3354 C C . GLY A 1 430 ? -0.82 8.344 4.023 1 94.19 430 GLY A C 1
ATOM 3355 O O . GLY A 1 430 ? -1.062 8.008 2.863 1 94.19 430 GLY A O 1
ATOM 3356 N N . ILE A 1 431 ? 0.103 9.203 4.391 1 97.75 431 ILE A N 1
ATOM 3357 C CA . ILE A 1 431 ? 0.925 9.953 3.447 1 97.75 431 ILE A CA 1
ATOM 3358 C C . ILE A 1 431 ? 1.904 9.008 2.754 1 97.75 431 ILE A C 1
ATOM 3360 O O . ILE A 1 431 ? 2.389 9.297 1.658 1 97.75 431 ILE A O 1
ATOM 3364 N N . LEU A 1 432 ? 2.25 7.844 3.34 1 96.5 432 LEU A N 1
ATOM 3365 C CA . LEU A 1 432 ? 3.201 6.914 2.742 1 96.5 432 LEU A CA 1
ATOM 3366 C C . LEU A 1 432 ? 2.703 6.422 1.388 1 96.5 432 LEU A C 1
ATOM 3368 O O . LEU A 1 432 ? 3.459 6.402 0.413 1 96.5 432 LEU A O 1
ATOM 3372 N N . SER A 1 433 ? 1.452 6.027 1.374 1 95.25 433 SER A N 1
ATOM 3373 C CA . SER A 1 433 ? 0.901 5.602 0.09 1 95.25 433 SER A CA 1
ATOM 3374 C C . SER A 1 433 ? 0.897 6.75 -0.915 1 95.25 433 SER A C 1
ATOM 3376 O O . SER A 1 433 ? 1.148 6.543 -2.104 1 95.25 433 SER A O 1
ATOM 3378 N N . THR A 1 434 ? 0.625 7.953 -0.426 1 98.25 434 THR A N 1
ATOM 3379 C CA . THR A 1 434 ? 0.607 9.133 -1.279 1 98.25 434 THR A CA 1
ATOM 3380 C C . THR A 1 434 ? 1.998 9.422 -1.837 1 98.25 434 THR A C 1
ATOM 3382 O O . THR A 1 434 ? 2.137 9.852 -2.984 1 98.25 434 THR A O 1
ATOM 3385 N N . ILE A 1 435 ? 3.037 9.211 -1.051 1 98.31 435 ILE A N 1
ATOM 3386 C CA . ILE A 1 435 ? 4.418 9.375 -1.488 1 98.31 435 ILE A CA 1
ATOM 3387 C C . ILE A 1 435 ? 4.684 8.469 -2.693 1 98.31 435 ILE A C 1
ATOM 3389 O O . ILE A 1 435 ? 5.25 8.914 -3.695 1 98.31 435 ILE A O 1
ATOM 3393 N N . ARG A 1 436 ? 4.293 7.227 -2.615 1 97.31 436 ARG A N 1
ATOM 3394 C CA . ARG A 1 436 ? 4.535 6.254 -3.674 1 97.31 436 ARG A CA 1
ATOM 3395 C C . ARG A 1 436 ? 3.803 6.641 -4.953 1 97.31 436 ARG A C 1
ATOM 3397 O O . ARG A 1 436 ? 4.371 6.578 -6.047 1 97.31 436 ARG A O 1
ATOM 3404 N N . ASP A 1 437 ? 2.578 7.07 -4.773 1 97.56 437 ASP A N 1
ATOM 3405 C CA . ASP A 1 437 ? 1.804 7.477 -5.941 1 97.56 437 ASP A CA 1
ATOM 3406 C C . ASP A 1 437 ? 2.355 8.766 -6.547 1 97.56 437 ASP A C 1
ATOM 3408 O O . ASP A 1 437 ? 2.307 8.961 -7.766 1 97.56 437 ASP A O 1
ATOM 3412 N N . ALA A 1 438 ? 2.859 9.648 -5.688 1 97.94 438 ALA A N 1
ATOM 3413 C CA . ALA A 1 438 ? 3.504 10.852 -6.203 1 97.94 438 ALA A CA 1
ATOM 3414 C C . ALA A 1 438 ? 4.727 10.508 -7.047 1 97.94 438 ALA A C 1
ATOM 3416 O O . ALA A 1 438 ? 4.941 11.094 -8.109 1 97.94 438 ALA A O 1
ATOM 3417 N N . ALA A 1 439 ? 5.504 9.586 -6.547 1 97 439 ALA A N 1
ATOM 3418 C CA . ALA A 1 439 ? 6.664 9.125 -7.309 1 97 439 ALA A CA 1
ATOM 3419 C C . ALA A 1 439 ? 6.242 8.555 -8.656 1 97 439 ALA A C 1
ATOM 3421 O O . ALA A 1 439 ? 6.824 8.891 -9.695 1 97 439 ALA A O 1
ATOM 3422 N N . SER A 1 440 ? 5.246 7.738 -8.656 1 95.69 440 SER A N 1
ATOM 3423 C CA . SER A 1 440 ? 4.746 7.133 -9.883 1 95.69 440 SER A CA 1
ATOM 3424 C C . SER A 1 440 ? 4.207 8.195 -10.844 1 95.69 440 SER A C 1
ATOM 3426 O O . SER A 1 440 ? 4.457 8.141 -12.047 1 95.69 440 SER A O 1
ATOM 3428 N N . ALA A 1 441 ? 3.436 9.117 -10.289 1 95.56 441 ALA A N 1
ATOM 3429 C CA . ALA A 1 441 ? 2.852 10.18 -11.102 1 95.56 441 ALA A CA 1
ATOM 3430 C C . ALA A 1 441 ? 3.934 10.969 -11.836 1 95.56 441 ALA A C 1
ATOM 3432 O O . ALA A 1 441 ? 3.797 11.258 -13.023 1 95.56 441 ALA A O 1
ATOM 3433 N N . ALA A 1 442 ? 4.973 11.297 -11.133 1 95 442 ALA A N 1
ATOM 3434 C CA . ALA A 1 442 ? 6.074 12.047 -11.742 1 95 442 ALA A CA 1
ATOM 3435 C C . ALA A 1 442 ? 6.73 11.242 -12.859 1 95 442 ALA A C 1
ATOM 3437 O O . ALA A 1 442 ? 7.078 11.797 -13.906 1 95 442 ALA A O 1
ATOM 3438 N N . LYS A 1 443 ? 6.867 9.969 -12.68 1 93.31 443 LYS A N 1
ATOM 3439 C CA . LYS A 1 443 ? 7.512 9.102 -13.672 1 93.31 443 LYS A CA 1
ATOM 3440 C C . LYS A 1 443 ? 6.629 8.922 -14.898 1 93.31 443 LYS A C 1
ATOM 3442 O O . LYS A 1 443 ? 7.125 8.906 -16.031 1 93.31 443 LYS A O 1
ATOM 3447 N N . VAL A 1 444 ? 5.355 8.812 -14.719 1 91.88 444 VAL A N 1
ATOM 3448 C CA . VAL A 1 444 ? 4.391 8.625 -15.797 1 91.88 444 VAL A CA 1
ATOM 3449 C C . VAL A 1 444 ? 4.426 9.836 -16.734 1 91.88 444 VAL A C 1
ATOM 3451 O O . VAL A 1 444 ? 4.273 9.695 -17.953 1 91.88 444 VAL A O 1
ATOM 3454 N N . LEU A 1 445 ? 4.574 10.992 -16.188 1 89.19 445 LEU A N 1
ATOM 3455 C CA . LEU A 1 445 ? 4.656 12.203 -16.984 1 89.19 445 LEU A CA 1
ATOM 3456 C C . LEU A 1 445 ? 5.809 12.117 -17.984 1 89.19 445 LEU A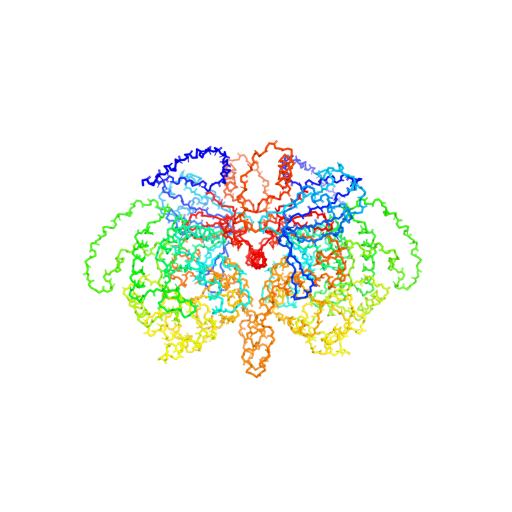 C 1
ATOM 3458 O O . LEU A 1 445 ? 5.762 12.727 -19.047 1 89.19 445 LEU A O 1
ATOM 3462 N N . GLY A 1 446 ? 6.762 11.297 -17.656 1 82.75 446 GLY A N 1
ATOM 3463 C CA . GLY A 1 446 ? 7.93 11.141 -18.516 1 82.75 446 GLY A CA 1
ATOM 3464 C C . GLY A 1 446 ? 7.688 10.203 -19.688 1 82.75 446 GLY A C 1
ATOM 3465 O O . GLY A 1 446 ? 8.438 10.227 -20.672 1 82.75 446 GLY A O 1
ATOM 3466 N N . PHE A 1 447 ? 6.672 9.305 -19.609 1 81.56 447 PHE A N 1
ATOM 3467 C CA . PHE A 1 447 ? 6.379 8.352 -20.672 1 81.56 447 PHE A CA 1
ATOM 3468 C C . PHE A 1 447 ? 5.938 9.078 -21.938 1 81.56 447 PHE A C 1
ATOM 3470 O O . PHE A 1 447 ? 6.289 8.664 -23.047 1 81.56 447 PHE A O 1
ATOM 3477 N N . THR A 1 448 ? 5.125 10.07 -21.844 1 61 448 THR A N 1
ATOM 3478 C CA . THR A 1 448 ? 4.527 10.805 -22.953 1 61 448 THR A CA 1
ATOM 3479 C C . THR A 1 448 ? 5.523 11.789 -23.547 1 61 448 THR A C 1
ATOM 3481 O O . THR A 1 448 ? 5.477 12.078 -24.75 1 61 448 THR A O 1
ATOM 3484 N N . ALA A 1 449 ? 6.371 12.352 -22.781 1 54.16 449 ALA A N 1
ATOM 3485 C CA . ALA A 1 449 ? 7.332 13.344 -23.266 1 54.16 449 ALA A CA 1
ATOM 3486 C C . ALA A 1 449 ? 8.312 12.719 -24.25 1 54.16 449 ALA A C 1
ATOM 3488 O O . ALA A 1 449 ? 8.812 13.391 -25.156 1 54.16 449 ALA A O 1
ATOM 3489 N N . GLN A 1 450 ? 8.68 11.445 -24.109 1 47.88 450 GLN A N 1
ATOM 3490 C CA . GLN A 1 450 ? 9.641 10.773 -24.969 1 47.88 450 GLN A CA 1
ATOM 3491 C C . GLN A 1 450 ? 9.109 10.641 -26.391 1 47.88 450 GLN A C 1
ATOM 3493 O O . GLN A 1 450 ? 9.883 10.594 -27.344 1 47.88 450 GLN A O 1
ATOM 3498 N N . THR A 1 451 ? 7.754 10.555 -26.609 1 43.19 451 THR A N 1
ATOM 3499 C CA . THR A 1 451 ? 7.258 10.422 -27.984 1 43.19 451 THR A CA 1
ATOM 3500 C C . THR A 1 451 ? 7.301 11.766 -28.703 1 43.19 451 THR A C 1
ATOM 3502 O O . THR A 1 451 ? 7.117 11.82 -29.922 1 43.19 451 THR A O 1
ATOM 3505 N N . ASP A 1 452 ? 7.148 12.812 -28.047 1 39.59 452 ASP A N 1
ATOM 3506 C CA . ASP A 1 452 ? 7.191 14.086 -28.766 1 39.59 452 ASP A CA 1
ATOM 3507 C C . ASP A 1 452 ? 8.633 14.516 -29.031 1 39.59 452 ASP A C 1
ATOM 3509 O O . ASP A 1 452 ? 9.43 14.656 -28.094 1 39.59 452 ASP A O 1
ATOM 3513 N N . SER A 1 453 ? 9.227 14.047 -30.156 1 37.12 453 SER A N 1
ATOM 3514 C CA . SER A 1 453 ? 10.562 14.242 -30.719 1 37.12 453 SER A CA 1
ATOM 3515 C C . SER A 1 453 ? 11.18 15.547 -30.234 1 37.12 453 SER A C 1
ATOM 3517 O O . SER A 1 453 ? 12.398 15.719 -30.281 1 37.12 453 SER A O 1
ATOM 3519 N N . GLY A 1 454 ? 10.477 16.703 -30.422 1 34.19 454 GLY A N 1
ATOM 3520 C CA . GLY A 1 454 ? 11.188 17.984 -30.484 1 34.19 454 GLY A CA 1
ATOM 3521 C C . GLY A 1 454 ? 11.852 18.359 -29.172 1 34.19 454 GLY A C 1
ATOM 3522 O O . GLY A 1 454 ? 12.852 19.078 -29.172 1 34.19 454 GLY A O 1
ATOM 3523 N N . SER A 1 455 ? 11.125 18.812 -28.188 1 33.12 455 SER A N 1
ATOM 3524 C CA . SER A 1 455 ? 11.797 19.5 -27.094 1 33.12 455 SER A CA 1
ATOM 3525 C C . SER A 1 455 ? 12.477 18.516 -26.141 1 33.12 455 SER A C 1
ATOM 3527 O O . SER A 1 455 ? 11.82 17.688 -25.516 1 33.12 455 SER A O 1
ATOM 3529 N N . ALA A 1 456 ? 13.664 18.031 -26.453 1 37.28 456 ALA A N 1
ATOM 3530 C CA . ALA A 1 456 ? 14.617 17.5 -25.484 1 37.28 456 ALA A CA 1
ATOM 3531 C C . ALA A 1 456 ? 14.422 18.141 -24.125 1 37.28 456 ALA A C 1
ATOM 3533 O O . ALA A 1 456 ? 15.141 19.062 -23.75 1 37.28 456 ALA A O 1
ATOM 3534 N N . ASP A 1 457 ? 13.289 18.453 -23.578 1 39.97 457 ASP A N 1
ATOM 3535 C CA . ASP A 1 457 ? 13.18 19.109 -22.281 1 39.97 457 ASP A CA 1
ATOM 3536 C C . ASP A 1 457 ? 13.781 18.25 -21.172 1 39.97 457 ASP A C 1
ATOM 3538 O O . ASP A 1 457 ? 13.383 17.094 -21 1 39.97 457 ASP A O 1
ATOM 3542 N N . ASN A 1 458 ? 15.031 18.469 -20.703 1 43.5 458 ASN A N 1
ATOM 3543 C CA . ASN A 1 458 ? 15.938 18.078 -19.625 1 43.5 458 ASN A CA 1
ATOM 3544 C C . ASN A 1 458 ? 15.211 18.016 -18.281 1 43.5 458 ASN A C 1
ATOM 3546 O O . ASN A 1 458 ? 15.844 18.078 -17.219 1 43.5 458 ASN A O 1
ATOM 3550 N N . ARG A 1 459 ? 14 18.188 -18.281 1 46.94 459 ARG A N 1
ATOM 3551 C CA . ARG A 1 459 ? 13.406 18.266 -16.938 1 46.94 459 ARG A CA 1
ATOM 3552 C C . ARG A 1 459 ? 13.469 16.906 -16.25 1 46.94 459 ARG A C 1
ATOM 3554 O O . ARG A 1 459 ? 13.43 15.859 -16.891 1 46.94 459 ARG A O 1
ATOM 3561 N N . PRO A 1 460 ? 13.82 17.047 -14.938 1 56.75 460 PRO A N 1
ATOM 3562 C CA . PRO A 1 460 ? 13.906 15.797 -14.18 1 56.75 460 PRO A CA 1
ATOM 3563 C C . PRO A 1 460 ? 12.656 14.938 -14.305 1 56.75 460 PRO A C 1
ATOM 3565 O O . PRO A 1 460 ? 11.531 15.453 -14.234 1 56.75 460 PRO A O 1
ATOM 3568 N N . GLN A 1 461 ? 12.797 13.719 -14.82 1 71 461 GLN A N 1
ATOM 3569 C CA . GLN A 1 461 ? 11.727 12.789 -15.148 1 71 461 GLN A CA 1
ATOM 3570 C C . GLN A 1 461 ? 11.258 12.023 -13.914 1 71 461 GLN A C 1
ATOM 3572 O O . GLN A 1 461 ? 10.492 11.062 -14.023 1 71 461 GLN A O 1
ATOM 3577 N N . GLN A 1 462 ? 11.727 12.547 -12.703 1 88.69 462 GLN A N 1
ATOM 3578 C CA . GLN A 1 462 ? 11.273 11.867 -11.492 1 88.69 462 GLN A CA 1
ATOM 3579 C C . GLN A 1 462 ? 11.438 12.766 -10.266 1 88.69 462 GLN A C 1
ATOM 3581 O O . GLN A 1 462 ? 12.133 13.781 -10.328 1 88.69 462 GLN A O 1
ATOM 3586 N N . LEU A 1 463 ? 10.68 12.57 -9.234 1 95.25 463 LEU A N 1
ATOM 3587 C CA . LEU A 1 463 ? 10.898 13.203 -7.934 1 95.25 463 LEU A CA 1
ATOM 3588 C C . LEU A 1 463 ? 11.961 12.453 -7.137 1 95.25 463 LEU A C 1
ATOM 3590 O O . LEU A 1 463 ? 11.93 11.219 -7.059 1 95.25 463 LEU A O 1
ATOM 3594 N N . SER A 1 464 ? 12.93 13.18 -6.637 1 95.94 464 SER A N 1
ATOM 3595 C CA . SER A 1 464 ? 13.961 12.57 -5.801 1 95.94 464 SER A CA 1
ATOM 3596 C C . SER A 1 464 ? 13.406 12.188 -4.43 1 95.94 464 SER A C 1
ATOM 3598 O O . SER A 1 464 ? 12.297 12.586 -4.07 1 95.94 464 SER A O 1
ATOM 3600 N N . ILE A 1 465 ? 14.195 11.391 -3.68 1 97.5 465 ILE A N 1
ATOM 3601 C CA . ILE A 1 465 ? 13.836 11.039 -2.311 1 97.5 465 ILE A CA 1
ATOM 3602 C C . ILE A 1 465 ? 13.727 12.305 -1.463 1 97.5 465 ILE A C 1
ATOM 3604 O O . ILE A 1 465 ? 12.82 12.422 -0.632 1 97.5 465 ILE A O 1
ATOM 3608 N N . GLU A 1 466 ? 14.617 13.266 -1.701 1 97.38 466 GLU A N 1
ATOM 3609 C CA . GLU A 1 466 ? 14.586 14.547 -1.008 1 97.38 466 GLU A CA 1
ATOM 3610 C C . GLU A 1 466 ? 13.266 15.281 -1.257 1 97.38 466 GLU A C 1
ATOM 3612 O O . GLU A 1 466 ? 12.648 15.789 -0.321 1 97.38 466 GLU A O 1
ATOM 3617 N N . ASN A 1 467 ? 12.859 15.297 -2.535 1 97.06 467 ASN A N 1
ATOM 3618 C CA . ASN A 1 467 ? 11.594 15.938 -2.875 1 97.06 467 ASN A CA 1
ATOM 3619 C C . ASN A 1 467 ? 10.422 15.297 -2.127 1 97.06 467 ASN A C 1
ATOM 3621 O O . ASN A 1 467 ? 9.586 15.992 -1.561 1 97.06 467 ASN A O 1
ATOM 3625 N N . LEU A 1 468 ? 10.414 14 -2.154 1 98.25 468 LEU A N 1
ATOM 3626 C CA . LEU A 1 468 ? 9.281 13.25 -1.604 1 98.25 468 LEU A CA 1
ATOM 3627 C C . LEU A 1 468 ? 9.172 13.477 -0.099 1 98.25 468 LEU A C 1
ATOM 3629 O O . LEU A 1 468 ? 8.07 13.695 0.418 1 98.25 468 LEU A O 1
ATOM 3633 N N . VAL A 1 469 ? 10.273 13.422 0.631 1 98.69 469 VAL A N 1
ATOM 3634 C CA . VAL A 1 469 ? 10.273 13.648 2.072 1 98.69 469 VAL A CA 1
ATOM 3635 C C . VAL A 1 469 ? 9.844 15.086 2.369 1 98.69 469 VAL A C 1
ATOM 3637 O O . VAL A 1 469 ? 9.055 15.328 3.283 1 98.69 469 VAL A O 1
ATOM 3640 N N . TYR A 1 470 ? 10.352 16.016 1.591 1 98.44 470 TYR A N 1
ATOM 3641 C CA . TYR A 1 470 ? 10 17.422 1.748 1 98.44 470 TYR A CA 1
ATOM 3642 C C . TYR A 1 470 ? 8.492 17.625 1.603 1 98.44 470 TYR A C 1
ATOM 3644 O O . TYR A 1 470 ? 7.855 18.234 2.465 1 98.44 470 TYR A O 1
ATOM 3652 N N . LEU A 1 471 ? 7.906 17.125 0.563 1 98.62 471 LEU A N 1
ATOM 3653 C CA . LEU A 1 471 ? 6.48 17.297 0.294 1 98.62 471 LEU A CA 1
ATOM 3654 C C . LEU A 1 471 ? 5.641 16.719 1.428 1 98.62 471 LEU A C 1
ATOM 3656 O O . LEU A 1 471 ? 4.551 17.219 1.717 1 98.62 471 LEU A O 1
ATOM 3660 N N . ALA A 1 472 ? 6.18 15.688 2.086 1 98.81 472 ALA A N 1
ATOM 3661 C CA . ALA A 1 472 ? 5.422 14.945 3.09 1 98.81 472 ALA A CA 1
ATOM 3662 C C . ALA A 1 472 ? 5.566 15.586 4.469 1 98.81 472 ALA A C 1
ATOM 3664 O O . ALA A 1 472 ? 4.84 15.234 5.402 1 98.81 472 ALA A O 1
ATOM 3665 N N . THR A 1 473 ? 6.512 16.484 4.707 1 98.81 473 THR A N 1
ATOM 3666 C CA . THR A 1 473 ? 6.832 16.984 6.035 1 98.81 473 THR A CA 1
ATOM 3667 C C . THR A 1 473 ? 6.93 18.516 6.031 1 98.81 473 THR A C 1
ATOM 3669 O O . THR A 1 473 ? 5.914 19.203 6.102 1 98.81 473 THR A O 1
ATOM 3672 N N . LEU A 1 474 ? 8.102 19.031 5.621 1 98.81 474 LEU A N 1
ATOM 3673 C CA . LEU A 1 474 ? 8.352 20.469 5.676 1 98.81 474 LEU A CA 1
ATOM 3674 C C . LEU A 1 474 ? 7.477 21.203 4.68 1 98.81 474 LEU A C 1
ATOM 3676 O O . LEU A 1 474 ? 6.977 22.297 4.977 1 98.81 474 LEU A O 1
ATOM 3680 N N . GLY A 1 475 ? 7.367 20.672 3.477 1 98.62 475 GLY A N 1
ATOM 3681 C CA . GLY A 1 475 ? 6.469 21.281 2.51 1 98.62 475 GLY A CA 1
ATOM 3682 C C . GLY A 1 475 ? 5.043 21.406 3.014 1 98.62 475 GLY A C 1
ATOM 3683 O O . GLY A 1 475 ? 4.395 22.422 2.807 1 98.62 475 GLY A O 1
ATOM 3684 N N . GLY A 1 476 ? 4.578 20.344 3.666 1 98.69 476 GLY A N 1
ATOM 3685 C CA . GLY A 1 476 ? 3.258 20.391 4.273 1 98.69 476 GLY A CA 1
ATOM 3686 C C . GLY A 1 476 ? 3.141 21.438 5.363 1 98.69 476 GLY A C 1
ATOM 3687 O O . GLY A 1 476 ? 2.143 22.156 5.438 1 98.69 476 GLY A O 1
ATOM 3688 N N . ALA A 1 477 ? 4.148 21.5 6.199 1 98.5 477 ALA A N 1
ATOM 3689 C CA . ALA A 1 477 ? 4.16 22.531 7.242 1 98.5 477 ALA A CA 1
ATOM 3690 C C . ALA A 1 477 ? 4.105 23.922 6.645 1 98.5 477 ALA A C 1
ATOM 3692 O O . ALA A 1 477 ? 3.383 24.797 7.141 1 98.5 477 ALA A O 1
ATOM 3693 N N . ARG A 1 478 ? 4.797 24.156 5.582 1 98.06 478 ARG A N 1
ATOM 3694 C CA . ARG A 1 478 ? 4.82 25.453 4.918 1 98.06 478 ARG A CA 1
ATOM 3695 C C . ARG A 1 478 ? 3.457 25.797 4.328 1 98.06 478 ARG A C 1
ATOM 3697 O O . ARG A 1 478 ? 2.984 26.922 4.453 1 98.06 478 ARG A O 1
ATOM 3704 N N . VAL A 1 479 ? 2.879 24.828 3.674 1 98.44 479 VAL A N 1
ATOM 3705 C CA . VAL A 1 479 ? 1.561 25 3.074 1 98.44 479 VAL A CA 1
ATOM 3706 C C . VAL A 1 479 ? 0.552 25.406 4.148 1 98.44 479 VAL A C 1
ATOM 3708 O O . VAL A 1 479 ? -0.349 26.203 3.895 1 98.44 479 VAL A O 1
ATOM 3711 N N . CYS A 1 480 ? 0.766 24.938 5.41 1 97.88 480 CYS A N 1
ATOM 3712 C CA . CYS A 1 480 ? -0.131 25.234 6.523 1 97.88 480 CYS A CA 1
ATOM 3713 C C . CYS A 1 480 ? 0.331 26.453 7.293 1 97.88 480 CYS A C 1
ATOM 3715 O O . CYS A 1 480 ? -0.241 26.797 8.336 1 97.88 480 CYS A O 1
ATOM 3717 N N . ASN A 1 481 ? 1.364 27.109 6.883 1 96.56 481 ASN A N 1
ATOM 3718 C CA . ASN A 1 481 ? 1.971 28.234 7.578 1 96.56 481 ASN A CA 1
ATOM 3719 C C . ASN A 1 481 ? 2.412 27.859 8.984 1 96.56 481 ASN A C 1
ATOM 3721 O O . ASN A 1 481 ? 2.137 28.578 9.945 1 96.56 481 ASN A O 1
ATOM 3725 N N . LEU A 1 482 ? 3.039 26.656 9.055 1 96.81 482 LEU A N 1
ATOM 3726 C CA . LEU A 1 482 ? 3.529 26.125 10.32 1 96.81 482 LEU A CA 1
ATOM 3727 C C . LEU A 1 482 ? 5.035 25.891 10.273 1 96.81 482 LEU A C 1
ATOM 3729 O O . LEU A 1 482 ? 5.602 25.266 11.172 1 96.81 482 LEU A O 1
ATOM 3733 N N . GLU A 1 483 ? 5.707 26.344 9.25 1 93.81 483 GLU A N 1
ATOM 3734 C CA . GLU A 1 483 ? 7.105 26 9.008 1 93.81 483 GLU A CA 1
ATOM 3735 C C . GLU A 1 483 ? 7.996 26.484 10.148 1 93.81 483 GLU A C 1
ATOM 3737 O O . GLU A 1 483 ? 9.094 25.953 10.359 1 93.81 483 GLU A O 1
ATOM 3742 N N . ASP A 1 484 ? 7.551 27.453 10.875 1 94.94 484 ASP A N 1
ATOM 3743 C CA . ASP A 1 484 ? 8.328 27.953 12.016 1 94.94 484 ASP A CA 1
ATOM 3744 C C . ASP A 1 484 ? 8.102 27.078 13.25 1 94.94 484 ASP A C 1
ATOM 3746 O O . ASP A 1 484 ? 8.828 27.203 14.242 1 94.94 484 ASP A O 1
ATOM 3750 N N . ARG A 1 485 ? 7.238 26.172 13.148 1 95.94 485 ARG A N 1
ATOM 3751 C CA . ARG A 1 485 ? 6.852 25.406 14.328 1 95.94 485 ARG A CA 1
ATOM 3752 C C . ARG A 1 485 ? 7.176 23.922 14.164 1 95.94 485 ARG A C 1
ATOM 3754 O O . ARG A 1 485 ? 7.609 23.266 15.109 1 95.94 485 ARG A O 1
ATOM 3761 N N . VAL A 1 486 ? 6.859 23.391 13.062 1 97.75 486 VAL A N 1
ATOM 3762 C CA . VAL A 1 486 ? 7.055 21.969 12.844 1 97.75 486 VAL A CA 1
ATOM 3763 C C . VAL A 1 486 ? 7.516 21.719 11.406 1 97.75 486 VAL A C 1
ATOM 3765 O O . VAL A 1 486 ? 7.867 22.656 10.695 1 97.75 486 VAL A O 1
ATOM 3768 N N . GLY A 1 487 ? 7.648 20.438 10.992 1 98.38 487 GLY A N 1
ATOM 3769 C CA . GLY A 1 487 ? 7.98 20.062 9.625 1 98.38 487 GLY A CA 1
ATOM 3770 C C . GLY A 1 487 ? 9.406 19.578 9.477 1 98.38 487 GLY A C 1
ATOM 3771 O O . GLY A 1 487 ? 9.742 18.922 8.484 1 98.38 487 GLY A O 1
ATOM 3772 N N . ASN A 1 488 ? 10.234 19.938 10.305 1 98.69 488 ASN A N 1
ATOM 3773 C CA . ASN A 1 488 ? 11.578 19.406 10.422 1 98.69 488 ASN A CA 1
ATOM 3774 C C . ASN A 1 488 ? 12.125 19.531 11.844 1 98.69 488 ASN A C 1
ATOM 3776 O O . ASN A 1 488 ? 11.375 19.875 12.766 1 98.69 488 ASN A O 1
ATOM 3780 N N . PHE A 1 489 ? 13.398 19.156 12.094 1 98.62 489 PHE A N 1
ATOM 3781 C CA . PHE A 1 489 ? 13.945 19.125 13.445 1 98.62 489 PHE A CA 1
ATOM 3782 C C . PHE A 1 489 ? 14.852 20.312 13.695 1 98.62 489 PHE A C 1
ATOM 3784 O O . PHE A 1 489 ? 15.805 20.234 14.477 1 98.62 489 PHE A O 1
ATOM 3791 N N . ALA A 1 490 ? 14.602 21.406 13.008 1 98.19 490 ALA A N 1
ATOM 3792 C CA . ALA A 1 490 ? 15.398 22.609 13.227 1 98.19 490 ALA A CA 1
ATOM 3793 C C . ALA A 1 490 ? 15.25 23.109 14.664 1 98.19 490 ALA A C 1
ATOM 3795 O O . ALA A 1 490 ? 14.172 22.984 15.258 1 98.19 490 ALA A O 1
ATOM 3796 N N . LEU A 1 491 ? 16.312 23.766 15.188 1 97.5 491 LEU A N 1
ATOM 3797 C CA . LEU A 1 491 ? 16.297 24.297 16.547 1 97.5 491 LEU A CA 1
ATOM 3798 C C . LEU A 1 491 ? 15.203 25.344 16.703 1 97.5 491 LEU A C 1
ATOM 3800 O O . LEU A 1 491 ? 14.977 26.156 15.812 1 97.5 491 LEU A O 1
ATOM 3804 N N . GLY A 1 492 ? 14.539 25.234 17.859 1 96.75 492 GLY A N 1
ATOM 3805 C CA . GLY A 1 492 ? 13.477 26.188 18.156 1 96.75 492 GLY A CA 1
ATOM 3806 C C . GLY A 1 492 ? 12.094 25.672 17.812 1 96.75 492 GLY A C 1
ATOM 3807 O O . GLY A 1 492 ? 11.094 26.203 18.297 1 96.75 492 GLY A O 1
ATOM 3808 N N . LYS A 1 493 ? 12.023 24.641 17.031 1 97.62 493 LYS A N 1
ATOM 3809 C CA . LYS A 1 493 ? 10.734 24.078 16.641 1 97.62 493 LYS A CA 1
ATOM 3810 C C . LYS A 1 493 ? 10.242 23.062 17.656 1 97.62 493 LYS A C 1
ATOM 3812 O O . LYS A 1 493 ? 11.008 22.625 18.516 1 97.62 493 LYS A O 1
ATOM 3817 N N . GLN A 1 494 ? 8.93 22.781 17.562 1 96.94 494 GLN A N 1
ATOM 3818 C CA . GLN A 1 494 ? 8.336 21.75 18.391 1 96.94 494 GLN A CA 1
ATOM 3819 C C . GLN A 1 494 ? 8.641 20.359 17.828 1 96.94 494 GLN A C 1
ATOM 3821 O O . GLN A 1 494 ? 8.82 20.203 16.625 1 96.94 494 GLN A O 1
ATOM 3826 N N . PHE A 1 495 ? 8.641 19.391 18.75 1 97.44 495 PHE A N 1
ATOM 3827 C CA . PHE A 1 495 ? 9.016 18.047 18.328 1 97.44 495 PHE A CA 1
ATOM 3828 C C . PHE A 1 495 ? 7.777 17.25 17.906 1 97.44 495 PHE A C 1
ATOM 3830 O O . PHE A 1 495 ? 7.047 16.75 18.766 1 97.44 495 PHE A O 1
ATOM 3837 N N . ASP A 1 496 ? 7.504 17.156 16.672 1 98 496 ASP A N 1
ATOM 3838 C CA . ASP A 1 496 ? 6.656 16.172 16 1 98 496 ASP A CA 1
ATOM 3839 C C . ASP A 1 496 ? 7.492 15.148 15.234 1 98 496 ASP A C 1
ATOM 3841 O O . ASP A 1 496 ? 8.094 15.484 14.211 1 98 496 ASP A O 1
ATOM 3845 N N . GLY A 1 497 ? 7.488 13.93 15.727 1 98.44 497 GLY A N 1
ATOM 3846 C CA . GLY A 1 497 ? 8.398 12.969 15.125 1 98.44 497 GLY A CA 1
ATOM 3847 C C . GLY A 1 497 ? 7.84 11.562 15.07 1 98.44 497 GLY A C 1
ATOM 3848 O O . GLY A 1 497 ? 6.969 11.211 15.867 1 98.44 497 GLY A O 1
ATOM 3849 N N . LEU A 1 498 ? 8.336 10.805 14.133 1 98.81 498 LEU A N 1
ATOM 3850 C CA . LEU A 1 498 ? 8 9.391 13.969 1 98.81 498 LEU A CA 1
ATOM 3851 C C . LEU A 1 498 ? 9.219 8.508 14.219 1 98.81 498 LEU A C 1
ATOM 3853 O O . LEU A 1 498 ? 10.258 8.688 13.586 1 98.81 498 LEU A O 1
ATOM 3857 N N . LEU A 1 499 ? 9.086 7.633 15.117 1 98.5 499 LEU A N 1
ATOM 3858 C CA . LEU A 1 499 ? 10.109 6.605 15.281 1 98.5 499 LEU A CA 1
ATOM 3859 C C . LEU A 1 499 ? 9.953 5.512 14.227 1 98.5 499 LEU A C 1
ATOM 3861 O O . LEU A 1 499 ? 8.969 4.766 14.25 1 98.5 499 LEU A O 1
ATOM 3865 N N . ILE A 1 500 ? 10.883 5.395 13.312 1 98.25 500 ILE A N 1
ATOM 3866 C CA . ILE A 1 500 ? 10.859 4.383 12.266 1 98.25 500 ILE A CA 1
ATOM 3867 C C . ILE A 1 500 ? 11.711 3.186 12.672 1 98.25 500 ILE A C 1
ATOM 3869 O O . ILE A 1 500 ? 12.875 3.344 13.031 1 98.25 500 ILE A O 1
ATOM 3873 N N . GLN A 1 501 ? 11.102 2.059 12.633 1 96.31 501 GLN A N 1
ATOM 3874 C CA . GLN A 1 501 ? 11.797 0.817 12.961 1 96.31 501 GLN A CA 1
ATOM 3875 C C . GLN A 1 501 ? 11.859 -0.115 11.75 1 96.31 501 GLN A C 1
ATOM 3877 O O . GLN A 1 501 ? 10.828 -0.428 11.148 1 96.31 501 GLN A O 1
ATOM 3882 N N . THR A 1 502 ? 13.016 -0.605 11.422 1 92.06 502 THR A N 1
ATOM 3883 C CA . THR A 1 502 ? 13.211 -1.367 10.195 1 92.06 502 THR A CA 1
ATOM 3884 C C . THR A 1 502 ? 13.594 -2.811 10.508 1 92.06 502 THR A C 1
ATOM 3886 O O . THR A 1 502 ? 13.523 -3.68 9.641 1 92.06 502 THR A O 1
ATOM 3889 N N . GLY A 1 503 ? 13.992 -3.121 11.742 1 85.25 503 GLY A N 1
ATOM 3890 C CA . GLY A 1 503 ? 14.414 -4.457 12.125 1 85.25 503 GLY A CA 1
ATOM 3891 C C . GLY A 1 503 ? 15.852 -4.754 11.758 1 85.25 503 GLY A C 1
ATOM 3892 O O . GLY A 1 503 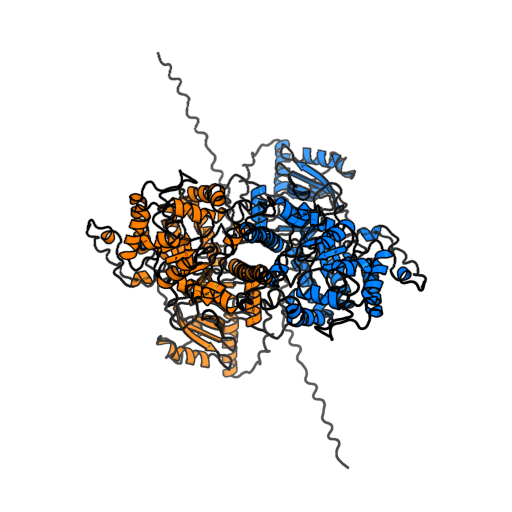? 16.297 -5.902 11.852 1 85.25 503 GLY A O 1
ATOM 3893 N N . ALA A 1 504 ? 16.547 -3.844 11.352 1 75.19 504 ALA A N 1
ATOM 3894 C CA . ALA A 1 504 ? 17.969 -4.051 11.039 1 75.19 504 ALA A CA 1
ATOM 3895 C C . ALA A 1 504 ? 18.75 -4.434 12.297 1 75.19 504 ALA A C 1
ATOM 3897 O O . ALA A 1 504 ? 18.406 -4.012 13.398 1 75.19 504 ALA A O 1
ATOM 3898 N N . ALA A 1 505 ? 19.562 -5.516 12.203 1 63.88 505 ALA A N 1
ATOM 3899 C CA . ALA A 1 505 ? 20.25 -6.285 13.227 1 63.88 505 ALA A CA 1
ATOM 3900 C C . ALA A 1 505 ? 20.859 -5.371 14.281 1 63.88 505 ALA A C 1
ATOM 3902 O O . ALA A 1 505 ? 21.344 -4.281 13.969 1 63.88 505 ALA A O 1
ATOM 3903 N N . ASP A 1 506 ? 20.375 -5.668 15.523 1 59.41 506 ASP A N 1
ATOM 3904 C CA . ASP A 1 506 ? 21.078 -5.062 16.641 1 59.41 506 ASP A CA 1
ATOM 3905 C C . ASP A 1 506 ? 22.516 -5.57 16.734 1 59.41 506 ASP A C 1
ATOM 3907 O O . ASP A 1 506 ? 22.797 -6.723 16.391 1 59.41 506 ASP A O 1
ATOM 3911 N N . ALA A 1 507 ? 23.297 -4.664 16.75 1 50.69 507 ALA A N 1
ATOM 3912 C CA . ALA A 1 507 ? 24.656 -5.098 17.047 1 50.69 507 ALA A CA 1
ATOM 3913 C C . ALA A 1 507 ? 24.672 -6.027 18.25 1 50.69 507 ALA A C 1
ATOM 3915 O O . ALA A 1 507 ? 23.922 -5.836 19.203 1 50.69 507 ALA A O 1
ATOM 3916 N N . LYS A 1 508 ? 25.156 -7.219 18.078 1 48.59 508 LYS A N 1
ATOM 3917 C CA . LYS A 1 508 ? 25.438 -8.055 19.234 1 48.59 508 LYS A CA 1
ATOM 3918 C C . LYS A 1 508 ? 26 -7.23 20.391 1 48.59 508 LYS A C 1
ATOM 3920 O O . LYS A 1 508 ? 26.922 -6.43 20.188 1 48.59 508 LYS A O 1
ATOM 3925 N N . PRO A 1 509 ? 25.188 -7.176 21.453 1 49.06 509 PRO A N 1
ATOM 3926 C CA . PRO A 1 509 ? 25.797 -6.41 22.547 1 49.06 509 PRO A CA 1
ATOM 3927 C C . PRO A 1 509 ? 27.266 -6.746 22.75 1 49.06 509 PRO A C 1
ATOM 3929 O O . PRO A 1 509 ? 27.672 -7.914 22.656 1 49.06 509 PRO A O 1
ATOM 3932 N N . ALA A 1 510 ? 28.125 -5.801 22.672 1 45.06 510 ALA A N 1
ATOM 3933 C CA . ALA A 1 510 ? 29.516 -6.039 23.031 1 45.06 510 ALA A CA 1
ATOM 3934 C C . ALA A 1 510 ? 29.641 -6.699 24.406 1 45.06 510 ALA A C 1
ATOM 3936 O O . ALA A 1 510 ? 28.875 -6.383 25.312 1 45.06 510 ALA A O 1
ATOM 3937 N N . PRO A 1 511 ? 30.438 -7.758 24.469 1 44.91 511 PRO A N 1
ATOM 3938 C CA . PRO A 1 511 ? 30.688 -8.344 25.781 1 44.91 511 PRO A CA 1
ATOM 3939 C C . PRO A 1 511 ? 31.031 -7.297 26.828 1 44.91 511 PRO A C 1
ATOM 3941 O O . PRO A 1 511 ? 31.75 -6.34 26.547 1 44.91 511 PRO A O 1
ATOM 3944 N N . GLN A 1 512 ? 30.172 -7.098 27.781 1 47.09 512 GLN A N 1
ATOM 3945 C CA . GLN A 1 512 ? 30.469 -6.23 28.922 1 47.09 512 GLN A CA 1
ATOM 3946 C C . GLN A 1 512 ? 31.812 -6.582 29.547 1 47.09 512 GLN A C 1
ATOM 3948 O O . GLN A 1 512 ? 32.031 -7.73 29.938 1 47.09 512 GLN A O 1
ATOM 3953 N N . ASN A 1 513 ? 32.75 -5.887 29.172 1 46.66 513 ASN A N 1
ATOM 3954 C CA . ASN A 1 513 ? 33.969 -6.047 29.969 1 46.66 513 ASN A CA 1
ATOM 3955 C C . ASN A 1 513 ? 33.719 -5.797 31.453 1 46.66 513 ASN A C 1
ATOM 3957 O O . ASN A 1 513 ? 33.25 -4.723 31.828 1 46.66 513 ASN A O 1
ATOM 3961 N N . ARG A 1 514 ? 33.688 -6.727 32.25 1 50.94 514 ARG A N 1
ATOM 3962 C CA . ARG A 1 514 ? 33.531 -6.754 33.719 1 50.94 514 ARG A CA 1
ATOM 3963 C C . ARG A 1 514 ? 34.656 -5.977 34.375 1 50.94 514 ARG A C 1
ATOM 3965 O O . ARG A 1 514 ? 35.656 -6.559 34.781 1 50.94 514 ARG A O 1
ATOM 3972 N N . GLY A 1 515 ? 34.969 -4.855 33.75 1 51.56 515 GLY A N 1
ATOM 3973 C CA . GLY A 1 515 ? 35.969 -4.227 34.562 1 51.56 515 GLY A CA 1
ATOM 3974 C C . GLY A 1 515 ? 35.438 -3.656 35.875 1 51.56 515 GLY A C 1
ATOM 3975 O O . GLY A 1 515 ? 34.25 -3.428 36 1 51.56 515 GLY A O 1
ATOM 3976 N N . SER A 1 516 ? 36.125 -3.676 37.062 1 62.12 516 SER A N 1
ATOM 3977 C CA . SER A 1 516 ? 35.844 -3.471 38.5 1 62.12 516 SER A CA 1
ATOM 3978 C C . SER A 1 516 ? 36.094 -2.021 38.906 1 62.12 516 SER A C 1
ATOM 3980 O O . SER A 1 516 ? 36.031 -1.686 40.094 1 62.12 516 SER A O 1
ATOM 3982 N N . THR A 1 517 ? 36.344 -1.124 38 1 67 517 THR A N 1
ATOM 3983 C CA . THR A 1 517 ? 36.594 0.235 38.469 1 67 517 THR A CA 1
ATOM 3984 C C . THR A 1 517 ? 35.281 1.03 38.531 1 67 517 THR A C 1
ATOM 3986 O O . THR A 1 517 ? 34.25 0.599 38 1 67 517 THR A O 1
ATOM 3989 N N . GLU A 1 518 ? 35.25 2.031 39.344 1 66.19 518 GLU A N 1
ATOM 3990 C CA . GLU A 1 518 ? 34.125 2.926 39.469 1 66.19 518 GLU A CA 1
ATOM 3991 C C . GLU A 1 518 ? 33.688 3.436 38.094 1 66.19 518 GLU A C 1
ATOM 3993 O O . GLU A 1 518 ? 32.469 3.564 37.844 1 66.19 518 GLU A O 1
ATOM 3998 N N . GLU A 1 519 ? 34.656 3.746 37.312 1 69.69 519 GLU A N 1
ATOM 3999 C CA . GLU A 1 519 ? 34.344 4.188 35.938 1 69.69 519 GLU A CA 1
ATOM 4000 C C . GLU A 1 519 ? 33.656 3.086 35.156 1 69.69 519 GLU A C 1
ATOM 4002 O O . GLU A 1 519 ? 32.75 3.357 34.375 1 69.69 519 GLU A O 1
ATOM 4007 N N . ASP A 1 520 ? 34.094 2.031 35.438 1 74.69 520 ASP A N 1
ATOM 4008 C CA . ASP A 1 520 ? 33.5 0.882 34.781 1 74.69 520 ASP A CA 1
ATOM 4009 C C . ASP A 1 520 ? 32.062 0.69 35.219 1 74.69 520 ASP A C 1
ATOM 4011 O O . ASP A 1 520 ? 31.188 0.336 34.438 1 74.69 520 ASP A O 1
ATOM 4015 N N . ASP A 1 521 ? 31.906 1.035 36.469 1 78.38 521 ASP A N 1
ATOM 4016 C CA . ASP A 1 521 ? 30.562 0.885 37.031 1 78.38 521 ASP A CA 1
ATOM 4017 C C . ASP A 1 521 ? 29.609 1.931 36.469 1 78.38 521 ASP A C 1
ATOM 4019 O O . ASP A 1 521 ? 28.469 1.619 36.125 1 78.38 521 ASP A O 1
ATOM 4023 N N . ALA A 1 522 ? 30.109 3.088 36.406 1 79.31 522 ALA A N 1
ATOM 4024 C CA . ALA A 1 522 ? 29.312 4.164 35.844 1 79.31 522 ALA A CA 1
ATOM 4025 C C . ALA A 1 522 ? 28.953 3.871 34.375 1 79.31 522 ALA A C 1
ATOM 4027 O O . ALA A 1 522 ? 27.812 4.105 33.938 1 79.31 522 ALA A O 1
ATOM 4028 N N . HIS A 1 523 ? 29.891 3.418 33.719 1 83.5 523 HIS A N 1
ATOM 4029 C CA . HIS A 1 523 ? 29.672 3.055 32.312 1 83.5 523 HIS A CA 1
ATOM 4030 C C . HIS A 1 523 ? 28.656 1.933 32.188 1 83.5 523 HIS A C 1
ATOM 4032 O O . HIS A 1 523 ? 27.797 1.962 31.297 1 83.5 523 HIS A O 1
ATOM 4038 N N . ARG A 1 524 ? 28.75 1.064 33.031 1 86 524 ARG A N 1
ATOM 4039 C CA . ARG A 1 524 ? 27.828 -0.057 33.031 1 86 524 ARG A CA 1
ATOM 4040 C C . ARG A 1 524 ? 26.406 0.411 33.312 1 86 524 ARG A C 1
ATOM 4042 O O . ARG A 1 524 ? 25.453 -0.021 32.656 1 86 524 ARG A O 1
ATOM 4049 N N . ARG A 1 525 ? 26.312 1.22 34.281 1 88.44 525 ARG A N 1
ATOM 4050 C CA . ARG A 1 525 ? 25 1.738 34.656 1 88.44 525 ARG A CA 1
ATOM 4051 C C . ARG A 1 525 ? 24.391 2.543 33.5 1 88.44 525 ARG A C 1
ATOM 4053 O O . ARG A 1 525 ? 23.203 2.447 33.25 1 88.44 525 ARG A O 1
ATOM 4060 N N . PHE A 1 526 ? 25.219 3.285 32.875 1 91.44 526 PHE A N 1
ATOM 4061 C CA . PHE A 1 526 ? 24.766 4.082 31.734 1 91.44 526 PHE A CA 1
ATOM 4062 C C . PHE A 1 526 ? 24.312 3.184 30.578 1 91.44 526 PHE A C 1
ATOM 4064 O O . PHE A 1 526 ? 23.281 3.432 29.969 1 91.44 526 PHE A O 1
ATOM 4071 N N . SER A 1 527 ? 25.047 2.188 30.344 1 90 527 SER A N 1
ATOM 4072 C CA . SER A 1 527 ? 24.703 1.232 29.297 1 90 527 SER A CA 1
ATOM 4073 C C . SER A 1 527 ? 23.391 0.534 29.594 1 90 527 SER A C 1
ATOM 4075 O O . SER A 1 527 ? 22.578 0.307 28.688 1 90 527 SER A O 1
ATOM 4077 N N . GLN A 1 528 ? 23.25 0.208 30.797 1 91.75 528 GLN A N 1
ATOM 4078 C CA . GLN A 1 528 ? 21.984 -0.414 31.203 1 91.75 528 GLN A CA 1
ATOM 4079 C C . GLN A 1 528 ? 20.812 0.546 31.016 1 91.75 528 GLN A C 1
ATOM 4081 O O . GLN A 1 528 ? 19.734 0.133 30.609 1 91.75 528 GLN A O 1
ATOM 4086 N N . TRP A 1 529 ? 21.109 1.768 31.344 1 93.31 529 TRP A N 1
ATOM 4087 C CA . TRP A 1 529 ? 20.094 2.793 31.156 1 93.31 529 TRP A CA 1
ATOM 4088 C C . TRP A 1 529 ? 19.734 2.953 29.688 1 93.31 529 TRP A C 1
ATOM 4090 O O . TRP A 1 529 ? 18.547 3.102 29.344 1 93.31 529 TRP A O 1
ATOM 4100 N N . ILE A 1 530 ? 20.672 2.908 28.844 1 92.69 530 ILE A N 1
ATOM 4101 C CA . ILE A 1 530 ? 20.453 2.98 27.406 1 92.69 530 ILE A CA 1
ATOM 4102 C C . ILE A 1 530 ? 19.531 1.841 26.953 1 92.69 530 ILE A C 1
ATOM 4104 O O . ILE A 1 530 ? 18.547 2.07 26.266 1 92.69 530 ILE A O 1
ATOM 4108 N N . VAL A 1 531 ? 19.859 0.691 27.359 1 90.88 531 VAL A N 1
ATOM 4109 C CA . VAL A 1 531 ? 19.094 -0.49 26.953 1 90.88 531 VAL A CA 1
ATOM 4110 C C . VAL A 1 531 ? 17.656 -0.384 27.484 1 90.88 531 VAL A C 1
ATOM 4112 O O . VAL A 1 531 ? 16.719 -0.709 26.766 1 90.88 531 VAL A O 1
ATOM 4115 N N . ALA A 1 532 ? 17.531 0.105 28.656 1 92.31 532 ALA A N 1
ATOM 4116 C CA . ALA A 1 532 ? 16.219 0.219 29.281 1 92.31 532 ALA A CA 1
ATOM 4117 C C . ALA A 1 532 ? 15.383 1.295 28.609 1 92.31 532 ALA A C 1
ATOM 4119 O O . ALA A 1 532 ? 14.164 1.347 28.797 1 92.31 532 ALA A O 1
ATOM 4120 N N . SER A 1 533 ? 16.031 2.148 27.859 1 94 533 SER A N 1
ATOM 4121 C CA . SER A 1 533 ? 15.367 3.301 27.25 1 94 533 SER A CA 1
ATOM 4122 C C . SER A 1 533 ? 15.062 3.055 25.781 1 94 533 SER A C 1
ATOM 4124 O O . SER A 1 533 ? 14.781 3.994 25.031 1 94 533 SER A O 1
ATOM 4126 N N . GLN A 1 534 ? 15.148 1.82 25.328 1 91.88 534 GLN A N 1
ATOM 4127 C CA . GLN A 1 534 ? 14.852 1.442 23.953 1 91.88 534 GLN A CA 1
ATOM 4128 C C . GLN A 1 534 ? 13.414 0.939 23.812 1 91.88 534 GLN A C 1
ATOM 4130 O O . GLN A 1 534 ? 12.891 0.298 24.734 1 91.88 534 GLN A O 1
ATOM 4135 N N . ALA A 1 535 ? 12.82 1.29 22.656 1 90.94 535 ALA A N 1
ATOM 4136 C CA . ALA A 1 535 ? 11.5 0.737 22.359 1 90.94 535 ALA A CA 1
ATOM 4137 C C . ALA A 1 535 ? 11.578 -0.769 22.141 1 90.94 535 ALA A C 1
ATOM 4139 O O . ALA A 1 535 ? 12.648 -1.308 21.859 1 90.94 535 ALA A O 1
ATOM 4140 N N . GLU A 1 536 ? 10.438 -1.397 22.266 1 91.56 536 GLU A N 1
ATOM 4141 C CA . GLU A 1 536 ? 10.375 -2.797 21.859 1 91.56 536 GLU A CA 1
ATOM 4142 C C . GLU A 1 536 ? 10.844 -2.969 20.422 1 91.56 536 GLU A C 1
ATOM 4144 O O . GLU A 1 536 ? 10.523 -2.148 19.547 1 91.56 536 GLU A O 1
ATOM 4149 N N . PRO A 1 537 ? 11.578 -4.004 20.188 1 90.19 537 PRO A N 1
ATOM 4150 C CA . PRO A 1 537 ? 12.156 -4.16 18.859 1 90.19 537 PRO A CA 1
ATOM 4151 C C . PRO A 1 537 ? 11.102 -4.508 17.797 1 90.19 537 PRO A C 1
ATOM 4153 O O . PRO A 1 537 ? 10.109 -5.168 18.109 1 90.19 537 PRO A O 1
ATOM 4156 N N . TYR A 1 538 ? 11.352 -4.059 16.609 1 92.19 538 TYR A N 1
ATOM 4157 C CA . TYR A 1 538 ? 10.578 -4.484 15.453 1 92.19 538 TYR A CA 1
ATOM 4158 C C . TYR A 1 538 ? 10.867 -5.938 15.109 1 92.19 538 TYR A C 1
ATOM 4160 O O . TYR A 1 538 ? 12.023 -6.344 15.016 1 92.19 538 TYR A O 1
ATOM 4168 N N . LEU A 1 539 ? 9.82 -6.68 14.93 1 89.5 539 LEU A N 1
ATOM 4169 C CA . LEU A 1 539 ? 9.977 -8.078 14.555 1 89.5 539 LEU A CA 1
ATOM 4170 C C . LEU A 1 539 ? 9.977 -8.242 13.039 1 89.5 539 LEU A C 1
ATOM 4172 O O . LEU A 1 539 ? 9.016 -7.852 12.367 1 89.5 539 LEU A O 1
ATOM 4176 N N . ASP A 1 540 ? 11.008 -8.859 12.562 1 89.12 540 ASP A N 1
ATOM 4177 C CA . ASP A 1 540 ? 11.094 -9.117 11.133 1 89.12 540 ASP A CA 1
ATOM 4178 C C . ASP A 1 540 ? 9.898 -9.922 10.641 1 89.12 540 ASP A C 1
ATOM 4180 O O . ASP A 1 540 ? 9.5 -10.898 11.273 1 89.12 540 ASP A O 1
ATOM 4184 N N . GLY A 1 541 ? 9.336 -9.438 9.547 1 89.44 541 GLY A N 1
ATOM 4185 C CA . GLY A 1 541 ? 8.195 -10.125 8.977 1 89.44 541 GLY A CA 1
ATOM 4186 C C . GLY A 1 541 ? 6.863 -9.523 9.375 1 89.44 541 GLY A C 1
ATOM 4187 O O . GLY A 1 541 ? 5.824 -9.859 8.805 1 89.44 541 GLY A O 1
ATOM 4188 N N . SER A 1 542 ? 6.879 -8.609 10.367 1 92.69 542 SER A N 1
ATOM 4189 C CA . SER A 1 542 ? 5.629 -7.953 10.734 1 92.69 542 SER A CA 1
ATOM 4190 C C . SER A 1 542 ? 5.004 -7.25 9.531 1 92.69 542 SER A C 1
ATOM 4192 O O . SER A 1 542 ? 3.814 -7.414 9.266 1 92.69 542 SER A O 1
ATOM 4194 N N . ASN A 1 543 ? 5.672 -6.457 8.961 1 96.06 543 ASN A N 1
ATOM 4195 C CA . ASN A 1 543 ? 5.348 -5.973 7.621 1 96.06 543 ASN A CA 1
ATOM 4196 C C . ASN A 1 543 ? 5.988 -6.844 6.543 1 96.06 543 ASN A C 1
ATOM 4198 O O . ASN A 1 543 ? 7.207 -6.836 6.375 1 96.06 543 ASN A O 1
ATOM 4202 N N . PRO A 1 544 ? 5.195 -7.555 5.789 1 95.31 544 PRO A N 1
ATOM 4203 C CA . PRO A 1 544 ? 5.777 -8.461 4.797 1 95.31 544 PRO A CA 1
ATOM 4204 C C . PRO A 1 544 ? 6.566 -7.73 3.717 1 95.31 544 PRO A C 1
ATOM 4206 O O . PRO A 1 544 ? 7.441 -8.32 3.076 1 95.31 544 PRO A O 1
ATOM 4209 N N . ASN A 1 545 ? 6.359 -6.488 3.525 1 94.88 545 ASN A N 1
ATOM 4210 C CA . ASN A 1 545 ? 6.98 -5.758 2.428 1 94.88 545 ASN A CA 1
ATOM 4211 C C . ASN A 1 545 ? 8.352 -5.219 2.82 1 94.88 545 ASN A C 1
ATOM 4213 O O . ASN A 1 545 ? 9.164 -4.871 1.956 1 94.88 545 ASN A O 1
ATOM 4217 N N . LEU A 1 546 ? 8.539 -5.016 4.09 1 94.19 546 LEU A N 1
ATOM 4218 C CA . LEU A 1 546 ? 9.844 -4.488 4.488 1 94.19 546 LEU A CA 1
ATOM 4219 C C . LEU A 1 546 ? 10.852 -5.617 4.684 1 94.19 546 LEU A C 1
ATOM 4221 O O . LEU A 1 546 ? 10.828 -6.301 5.707 1 94.19 546 LEU A O 1
ATOM 4225 N N . PHE A 1 547 ? 11.719 -5.793 3.691 1 91.81 547 PHE A N 1
ATOM 4226 C CA . PHE A 1 547 ? 12.688 -6.883 3.643 1 91.81 547 PHE A CA 1
ATOM 4227 C C . PHE A 1 547 ? 14.086 -6.383 3.973 1 91.81 547 PHE A C 1
ATOM 4229 O O . PHE A 1 547 ? 14.609 -5.504 3.289 1 91.81 547 PHE A O 1
ATOM 4236 N N . ILE A 1 548 ? 14.648 -6.891 5.059 1 89.38 548 ILE A N 1
ATOM 4237 C CA . ILE A 1 548 ? 16 -6.496 5.465 1 89.38 548 ILE A CA 1
ATOM 4238 C C . ILE A 1 548 ? 16.828 -7.738 5.785 1 89.38 548 ILE A C 1
ATOM 4240 O O . ILE A 1 548 ? 16.328 -8.688 6.398 1 89.38 548 ILE A O 1
ATOM 4244 N N . ASP A 1 549 ? 18.062 -7.742 5.312 1 88.5 549 ASP A N 1
ATOM 4245 C CA . ASP A 1 549 ? 19.031 -8.727 5.789 1 88.5 549 ASP A CA 1
ATOM 4246 C C . ASP A 1 549 ? 19.516 -8.391 7.191 1 88.5 549 ASP A C 1
ATOM 4248 O O . ASP A 1 549 ? 20.422 -7.562 7.359 1 88.5 549 ASP A O 1
ATOM 4252 N N . GLU A 1 550 ? 19.047 -9.055 8.156 1 81 550 GLU A N 1
ATOM 4253 C CA . GLU A 1 550 ? 19.312 -8.742 9.555 1 81 550 GLU A CA 1
ATOM 4254 C C . GLU A 1 550 ? 20.766 -9.078 9.93 1 81 550 GLU A C 1
ATOM 4256 O O . GLU A 1 550 ? 21.25 -8.641 10.977 1 81 550 GLU A O 1
ATOM 4261 N N . GLN A 1 551 ? 21.422 -9.789 9.039 1 79.38 551 GLN A N 1
ATOM 4262 C CA . GLN A 1 551 ? 22.781 -10.188 9.359 1 79.38 551 GLN A CA 1
ATOM 4263 C C . GLN A 1 551 ? 23.797 -9.242 8.703 1 79.38 551 GLN A C 1
ATOM 4265 O O . GLN A 1 551 ? 25 -9.352 8.938 1 79.38 551 GLN A O 1
ATOM 4270 N N . SER A 1 552 ? 23.188 -8.32 7.984 1 81.31 552 SER A N 1
ATOM 4271 C CA . SER A 1 552 ? 24.094 -7.359 7.375 1 81.31 552 SER A CA 1
ATOM 4272 C C . SER A 1 552 ? 24.734 -6.465 8.43 1 81.31 552 SER A C 1
ATOM 4274 O O . SER A 1 552 ? 24.062 -5.973 9.328 1 81.31 552 SER A O 1
ATOM 4276 N N . GLU A 1 553 ? 26.016 -6.242 8.289 1 74.75 553 GLU A N 1
ATOM 4277 C CA . GLU A 1 553 ? 26.734 -5.422 9.258 1 74.75 553 GLU A CA 1
ATOM 4278 C C . GLU A 1 553 ? 26.609 -3.938 8.93 1 74.75 553 GLU A C 1
ATOM 4280 O O . GLU A 1 553 ? 26.719 -3.086 9.812 1 74.75 553 GLU A O 1
ATOM 4285 N N . GLU A 1 554 ? 26.406 -3.701 7.77 1 78.12 554 GLU A N 1
ATOM 4286 C CA . GLU A 1 554 ? 26.359 -2.307 7.34 1 78.12 554 GLU A CA 1
ATOM 4287 C C . GLU A 1 554 ? 24.922 -1.775 7.34 1 78.12 554 GLU A C 1
ATOM 4289 O O . GLU A 1 554 ? 24 -2.461 6.891 1 78.12 554 GLU A O 1
ATOM 4294 N N . VAL A 1 555 ? 24.844 -0.625 8.078 1 82.75 555 VAL A N 1
ATOM 4295 C CA . VAL A 1 555 ? 23.562 0.075 8.062 1 82.75 555 VAL A CA 1
ATOM 4296 C C . VAL A 1 555 ? 23.688 1.372 7.266 1 82.75 555 VAL A C 1
ATOM 4298 O O . VAL A 1 555 ? 24.484 2.246 7.613 1 82.75 555 VAL A O 1
ATOM 4301 N N . ASP A 1 556 ? 23.031 1.402 6.18 1 89.94 556 ASP A N 1
ATOM 4302 C CA . ASP A 1 556 ? 22.938 2.605 5.359 1 89.94 556 ASP A CA 1
ATOM 4303 C C . ASP A 1 556 ? 21.609 3.318 5.574 1 89.94 556 ASP A C 1
ATOM 4305 O O . ASP A 1 556 ? 20.578 2.904 5.031 1 89.94 556 ASP A O 1
ATOM 4309 N N . LEU A 1 557 ? 21.672 4.434 6.246 1 93.44 557 LEU A N 1
ATOM 4310 C CA . LEU A 1 557 ? 20.469 5.148 6.637 1 93.44 557 LEU A CA 1
ATOM 4311 C C . LEU A 1 557 ? 19.703 5.641 5.41 1 93.44 557 LEU A C 1
ATOM 4313 O O . LEU A 1 557 ? 18.469 5.668 5.406 1 93.44 557 LEU A O 1
ATOM 4317 N N . SER A 1 558 ? 20.438 6.102 4.449 1 95.06 558 SER A N 1
ATOM 4318 C CA . SER A 1 558 ? 19.781 6.57 3.229 1 95.06 558 SER A CA 1
ATOM 4319 C C . SER A 1 558 ? 19 5.445 2.551 1 95.06 558 SER A C 1
ATOM 4321 O O . SER A 1 558 ? 17.891 5.656 2.07 1 95.06 558 SER A O 1
ATOM 4323 N N . ARG A 1 559 ? 19.562 4.289 2.543 1 93.69 559 ARG A N 1
ATOM 4324 C CA . ARG A 1 559 ? 18.906 3.123 1.963 1 93.69 559 ARG A CA 1
ATOM 4325 C C . ARG A 1 559 ? 17.703 2.703 2.795 1 93.69 559 ARG A C 1
ATOM 4327 O O . ARG A 1 559 ? 16.672 2.309 2.246 1 93.69 559 ARG A O 1
ATOM 4334 N N . LEU A 1 560 ? 17.859 2.783 4.078 1 95.06 560 LEU A N 1
ATOM 4335 C CA . LEU A 1 560 ? 16.75 2.406 4.961 1 95.06 560 LEU A CA 1
ATOM 4336 C C . LEU A 1 560 ? 15.586 3.369 4.816 1 95.06 560 LEU A C 1
ATOM 4338 O O . LEU A 1 560 ? 14.422 2.951 4.828 1 95.06 560 LEU A O 1
ATOM 4342 N N . LEU A 1 561 ? 15.906 4.652 4.652 1 97.5 561 LEU A N 1
ATOM 4343 C CA . LEU A 1 561 ? 14.852 5.637 4.43 1 97.5 561 LEU A CA 1
ATOM 4344 C C . LEU A 1 561 ? 14.094 5.332 3.146 1 97.5 561 LEU A C 1
ATOM 4346 O O . LEU A 1 561 ? 12.859 5.32 3.139 1 97.5 561 LEU A O 1
ATOM 4350 N N . GLU A 1 562 ? 14.852 5.125 2.105 1 97 562 GLU A N 1
ATOM 4351 C CA . GLU A 1 562 ? 14.242 4.828 0.812 1 97 562 GLU A CA 1
ATOM 4352 C C . GLU A 1 562 ? 13.352 3.59 0.893 1 97 562 GLU A C 1
ATOM 4354 O O . GLU A 1 562 ? 12.234 3.592 0.384 1 97 562 GLU A O 1
ATOM 4359 N N . LYS A 1 563 ? 13.828 2.572 1.534 1 96 563 LYS A N 1
ATOM 4360 C CA . LYS A 1 563 ? 13.055 1.35 1.716 1 96 563 LYS A CA 1
ATOM 4361 C C . LYS A 1 563 ? 11.781 1.62 2.51 1 96 563 LYS A C 1
ATOM 4363 O O . LYS A 1 563 ? 10.711 1.104 2.172 1 96 563 LYS A O 1
ATOM 4368 N N . PHE A 1 564 ? 11.922 2.393 3.555 1 97.75 564 PHE A N 1
ATOM 4369 C CA . PHE A 1 564 ? 10.75 2.729 4.359 1 97.75 564 PHE A CA 1
ATOM 4370 C C . PHE A 1 564 ? 9.711 3.465 3.52 1 97.75 564 PHE A C 1
ATOM 4372 O O . PHE A 1 564 ? 8.523 3.145 3.572 1 97.75 564 PHE A O 1
ATOM 4379 N N . LEU A 1 565 ? 10.141 4.41 2.738 1 98.25 565 LEU A N 1
ATOM 4380 C CA . LEU A 1 565 ? 9.219 5.23 1.959 1 98.25 565 LEU A CA 1
ATOM 4381 C C . LEU A 1 565 ? 8.445 4.375 0.964 1 98.25 565 LEU A C 1
ATOM 4383 O O . LEU A 1 565 ? 7.258 4.617 0.728 1 98.25 565 LEU A O 1
ATOM 4387 N N . PHE A 1 566 ? 9.008 3.336 0.485 1 97.38 566 PHE A N 1
ATOM 4388 C CA . PHE A 1 566 ? 8.391 2.65 -0.64 1 97.38 566 PHE A CA 1
ATOM 4389 C C . PHE A 1 566 ? 7.801 1.313 -0.201 1 97.38 566 PHE A C 1
ATOM 4391 O O . PHE A 1 566 ? 7.02 0.702 -0.932 1 97.38 566 PHE A O 1
ATOM 4398 N N . THR A 1 567 ? 8.148 0.879 1.025 1 96.75 567 THR A N 1
ATOM 4399 C CA . THR A 1 567 ? 7.645 -0.431 1.419 1 96.75 567 THR A CA 1
ATOM 4400 C C . THR A 1 567 ? 7.066 -0.384 2.832 1 96.75 567 THR A C 1
ATOM 4402 O O . THR A 1 567 ? 6.375 -1.312 3.256 1 96.75 567 THR A O 1
ATOM 4405 N N . GLY A 1 568 ? 7.34 0.652 3.604 1 96.88 568 GLY A N 1
ATOM 4406 C CA . GLY A 1 568 ? 6.914 0.747 4.992 1 96.88 568 GLY A CA 1
ATOM 4407 C C . GLY A 1 568 ? 5.418 0.938 5.145 1 96.88 568 GLY A C 1
ATOM 4408 O O . GLY A 1 568 ? 4.73 1.275 4.18 1 96.88 568 GLY A O 1
ATOM 4409 N N . ASP A 1 569 ? 4.91 0.627 6.297 1 96.88 569 ASP A N 1
ATOM 4410 C CA . ASP A 1 569 ? 3.537 0.933 6.695 1 96.88 569 ASP A CA 1
ATOM 4411 C C . ASP A 1 569 ? 3.453 1.218 8.195 1 96.88 569 ASP A C 1
ATOM 4413 O O . ASP A 1 569 ? 4.465 1.507 8.836 1 96.88 569 ASP A O 1
ATOM 4417 N N . ASP A 1 570 ? 2.217 1.292 8.766 1 97.44 570 ASP A N 1
ATOM 4418 C CA . ASP A 1 570 ? 2.01 1.684 10.156 1 97.44 570 ASP A CA 1
ATOM 4419 C C . ASP A 1 570 ? 2.824 0.805 11.102 1 97.44 570 ASP A C 1
ATOM 4421 O O . ASP A 1 570 ? 3.238 1.253 12.172 1 97.44 570 ASP A O 1
ATOM 4425 N N . ARG A 1 571 ? 3.119 -0.421 10.727 1 96.62 571 ARG A N 1
ATOM 4426 C CA . ARG A 1 571 ? 3.824 -1.362 11.594 1 96.62 571 ARG A CA 1
ATOM 4427 C C . ARG A 1 571 ? 5.293 -0.977 11.734 1 96.62 571 ARG A C 1
ATOM 4429 O O . ARG A 1 571 ? 5.969 -1.421 12.664 1 96.62 571 ARG A O 1
ATOM 4436 N N . ASN A 1 572 ? 5.77 -0.104 10.844 1 97.56 572 ASN A N 1
ATOM 4437 C CA . ASN A 1 572 ? 7.145 0.368 10.914 1 97.56 572 ASN A CA 1
ATOM 4438 C C . ASN A 1 572 ? 7.25 1.688 11.672 1 97.56 572 ASN A C 1
ATOM 4440 O O . ASN A 1 572 ? 8.352 2.164 11.953 1 97.56 572 ASN A O 1
ATOM 4444 N N . ILE A 1 573 ? 6.16 2.264 11.906 1 98.19 573 ILE A N 1
ATOM 4445 C CA . ILE A 1 573 ? 6.109 3.471 12.727 1 98.19 573 ILE A CA 1
ATOM 4446 C C . ILE A 1 573 ? 5.891 3.09 14.188 1 98.19 573 ILE A C 1
ATOM 4448 O O . ILE A 1 573 ? 4.754 2.883 14.617 1 98.19 573 ILE A O 1
ATOM 4452 N N . GLY A 1 574 ? 6.969 3.025 14.922 1 97 574 GLY A N 1
ATOM 4453 C CA . GLY A 1 574 ? 6.922 2.539 16.297 1 97 574 GLY A CA 1
ATOM 4454 C C . GLY A 1 574 ? 6.195 3.479 17.234 1 97 574 GLY A C 1
ATOM 4455 O O . GLY A 1 574 ? 5.379 3.041 18.047 1 97 574 GLY A O 1
ATOM 4456 N N . SER A 1 575 ? 6.48 4.773 17.078 1 97.69 575 SER A N 1
ATOM 4457 C CA . SER A 1 575 ? 5.855 5.785 17.922 1 97.69 575 SER A CA 1
ATOM 4458 C C . SER A 1 575 ? 5.605 7.074 17.141 1 97.69 575 SER A C 1
ATOM 4460 O O . SER A 1 575 ? 6.379 7.43 16.25 1 97.69 575 SER A O 1
ATOM 4462 N N . VAL A 1 576 ? 4.535 7.691 17.5 1 98.19 576 VAL A N 1
ATOM 4463 C CA . VAL A 1 576 ? 4.184 8.984 16.922 1 98.19 576 VAL A CA 1
ATOM 4464 C C . VAL A 1 576 ? 4.199 10.055 18.016 1 98.19 576 VAL A C 1
ATOM 4466 O O . VAL A 1 576 ? 3.422 9.977 18.984 1 98.19 576 VAL A O 1
ATOM 4469 N N . PHE A 1 577 ? 5.055 11 17.844 1 97.69 577 PHE A N 1
ATOM 4470 C CA . PHE A 1 577 ? 5.141 12.109 18.781 1 97.69 577 PHE A CA 1
ATOM 4471 C C . PHE A 1 577 ? 4.512 13.367 18.203 1 97.69 577 PHE A C 1
ATOM 4473 O O . PHE A 1 577 ? 4.828 13.758 17.078 1 97.69 577 PHE A O 1
ATOM 4480 N N . ILE A 1 578 ? 3.639 13.938 18.922 1 96.88 578 ILE A N 1
ATOM 4481 C CA . ILE A 1 578 ? 3.07 15.242 18.594 1 96.88 578 ILE A CA 1
ATOM 4482 C C . ILE A 1 578 ? 3.234 16.188 19.781 1 96.88 578 ILE A C 1
ATOM 4484 O O . ILE A 1 578 ? 2.791 15.883 20.891 1 96.88 578 ILE A O 1
ATOM 4488 N N . ASN A 1 579 ? 3.922 17.281 19.516 1 94.12 579 ASN A N 1
ATOM 4489 C CA . ASN A 1 579 ? 4.211 18.219 20.594 1 94.12 579 ASN A CA 1
ATOM 4490 C C . ASN A 1 579 ? 4.914 17.531 21.766 1 94.12 579 ASN A C 1
ATOM 4492 O O . ASN A 1 579 ? 4.531 17.703 22.922 1 94.12 579 ASN A O 1
ATOM 4496 N N . SER A 1 580 ? 5.812 16.641 21.453 1 94.5 580 SER A N 1
ATOM 4497 C CA . SER A 1 580 ? 6.727 15.945 22.359 1 94.5 580 SER A CA 1
ATOM 4498 C C . SER A 1 580 ? 5.996 14.898 23.188 1 94.5 580 SER A C 1
ATOM 4500 O O . SER A 1 580 ? 6.52 14.422 24.203 1 94.5 580 SER A O 1
ATOM 4502 N N . ILE A 1 581 ? 4.793 14.578 22.781 1 94.12 581 ILE A N 1
ATOM 4503 C CA . ILE A 1 581 ? 4.016 13.555 23.469 1 94.12 581 ILE A CA 1
ATOM 4504 C C . ILE A 1 581 ? 3.807 12.352 22.547 1 94.12 581 ILE A C 1
ATOM 4506 O O . ILE A 1 581 ? 3.42 12.516 21.391 1 94.12 581 ILE A O 1
ATOM 4510 N N . SER A 1 582 ? 4.125 11.141 23.031 1 94.75 582 SER A N 1
ATOM 4511 C CA . SER A 1 582 ? 3.826 9.938 22.266 1 94.75 582 SER A CA 1
ATOM 4512 C C . SER A 1 582 ? 2.328 9.648 22.266 1 94.75 582 SER A C 1
ATOM 4514 O O . SER A 1 582 ? 1.762 9.242 23.281 1 94.75 582 SER A O 1
ATOM 4516 N N . VAL A 1 583 ? 1.7 9.797 21.125 1 94.5 583 VAL A N 1
ATOM 4517 C CA . VAL A 1 583 ? 0.243 9.75 21.078 1 94.5 583 VAL A CA 1
ATOM 4518 C C . VAL A 1 583 ? -0.213 8.461 20.406 1 94.5 583 VAL A C 1
ATOM 4520 O O . VAL A 1 583 ? -1.409 8.164 20.359 1 94.5 583 VAL A O 1
ATOM 4523 N N . GLY A 1 584 ? 0.756 7.758 19.844 1 93 584 GLY A N 1
ATOM 4524 C CA . GLY A 1 584 ? 0.39 6.527 19.172 1 93 584 GLY A CA 1
ATOM 4525 C C . GLY A 1 584 ? 1.576 5.816 18.547 1 93 584 GLY A C 1
ATOM 4526 O O . GLY A 1 584 ? 2.715 6 18.969 1 93 584 GLY A O 1
ATOM 4527 N N . GLY A 1 585 ? 1.211 4.891 17.562 1 93.06 585 GLY A N 1
ATOM 4528 C CA . GLY A 1 585 ? 2.203 4.043 16.922 1 93.06 585 GLY A CA 1
ATOM 4529 C C . GLY A 1 585 ? 1.991 2.566 17.188 1 93.06 585 GLY A C 1
ATOM 4530 O O . GLY A 1 585 ? 1.103 2.189 17.953 1 93.06 585 GLY A O 1
ATOM 4531 N N . SER A 1 586 ? 2.77 1.759 16.484 1 93.31 586 SER A N 1
ATOM 4532 C CA . SER A 1 586 ? 2.594 0.314 16.578 1 93.31 586 SER A CA 1
ATOM 4533 C C . SER A 1 586 ? 3.234 -0.229 17.859 1 93.31 586 SER A C 1
ATOM 4535 O O . SER A 1 586 ? 2.83 -1.277 18.359 1 93.31 586 SER A O 1
ATOM 4537 N N . ARG A 1 587 ? 4.227 0.479 18.375 1 92.12 587 ARG A N 1
ATOM 4538 C CA . ARG A 1 587 ? 4.941 0.175 19.609 1 92.12 587 ARG A CA 1
ATOM 4539 C C . ARG A 1 587 ? 5.273 1.449 20.375 1 92.12 587 ARG A C 1
ATOM 4541 O O . ARG A 1 587 ? 6.445 1.768 20.594 1 92.12 587 ARG A O 1
ATOM 4548 N N . PRO A 1 588 ? 4.281 2.051 20.875 1 90.88 588 PRO A N 1
ATOM 4549 C CA . PRO A 1 588 ? 4.457 3.393 21.422 1 90.88 588 PRO A CA 1
ATOM 4550 C C . PRO A 1 588 ? 5.371 3.408 22.656 1 90.88 588 PRO A C 1
ATOM 4552 O O . PRO A 1 588 ? 5.277 2.527 23.5 1 90.88 588 PRO A O 1
ATOM 4555 N N . LEU A 1 589 ? 6.266 4.344 22.641 1 89.31 589 LEU A N 1
ATOM 4556 C CA . LEU A 1 589 ? 7.129 4.59 23.781 1 89.31 589 LEU A CA 1
ATOM 4557 C C . LEU A 1 589 ? 6.348 5.234 24.922 1 89.31 589 LEU A C 1
ATOM 4559 O O . LEU A 1 589 ? 5.48 6.078 24.688 1 89.31 589 LEU A O 1
ATOM 4563 N N . ALA A 1 590 ? 6.504 4.738 26.172 1 75.5 590 ALA A N 1
ATOM 4564 C CA . ALA A 1 590 ? 5.805 5.219 27.359 1 75.5 590 ALA A CA 1
ATOM 4565 C C . ALA A 1 590 ? 6.281 6.613 27.75 1 75.5 590 ALA A C 1
ATOM 4567 O O . ALA A 1 590 ? 7.445 6.965 27.531 1 75.5 590 ALA A O 1
ATOM 4568 N N . MET B 1 1 ? 73.938 -20.656 11.367 1 23.88 1 MET B N 1
ATOM 4569 C CA . MET B 1 1 ? 73.375 -21.656 12.281 1 23.88 1 MET B CA 1
ATOM 4570 C C . MET B 1 1 ? 72.125 -21.172 12.969 1 23.88 1 MET B C 1
ATOM 4572 O O . MET B 1 1 ? 72.125 -20.078 13.547 1 23.88 1 MET B O 1
ATOM 4576 N N . GLU B 1 2 ? 70.75 -21.688 12.727 1 22.23 2 GLU B N 1
ATOM 4577 C CA . GLU B 1 2 ? 69.5 -21.078 12.422 1 22.23 2 GLU B CA 1
ATOM 4578 C C . GLU B 1 2 ? 68.688 -20.781 13.688 1 22.23 2 GLU B C 1
ATOM 4580 O O . GLU B 1 2 ? 68.25 -21.703 14.383 1 22.23 2 GLU B O 1
ATOM 4585 N N . ASP B 1 3 ? 69.188 -20.047 14.664 1 21.53 3 ASP B N 1
ATOM 4586 C CA . ASP B 1 3 ? 68.625 -20.266 15.984 1 21.53 3 ASP B CA 1
ATOM 4587 C C . ASP B 1 3 ? 67.125 -20.016 15.961 1 21.53 3 ASP B C 1
ATOM 4589 O O . ASP B 1 3 ? 66.688 -18.953 15.516 1 21.53 3 ASP B O 1
ATOM 4593 N N . GLN B 1 4 ? 66.25 -21.047 15.984 1 19.14 4 GLN B N 1
ATOM 4594 C CA . GLN B 1 4 ? 64.875 -21.484 15.812 1 19.14 4 GLN B CA 1
ATOM 4595 C C . GLN B 1 4 ? 63.969 -21.062 16.984 1 19.14 4 GLN B C 1
ATOM 4597 O O . GLN B 1 4 ? 63.938 -21.719 18.031 1 19.14 4 GLN B O 1
ATOM 4602 N N . ALA B 1 5 ? 64.125 -19.797 17.516 1 21.5 5 ALA B N 1
ATOM 4603 C CA . ALA B 1 5 ? 63.438 -19.484 18.766 1 21.5 5 ALA B CA 1
ATOM 4604 C C . ALA B 1 5 ? 61.969 -19.875 18.703 1 21.5 5 ALA B C 1
ATOM 4606 O O . ALA B 1 5 ? 61.25 -19.484 17.766 1 21.5 5 ALA B O 1
ATOM 4607 N N . SER B 1 6 ? 61.469 -20.984 19.359 1 19.5 6 SER B N 1
ATOM 4608 C CA . SER B 1 6 ? 60.281 -21.812 19.5 1 19.5 6 SER B CA 1
ATOM 4609 C C . SER B 1 6 ? 59.156 -21.031 20.156 1 19.5 6 SER B C 1
ATOM 4611 O O . SER B 1 6 ? 59.281 -20.594 21.297 1 19.5 6 SER B O 1
ATOM 4613 N N . LEU B 1 7 ? 58.594 -19.953 19.547 1 21.66 7 LEU B N 1
ATOM 4614 C CA . LEU B 1 7 ? 57.594 -19.062 20.109 1 21.66 7 LEU B CA 1
ATOM 4615 C C . LEU B 1 7 ? 56.406 -19.875 20.641 1 21.66 7 LEU B C 1
ATOM 4617 O O . LEU B 1 7 ? 55.812 -20.656 19.906 1 21.66 7 LEU B O 1
ATOM 4621 N N . ASP B 1 8 ? 56.375 -20.344 21.875 1 19.81 8 ASP B N 1
ATOM 4622 C CA . ASP B 1 8 ? 55.531 -21.156 22.766 1 19.81 8 ASP B CA 1
ATOM 4623 C C . ASP B 1 8 ? 54.094 -20.688 22.719 1 19.81 8 ASP B C 1
ATOM 4625 O O . ASP B 1 8 ? 53.812 -19.5 22.516 1 19.81 8 ASP B O 1
ATOM 4629 N N . GLY B 1 9 ? 53.031 -21.609 22.516 1 19.72 9 GLY B N 1
ATOM 4630 C CA . GLY B 1 9 ? 51.656 -21.891 22.125 1 19.72 9 GLY B CA 1
ATOM 4631 C C . GLY B 1 9 ? 50.656 -21.438 23.172 1 19.72 9 GLY B C 1
ATOM 4632 O O . GLY B 1 9 ? 50.25 -22.219 24.047 1 19.72 9 GLY B O 1
ATOM 4633 N N . CYS B 1 10 ? 50.781 -20.25 23.828 1 20.3 10 CYS B N 1
ATOM 4634 C CA . CYS B 1 10 ? 49.938 -19.969 24.984 1 20.3 10 CYS B CA 1
ATOM 4635 C C . CYS B 1 10 ? 48.469 -20.172 24.641 1 20.3 10 CYS B C 1
ATOM 4637 O O . CYS B 1 10 ? 47.969 -19.578 23.672 1 20.3 10 CYS B O 1
ATOM 4639 N N . GLU B 1 11 ? 47.875 -21.312 25 1 19.58 11 GLU B N 1
ATOM 4640 C CA . GLU B 1 11 ? 46.531 -21.859 24.859 1 19.58 11 GLU B CA 1
ATOM 4641 C C . GLU B 1 11 ? 45.5 -20.969 25.531 1 19.58 11 GLU B C 1
ATOM 4643 O O . GLU B 1 11 ? 45.531 -20.797 26.75 1 19.58 11 GLU B O 1
ATOM 4648 N N . LEU B 1 12 ? 45.312 -19.766 25.094 1 19.11 12 LEU B N 1
ATOM 4649 C CA . LEU B 1 12 ? 44.344 -18.906 25.75 1 19.11 12 LEU B CA 1
ATOM 4650 C C . LEU B 1 12 ? 43 -19.609 25.906 1 19.11 12 LEU B C 1
ATOM 4652 O O . LEU B 1 12 ? 42.438 -20.094 24.922 1 19.11 12 LEU B O 1
ATOM 4656 N N . LYS B 1 13 ? 42.688 -20.156 27.094 1 19.2 13 LYS B N 1
ATOM 4657 C CA . LYS B 1 13 ? 41.469 -20.812 27.562 1 19.2 13 LYS B CA 1
ATOM 4658 C C . LYS B 1 13 ? 40.25 -19.906 27.422 1 19.2 13 LYS B C 1
ATOM 4660 O O . LYS B 1 13 ? 40.188 -18.828 28.016 1 19.2 13 LYS B O 1
ATOM 4665 N N . PHE B 1 14 ? 39.688 -19.797 26.219 1 19.84 14 PHE B N 1
ATOM 4666 C CA . PHE B 1 14 ? 38.469 -19.047 25.938 1 19.84 14 PHE B CA 1
ATOM 4667 C C . PHE B 1 14 ? 37.312 -19.531 26.797 1 19.84 14 PHE B C 1
ATOM 4669 O O . PHE B 1 14 ? 37 -20.734 26.797 1 19.84 14 PHE B O 1
ATOM 4676 N N . ALA B 1 15 ? 37.25 -19.031 28.031 1 20.02 15 ALA B N 1
ATOM 4677 C CA . ALA B 1 15 ? 36.156 -19.375 28.953 1 20.02 15 ALA B CA 1
ATOM 4678 C C . ALA B 1 15 ? 34.812 -19.297 28.234 1 20.02 15 ALA B C 1
ATOM 4680 O O . ALA B 1 15 ? 34.531 -18.328 27.531 1 20.02 15 ALA B O 1
ATOM 4681 N N . GLN B 1 16 ? 34.125 -20.422 28.031 1 20.41 16 GLN B N 1
ATOM 4682 C CA . GLN B 1 16 ? 32.844 -20.828 27.453 1 20.41 16 GLN B CA 1
ATOM 4683 C C . GLN B 1 16 ? 31.688 -20.172 28.188 1 20.41 16 GLN B C 1
ATOM 4685 O O . GLN B 1 16 ? 31.391 -20.531 29.328 1 20.41 16 GLN B O 1
ATOM 4690 N N . GLY B 1 17 ? 31.75 -18.859 28.406 1 19.77 17 GLY B N 1
ATOM 4691 C CA . GLY B 1 17 ? 30.625 -18.328 29.172 1 19.77 17 GLY B CA 1
ATOM 4692 C C . GLY B 1 17 ? 29.281 -18.781 28.625 1 19.77 17 GLY B C 1
ATOM 4693 O O . GLY B 1 17 ? 29.062 -18.75 27.406 1 19.77 17 GLY B O 1
ATOM 4694 N N . SER B 1 18 ? 28.641 -19.672 29.281 1 22.91 18 SER B N 1
ATOM 4695 C CA . SER B 1 18 ? 27.344 -20.328 29.109 1 22.91 18 SER B CA 1
ATOM 4696 C C . SER B 1 18 ? 26.203 -19.312 29.047 1 22.91 18 SER B C 1
ATOM 4698 O O . SER B 1 18 ? 25.375 -19.25 29.938 1 22.91 18 SER B O 1
ATOM 4700 N N . GLY B 1 19 ? 26.484 -18.141 28.547 1 21.94 19 GLY B N 1
ATOM 4701 C CA . GLY B 1 19 ? 25.328 -17.266 28.609 1 21.94 19 GLY B CA 1
ATOM 4702 C C . GLY B 1 19 ? 24.062 -17.938 28.109 1 21.94 19 GLY B C 1
ATOM 4703 O O . GLY B 1 19 ? 24.078 -18.609 27.078 1 21.94 19 GLY B O 1
ATOM 4704 N N . LEU B 1 20 ? 23.219 -18.266 29.047 1 22.95 20 LEU B N 1
ATOM 4705 C CA . LEU B 1 20 ? 21.891 -18.875 28.906 1 22.95 20 LEU B CA 1
ATOM 4706 C C . LEU B 1 20 ? 21.031 -18.094 27.906 1 22.95 20 LEU B C 1
ATOM 4708 O O . LEU B 1 20 ? 20.719 -16.922 28.141 1 22.95 20 LEU B O 1
ATOM 4712 N N . ASN B 1 21 ? 21.438 -18.109 26.672 1 23.38 21 ASN B N 1
ATOM 4713 C CA . ASN B 1 21 ? 20.578 -17.656 25.578 1 23.38 21 ASN B CA 1
ATOM 4714 C C . ASN B 1 21 ? 19.141 -18.172 25.734 1 23.38 21 ASN B C 1
ATOM 4716 O O . ASN B 1 21 ? 18.859 -19.328 25.422 1 23.38 21 ASN B O 1
ATOM 4720 N N . ASP B 1 22 ? 18.547 -17.766 26.875 1 24.84 22 ASP B N 1
ATOM 4721 C CA . ASP B 1 22 ? 17.141 -18.172 26.875 1 24.84 22 ASP B CA 1
ATOM 4722 C C . ASP B 1 22 ? 16.453 -17.766 25.578 1 24.84 22 ASP B C 1
ATOM 4724 O O . ASP B 1 22 ? 16.281 -16.578 25.312 1 24.84 22 ASP B O 1
ATOM 4728 N N . GLN B 1 23 ? 16.828 -18.359 24.547 1 23.16 23 GLN B N 1
ATOM 4729 C CA . GLN B 1 23 ? 16.094 -18.281 23.297 1 23.16 23 GLN B CA 1
ATOM 4730 C C . GLN B 1 23 ? 14.578 -18.312 23.547 1 23.16 23 GLN B C 1
ATOM 4732 O O . GLN B 1 23 ? 14.031 -19.359 23.906 1 23.16 23 GLN B O 1
ATOM 4737 N N . LYS B 1 24 ? 14.086 -17.219 24.047 1 26.22 24 LYS B N 1
ATOM 4738 C CA . LYS B 1 24 ? 12.625 -17.219 24.031 1 26.22 24 LYS B CA 1
ATOM 4739 C C . LYS B 1 24 ? 12.109 -17.797 22.719 1 26.22 24 LYS B C 1
ATOM 4741 O O . LYS B 1 24 ? 12.445 -17.297 21.641 1 26.22 24 LYS B O 1
ATOM 4746 N N . GLU B 1 25 ? 11.828 -19.078 22.719 1 23.41 25 GLU B N 1
ATOM 4747 C CA . GLU B 1 25 ? 11.195 -19.844 21.641 1 23.41 25 GLU B CA 1
ATOM 4748 C C . GLU B 1 25 ? 10.047 -19.047 21.016 1 23.41 25 GLU B C 1
ATOM 4750 O O . GLU B 1 25 ? 9.133 -18.609 21.703 1 23.41 25 GLU B O 1
ATOM 4755 N N . TYR B 1 26 ? 10.398 -18.141 20.156 1 25.92 26 TYR B N 1
ATOM 4756 C CA . TYR B 1 26 ? 9.25 -17.766 19.344 1 25.92 26 TYR B CA 1
ATOM 4757 C C . TYR B 1 26 ? 8.289 -18.938 19.172 1 25.92 26 TYR B C 1
ATOM 4759 O O . TYR B 1 26 ? 8.719 -20.062 18.953 1 25.92 26 TYR B O 1
ATOM 4767 N N . PRO B 1 27 ? 7.211 -18.891 19.953 1 28.92 27 PRO B N 1
ATOM 4768 C CA . PRO B 1 27 ? 6.34 -20.047 19.734 1 28.92 27 PRO B CA 1
ATOM 4769 C C . PRO B 1 27 ? 6.383 -20.547 18.281 1 28.92 27 PRO B C 1
ATOM 4771 O O . PRO B 1 27 ? 6.094 -19.781 17.359 1 28.92 27 PRO B O 1
ATOM 4774 N N . GLY B 1 28 ? 7.504 -21.25 17.938 1 26.67 28 GLY B N 1
ATOM 4775 C CA . GLY B 1 28 ? 7.59 -22 16.703 1 26.67 28 GLY B CA 1
ATOM 4776 C C . GLY B 1 28 ? 6.25 -22.547 16.25 1 26.67 28 GLY B C 1
ATOM 4777 O O . GLY B 1 28 ? 5.332 -22.719 17.047 1 26.67 28 GLY B O 1
ATOM 4778 N N . THR B 1 29 ? 6.027 -22.281 14.953 1 29.27 29 THR B N 1
ATOM 4779 C CA . THR B 1 29 ? 4.961 -23 14.273 1 29.27 29 THR B CA 1
ATOM 4780 C C . THR B 1 29 ? 4.91 -24.453 14.734 1 29.27 29 THR B C 1
ATOM 4782 O O . THR B 1 29 ? 5.895 -25.188 14.609 1 29.27 29 THR B O 1
ATOM 4785 N N . SER B 1 30 ? 4.406 -24.688 15.977 1 29.23 30 SER B N 1
ATOM 4786 C CA . SER B 1 30 ? 4.133 -26.094 16.234 1 29.23 30 SER B CA 1
ATOM 4787 C C . SER B 1 30 ? 3.855 -26.844 14.93 1 29.23 30 SER B C 1
ATOM 4789 O O . SER B 1 30 ? 2.91 -26.516 14.211 1 29.23 30 SER B O 1
ATOM 4791 N N . GLN B 1 31 ? 4.938 -27.266 14.398 1 27.7 31 GLN B N 1
ATOM 4792 C CA . GLN B 1 31 ? 4.66 -28.312 13.414 1 27.7 31 GLN B CA 1
ATOM 4793 C C . GLN B 1 31 ? 3.703 -29.359 13.977 1 27.7 31 GLN B C 1
ATOM 4795 O O . GLN B 1 31 ? 4.09 -30.172 14.82 1 27.7 31 GLN B O 1
ATOM 4800 N N . ARG B 1 32 ? 2.479 -29.062 14.133 1 29.47 32 ARG B N 1
ATOM 4801 C CA . ARG B 1 32 ? 1.618 -30.203 14.398 1 29.47 32 ARG B CA 1
ATOM 4802 C C . ARG B 1 32 ? 2.031 -31.406 13.562 1 29.47 32 ARG B C 1
ATOM 4804 O O . ARG B 1 32 ? 2.143 -31.312 12.336 1 29.47 32 ARG B O 1
ATOM 4811 N N . SER B 1 33 ? 2.764 -32.281 14.242 1 27.86 33 SER B N 1
ATOM 4812 C CA . SER B 1 33 ? 2.957 -33.594 13.648 1 27.86 33 SER B CA 1
ATOM 4813 C C . SER B 1 33 ? 1.672 -34.125 13.008 1 27.86 33 SER B C 1
ATOM 4815 O O . SER B 1 33 ? 0.652 -34.281 13.68 1 27.86 33 SER B O 1
ATOM 4817 N N . TYR B 1 34 ? 1.479 -33.719 11.789 1 30.02 34 TYR B N 1
ATOM 4818 C CA . TYR B 1 34 ? 0.443 -34.438 11.062 1 30.02 34 TYR B CA 1
ATOM 4819 C C . TYR B 1 34 ? 0.632 -35.938 11.195 1 30.02 34 TYR B C 1
ATOM 4821 O O . TYR B 1 34 ? 1.684 -36.5 10.836 1 30.02 34 TYR B O 1
ATOM 4829 N N . ASP B 1 35 ? 0.077 -36.594 12.164 1 30.42 35 ASP B N 1
ATOM 4830 C CA . ASP B 1 35 ? -0.045 -38.031 12.156 1 30.42 35 ASP B CA 1
ATOM 4831 C C . ASP B 1 35 ? -0.4 -38.562 10.766 1 30.42 35 ASP B C 1
ATOM 4833 O O . ASP B 1 35 ? -1.247 -37.969 10.086 1 30.42 35 ASP B O 1
ATOM 4837 N N . GLY B 1 36 ? 0.435 -39.25 10.07 1 32.88 36 GLY B N 1
ATOM 4838 C CA . GLY B 1 36 ? 0.499 -39.875 8.758 1 32.88 36 GLY B CA 1
ATOM 4839 C C . GLY B 1 36 ? -0.855 -40.344 8.242 1 32.88 36 GLY B C 1
ATOM 4840 O O . GLY B 1 36 ? -1.121 -40.281 7.043 1 32.88 36 GLY B O 1
ATOM 4841 N N . GLY B 1 37 ? -1.44 -41.438 8.852 1 35.75 37 GLY B N 1
ATOM 4842 C CA . GLY B 1 37 ? -2.418 -42.344 8.266 1 35.75 37 GLY B CA 1
ATOM 4843 C C . GLY B 1 37 ? -3.785 -41.719 8.094 1 35.75 37 GLY B C 1
ATOM 4844 O O . GLY B 1 37 ? -4.75 -42.375 7.738 1 35.75 37 GLY B O 1
ATOM 4845 N N . SER B 1 38 ? -4.207 -40.875 8.898 1 41.5 38 SER B N 1
ATOM 4846 C CA . SER B 1 38 ? -5.637 -40.562 8.961 1 41.5 38 SER B CA 1
ATOM 4847 C C . SER B 1 38 ? -6.086 -39.75 7.75 1 41.5 38 SER B C 1
ATOM 4849 O O . SER B 1 38 ? -5.473 -38.75 7.418 1 41.5 38 SER B O 1
ATOM 4851 N N . LYS B 1 39 ? -6.77 -40.375 6.836 1 52.25 39 LYS B N 1
ATOM 4852 C CA . LYS B 1 39 ? -7.473 -39.781 5.699 1 52.25 39 LYS B CA 1
ATOM 4853 C C . LYS B 1 39 ? -7.953 -38.375 6.023 1 52.25 39 LYS B C 1
ATOM 4855 O O . LYS B 1 39 ? -8.547 -38.156 7.078 1 52.25 39 LYS B O 1
ATOM 4860 N N . ASN B 1 40 ? -7.527 -37.281 5.262 1 77.5 40 ASN B N 1
ATOM 4861 C CA . ASN B 1 40 ? -8 -35.938 5.461 1 77.5 40 ASN B CA 1
ATOM 4862 C C . ASN B 1 40 ? -9.523 -35.844 5.457 1 77.5 40 ASN B C 1
ATOM 4864 O O . ASN B 1 40 ? -10.18 -36.531 4.648 1 77.5 40 ASN B O 1
ATOM 4868 N N . LYS B 1 41 ? -10.07 -35.469 6.469 1 88.44 41 LYS B N 1
ATOM 4869 C CA . LYS B 1 41 ? -11.508 -35.219 6.535 1 88.44 41 LYS B CA 1
ATOM 4870 C C . LYS B 1 41 ? -11.953 -34.219 5.469 1 88.44 41 LYS B C 1
ATOM 4872 O O . LYS B 1 41 ? -11.227 -33.281 5.152 1 88.44 41 LYS B O 1
ATOM 4877 N N . PRO B 1 42 ? -13.047 -34.562 4.84 1 94.56 42 PRO B N 1
ATOM 4878 C CA . PRO B 1 42 ? -13.617 -33.531 3.975 1 94.56 42 PRO B CA 1
ATOM 4879 C C . PRO B 1 42 ? -13.812 -32.188 4.695 1 94.56 42 PRO B C 1
ATOM 4881 O O . PRO B 1 42 ? -14.039 -32.188 5.91 1 94.56 42 PRO B O 1
ATOM 4884 N N . ILE B 1 43 ? -13.703 -31.156 3.965 1 96.38 43 ILE B N 1
ATOM 4885 C CA . ILE B 1 43 ? -13.906 -29.812 4.512 1 96.38 43 ILE B CA 1
ATOM 4886 C C . ILE B 1 43 ? -15.273 -29.281 4.066 1 96.38 43 ILE B C 1
ATOM 4888 O O . ILE B 1 43 ? -15.633 -29.391 2.895 1 96.38 43 ILE B O 1
ATOM 4892 N N . VAL B 1 44 ? -16 -28.812 5 1 97.31 44 VAL B N 1
ATOM 4893 C CA . VAL B 1 44 ? -17.281 -28.156 4.746 1 97.31 44 VAL B CA 1
ATOM 4894 C C . VAL B 1 44 ? -17.172 -26.688 5.145 1 97.31 44 VAL B C 1
ATOM 4896 O O . VAL B 1 44 ? -16.875 -26.359 6.297 1 97.31 44 VAL B O 1
ATOM 4899 N N . ILE B 1 45 ? -17.406 -25.797 4.203 1 98.12 45 ILE B N 1
ATOM 4900 C CA . ILE B 1 45 ? -17.344 -24.375 4.477 1 98.12 45 ILE B CA 1
ATOM 4901 C C . ILE B 1 45 ? -18.734 -23.75 4.316 1 98.12 45 ILE B C 1
ATOM 4903 O O . ILE B 1 45 ? -19.359 -23.875 3.264 1 98.12 45 ILE B O 1
ATOM 4907 N N . LEU B 1 46 ? -19.203 -23.172 5.34 1 97.56 46 LEU B N 1
ATOM 4908 C CA . LEU B 1 46 ? -20.438 -22.391 5.301 1 97.56 46 LEU B CA 1
ATOM 4909 C C . LEU B 1 46 ? -20.141 -20.891 5.273 1 97.56 46 LEU B C 1
ATOM 4911 O O . LEU B 1 46 ? -19.453 -20.375 6.156 1 97.56 46 LEU B O 1
ATOM 4915 N N . GLY B 1 47 ? -20.547 -20.219 4.23 1 96.38 47 GLY B N 1
ATOM 4916 C CA . GLY B 1 47 ? -20.297 -18.781 4.145 1 96.38 47 GLY B CA 1
ATOM 4917 C C . GLY B 1 47 ? -20.359 -18.266 2.723 1 96.38 47 GLY B C 1
ATOM 4918 O O . GLY B 1 47 ? -21.078 -18.797 1.882 1 96.38 47 GLY B O 1
ATOM 4919 N N . SER B 1 48 ? -19.734 -17.125 2.486 1 97 48 SER B N 1
ATOM 4920 C CA . SER B 1 48 ? -19.781 -16.469 1.184 1 97 48 SER B CA 1
ATOM 4921 C C . SER B 1 48 ? -18.531 -16.75 0.368 1 97 48 SER B C 1
ATOM 4923 O O . SER B 1 48 ? -17.453 -16.938 0.929 1 97 48 SER B O 1
ATOM 4925 N N . PHE B 1 49 ? -18.719 -16.812 -0.954 1 98.44 49 PHE B N 1
ATOM 4926 C CA . PHE B 1 49 ? -17.641 -17.078 -1.893 1 98.44 49 PHE B CA 1
ATOM 4927 C C . PHE B 1 49 ? -17.719 -16.156 -3.1 1 98.44 49 PHE B C 1
ATOM 4929 O O . PHE B 1 49 ? -18.828 -15.828 -3.559 1 98.44 49 PHE B O 1
ATOM 4936 N N . ILE B 1 50 ? -16.641 -15.688 -3.52 1 98.75 50 ILE B N 1
ATOM 4937 C CA . ILE B 1 50 ? -16.547 -14.891 -4.738 1 98.75 50 ILE B CA 1
ATOM 4938 C C . ILE B 1 50 ? -15.445 -15.445 -5.637 1 98.75 50 ILE B C 1
ATOM 4940 O O . ILE B 1 50 ? -14.328 -15.695 -5.176 1 98.75 50 ILE B O 1
ATOM 4944 N N . HIS B 1 51 ? -15.695 -15.719 -6.938 1 98.75 51 HIS B N 1
ATOM 4945 C CA . HIS B 1 51 ? -14.641 -16.141 -7.852 1 98.75 51 HIS B CA 1
ATOM 4946 C C . HIS B 1 51 ? -14.961 -15.75 -9.289 1 98.75 51 HIS B C 1
ATOM 4948 O O . HIS B 1 51 ? -16.109 -15.445 -9.609 1 98.75 51 HIS B O 1
ATOM 4954 N N . SER B 1 52 ? -13.938 -15.68 -10.102 1 98.56 52 SER B N 1
ATOM 4955 C CA . SER B 1 52 ? -14.086 -15.367 -11.516 1 98.56 52 SER B CA 1
ATOM 4956 C C . SER B 1 52 ? -14.469 -16.609 -12.32 1 98.56 52 SER B C 1
ATOM 4958 O O . SER B 1 52 ? -13.938 -17.688 -12.086 1 98.56 52 SER B O 1
ATOM 4960 N N . THR B 1 53 ? -15.391 -16.438 -13.242 1 97.75 53 THR B N 1
ATOM 4961 C CA . THR B 1 53 ? -15.734 -17.531 -14.148 1 97.75 53 THR B CA 1
ATOM 4962 C C . THR B 1 53 ? -15.289 -17.203 -15.57 1 97.75 53 THR B C 1
ATOM 4964 O O . THR B 1 53 ? -15.203 -18.094 -16.422 1 97.75 53 THR B O 1
ATOM 4967 N N . SER B 1 54 ? -15.055 -15.977 -15.82 1 96.12 54 SER B N 1
ATOM 4968 C CA . SER B 1 54 ? -14.469 -15.453 -17.062 1 96.12 54 SER B CA 1
ATOM 4969 C C . SER B 1 54 ? -13.812 -14.094 -16.828 1 96.12 54 SER B C 1
ATOM 4971 O O . SER B 1 54 ? -13.82 -13.578 -15.703 1 96.12 54 SER B O 1
ATOM 4973 N N . ILE B 1 55 ? -13.25 -13.555 -17.859 1 95.06 55 ILE B N 1
ATOM 4974 C CA . ILE B 1 55 ? -12.445 -12.344 -17.734 1 95.06 55 ILE B CA 1
ATOM 4975 C C . ILE B 1 55 ? -13.336 -11.18 -17.312 1 95.06 55 ILE B C 1
ATOM 4977 O O . ILE B 1 55 ? -12.859 -10.219 -16.703 1 95.06 55 ILE B O 1
ATOM 4981 N N . ASP B 1 56 ? -14.68 -11.242 -17.5 1 94.12 56 ASP B N 1
ATOM 4982 C CA . ASP B 1 56 ? -15.547 -10.102 -17.219 1 94.12 56 ASP B CA 1
ATOM 4983 C C . ASP B 1 56 ? -16.703 -10.508 -16.312 1 94.12 56 ASP B C 1
ATOM 4985 O O . ASP B 1 56 ? -17.703 -9.797 -16.219 1 94.12 56 ASP B O 1
ATOM 4989 N N . ARG B 1 57 ? -16.547 -11.688 -15.602 1 97.12 57 ARG B N 1
ATOM 4990 C CA . ARG B 1 57 ? -17.672 -12.133 -14.781 1 97.12 57 ARG B CA 1
ATOM 4991 C C . ARG B 1 57 ? -17.203 -12.688 -13.445 1 97.12 57 ARG B C 1
ATOM 4993 O O . ARG B 1 57 ? -16.328 -13.57 -13.414 1 97.12 57 ARG B O 1
ATOM 5000 N N . LEU B 1 58 ? -17.812 -12.172 -12.398 1 97.88 58 LEU B N 1
ATOM 5001 C CA . LEU B 1 58 ? -17.656 -12.703 -11.047 1 97.88 58 LEU B CA 1
ATOM 5002 C C . LEU B 1 58 ? -18.922 -13.422 -10.594 1 97.88 58 LEU B C 1
ATOM 5004 O O . LEU B 1 58 ? -20.031 -12.969 -10.883 1 97.88 58 LEU B O 1
ATOM 5008 N N . GLU B 1 59 ? -18.719 -14.492 -9.984 1 98.12 59 GLU B N 1
ATOM 5009 C CA . GLU B 1 59 ? -19.828 -15.172 -9.328 1 98.12 59 GLU B CA 1
ATOM 5010 C C . GLU B 1 59 ? -19.797 -14.953 -7.82 1 98.12 59 GLU B C 1
ATOM 5012 O O . GLU B 1 59 ? -18.75 -15.125 -7.184 1 98.12 59 GLU B O 1
ATOM 5017 N N . PHE B 1 60 ? -20.953 -14.531 -7.289 1 97.12 60 PHE B N 1
ATOM 5018 C CA . PHE B 1 60 ? -21.141 -14.312 -5.859 1 97.12 60 PHE B CA 1
ATOM 5019 C C . PHE B 1 60 ? -22.031 -15.398 -5.254 1 97.12 60 PHE B C 1
ATOM 5021 O O . PHE B 1 60 ? -23.172 -15.578 -5.684 1 97.12 60 PHE B O 1
ATOM 5028 N N . ILE B 1 61 ? -21.516 -16.125 -4.363 1 95.88 61 ILE B N 1
ATOM 5029 C CA . ILE B 1 61 ? -22.312 -17.016 -3.529 1 95.88 61 ILE B CA 1
ATOM 5030 C C . ILE B 1 61 ? -22.484 -16.406 -2.141 1 95.88 61 ILE B C 1
ATOM 5032 O O . ILE B 1 61 ? -21.594 -16.516 -1.289 1 95.88 61 ILE B O 1
ATOM 5036 N N . SER B 1 62 ? -23.578 -15.773 -1.884 1 88.19 62 SER B N 1
ATOM 5037 C CA . SER B 1 62 ? -23.703 -14.945 -0.688 1 88.19 62 SER B CA 1
ATOM 5038 C C . SER B 1 62 ? -24.828 -15.438 0.211 1 88.19 62 SER B C 1
ATOM 5040 O O . SER B 1 62 ? -24.812 -15.211 1.423 1 88.19 62 SER B O 1
ATOM 5042 N N . GLN B 1 63 ? -25.812 -16.094 -0.358 1 87.19 63 GLN B N 1
ATOM 5043 C CA . GLN B 1 63 ? -26.953 -16.531 0.433 1 87.19 63 GLN B CA 1
ATOM 5044 C C . GLN B 1 63 ? -26.75 -17.969 0.937 1 87.19 63 GLN B C 1
ATOM 5046 O O . GLN B 1 63 ? -26.906 -18.922 0.179 1 87.19 63 GLN B O 1
ATOM 5051 N N . ASN B 1 64 ? -26.484 -18.109 2.191 1 93.75 64 ASN B N 1
ATOM 5052 C CA . ASN B 1 64 ? -26.281 -19.422 2.805 1 93.75 64 ASN B CA 1
ATOM 5053 C C . ASN B 1 64 ? -25.359 -20.297 1.954 1 93.75 64 ASN B C 1
ATOM 5055 O O . ASN B 1 64 ? -25.719 -21.422 1.623 1 93.75 64 ASN B O 1
ATOM 5059 N N . GLY B 1 65 ? -24.25 -19.781 1.619 1 97.44 65 GLY B N 1
ATOM 5060 C CA . GLY B 1 65 ? -23.344 -20.484 0.731 1 97.44 65 GLY B CA 1
ATOM 5061 C C . GLY B 1 65 ? -22.734 -21.719 1.368 1 97.44 65 GLY B C 1
ATOM 5062 O O . GLY B 1 65 ? -22.469 -21.734 2.574 1 97.44 65 GLY B O 1
ATOM 5063 N N . LEU B 1 66 ? -22.469 -22.75 0.534 1 98.06 66 LEU B N 1
ATOM 5064 C CA . LEU B 1 66 ? -21.875 -24.031 0.941 1 98.06 66 LEU B CA 1
ATOM 5065 C C . LEU B 1 66 ? -20.812 -24.469 -0.058 1 98.06 66 LEU B C 1
ATOM 5067 O O . LEU B 1 66 ? -21.047 -24.453 -1.269 1 98.06 66 LEU B O 1
ATOM 5071 N N . MET B 1 67 ? -19.688 -24.766 0.478 1 98.44 67 MET B N 1
ATOM 5072 C CA . MET B 1 67 ? -18.672 -25.453 -0.298 1 98.44 67 MET B CA 1
ATOM 5073 C C . MET B 1 67 ? -18.25 -26.75 0.385 1 98.44 67 MET B C 1
ATOM 5075 O O . MET B 1 67 ? -18.094 -26.797 1.605 1 98.44 67 MET B O 1
ATOM 5079 N N . ILE B 1 68 ? -18.125 -27.844 -0.375 1 97.75 68 ILE B N 1
ATOM 5080 C CA . ILE B 1 68 ? -17.641 -29.109 0.136 1 97.75 68 ILE B CA 1
ATOM 5081 C C . ILE B 1 68 ? -16.391 -29.531 -0.646 1 97.75 68 ILE B C 1
ATOM 5083 O O . ILE B 1 68 ? -16.406 -29.578 -1.878 1 97.75 68 ILE B O 1
ATOM 5087 N N . ILE B 1 69 ? -15.367 -29.719 0.028 1 97 69 ILE B N 1
ATOM 5088 C CA . ILE B 1 69 ? -14.125 -30.266 -0.504 1 97 69 ILE B CA 1
ATOM 5089 C C . ILE B 1 69 ? -13.93 -31.703 -0.014 1 97 69 ILE B C 1
ATOM 5091 O O . ILE B 1 69 ? -13.93 -31.953 1.192 1 97 69 ILE B O 1
ATOM 5095 N N . ASP B 1 70 ? -13.773 -32.625 -0.847 1 94.06 70 ASP B N 1
ATOM 5096 C CA . ASP B 1 70 ? -13.688 -34.031 -0.435 1 94.06 70 ASP B CA 1
ATOM 5097 C C . ASP B 1 70 ? -12.312 -34.344 0.146 1 94.06 70 ASP B C 1
ATOM 5099 O O . ASP B 1 70 ? -11.461 -33.469 0.26 1 94.06 70 ASP B O 1
ATOM 5103 N N . SER B 1 71 ? -12.047 -35.531 0.493 1 89.88 71 SER B N 1
ATOM 5104 C CA . SER B 1 71 ? -10.844 -35.938 1.211 1 89.88 71 SER B CA 1
ATOM 5105 C C . SER B 1 71 ? -9.609 -35.844 0.317 1 89.88 71 SER B C 1
ATOM 5107 O O . SER B 1 71 ? -8.477 -35.844 0.81 1 89.88 71 SER B O 1
ATOM 5109 N N . SER B 1 72 ? -9.852 -35.781 -0.951 1 87.5 72 SER B N 1
ATOM 5110 C CA . SER B 1 72 ? -8.742 -35.688 -1.887 1 87.5 72 SER B CA 1
ATOM 5111 C C . SER B 1 72 ? -8.398 -34.219 -2.152 1 87.5 72 SER B C 1
ATOM 5113 O O . SER B 1 72 ? -7.434 -33.906 -2.861 1 87.5 72 SER B O 1
ATOM 5115 N N . GLY B 1 73 ? -9.227 -33.312 -1.644 1 91.19 73 GLY B N 1
ATOM 5116 C CA . GLY B 1 73 ? -8.977 -31.891 -1.809 1 91.19 73 GLY B CA 1
ATOM 5117 C C . GLY B 1 73 ? -9.68 -31.297 -3.018 1 91.19 73 GLY B C 1
ATOM 5118 O O . GLY B 1 73 ? -9.352 -30.188 -3.451 1 91.19 73 GLY B O 1
ATOM 5119 N N . THR B 1 74 ? -10.594 -32 -3.545 1 94.31 74 THR B N 1
ATOM 5120 C CA . THR B 1 74 ? -11.328 -31.578 -4.73 1 94.31 74 THR B CA 1
ATOM 5121 C C . THR B 1 74 ? -12.648 -30.922 -4.344 1 94.31 74 THR B C 1
ATOM 5123 O O . THR B 1 74 ? -13.375 -31.438 -3.484 1 94.31 74 THR B O 1
ATOM 5126 N N . ILE B 1 75 ? -12.93 -29.844 -4.949 1 97.75 75 ILE B N 1
ATOM 5127 C CA . ILE B 1 75 ? -14.211 -29.172 -4.715 1 97.75 75 ILE B CA 1
ATOM 5128 C C . ILE B 1 75 ? -15.336 -29.969 -5.367 1 97.75 75 ILE B C 1
ATOM 5130 O O . ILE B 1 75 ? -15.359 -30.141 -6.59 1 97.75 75 ILE B O 1
ATOM 5134 N N . VAL B 1 76 ? -16.328 -30.406 -4.59 1 97.31 76 VAL B N 1
ATOM 5135 C CA . VAL B 1 76 ? -17.359 -31.281 -5.137 1 97.31 76 VAL B CA 1
ATOM 5136 C C . VAL B 1 76 ? -18.719 -30.609 -5.031 1 97.31 76 VAL B C 1
ATOM 5138 O O . VAL B 1 76 ? -19.703 -31.094 -5.613 1 97.31 76 VAL B O 1
ATOM 5141 N N . CYS B 1 77 ? -18.75 -29.531 -4.293 1 97.56 77 CYS B N 1
ATOM 5142 C CA . CYS B 1 77 ? -20 -28.781 -4.16 1 97.56 77 CYS B CA 1
ATOM 5143 C C . CYS B 1 77 ? -19.719 -27.297 -3.934 1 97.56 77 CYS B C 1
ATOM 5145 O O . CYS B 1 77 ? -18.812 -26.938 -3.189 1 97.56 77 CYS B O 1
ATOM 5147 N N . LEU B 1 78 ? -20.438 -26.469 -4.59 1 98.19 78 LEU B N 1
ATOM 5148 C CA . LEU B 1 78 ? -20.484 -25.016 -4.395 1 98.19 78 LEU B CA 1
ATOM 5149 C C . LEU B 1 78 ? -21.844 -24.469 -4.77 1 98.19 78 LEU B C 1
ATOM 5151 O O . LEU B 1 78 ? -22.203 -24.422 -5.949 1 98.19 78 LEU B O 1
ATOM 5155 N N . GLU B 1 79 ? -22.562 -23.969 -3.756 1 96.94 79 GLU B N 1
ATOM 5156 C CA . GLU B 1 79 ? -23.922 -23.516 -4.09 1 96.94 79 GLU B CA 1
ATOM 5157 C C . GLU B 1 79 ? -24.453 -22.562 -3.031 1 96.94 79 GLU B C 1
ATOM 5159 O O . GLU B 1 79 ? -23.922 -22.484 -1.924 1 96.94 79 GLU B O 1
ATOM 5164 N N . SER B 1 80 ? -25.406 -21.812 -3.438 1 96.31 80 SER B N 1
ATOM 5165 C CA . SER B 1 80 ? -26.234 -21.062 -2.51 1 96.31 80 SER B CA 1
ATOM 5166 C C . SER B 1 80 ? -27.469 -21.859 -2.104 1 96.31 80 SER B C 1
ATOM 5168 O O . SER B 1 80 ? -27.828 -22.828 -2.764 1 96.31 80 SER B O 1
ATOM 5170 N N . ALA B 1 81 ? -27.969 -21.438 -0.98 1 95.19 81 ALA B N 1
ATOM 5171 C CA . ALA B 1 81 ? -29.219 -22.062 -0.519 1 95.19 81 ALA B CA 1
ATOM 5172 C C . ALA B 1 81 ? -30.219 -21 -0.052 1 95.19 81 ALA B C 1
ATOM 5174 O O . ALA B 1 81 ? -29.828 -19.984 0.528 1 95.19 81 ALA B O 1
ATOM 5175 N N . PRO B 1 82 ? -31.484 -21.25 -0.273 1 94.19 82 PRO B N 1
ATOM 5176 C CA . PRO B 1 82 ? -32.5 -20.281 0.155 1 94.19 82 PRO B CA 1
ATOM 5177 C C . PRO B 1 82 ? -32.656 -20.219 1.674 1 94.19 82 PRO B C 1
ATOM 5179 O O . PRO B 1 82 ? -33 -19.172 2.217 1 94.19 82 PRO B O 1
ATOM 5182 N N . GLU B 1 83 ? -32.375 -21.359 2.303 1 93.75 83 GLU B N 1
ATOM 5183 C CA . GLU B 1 83 ? -32.5 -21.438 3.754 1 93.75 83 GLU B CA 1
ATOM 5184 C C . GLU B 1 83 ? -31.156 -21.781 4.402 1 93.75 83 GLU B C 1
ATOM 5186 O O . GLU B 1 83 ? -30.312 -22.422 3.779 1 93.75 83 GLU B O 1
ATOM 5191 N N . PRO B 1 84 ? -31.062 -21.391 5.688 1 92.62 84 PRO B N 1
ATOM 5192 C CA . PRO B 1 84 ? -29.844 -21.75 6.398 1 92.62 84 PRO B CA 1
ATOM 5193 C C . PRO B 1 84 ? -29.641 -23.266 6.512 1 92.62 84 PRO B C 1
ATOM 5195 O O . PRO B 1 84 ? -30.625 -24 6.637 1 92.62 84 PRO B O 1
ATOM 5198 N N . TRP B 1 85 ? -28.469 -23.609 6.535 1 94.19 85 TRP B N 1
ATOM 5199 C CA . TRP B 1 85 ? -28.141 -25.031 6.641 1 94.19 85 TRP B CA 1
ATOM 5200 C C . TRP B 1 85 ? -28.359 -25.531 8.062 1 94.19 85 TRP B C 1
ATOM 5202 O O . TRP B 1 85 ? -28.109 -24.828 9.031 1 94.19 85 TRP B O 1
ATOM 5212 N N . THR B 1 86 ? -28.844 -26.766 8.219 1 92.81 86 THR B N 1
ATOM 5213 C CA . THR B 1 86 ? -28.984 -27.5 9.469 1 92.81 86 THR B CA 1
ATOM 5214 C C . THR B 1 86 ? -28.172 -28.797 9.43 1 92.81 86 THR B C 1
ATOM 5216 O O . THR B 1 86 ? -27.656 -29.172 8.383 1 92.81 86 THR B O 1
ATOM 5219 N N . ASN B 1 87 ? -28.062 -29.375 10.594 1 92.69 87 ASN B N 1
ATOM 5220 C CA . ASN B 1 87 ? -27.375 -30.672 10.633 1 92.69 87 ASN B CA 1
ATOM 5221 C C . ASN B 1 87 ? -27.984 -31.656 9.648 1 92.69 87 ASN B C 1
ATOM 5223 O O . ASN B 1 87 ? -27.25 -32.375 8.945 1 92.69 87 ASN B O 1
ATOM 5227 N N . LYS B 1 88 ? -29.266 -31.641 9.617 1 91.19 88 LYS B N 1
ATOM 5228 C CA . LYS B 1 88 ? -30 -32.594 8.766 1 91.19 88 LYS B CA 1
ATOM 5229 C C . LYS B 1 88 ? -29.734 -32.312 7.285 1 91.19 88 LYS B C 1
ATOM 5231 O O . LYS B 1 88 ? -29.391 -33.219 6.527 1 91.19 88 LYS B O 1
ATOM 5236 N N . THR B 1 89 ? -29.906 -31.094 6.879 1 93.75 89 THR B N 1
ATOM 5237 C CA . THR B 1 89 ? -29.766 -30.766 5.465 1 93.75 89 THR B CA 1
ATOM 5238 C C . THR B 1 89 ? -28.312 -30.891 5.023 1 93.75 89 THR B C 1
ATOM 5240 O O . THR B 1 89 ? -28.031 -31.234 3.871 1 93.75 89 THR B O 1
ATOM 5243 N N . LEU B 1 90 ? -27.391 -30.641 5.859 1 94.94 90 LEU B N 1
ATOM 5244 C CA . LEU B 1 90 ? -25.969 -30.812 5.555 1 94.94 90 LEU B CA 1
ATOM 5245 C C . LEU B 1 90 ? -25.641 -32.281 5.355 1 94.94 90 LEU B C 1
ATOM 5247 O O . LEU B 1 90 ? -24.875 -32.625 4.449 1 94.94 90 LEU B O 1
ATOM 5251 N N . LYS B 1 91 ? -26.172 -33.125 6.199 1 93.25 91 LYS B N 1
ATOM 5252 C CA . LYS B 1 91 ? -25.969 -34.562 6.059 1 93.25 91 LYS B CA 1
ATOM 5253 C C . LYS B 1 91 ? -26.484 -35.031 4.707 1 93.25 91 LYS B C 1
ATOM 5255 O O . LYS B 1 91 ? -25.828 -35.844 4.051 1 93.25 91 LYS B O 1
ATOM 5260 N N . GLU B 1 92 ? -27.625 -34.594 4.348 1 93.75 92 GLU B N 1
ATOM 5261 C CA . GLU B 1 92 ? -28.219 -34.969 3.07 1 93.75 92 GLU B CA 1
ATOM 5262 C C . GLU B 1 92 ? -27.344 -34.531 1.902 1 93.75 92 GLU B C 1
ATOM 5264 O O . GLU B 1 92 ? -27.156 -35.281 0.94 1 93.75 92 GLU B O 1
ATOM 5269 N N . LYS B 1 93 ? -26.828 -33.375 2.025 1 94.31 93 LYS B N 1
ATOM 5270 C CA . LYS B 1 93 ? -25.969 -32.844 0.966 1 94.31 93 LYS B CA 1
ATOM 5271 C C . LYS B 1 93 ? -24.672 -33.656 0.859 1 94.31 93 LYS B C 1
ATOM 5273 O O . LYS B 1 93 ? -24.219 -33.938 -0.244 1 94.31 93 LYS B O 1
ATOM 5278 N N . LEU B 1 94 ? -24.062 -33.969 1.968 1 94.69 94 LEU B N 1
ATOM 5279 C CA . LEU B 1 94 ? -22.828 -34.75 1.984 1 94.69 94 LEU B CA 1
ATOM 5280 C C . LEU B 1 94 ? -23.062 -36.125 1.405 1 94.69 94 LEU B C 1
ATOM 5282 O O . LEU B 1 94 ? -22.203 -36.656 0.701 1 94.69 94 LEU B O 1
ATOM 5286 N N . LYS B 1 95 ? -24.203 -36.656 1.696 1 92.44 95 LYS B N 1
ATOM 5287 C CA . LYS B 1 95 ? -24.562 -37.938 1.138 1 92.44 95 LYS B CA 1
ATOM 5288 C C . LYS B 1 95 ? -24.641 -37.875 -0.386 1 92.44 95 LYS B C 1
ATOM 5290 O O . LYS B 1 95 ? -24.188 -38.812 -1.068 1 92.44 95 LYS B O 1
ATOM 5295 N N . SER B 1 96 ? -25.078 -36.844 -0.851 1 92.56 96 SER B N 1
ATOM 5296 C CA . SER B 1 96 ? -25.297 -36.688 -2.287 1 92.56 96 SER B CA 1
ATOM 5297 C C . SER B 1 96 ? -24 -36.344 -3.006 1 92.56 96 SER B C 1
ATOM 5299 O O . SER B 1 96 ? -23.797 -36.719 -4.164 1 92.56 96 SER B O 1
ATOM 5301 N N . CYS B 1 97 ? -23.094 -35.594 -2.4 1 90.5 97 CYS B N 1
ATOM 5302 C CA . CYS B 1 97 ? -21.938 -35.031 -3.086 1 90.5 97 CYS B CA 1
ATOM 5303 C C . CYS B 1 97 ? -20.688 -35.844 -2.836 1 90.5 97 CYS B C 1
ATOM 5305 O O . CYS B 1 97 ? -19.703 -35.75 -3.574 1 90.5 97 CYS B O 1
ATOM 5307 N N . SER B 1 98 ? -20.703 -36.562 -1.804 1 85.31 98 SER B N 1
ATOM 5308 C CA . SER B 1 98 ? -19.5 -37.281 -1.433 1 85.31 98 SER B CA 1
ATOM 5309 C C . SER B 1 98 ? -19.531 -38.719 -1.911 1 85.31 98 SER B C 1
ATOM 5311 O O . SER B 1 98 ? -20.594 -39.344 -1.915 1 85.31 98 SER B O 1
ATOM 5313 N N . THR B 1 99 ? -18.359 -39.219 -2.283 1 80.88 99 THR B N 1
ATOM 5314 C CA . THR B 1 99 ? -18.25 -40.625 -2.668 1 80.88 99 THR B CA 1
ATOM 5315 C C . THR B 1 99 ? -17.875 -41.469 -1.466 1 80.88 99 THR B C 1
ATOM 5317 O O . THR B 1 99 ? -17.828 -42.719 -1.563 1 80.88 99 THR B O 1
ATOM 5320 N N . ASP B 1 100 ? -17.625 -40.844 -0.409 1 84 100 ASP B N 1
ATOM 5321 C CA . ASP B 1 100 ? -17.281 -41.562 0.811 1 84 100 ASP B CA 1
ATOM 5322 C C . ASP B 1 100 ? -18.5 -42.281 1.393 1 84 100 ASP B C 1
ATOM 5324 O O . ASP B 1 100 ? -19.5 -41.656 1.72 1 84 100 ASP B O 1
ATOM 5328 N N . HIS B 1 101 ? -18.406 -43.5 1.633 1 85.81 101 HIS B N 1
ATOM 5329 C CA . HIS B 1 101 ? -19.5 -44.312 2.123 1 85.81 101 HIS B CA 1
ATOM 5330 C C . HIS B 1 101 ? -19.906 -43.938 3.543 1 85.81 101 HIS B C 1
ATOM 5332 O O . HIS B 1 101 ? -21.016 -44.219 3.984 1 85.81 101 HIS B O 1
ATOM 5338 N N . LEU B 1 102 ? -18.953 -43.312 4.156 1 87 102 LEU B N 1
ATOM 5339 C CA . LEU B 1 102 ? -19.203 -42.875 5.52 1 87 102 LEU B CA 1
ATOM 5340 C C . LEU B 1 102 ? -20.469 -42 5.59 1 87 102 LEU B C 1
ATOM 5342 O O . LEU B 1 102 ? -21.219 -42.094 6.562 1 87 102 LEU B O 1
ATOM 5346 N N . PHE B 1 103 ? -20.781 -41.344 4.578 1 90.38 103 PHE B N 1
ATOM 5347 C CA . PHE B 1 103 ? -21.859 -40.344 4.625 1 90.38 103 PHE B CA 1
ATOM 5348 C C . PHE B 1 103 ? -23.172 -40.969 4.188 1 90.38 103 PHE B C 1
ATOM 5350 O O . PHE B 1 103 ? -24.234 -40.344 4.238 1 90.38 103 PHE B O 1
ATOM 5357 N N . GLN B 1 104 ? -23.109 -42.281 3.85 1 88.62 104 GLN B N 1
ATOM 5358 C CA . GLN B 1 104 ? -24.344 -43 3.541 1 88.62 104 GLN B CA 1
ATOM 5359 C C . GLN B 1 104 ? -25.016 -43.5 4.812 1 88.62 104 GLN B C 1
ATOM 5361 O O . GLN B 1 104 ? -26.188 -43.875 4.797 1 88.62 104 GLN B O 1
ATOM 5366 N N . ASP B 1 105 ? -24.203 -43.562 5.887 1 89.31 105 ASP B N 1
ATOM 5367 C CA . ASP B 1 105 ? -24.734 -43.969 7.184 1 89.31 105 ASP B CA 1
ATOM 5368 C C . ASP B 1 105 ? -25.609 -42.844 7.785 1 89.31 105 ASP B C 1
ATOM 5370 O O . ASP B 1 105 ? -25.125 -41.75 8.078 1 89.31 105 ASP B O 1
ATOM 5374 N N . PRO B 1 106 ? -26.812 -43.156 8.047 1 83.81 106 PRO B N 1
ATOM 5375 C CA . PRO B 1 106 ? -27.703 -42.156 8.625 1 83.81 106 PRO B CA 1
ATOM 5376 C C . PRO B 1 106 ? -27.281 -41.719 10.031 1 83.81 106 PRO B C 1
ATOM 5378 O O . PRO B 1 106 ? -27.703 -40.688 10.516 1 83.81 106 PRO B O 1
ATOM 5381 N N . LEU B 1 107 ? -26.469 -42.531 10.656 1 86.25 107 LEU B N 1
ATOM 5382 C CA . LEU B 1 107 ? -26.078 -42.25 12.031 1 86.25 107 LEU B CA 1
ATOM 5383 C C . LEU B 1 107 ? -24.719 -41.562 12.086 1 86.25 107 LEU B C 1
ATOM 5385 O O . LEU B 1 107 ? -24.141 -41.375 13.164 1 86.25 107 LEU B O 1
ATOM 5389 N N . VAL B 1 108 ? -24.234 -41.094 10.945 1 89.31 108 VAL B N 1
ATOM 5390 C CA . VAL B 1 108 ? -22.906 -40.5 10.891 1 89.31 108 VAL B CA 1
ATOM 5391 C C . VAL B 1 108 ? -22.891 -39.219 11.742 1 89.31 108 VAL B C 1
ATOM 5393 O O . VAL B 1 108 ? -23.844 -38.469 11.734 1 89.31 108 VAL B O 1
ATOM 5396 N N . ASN B 1 109 ? -21.953 -39.062 12.578 1 91.06 109 ASN B N 1
ATOM 5397 C CA . ASN B 1 109 ? -21.703 -37.844 13.32 1 91.06 109 ASN B CA 1
ATOM 5398 C C . ASN B 1 109 ? -20.828 -36.875 12.516 1 91.06 109 ASN B C 1
ATOM 5400 O O . ASN B 1 109 ? -19.625 -37.031 12.422 1 91.06 109 ASN B O 1
ATOM 5404 N N . LEU B 1 110 ? -21.438 -35.844 12.023 1 91.56 110 LEU B N 1
ATOM 5405 C CA . LEU B 1 110 ? -20.75 -34.906 11.141 1 91.56 110 LEU B CA 1
ATOM 5406 C C . LEU B 1 110 ? -19.594 -34.219 11.875 1 91.56 110 LEU B C 1
ATOM 5408 O O . LEU B 1 110 ? -18.531 -34 11.289 1 91.56 110 LEU B O 1
ATOM 5412 N N . GLN B 1 111 ? -19.75 -33.875 13.07 1 91.12 111 GLN B N 1
ATOM 5413 C CA . GLN B 1 111 ? -18.734 -33.156 13.844 1 91.12 111 GLN B CA 1
ATOM 5414 C C . GLN B 1 111 ? -17.422 -33.938 13.883 1 91.12 111 GLN B C 1
ATOM 5416 O O . GLN B 1 111 ? -16.344 -33.344 13.969 1 91.12 111 GLN B O 1
ATOM 5421 N N . GLU B 1 112 ? -17.531 -35.188 13.781 1 91.69 112 GLU B N 1
ATOM 5422 C CA . GLU B 1 112 ? -16.344 -36.031 13.836 1 91.69 112 GLU B CA 1
ATOM 5423 C C . GLU B 1 112 ? -15.867 -36.406 12.43 1 91.69 112 GLU B C 1
ATOM 5425 O O . GLU B 1 112 ? -14.727 -36.812 12.25 1 91.69 112 GLU B O 1
ATOM 5430 N N . SER B 1 113 ? -16.766 -36.25 11.5 1 93.31 113 SER B N 1
ATOM 5431 C CA . SER B 1 113 ? -16.5 -36.844 10.188 1 93.31 113 SER B CA 1
ATOM 5432 C C . SER B 1 113 ? -16.016 -35.781 9.203 1 93.31 113 SER B C 1
ATOM 5434 O O . SER B 1 113 ? -15.453 -36.094 8.156 1 93.31 113 SER B O 1
ATOM 5436 N N . VAL B 1 114 ? -16.312 -34.5 9.5 1 95.19 114 VAL B N 1
ATOM 5437 C CA . VAL B 1 114 ? -15.891 -33.438 8.594 1 95.19 114 VAL B CA 1
ATOM 5438 C C . VAL B 1 114 ? -15.18 -32.344 9.375 1 95.19 114 VAL B C 1
ATOM 5440 O O . VAL B 1 114 ? -15.312 -32.25 10.602 1 95.19 114 VAL B O 1
ATOM 5443 N N . ARG B 1 115 ? -14.375 -31.625 8.703 1 95.38 115 ARG B N 1
ATOM 5444 C CA . ARG B 1 115 ? -13.875 -30.359 9.219 1 95.38 115 ARG B CA 1
ATOM 5445 C C . ARG B 1 115 ? -14.758 -29.203 8.773 1 95.38 115 ARG B C 1
ATOM 5447 O O . ARG B 1 115 ? -14.844 -28.891 7.586 1 95.38 115 ARG B O 1
ATOM 5454 N N . LEU B 1 116 ? -15.398 -28.578 9.711 1 96.44 116 LEU B N 1
ATOM 5455 C CA . LEU B 1 116 ? -16.312 -27.469 9.414 1 96.44 116 LEU B CA 1
ATOM 5456 C C . LEU B 1 116 ? -15.609 -26.125 9.562 1 96.44 116 LEU B C 1
ATOM 5458 O O . LEU B 1 116 ? -14.898 -25.891 10.539 1 96.44 116 LEU B O 1
ATOM 5462 N N . ILE B 1 117 ? -15.719 -25.281 8.586 1 97.19 117 ILE B N 1
ATOM 5463 C CA . ILE B 1 117 ? -15.336 -23.875 8.633 1 97.19 117 ILE B CA 1
ATOM 5464 C C . ILE B 1 117 ? -16.562 -23 8.406 1 97.19 117 ILE B C 1
ATOM 5466 O O . ILE B 1 117 ? -17.172 -23.031 7.332 1 97.19 117 ILE B O 1
ATOM 5470 N N . ALA B 1 118 ? -16.953 -22.297 9.398 1 96.06 118 ALA B N 1
ATOM 5471 C CA . ALA B 1 118 ? -18.094 -21.391 9.289 1 96.06 118 ALA B CA 1
ATOM 5472 C C . ALA B 1 118 ? -17.641 -19.938 9.289 1 96.06 118 ALA B C 1
ATOM 5474 O O . ALA B 1 118 ? -16.953 -19.5 10.211 1 96.06 118 ALA B O 1
ATOM 5475 N N . LEU B 1 119 ? -18.047 -19.234 8.289 1 95.56 119 LEU B N 1
ATOM 5476 C CA . LEU B 1 119 ? -17.609 -17.844 8.148 1 95.56 119 LEU B CA 1
ATOM 5477 C C . LEU B 1 119 ? -18.562 -16.906 8.883 1 95.56 119 LEU B C 1
ATOM 5479 O O . LEU B 1 119 ? -19.766 -17.125 8.906 1 95.56 119 LEU B O 1
ATOM 5483 N N . ARG B 1 120 ? -17.984 -15.852 9.398 1 91.25 120 ARG B N 1
ATOM 5484 C CA . ARG B 1 120 ? -18.781 -14.773 9.969 1 91.25 120 ARG B CA 1
ATOM 5485 C C . ARG B 1 120 ? -19.375 -13.883 8.875 1 91.25 120 ARG B C 1
ATOM 5487 O O . ARG B 1 120 ? -18.922 -13.938 7.723 1 91.25 120 ARG B O 1
ATOM 5494 N N . ARG B 1 121 ? -20.312 -13.102 9.352 1 87.88 121 ARG B N 1
ATOM 5495 C CA . ARG B 1 121 ? -20.875 -12.102 8.445 1 87.88 121 ARG B CA 1
ATOM 5496 C C . ARG B 1 121 ? -19.781 -11.172 7.914 1 87.88 121 ARG B C 1
ATOM 5498 O O . ARG B 1 121 ? -18.953 -10.688 8.68 1 87.88 121 ARG B O 1
ATOM 5505 N N . GLY B 1 122 ? -19.766 -10.977 6.613 1 90.94 122 GLY B N 1
ATOM 5506 C CA . GLY B 1 122 ? -18.781 -10.086 5.992 1 90.94 122 GLY B CA 1
ATOM 5507 C C . GLY B 1 122 ? -17.5 -10.781 5.613 1 90.94 122 GLY B C 1
ATOM 5508 O O . GLY B 1 122 ? -16.625 -10.188 4.977 1 90.94 122 GLY B O 1
ATOM 5509 N N . GLU B 1 123 ? -17.359 -12.039 6.055 1 94.88 123 GLU B N 1
ATOM 5510 C CA . GLU B 1 123 ? -16.219 -12.836 5.613 1 94.88 123 GLU B CA 1
ATOM 5511 C C . GLU B 1 123 ? -16.547 -13.602 4.332 1 94.88 123 GLU B C 1
ATOM 5513 O O . GLU B 1 123 ? -17.703 -13.945 4.09 1 94.88 123 GLU B O 1
ATOM 5518 N N . PHE B 1 124 ? -15.523 -13.828 3.547 1 97.81 124 PHE B N 1
ATOM 5519 C CA . PHE B 1 124 ? -15.734 -14.594 2.326 1 97.81 124 PHE B CA 1
ATOM 5520 C C . PHE B 1 124 ? -14.422 -15.211 1.844 1 97.81 124 PHE B C 1
ATOM 5522 O O . PHE B 1 124 ? -13.344 -14.758 2.234 1 97.81 124 PHE B O 1
ATOM 5529 N N . PHE B 1 125 ? -14.531 -16.203 1.01 1 98.56 125 PHE B N 1
ATOM 5530 C CA . PHE B 1 125 ? -13.367 -16.781 0.35 1 98.56 125 PHE B CA 1
ATOM 5531 C C . PHE B 1 125 ? -13.25 -16.281 -1.084 1 98.56 125 PHE B C 1
ATOM 5533 O O . PHE B 1 125 ? -14.258 -16.141 -1.781 1 98.56 125 PHE B O 1
ATOM 5540 N N . ILE B 1 126 ? -12.094 -16.047 -1.473 1 98.88 126 ILE B N 1
ATOM 5541 C CA . ILE B 1 126 ? -11.734 -15.883 -2.875 1 98.88 126 ILE B CA 1
ATOM 5542 C C . ILE B 1 126 ? -10.602 -16.844 -3.232 1 98.88 126 ILE B C 1
ATOM 5544 O O . ILE B 1 126 ? -9.922 -17.375 -2.348 1 98.88 126 ILE B O 1
ATOM 5548 N N . PRO B 1 127 ? -10.469 -17.141 -4.512 1 98.88 127 PRO B N 1
ATOM 5549 C CA . PRO B 1 127 ? -9.336 -17.984 -4.891 1 98.88 127 PRO B CA 1
ATOM 5550 C C . PRO B 1 127 ? -7.984 -17.375 -4.531 1 98.88 127 PRO B C 1
ATOM 5552 O O . PRO B 1 127 ? -7.859 -16.156 -4.449 1 98.88 127 PRO B O 1
ATOM 5555 N N . GLY B 1 128 ? -7.012 -18.25 -4.297 1 98.75 128 GLY B N 1
ATOM 5556 C CA . GLY B 1 128 ? -5.66 -17.781 -4.047 1 98.75 128 GLY B CA 1
ATOM 5557 C C . GLY B 1 128 ? -5.094 -16.953 -5.191 1 98.75 128 GLY B C 1
ATOM 5558 O O . GLY B 1 128 ? -5.383 -17.234 -6.355 1 98.75 128 GLY B O 1
ATOM 5559 N N . PHE B 1 129 ? -4.27 -15.984 -4.855 1 98.88 129 PHE B N 1
ATOM 5560 C CA . PHE B 1 129 ? -3.631 -15.164 -5.879 1 98.88 129 PHE B CA 1
ATOM 5561 C C . PHE B 1 129 ? -2.543 -15.953 -6.602 1 98.88 129 PHE B C 1
ATOM 5563 O O . PHE B 1 129 ? -1.869 -16.797 -5.996 1 98.88 129 PHE B O 1
ATOM 5570 N N . VAL B 1 130 ? -2.385 -15.68 -7.855 1 98.88 130 VAL B N 1
ATOM 5571 C CA . VAL B 1 130 ? -1.339 -16.281 -8.68 1 98.88 130 VAL B CA 1
ATOM 5572 C C . VAL B 1 130 ? -0.376 -15.195 -9.156 1 98.88 130 VAL B C 1
ATOM 5574 O O . VAL B 1 130 ? -0.776 -14.266 -9.867 1 98.88 130 VAL B O 1
ATOM 5577 N N . ASP B 1 131 ? 0.842 -15.273 -8.734 1 98.88 131 ASP B N 1
ATOM 5578 C CA . ASP B 1 131 ? 1.893 -14.359 -9.172 1 98.88 131 ASP B CA 1
ATOM 5579 C C . ASP B 1 131 ? 2.723 -14.969 -10.297 1 98.88 131 ASP B C 1
ATOM 5581 O O . ASP B 1 131 ? 3.607 -15.789 -10.047 1 98.88 131 ASP B O 1
ATOM 5585 N N . THR B 1 132 ? 2.545 -14.477 -11.516 1 98.88 132 THR B N 1
ATOM 5586 C CA . THR B 1 132 ? 3.104 -15.18 -12.664 1 98.88 132 THR B CA 1
ATOM 5587 C C . THR B 1 132 ? 4.48 -14.633 -13.023 1 98.88 132 THR B C 1
ATOM 5589 O O . THR B 1 132 ? 5.09 -15.062 -14 1 98.88 132 THR B O 1
ATOM 5592 N N . HIS B 1 133 ? 4.984 -13.695 -12.211 1 98.88 133 HIS B N 1
ATOM 5593 C CA . HIS B 1 133 ? 6.316 -13.164 -12.484 1 98.88 133 HIS B CA 1
ATOM 5594 C C . HIS B 1 133 ? 6.902 -12.484 -11.25 1 98.88 133 HIS B C 1
ATOM 5596 O O . HIS B 1 133 ? 6.5 -11.375 -10.898 1 98.88 133 HIS B O 1
ATOM 5602 N N . THR B 1 134 ? 7.875 -13.094 -10.633 1 98.81 134 THR B N 1
ATOM 5603 C CA . THR B 1 134 ? 8.562 -12.5 -9.484 1 98.81 134 THR B CA 1
ATOM 5604 C C . THR B 1 134 ? 9.977 -13.062 -9.352 1 98.81 134 THR B C 1
ATOM 5606 O O . THR B 1 134 ? 10.25 -14.18 -9.789 1 98.81 134 THR B O 1
ATOM 5609 N N . HIS B 1 135 ? 10.914 -12.289 -8.836 1 98.81 135 HIS B N 1
ATOM 5610 C CA . HIS B 1 135 ? 12.297 -12.703 -8.664 1 98.81 135 HIS B CA 1
ATOM 5611 C C . HIS B 1 135 ? 12.617 -12.969 -7.199 1 98.81 135 HIS B C 1
ATOM 5613 O O . HIS B 1 135 ? 12.883 -12.039 -6.438 1 98.81 135 HIS B O 1
ATOM 5619 N N . ALA B 1 136 ? 12.75 -14.219 -6.836 1 98.75 136 ALA B N 1
ATOM 5620 C CA . ALA B 1 136 ? 12.992 -14.602 -5.449 1 98.75 136 ALA B CA 1
ATOM 5621 C C . ALA B 1 136 ? 14.328 -14.062 -4.953 1 98.75 136 ALA B C 1
ATOM 5623 O O . ALA B 1 136 ? 14.5 -13.828 -3.756 1 98.75 136 ALA B O 1
ATOM 5624 N N . VAL B 1 137 ? 15.219 -13.766 -5.844 1 98.62 137 VAL B N 1
ATOM 5625 C CA . VAL B 1 137 ? 16.594 -13.422 -5.484 1 98.62 137 VAL B CA 1
ATOM 5626 C C . VAL B 1 137 ? 16.734 -11.906 -5.398 1 98.62 137 VAL B C 1
ATOM 5628 O O . VAL B 1 137 ? 17.844 -11.398 -5.211 1 98.62 137 VAL B O 1
ATOM 5631 N N . GLN B 1 138 ? 15.68 -11.203 -5.543 1 98.19 138 GLN B N 1
ATOM 5632 C CA . GLN B 1 138 ? 15.789 -9.75 -5.594 1 98.19 138 GLN B CA 1
ATOM 5633 C C . GLN B 1 138 ? 15.016 -9.094 -4.453 1 98.19 138 GLN B C 1
ATOM 5635 O O . GLN B 1 138 ? 14.984 -7.871 -4.336 1 98.19 138 GLN B O 1
ATOM 5640 N N . TYR B 1 139 ? 14.414 -9.836 -3.492 1 97.06 139 TYR B N 1
ATOM 5641 C CA . TYR B 1 139 ? 13.523 -9.297 -2.475 1 97.06 139 TYR B CA 1
ATOM 5642 C C . TYR B 1 139 ? 14.273 -8.367 -1.531 1 97.06 139 TYR B C 1
ATOM 5644 O O . TYR B 1 139 ? 13.695 -7.402 -1.013 1 97.06 139 TYR B O 1
ATOM 5652 N N . GLN B 1 140 ? 15.484 -8.57 -1.333 1 93.75 140 GLN B N 1
ATOM 5653 C CA . GLN B 1 140 ? 16.281 -7.688 -0.492 1 93.75 140 GLN B CA 1
ATOM 5654 C C . GLN B 1 140 ? 16.375 -6.285 -1.09 1 93.75 140 GLN B C 1
ATOM 5656 O O . GLN B 1 140 ? 16.562 -5.309 -0.364 1 93.75 140 GLN B O 1
ATOM 5661 N N . ASN B 1 141 ? 16.188 -6.156 -2.404 1 95.19 141 ASN B N 1
ATOM 5662 C CA . ASN B 1 141 ? 16.328 -4.898 -3.131 1 95.19 141 ASN B CA 1
ATOM 5663 C C . ASN B 1 141 ? 15.047 -4.082 -3.1 1 95.19 141 ASN B C 1
ATOM 5665 O O . ASN B 1 141 ? 15.016 -2.939 -3.559 1 95.19 141 ASN B O 1
ATOM 5669 N N . ILE B 1 142 ? 14 -4.625 -2.578 1 95.25 142 ILE B N 1
ATOM 5670 C CA . ILE B 1 142 ? 12.688 -3.986 -2.688 1 95.25 142 ILE B CA 1
ATOM 5671 C C . ILE B 1 142 ? 12.773 -2.549 -2.18 1 95.25 142 ILE B C 1
ATOM 5673 O O . ILE B 1 142 ? 13.336 -2.293 -1.111 1 95.25 142 ILE B O 1
ATOM 5677 N N . GLY B 1 143 ? 12.25 -1.621 -2.986 1 93.44 143 GLY B N 1
ATOM 5678 C CA . GLY B 1 143 ? 12.18 -0.226 -2.582 1 93.44 143 GLY B CA 1
ATOM 5679 C C . GLY B 1 143 ? 13.445 0.553 -2.898 1 93.44 143 GLY B C 1
ATOM 5680 O O . GLY B 1 143 ? 13.484 1.772 -2.723 1 93.44 143 GLY B O 1
ATOM 5681 N N . ALA B 1 144 ? 14.477 -0.102 -3.439 1 93.25 144 ALA B N 1
ATOM 5682 C CA . ALA B 1 144 ? 15.758 0.555 -3.658 1 93.25 144 ALA B CA 1
ATOM 5683 C C . ALA B 1 144 ? 15.922 0.96 -5.121 1 93.25 144 ALA B C 1
ATOM 5685 O O . ALA B 1 144 ? 15.469 0.252 -6.023 1 93.25 144 ALA B O 1
ATOM 5686 N N . GLY B 1 145 ? 16.578 2.102 -5.312 1 94.12 145 GLY B N 1
ATOM 5687 C CA . GLY B 1 145 ? 17.031 2.488 -6.641 1 94.12 145 GLY B CA 1
ATOM 5688 C C . GLY B 1 145 ? 15.977 3.25 -7.426 1 94.12 145 GLY B C 1
ATOM 5689 O O . GLY B 1 145 ? 15.812 3.027 -8.625 1 94.12 145 GLY B O 1
ATOM 5690 N N . GLN B 1 146 ? 15.297 4.145 -6.781 1 90.62 146 GLN B N 1
ATOM 5691 C CA . GLN B 1 146 ? 14.203 4.883 -7.41 1 90.62 146 GLN B CA 1
ATOM 5692 C C . GLN B 1 146 ? 14.719 5.754 -8.555 1 90.62 146 GLN B C 1
ATOM 5694 O O . GLN B 1 146 ? 13.953 6.125 -9.445 1 90.62 146 GLN B O 1
ATOM 5699 N N . GLN B 1 147 ? 15.984 6.062 -8.555 1 91 147 GLN B N 1
ATOM 5700 C CA . GLN B 1 147 ? 16.547 6.973 -9.547 1 91 147 GLN B CA 1
ATOM 5701 C C . GLN B 1 147 ? 16.844 6.25 -10.859 1 91 147 GLN B C 1
ATOM 5703 O O . GLN B 1 147 ? 17.078 6.887 -11.891 1 91 147 GLN B O 1
ATOM 5708 N N . TYR B 1 148 ? 16.812 4.949 -10.898 1 93.12 148 TYR B N 1
ATOM 5709 C CA . TYR B 1 148 ? 17.344 4.188 -12.031 1 93.12 148 TYR B CA 1
ATOM 5710 C C . TYR B 1 148 ? 16.203 3.744 -12.953 1 93.12 148 TYR B C 1
ATOM 5712 O O . TYR B 1 148 ? 15.07 3.576 -12.516 1 93.12 148 TYR B O 1
ATOM 5720 N N . THR B 1 149 ? 16.578 3.621 -14.195 1 93.81 149 THR B N 1
ATOM 5721 C CA . THR B 1 149 ? 15.773 2.863 -15.156 1 93.81 149 THR B CA 1
ATOM 5722 C C . THR B 1 149 ? 16.281 1.428 -15.266 1 93.81 149 THR B C 1
ATOM 5724 O O . THR B 1 149 ? 17.234 1.051 -14.586 1 93.81 149 THR B O 1
ATOM 5727 N N . LEU B 1 150 ? 15.695 0.619 -16.062 1 93.94 150 LEU B N 1
ATOM 5728 C CA . LEU B 1 150 ? 15.828 -0.834 -16.047 1 93.94 150 LEU B CA 1
ATOM 5729 C C . LEU B 1 150 ? 17.297 -1.246 -16.094 1 93.94 150 LEU B C 1
ATOM 5731 O O . LEU B 1 150 ? 17.781 -1.93 -15.188 1 93.94 150 LEU B O 1
ATOM 5735 N N . LEU B 1 151 ? 18.078 -0.857 -17.125 1 93.06 151 LEU B N 1
ATOM 5736 C CA . LEU B 1 151 ? 19.422 -1.392 -17.344 1 93.06 151 LEU B CA 1
ATOM 5737 C C . LEU B 1 151 ? 20.375 -0.937 -16.234 1 93.06 151 LEU B C 1
ATOM 5739 O O . LEU B 1 151 ? 21.188 -1.723 -15.758 1 93.06 151 LEU B O 1
ATOM 5743 N N . ASP B 1 152 ? 20.266 0.363 -15.797 1 94.62 152 ASP B N 1
ATOM 5744 C CA . ASP B 1 152 ? 21.062 0.854 -14.68 1 94.62 152 ASP B CA 1
ATOM 5745 C C . ASP B 1 152 ? 20.641 0.182 -13.367 1 94.62 152 ASP B C 1
ATOM 5747 O O . ASP B 1 152 ? 21.5 -0.127 -12.531 1 94.62 152 ASP B O 1
ATOM 5751 N N . TRP B 1 153 ? 19.391 0.009 -13.195 1 95.81 153 TRP B N 1
ATOM 5752 C CA . TRP B 1 153 ? 18.891 -0.678 -12.016 1 95.81 153 TRP B CA 1
ATOM 5753 C C . TRP B 1 153 ? 19.453 -2.092 -11.922 1 95.81 153 TRP B C 1
ATOM 5755 O O . TRP B 1 153 ? 19.844 -2.541 -10.836 1 95.81 153 TRP B O 1
ATOM 5765 N N . LEU B 1 154 ? 19.484 -2.822 -13.031 1 95.94 154 LEU B N 1
ATOM 5766 C CA . LEU B 1 154 ? 20.078 -4.152 -13.07 1 95.94 154 LEU B CA 1
ATOM 5767 C C . LEU B 1 154 ? 21.562 -4.105 -12.688 1 95.94 154 LEU B C 1
ATOM 5769 O O . LEU B 1 154 ? 22 -4.859 -11.82 1 95.94 154 LEU B O 1
ATOM 5773 N N . LYS B 1 155 ? 22.25 -3.211 -13.234 1 95.62 155 LYS B N 1
ATOM 5774 C CA . LYS B 1 155 ? 23.703 -3.104 -13.07 1 95.62 155 LYS B CA 1
ATOM 5775 C C . LYS B 1 155 ? 24.078 -2.732 -11.641 1 95.62 155 LYS B C 1
ATOM 5777 O O . LYS B 1 155 ? 24.984 -3.322 -11.055 1 95.62 155 LYS B O 1
ATOM 5782 N N . TYR B 1 156 ? 23.359 -1.812 -11.047 1 95.5 156 TYR B N 1
ATOM 5783 C CA . TYR B 1 156 ? 23.828 -1.193 -9.812 1 95.5 156 TYR B CA 1
ATOM 5784 C C . TYR B 1 156 ? 23.141 -1.803 -8.602 1 95.5 156 TYR B C 1
ATOM 5786 O O . TYR B 1 156 ? 23.656 -1.727 -7.484 1 95.5 156 TYR B O 1
ATOM 5794 N N . ILE B 1 157 ? 21.984 -2.404 -8.828 1 95.69 157 ILE B N 1
ATOM 5795 C CA . ILE B 1 157 ? 21.203 -2.881 -7.688 1 95.69 157 ILE B CA 1
ATOM 5796 C C . ILE B 1 157 ? 21.031 -4.395 -7.781 1 95.69 157 ILE B C 1
ATOM 5798 O O . ILE B 1 157 ? 21.344 -5.125 -6.84 1 95.69 157 ILE B O 1
ATOM 5802 N N . THR B 1 158 ? 20.594 -4.887 -8.891 1 97 158 THR B N 1
ATOM 5803 C CA . THR B 1 158 ? 20.031 -6.223 -9.023 1 97 158 THR B CA 1
ATOM 5804 C C . THR B 1 158 ? 21.125 -7.277 -9.117 1 97 158 THR B C 1
ATOM 5806 O O . THR B 1 158 ? 21.141 -8.242 -8.344 1 97 158 THR B O 1
ATOM 5809 N N . PHE B 1 159 ? 22.125 -7.117 -10.047 1 97.38 159 PHE B N 1
ATOM 5810 C CA . PHE B 1 159 ? 23.125 -8.156 -10.281 1 97.38 159 PHE B CA 1
ATOM 5811 C C . PHE B 1 159 ? 24.016 -8.328 -9.062 1 97.38 159 PHE B C 1
ATOM 5813 O O . PHE B 1 159 ? 24.328 -9.453 -8.672 1 97.38 159 PHE B O 1
ATOM 5820 N N . PRO B 1 160 ? 24.391 -7.215 -8.383 1 95.94 160 PRO B N 1
ATOM 5821 C CA . PRO B 1 160 ? 25.156 -7.391 -7.156 1 95.94 160 PRO B CA 1
ATOM 5822 C C . PRO B 1 160 ? 24.438 -8.234 -6.113 1 95.94 160 PRO B C 1
ATOM 5824 O O . PRO B 1 160 ? 25.047 -9.055 -5.434 1 95.94 160 PRO B O 1
ATOM 5827 N N . GLU B 1 161 ? 23.141 -8.078 -5.977 1 96.44 161 GLU B N 1
ATOM 5828 C CA . GLU B 1 161 ? 22.359 -8.859 -5.023 1 96.44 161 GLU B CA 1
ATOM 5829 C C . GLU B 1 161 ? 22.25 -10.32 -5.465 1 96.44 161 GLU B C 1
ATOM 5831 O O . GLU B 1 161 ? 22.391 -11.234 -4.648 1 96.44 161 GLU B O 1
ATOM 5836 N N . GLU B 1 162 ? 21.984 -10.586 -6.711 1 98.06 162 GLU B N 1
ATOM 5837 C CA . GLU B 1 162 ? 21.781 -11.945 -7.211 1 98.06 162 GLU B CA 1
ATOM 5838 C C . GLU B 1 162 ? 23.047 -12.781 -7.055 1 98.06 162 GLU B C 1
ATOM 5840 O O . GLU B 1 162 ? 22.984 -13.992 -6.82 1 98.06 162 GLU B O 1
ATOM 5845 N N . ILE B 1 163 ? 24.219 -12.125 -7.164 1 97.75 163 ILE B N 1
ATOM 5846 C CA . ILE B 1 163 ? 25.5 -12.805 -7.031 1 97.75 163 ILE B CA 1
ATOM 5847 C C . ILE B 1 163 ? 25.625 -13.398 -5.633 1 97.75 163 ILE B C 1
ATOM 5849 O O . ILE B 1 163 ? 26.219 -14.469 -5.461 1 97.75 163 ILE B O 1
ATOM 5853 N N . ARG B 1 164 ? 25 -12.82 -4.633 1 96.62 164 ARG B N 1
ATOM 5854 C CA . ARG B 1 164 ? 25.109 -13.242 -3.24 1 96.62 164 ARG B CA 1
ATOM 5855 C C . ARG B 1 164 ? 24.5 -14.617 -3.029 1 96.62 164 ARG B C 1
ATOM 5857 O O . ARG B 1 164 ? 24.781 -15.289 -2.035 1 96.62 164 ARG B O 1
ATOM 5864 N N . PHE B 1 165 ? 23.766 -15.109 -3.932 1 98.38 165 PHE B N 1
ATOM 5865 C CA . PHE B 1 165 ? 23.047 -16.375 -3.764 1 98.38 165 PHE B CA 1
ATOM 5866 C C . PHE B 1 165 ? 23.938 -17.547 -4.125 1 98.38 165 PHE B C 1
ATOM 5868 O O . PHE B 1 165 ? 23.516 -18.703 -4.055 1 98.38 165 PHE B O 1
ATOM 5875 N N . GLU B 1 166 ? 25.141 -17.188 -4.488 1 98 166 GLU B N 1
ATOM 5876 C CA . GLU B 1 166 ? 26.141 -18.25 -4.551 1 98 166 GLU B CA 1
ATOM 5877 C C . GLU B 1 166 ? 26.359 -18.891 -3.18 1 98 166 GLU B C 1
ATOM 5879 O O . GLU B 1 166 ? 26.672 -20.078 -3.082 1 98 166 GLU B O 1
ATOM 5884 N N . ASP B 1 167 ? 26.156 -18.078 -2.143 1 97.88 167 ASP B N 1
ATOM 5885 C CA . ASP B 1 167 ? 26.203 -18.547 -0.765 1 97.88 167 ASP B CA 1
ATOM 5886 C C . ASP B 1 167 ? 24.922 -19.297 -0.392 1 97.88 167 ASP B C 1
ATOM 5888 O O . ASP B 1 167 ? 23.875 -18.672 -0.215 1 97.88 167 ASP B O 1
ATOM 5892 N N . GLU B 1 168 ? 25.062 -20.594 -0.175 1 98.25 168 GLU B N 1
ATOM 5893 C CA . GLU B 1 168 ? 23.906 -21.453 0.041 1 98.25 168 GLU B CA 1
ATOM 5894 C C . GLU B 1 168 ? 23.203 -21.094 1.347 1 98.25 168 GLU B C 1
ATOM 5896 O O . GLU B 1 168 ? 21.969 -21.203 1.443 1 98.25 168 GLU B O 1
ATOM 5901 N N . LEU B 1 169 ? 23.969 -20.703 2.346 1 97.5 169 LEU B N 1
ATOM 5902 C CA . LEU B 1 169 ? 23.344 -20.328 3.617 1 97.5 169 LEU B CA 1
ATOM 5903 C C . LEU B 1 169 ? 22.547 -19.047 3.475 1 97.5 169 LEU B C 1
ATOM 5905 O O . LEU B 1 169 ? 21.453 -18.922 4.035 1 97.5 169 LEU B O 1
ATOM 5909 N N . TYR B 1 170 ? 23.094 -18.125 2.744 1 97.12 170 TYR B N 1
ATOM 5910 C CA . TYR B 1 170 ? 22.359 -16.891 2.447 1 97.12 170 TYR B CA 1
ATOM 5911 C C . TYR B 1 170 ? 21.094 -17.188 1.648 1 97.12 170 TYR B C 1
ATOM 5913 O O . TYR B 1 170 ? 20.016 -16.688 1.974 1 97.12 170 TYR B O 1
ATOM 5921 N N . ALA B 1 171 ? 21.25 -18.016 0.641 1 98.56 171 ALA B N 1
ATOM 5922 C CA . ALA B 1 171 ? 20.125 -18.375 -0.209 1 98.56 171 ALA B CA 1
ATOM 5923 C C . ALA B 1 171 ? 18.984 -19 0.612 1 98.56 171 ALA B C 1
ATOM 5925 O O . ALA B 1 171 ? 17.828 -18.609 0.474 1 98.56 171 ALA B O 1
ATOM 5926 N N . LYS B 1 172 ? 19.359 -19.906 1.437 1 98.25 172 LYS B N 1
ATOM 5927 C CA . LYS B 1 172 ? 18.359 -20.594 2.242 1 98.25 172 LYS B CA 1
ATOM 5928 C C . LYS B 1 172 ? 17.609 -19.625 3.143 1 98.25 172 LYS B C 1
ATOM 5930 O O . LYS B 1 172 ? 16.375 -19.625 3.178 1 98.25 172 LYS B O 1
ATOM 5935 N N . ARG B 1 173 ? 18.312 -18.766 3.836 1 96.81 173 ARG B N 1
ATOM 5936 C CA . ARG B 1 173 ? 17.703 -17.812 4.746 1 96.81 173 ARG B CA 1
ATOM 5937 C C . ARG B 1 173 ? 16.781 -16.859 3.994 1 96.81 173 ARG B C 1
ATOM 5939 O O . ARG B 1 173 ? 15.648 -16.609 4.422 1 96.81 173 ARG B O 1
ATOM 5946 N N . MET B 1 174 ? 17.266 -16.391 2.896 1 97.19 174 MET B N 1
ATOM 5947 C CA . MET B 1 174 ? 16.484 -15.414 2.137 1 97.19 174 MET B CA 1
ATOM 5948 C C . MET B 1 174 ? 15.25 -16.062 1.516 1 97.19 174 MET B C 1
ATOM 5950 O O . MET B 1 174 ? 14.156 -15.492 1.56 1 97.19 174 MET B O 1
ATOM 5954 N N . PHE B 1 175 ? 15.398 -17.25 0.946 1 98.62 175 PHE B N 1
ATOM 5955 C CA . PHE B 1 175 ? 14.281 -17.891 0.28 1 98.62 175 PHE B CA 1
ATOM 5956 C C . PHE B 1 175 ? 13.195 -18.266 1.286 1 98.62 175 PHE B C 1
ATOM 5958 O O . PHE B 1 175 ? 12.008 -18.188 0.982 1 98.62 175 PHE B O 1
ATOM 5965 N N . GLU B 1 176 ? 13.586 -18.688 2.471 1 98 176 GLU B N 1
ATOM 5966 C CA . GLU B 1 176 ? 12.602 -18.969 3.512 1 98 176 GLU B CA 1
ATOM 5967 C C . GLU B 1 176 ? 11.789 -17.719 3.85 1 98 176 GLU B C 1
ATOM 5969 O O . GLU B 1 176 ? 10.57 -17.797 4 1 98 176 GLU B O 1
ATOM 5974 N N . LYS B 1 177 ? 12.469 -16.578 3.902 1 96.62 177 LYS B N 1
ATOM 5975 C CA . LYS B 1 177 ? 11.797 -15.297 4.145 1 96.62 177 LYS B CA 1
ATOM 5976 C C . LYS B 1 177 ? 10.867 -14.938 2.992 1 96.62 177 LYS B C 1
ATOM 5978 O O . LYS B 1 177 ? 9.734 -14.508 3.213 1 96.62 177 LYS B O 1
ATOM 5983 N N . VAL B 1 178 ? 11.336 -15.133 1.794 1 98.19 178 VAL B N 1
ATOM 5984 C CA . VAL B 1 178 ? 10.594 -14.773 0.593 1 98.19 178 VAL B CA 1
ATOM 5985 C C . VAL B 1 178 ? 9.305 -15.594 0.515 1 98.19 178 VAL B C 1
ATOM 5987 O O . VAL B 1 178 ? 8.211 -15.039 0.388 1 98.19 178 VAL B O 1
ATOM 5990 N N . VAL B 1 179 ? 9.422 -16.906 0.644 1 98.31 179 VAL B N 1
ATOM 5991 C CA . VAL B 1 179 ? 8.297 -17.812 0.427 1 98.31 179 VAL B CA 1
ATOM 5992 C C . VAL B 1 179 ? 7.27 -17.625 1.54 1 98.31 179 VAL B C 1
ATOM 5994 O O . VAL B 1 179 ? 6.066 -17.578 1.279 1 98.31 179 VAL B O 1
ATOM 5997 N N . SER B 1 180 ? 7.703 -17.484 2.766 1 97.31 180 SER B N 1
ATOM 5998 C CA . SER B 1 180 ? 6.777 -17.281 3.877 1 97.31 180 SER B CA 1
ATOM 5999 C C . SER B 1 180 ? 5.969 -16 3.701 1 97.31 180 SER B C 1
ATOM 6001 O O . SER B 1 180 ? 4.754 -16 3.926 1 97.31 180 SER B O 1
ATOM 6003 N N . ARG B 1 181 ? 6.59 -14.945 3.281 1 97 181 ARG B N 1
ATOM 6004 C CA . ARG B 1 181 ? 5.914 -13.664 3.098 1 97 181 ARG B CA 1
ATOM 6005 C C . ARG B 1 181 ? 4.984 -13.703 1.887 1 97 181 ARG B C 1
ATOM 6007 O O . ARG B 1 181 ? 3.904 -13.109 1.906 1 97 181 ARG B O 1
ATOM 6014 N N . SER B 1 182 ? 5.465 -14.352 0.833 1 97.88 182 SER B N 1
ATOM 6015 C CA . SER B 1 182 ? 4.633 -14.539 -0.35 1 97.88 182 SER B CA 1
ATOM 6016 C C . SER B 1 182 ? 3.316 -15.227 0.003 1 97.88 182 SER B C 1
ATOM 6018 O O . SER B 1 182 ? 2.248 -14.797 -0.432 1 97.88 182 SER B O 1
ATOM 6020 N N . ILE B 1 183 ? 3.375 -16.266 0.806 1 97.88 183 ILE B N 1
ATOM 6021 C CA . ILE B 1 183 ? 2.193 -17 1.24 1 97.88 183 ILE B CA 1
ATOM 6022 C C . ILE B 1 183 ? 1.336 -16.125 2.145 1 97.88 183 ILE B C 1
ATOM 6024 O O . ILE B 1 183 ? 0.114 -16.062 1.988 1 97.88 183 ILE B O 1
ATOM 6028 N N . ARG B 1 184 ? 1.914 -15.359 2.986 1 97 184 ARG B N 1
ATOM 6029 C CA . ARG B 1 184 ? 1.217 -14.516 3.955 1 97 184 ARG B CA 1
ATOM 6030 C C . ARG B 1 184 ? 0.336 -13.492 3.254 1 97 184 ARG B C 1
ATOM 6032 O O . ARG B 1 184 ? -0.742 -13.148 3.744 1 97 184 ARG B O 1
ATOM 6039 N N . VAL B 1 185 ? 0.825 -13.062 2.125 1 97.94 185 VAL B N 1
ATOM 6040 C CA . VAL B 1 185 ? 0.077 -12.023 1.43 1 97.94 185 VAL B CA 1
ATOM 6041 C C . VAL B 1 185 ? -0.878 -12.656 0.422 1 97.94 185 VAL B C 1
ATOM 6043 O O . VAL B 1 185 ? -1.442 -11.961 -0.43 1 97.94 185 VAL B O 1
ATOM 6046 N N . GLY B 1 186 ? -1.052 -13.945 0.411 1 98.5 186 GLY B N 1
ATOM 6047 C CA . GLY B 1 186 ? -2.158 -14.602 -0.268 1 98.5 186 GLY B CA 1
ATOM 6048 C C . GLY B 1 186 ? -1.753 -15.258 -1.573 1 98.5 186 GLY B C 1
ATOM 6049 O O . GLY B 1 186 ? -2.602 -15.773 -2.307 1 98.5 186 GLY B O 1
ATOM 6050 N N . THR B 1 187 ? -0.427 -15.266 -1.907 1 98.75 187 THR B N 1
ATOM 6051 C CA . THR B 1 187 ? 0.017 -15.898 -3.143 1 98.75 187 THR B CA 1
ATOM 6052 C C . THR B 1 187 ? 0.071 -17.422 -2.979 1 98.75 187 THR B C 1
ATOM 6054 O O . THR B 1 187 ? 0.948 -17.938 -2.289 1 98.75 187 THR B O 1
ATOM 6057 N N . THR B 1 188 ? -0.767 -18.094 -3.611 1 98.62 188 THR B N 1
ATOM 6058 C CA . THR B 1 188 ? -0.82 -19.547 -3.494 1 98.62 188 THR B CA 1
ATOM 6059 C C . THR B 1 188 ? 0.006 -20.203 -4.594 1 98.62 188 THR B C 1
ATOM 6061 O O . THR B 1 188 ? 0.48 -21.328 -4.43 1 98.62 188 THR B O 1
ATOM 6064 N N . THR B 1 189 ? 0.114 -19.516 -5.711 1 98.69 189 THR B N 1
ATOM 6065 C CA . THR B 1 189 ? 0.937 -19.969 -6.824 1 98.69 189 THR B CA 1
ATOM 6066 C C . THR B 1 189 ? 1.882 -18.875 -7.289 1 98.69 189 THR B C 1
ATOM 6068 O O . THR B 1 189 ? 1.467 -17.719 -7.461 1 98.69 189 THR B O 1
ATOM 6071 N N . SER B 1 190 ? 3.158 -19.266 -7.469 1 98.75 190 SER B N 1
ATOM 6072 C CA . SER B 1 190 ? 4.129 -18.25 -7.871 1 98.75 190 SER B CA 1
ATOM 6073 C C . SER B 1 190 ? 5.094 -18.797 -8.922 1 98.75 190 SER B C 1
ATOM 6075 O O . SER B 1 190 ? 5.527 -19.938 -8.836 1 98.75 190 SER B O 1
ATOM 6077 N N . CYS B 1 191 ? 5.379 -18.016 -9.922 1 98.88 191 CYS B N 1
ATOM 6078 C CA . CYS B 1 191 ? 6.484 -18.281 -10.836 1 98.88 191 CYS B CA 1
ATOM 6079 C C . CYS B 1 191 ? 7.734 -17.5 -10.422 1 98.88 191 CYS B C 1
ATOM 6081 O O . CYS B 1 191 ? 7.805 -16.281 -10.602 1 98.88 191 CYS B O 1
ATOM 6083 N N . TYR B 1 192 ? 8.766 -18.266 -9.914 1 98.88 192 TYR B N 1
ATOM 6084 C CA . TYR B 1 192 ? 9.938 -17.641 -9.305 1 98.88 192 TYR B CA 1
ATOM 6085 C C . TYR B 1 192 ? 11.133 -17.688 -10.258 1 98.88 192 TYR B C 1
ATOM 6087 O O . TYR B 1 192 ? 11.43 -18.75 -10.836 1 98.88 192 TYR B O 1
ATOM 6095 N N . TYR B 1 193 ? 11.75 -16.562 -10.406 1 98.81 193 TYR B N 1
ATOM 6096 C CA . TYR B 1 193 ? 13.117 -16.531 -10.922 1 98.81 193 TYR B CA 1
ATOM 6097 C C . TYR B 1 193 ? 14.125 -16.766 -9.797 1 98.81 193 TYR B C 1
ATOM 6099 O O . TYR B 1 193 ? 14.102 -16.078 -8.781 1 98.81 193 TYR B O 1
ATOM 6107 N N . SER B 1 194 ? 14.945 -17.75 -9.953 1 98.69 194 SER B N 1
ATOM 6108 C CA . SER B 1 194 ? 16.125 -17.875 -9.102 1 98.69 194 SER B CA 1
ATOM 6109 C C . SER B 1 194 ? 17.328 -17.188 -9.719 1 98.69 194 SER B C 1
ATOM 6111 O O . SER B 1 194 ? 17.188 -16.312 -10.586 1 98.69 194 SER B O 1
ATOM 6113 N N . SER B 1 195 ? 18.547 -17.438 -9.188 1 98.38 195 SER B N 1
ATOM 6114 C CA . SER B 1 195 ? 19.781 -16.922 -9.781 1 98.38 195 SER B CA 1
ATOM 6115 C C . SER B 1 195 ? 20.344 -17.906 -10.812 1 98.38 195 SER B C 1
ATOM 6117 O O . SER B 1 195 ? 19.656 -18.844 -11.219 1 98.38 195 SER B O 1
ATOM 6119 N N . ILE B 1 196 ? 21.531 -17.625 -11.273 1 98.44 196 ILE B N 1
ATOM 6120 C CA . ILE B 1 196 ? 22.172 -18.5 -12.25 1 98.44 196 ILE B CA 1
ATOM 6121 C C . ILE B 1 196 ? 22.719 -19.734 -11.539 1 98.44 196 ILE B C 1
ATOM 6123 O O . ILE B 1 196 ? 23.094 -20.719 -12.18 1 98.44 196 ILE B O 1
ATOM 6127 N N . HIS B 1 197 ? 22.766 -19.734 -10.227 1 98.5 197 HIS B N 1
ATOM 6128 C CA . HIS B 1 197 ? 23.422 -20.781 -9.445 1 98.5 197 HIS B CA 1
ATOM 6129 C C . HIS B 1 197 ? 22.5 -21.984 -9.258 1 98.5 197 HIS B C 1
ATOM 6131 O O . HIS B 1 197 ? 21.406 -21.859 -8.695 1 98.5 197 HIS B O 1
ATOM 6137 N N . LEU B 1 198 ? 22.953 -23.125 -9.688 1 98.62 198 LEU B N 1
ATOM 6138 C CA . LEU B 1 198 ? 22.188 -24.359 -9.594 1 98.62 198 LEU B CA 1
ATOM 6139 C C . LEU B 1 198 ? 21.797 -24.641 -8.156 1 98.62 198 LEU B C 1
ATOM 6141 O O . LEU B 1 198 ? 20.641 -25 -7.879 1 98.62 198 LEU B O 1
ATOM 6145 N N . SER B 1 199 ? 22.703 -24.469 -7.246 1 98.56 199 SER B N 1
ATOM 6146 C CA . SER B 1 199 ? 22.438 -24.75 -5.84 1 98.56 199 SER B CA 1
ATOM 6147 C C . SER B 1 199 ? 21.312 -23.875 -5.293 1 98.56 199 SER B C 1
ATOM 6149 O O . SER B 1 199 ? 20.469 -24.344 -4.539 1 98.56 199 SER B O 1
ATOM 6151 N N . ALA B 1 200 ? 21.312 -22.625 -5.629 1 98.75 200 ALA B N 1
ATOM 6152 C CA . ALA B 1 200 ? 20.266 -21.703 -5.172 1 98.75 200 ALA B CA 1
ATOM 6153 C C . ALA B 1 200 ? 18.891 -22.141 -5.68 1 98.75 200 ALA B C 1
ATOM 6155 O O . ALA B 1 200 ? 17.906 -22.125 -4.93 1 98.75 200 ALA B O 1
ATOM 6156 N N . ALA B 1 201 ? 18.844 -22.5 -6.914 1 98.88 201 ALA B N 1
ATOM 6157 C CA . ALA B 1 201 ? 17.578 -22.953 -7.488 1 98.88 201 ALA B CA 1
ATOM 6158 C C . ALA B 1 201 ? 17.062 -24.188 -6.762 1 98.88 201 ALA B C 1
ATOM 6160 O O . ALA B 1 201 ? 15.867 -24.281 -6.48 1 98.88 201 ALA B O 1
ATOM 6161 N N . LYS B 1 202 ? 17.953 -25.125 -6.496 1 98.75 202 LYS B N 1
ATOM 6162 C CA . LYS B 1 202 ? 17.562 -26.328 -5.762 1 98.75 202 LYS B CA 1
ATOM 6163 C C . LYS B 1 202 ? 17.031 -25.984 -4.375 1 98.75 202 LYS B C 1
ATOM 6165 O O . LYS B 1 202 ? 16.031 -26.547 -3.934 1 98.75 202 LYS B O 1
ATOM 6170 N N . ILE B 1 203 ? 17.672 -25.047 -3.697 1 98.88 203 ILE B N 1
ATOM 6171 C CA . ILE B 1 203 ? 17.266 -24.641 -2.361 1 98.88 203 ILE B CA 1
ATOM 6172 C C . ILE B 1 203 ? 15.875 -24 -2.42 1 98.88 203 ILE B C 1
ATOM 6174 O O . ILE B 1 203 ? 15.016 -24.281 -1.582 1 98.88 203 ILE B O 1
ATOM 6178 N N . LEU B 1 204 ? 15.664 -23.141 -3.408 1 98.88 204 LEU B N 1
ATOM 6179 C CA . LEU B 1 204 ? 14.359 -22.5 -3.559 1 98.88 204 LEU B CA 1
ATOM 6180 C C . LEU B 1 204 ? 13.266 -23.531 -3.758 1 98.88 204 LEU B C 1
ATOM 6182 O O . LEU B 1 204 ? 12.188 -23.438 -3.162 1 98.88 204 LEU B O 1
ATOM 6186 N N . ALA B 1 205 ? 13.555 -24.531 -4.594 1 98.56 205 ALA B N 1
ATOM 6187 C CA . ALA B 1 205 ? 12.586 -25.594 -4.828 1 98.56 205 ALA B CA 1
ATOM 6188 C C . ALA B 1 205 ? 12.25 -26.328 -3.527 1 98.56 205 ALA B C 1
ATOM 6190 O O . ALA B 1 205 ? 11.078 -26.562 -3.232 1 98.56 205 ALA B O 1
ATOM 6191 N N . LYS B 1 206 ? 13.234 -26.609 -2.76 1 97.88 206 LYS B N 1
ATOM 6192 C CA . LYS B 1 206 ? 13.039 -27.312 -1.488 1 97.88 206 LYS B CA 1
ATOM 6193 C C . LYS B 1 206 ? 12.234 -26.453 -0.516 1 97.88 206 LYS B C 1
ATOM 6195 O O . LYS B 1 206 ? 11.352 -26.953 0.188 1 97.88 206 LYS B O 1
ATOM 6200 N N . VAL B 1 207 ? 12.523 -25.188 -0.478 1 98.5 207 VAL B N 1
ATOM 6201 C CA . VAL B 1 207 ? 11.852 -24.266 0.436 1 98.5 207 VAL B CA 1
ATOM 6202 C C . VAL B 1 207 ? 10.367 -24.188 0.072 1 98.5 207 VAL B C 1
ATOM 6204 O O . VAL B 1 207 ? 9.5 -24.234 0.948 1 98.5 207 VAL B O 1
ATOM 6207 N N . CYS B 1 208 ? 10.094 -24.062 -1.211 1 98.12 208 CYS B N 1
ATOM 6208 C CA . CYS B 1 208 ? 8.703 -24.016 -1.655 1 98.12 208 CYS B CA 1
ATOM 6209 C C . CYS B 1 208 ? 7.988 -25.312 -1.332 1 98.12 208 CYS B C 1
ATOM 6211 O O . CYS B 1 208 ? 6.848 -25.312 -0.863 1 98.12 208 CYS B O 1
ATOM 6213 N N . HIS B 1 209 ? 8.648 -26.391 -1.628 1 96.44 209 HIS B N 1
ATOM 6214 C CA . HIS B 1 209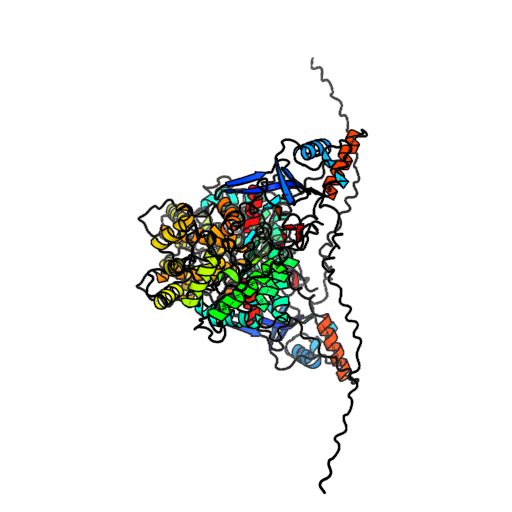 ? 8.078 -27.719 -1.368 1 96.44 209 HIS B CA 1
ATOM 6215 C C . HIS B 1 209 ? 7.746 -27.891 0.11 1 96.44 209 HIS B C 1
ATOM 6217 O O . HIS B 1 209 ? 6.66 -28.359 0.456 1 96.44 209 HIS B O 1
ATOM 6223 N N . GLN B 1 210 ? 8.633 -27.5 0.935 1 95.56 210 GLN B N 1
ATOM 6224 C CA . GLN B 1 210 ? 8.445 -27.625 2.377 1 95.56 210 GLN B CA 1
ATOM 6225 C C . GLN B 1 210 ? 7.328 -26.703 2.867 1 95.56 210 GLN B C 1
ATOM 6227 O O . GLN B 1 210 ? 6.566 -27.062 3.768 1 95.56 210 GLN B O 1
ATOM 6232 N N . ALA B 1 211 ? 7.199 -25.562 2.26 1 96.44 211 ALA B N 1
ATOM 6233 C CA . ALA B 1 211 ? 6.199 -24.578 2.668 1 96.44 211 ALA B CA 1
ATOM 6234 C C . ALA B 1 211 ? 4.82 -24.953 2.125 1 96.44 211 ALA B C 1
ATOM 6236 O O . ALA B 1 211 ? 3.807 -24.406 2.572 1 96.44 211 ALA B O 1
ATOM 6237 N N . GLY B 1 212 ? 4.789 -25.797 1.083 1 95.12 212 GLY B N 1
ATOM 6238 C CA . GLY B 1 212 ? 3.533 -26.219 0.488 1 95.12 212 GLY B CA 1
ATOM 6239 C C . GLY B 1 212 ? 3.002 -25.25 -0.551 1 95.12 212 GLY B C 1
ATOM 6240 O O . GLY B 1 212 ? 1.812 -25.266 -0.876 1 95.12 212 GLY B O 1
ATOM 6241 N N . GLN B 1 213 ? 3.822 -24.375 -1.005 1 97.31 213 GLN B N 1
ATOM 6242 C CA . GLN B 1 213 ? 3.377 -23.438 -2.027 1 97.31 213 GLN B CA 1
ATOM 6243 C C . GLN B 1 213 ? 3.473 -24.062 -3.42 1 97.31 213 GLN B C 1
ATOM 6245 O O . GLN B 1 213 ? 4.453 -24.734 -3.74 1 97.31 213 GLN B O 1
ATOM 6250 N N . ARG B 1 214 ? 2.463 -23.875 -4.234 1 97.19 214 ARG B N 1
ATOM 6251 C CA . ARG B 1 214 ? 2.582 -24.203 -5.652 1 97.19 214 ARG B CA 1
ATOM 6252 C C . ARG B 1 214 ? 3.543 -23.25 -6.355 1 97.19 214 ARG B C 1
ATOM 6254 O O . ARG B 1 214 ? 3.412 -22.031 -6.234 1 97.19 214 ARG B O 1
ATOM 6261 N N . ALA B 1 215 ? 4.551 -23.812 -7.023 1 98.19 215 ALA B N 1
ATOM 6262 C CA . ALA B 1 215 ? 5.57 -22.922 -7.559 1 98.19 215 ALA B CA 1
ATOM 6263 C C . ALA B 1 215 ? 6.18 -23.484 -8.836 1 98.19 215 ALA B C 1
ATOM 6265 O O . ALA B 1 215 ? 6.34 -24.688 -8.977 1 98.19 215 ALA B O 1
ATOM 6266 N N . PHE B 1 216 ? 6.41 -22.625 -9.758 1 98.44 216 PHE B N 1
ATOM 6267 C CA . PHE B 1 216 ? 7.285 -22.844 -10.898 1 98.44 216 PHE B CA 1
ATOM 6268 C C . PHE B 1 216 ? 8.625 -22.141 -10.703 1 98.44 216 PHE B C 1
ATOM 6270 O O . PHE B 1 216 ? 8.672 -20.922 -10.57 1 98.44 216 PHE B O 1
ATOM 6277 N N . ILE B 1 217 ? 9.703 -22.922 -10.672 1 98.56 217 ILE B N 1
ATOM 6278 C CA . ILE B 1 217 ? 11 -22.359 -10.312 1 98.56 217 ILE B CA 1
ATOM 6279 C C . ILE B 1 217 ? 11.953 -22.453 -11.508 1 98.56 217 ILE B C 1
ATOM 6281 O O . ILE B 1 217 ? 12.078 -23.516 -12.125 1 98.56 217 ILE B O 1
ATOM 6285 N N . GLY B 1 218 ? 12.555 -21.328 -11.773 1 98.5 218 GLY B N 1
ATOM 6286 C CA . GLY B 1 218 ? 13.492 -21.328 -12.883 1 98.5 218 GLY B CA 1
ATOM 6287 C C . GLY B 1 218 ? 14.906 -20.984 -12.453 1 98.5 218 GLY B C 1
ATOM 6288 O O . GLY B 1 218 ? 15.133 -19.953 -11.812 1 98.5 218 GLY B O 1
ATOM 6289 N N . LYS B 1 219 ? 15.828 -21.891 -12.742 1 98.62 219 LYS B N 1
ATOM 6290 C CA . LYS B 1 219 ? 17.234 -21.484 -12.758 1 98.62 219 LYS B CA 1
ATOM 6291 C C . LYS B 1 219 ? 17.5 -20.531 -13.922 1 98.62 219 LYS B C 1
ATOM 6293 O O . LYS B 1 219 ? 17.344 -20.891 -15.086 1 98.62 219 LYS B O 1
ATOM 6298 N N . CYS B 1 220 ? 17.953 -19.359 -13.625 1 98.69 220 CYS B N 1
ATOM 6299 C CA . CYS B 1 220 ? 18.125 -18.359 -14.68 1 98.69 220 CYS B CA 1
ATOM 6300 C C . CYS B 1 220 ? 19.266 -18.734 -15.617 1 98.69 220 CYS B C 1
ATOM 6302 O O . CYS B 1 220 ? 20.281 -19.266 -15.172 1 98.69 220 CYS B O 1
ATOM 6304 N N . ASN B 1 221 ? 19.078 -18.484 -16.891 1 98.81 221 ASN B N 1
ATOM 6305 C CA . ASN B 1 221 ? 20.094 -18.719 -17.906 1 98.81 221 ASN B CA 1
ATOM 6306 C C . ASN B 1 221 ? 20.672 -17.406 -18.422 1 98.81 221 ASN B C 1
ATOM 6308 O O . ASN B 1 221 ? 19.953 -16.594 -19.016 1 98.81 221 ASN B O 1
ATOM 6312 N N . ILE B 1 222 ? 21.875 -17.172 -18.141 1 98.38 222 ILE B N 1
ATOM 6313 C CA . ILE B 1 222 ? 22.625 -15.984 -18.562 1 98.38 222 ILE B CA 1
ATOM 6314 C C . ILE B 1 222 ? 24.016 -16.406 -19.047 1 98.38 222 ILE B C 1
ATOM 6316 O O . ILE B 1 222 ? 24.906 -16.656 -18.234 1 98.38 222 ILE B O 1
ATOM 6320 N N . ASP B 1 223 ? 24.281 -16.406 -20.344 1 97.75 223 ASP B N 1
ATOM 6321 C CA . ASP B 1 223 ? 25.625 -16.719 -20.797 1 97.75 223 ASP B CA 1
ATOM 6322 C C . ASP B 1 223 ? 26.266 -15.531 -21.5 1 97.75 223 ASP B C 1
ATOM 6324 O O . ASP B 1 223 ? 27.312 -15.664 -22.156 1 97.75 223 ASP B O 1
ATOM 6328 N N . ARG B 1 224 ? 25.594 -14.445 -21.484 1 95.62 224 ARG B N 1
ATOM 6329 C CA . ARG B 1 224 ? 26.062 -13.133 -21.891 1 95.62 224 ARG B CA 1
ATOM 6330 C C . ARG B 1 224 ? 25.562 -12.047 -20.953 1 95.62 224 ARG B C 1
ATOM 6332 O O . ARG B 1 224 ? 24.391 -12.047 -20.562 1 95.62 224 ARG B O 1
ATOM 6339 N N . ASN B 1 225 ? 26.5 -11.203 -20.469 1 93.38 225 ASN B N 1
ATOM 6340 C CA . ASN B 1 225 ? 26.094 -10.117 -19.578 1 93.38 225 ASN B CA 1
ATOM 6341 C C . ASN B 1 225 ? 27.062 -8.945 -19.641 1 93.38 225 ASN B C 1
ATOM 6343 O O . ASN B 1 225 ? 27.984 -8.844 -18.812 1 93.38 225 ASN B O 1
ATOM 6347 N N . ASP B 1 226 ? 26.812 -7.992 -20.484 1 88.19 226 ASP B N 1
ATOM 6348 C CA . ASP B 1 226 ? 27.703 -6.855 -20.688 1 88.19 226 ASP B CA 1
ATOM 6349 C C . ASP B 1 226 ? 27.672 -5.906 -19.484 1 88.19 226 ASP B C 1
ATOM 6351 O O . ASP B 1 226 ? 28.656 -5.234 -19.188 1 88.19 226 ASP B O 1
ATOM 6355 N N . ALA B 1 227 ? 26.547 -5.879 -18.859 1 88.25 227 ALA B N 1
ATOM 6356 C CA . ALA B 1 227 ? 26.359 -4.973 -17.719 1 88.25 227 ALA B CA 1
ATOM 6357 C C . ALA B 1 227 ? 27.109 -5.48 -16.5 1 88.25 227 ALA B C 1
ATOM 6359 O O . ALA B 1 227 ? 27.469 -4.695 -15.609 1 88.25 227 ALA B O 1
ATOM 6360 N N . ALA B 1 228 ? 27.297 -6.742 -16.344 1 92.19 228 ALA B N 1
ATOM 6361 C CA . ALA B 1 228 ? 27.984 -7.379 -15.234 1 92.19 228 ALA B CA 1
ATOM 6362 C C . ALA B 1 228 ? 28.703 -8.648 -15.68 1 92.19 228 ALA B C 1
ATOM 6364 O O . ALA B 1 228 ? 28.219 -9.758 -15.469 1 92.19 228 ALA B O 1
ATOM 6365 N N . ASP B 1 229 ? 29.875 -8.516 -16.078 1 92.06 229 ASP B N 1
ATOM 6366 C CA . ASP B 1 229 ? 30.641 -9.586 -16.719 1 92.06 229 ASP B CA 1
ATOM 6367 C C . ASP B 1 229 ? 30.906 -10.727 -15.742 1 92.06 229 ASP B C 1
ATOM 6369 O O . ASP B 1 229 ? 31.078 -11.875 -16.156 1 92.06 229 ASP B O 1
ATOM 6373 N N . HIS B 1 230 ? 30.859 -10.445 -14.531 1 93.06 230 HIS B N 1
ATOM 6374 C CA . HIS B 1 230 ? 31.188 -11.461 -13.531 1 93.06 230 HIS B CA 1
ATOM 6375 C C . HIS B 1 230 ? 29.938 -12.25 -13.133 1 93.06 230 HIS B C 1
ATOM 6377 O O . HIS B 1 230 ? 30.031 -13.219 -12.375 1 93.06 230 HIS B O 1
ATOM 6383 N N . TYR B 1 231 ? 28.859 -11.883 -13.625 1 96.25 231 TYR B N 1
ATOM 6384 C CA . TYR B 1 231 ? 27.625 -12.586 -13.344 1 96.25 231 TYR B CA 1
ATOM 6385 C C . TYR B 1 231 ? 27.031 -13.188 -14.617 1 96.25 231 TYR B C 1
ATOM 6387 O O . TYR B 1 231 ? 26 -12.734 -15.102 1 96.25 231 TYR B O 1
ATOM 6395 N N . LYS B 1 232 ? 27.609 -14.156 -15.102 1 97.25 232 LYS B N 1
ATOM 6396 C CA . LYS B 1 232 ? 27.172 -14.945 -16.234 1 97.25 232 LYS B CA 1
ATOM 6397 C C . LYS B 1 232 ? 27.703 -16.375 -16.172 1 97.25 232 LYS B C 1
ATOM 6399 O O . LYS B 1 232 ? 28.672 -16.641 -15.461 1 97.25 232 LYS B O 1
ATOM 6404 N N . GLU B 1 233 ? 27.031 -17.219 -16.859 1 97.38 233 GLU B N 1
ATOM 6405 C CA . GLU B 1 233 ? 27.5 -18.594 -16.938 1 97.38 233 GLU B CA 1
ATOM 6406 C C . GLU B 1 233 ? 28.625 -18.75 -17.953 1 97.38 233 GLU B C 1
ATOM 6408 O O . GLU B 1 233 ? 28.734 -17.953 -18.875 1 97.38 233 GLU B O 1
ATOM 6413 N N . ALA B 1 234 ? 29.422 -19.812 -17.766 1 95.81 234 ALA B N 1
ATOM 6414 C CA . ALA B 1 234 ? 30.672 -19.953 -18.516 1 95.81 234 ALA B CA 1
ATOM 6415 C C . ALA B 1 234 ? 30.391 -20.219 -20 1 95.81 234 ALA B C 1
ATOM 6417 O O . ALA B 1 234 ? 31.156 -19.797 -20.875 1 95.81 234 ALA B O 1
ATOM 6418 N N . SER B 1 235 ? 29.312 -20.984 -20.266 1 97.12 235 SER B N 1
ATOM 6419 C CA . SER B 1 235 ? 28.969 -21.312 -21.641 1 97.12 235 SER B CA 1
ATOM 6420 C C . SER B 1 235 ? 27.5 -21.734 -21.766 1 97.12 235 SER B C 1
ATOM 6422 O O . SER B 1 235 ? 26.859 -22.016 -20.75 1 97.12 235 SER B O 1
ATOM 6424 N N . ALA B 1 236 ? 27.016 -21.734 -22.984 1 98.06 236 ALA B N 1
ATOM 6425 C CA . ALA B 1 236 ? 25.672 -22.234 -23.25 1 98.06 236 ALA B CA 1
ATOM 6426 C C . ALA B 1 236 ? 25.516 -23.688 -22.812 1 98.06 236 ALA B C 1
ATOM 6428 O O . ALA B 1 236 ? 24.484 -24.078 -22.281 1 98.06 236 ALA B O 1
ATOM 6429 N N . GLU B 1 237 ? 26.578 -24.484 -23.047 1 97.5 237 GLU B N 1
ATOM 6430 C CA . GLU B 1 237 ? 26.562 -25.906 -22.703 1 97.5 237 GLU B CA 1
ATOM 6431 C C . GLU B 1 237 ? 26.422 -26.109 -21.188 1 97.5 237 GLU B C 1
ATOM 6433 O O . GLU B 1 237 ? 25.594 -26.906 -20.75 1 97.5 237 GLU B O 1
ATOM 6438 N N . GLU B 1 238 ? 27.156 -25.375 -20.5 1 97.5 238 GLU B N 1
ATOM 6439 C CA . GLU B 1 238 ? 27.109 -25.484 -19.047 1 97.5 238 GLU B CA 1
ATOM 6440 C C . GLU B 1 238 ? 25.75 -25.016 -18.516 1 97.5 238 GLU B C 1
ATOM 6442 O O . GLU B 1 238 ? 25.203 -25.625 -17.594 1 97.5 238 GLU B O 1
ATOM 6447 N N . SER B 1 239 ? 25.312 -23.938 -19.016 1 98.31 239 SER B N 1
ATOM 6448 C CA . SER B 1 239 ? 24 -23.422 -18.625 1 98.31 239 SER B CA 1
ATOM 6449 C C . SER B 1 239 ? 22.922 -24.469 -18.812 1 98.31 239 SER B C 1
ATOM 6451 O O . SER B 1 239 ? 22.094 -24.688 -17.922 1 98.31 239 SER B O 1
ATOM 6453 N N . VAL B 1 240 ? 22.906 -25.109 -19.969 1 98.12 240 VAL B N 1
ATOM 6454 C CA . VAL B 1 240 ? 21.875 -26.094 -20.297 1 98.12 240 VAL B CA 1
ATOM 6455 C C . VAL B 1 240 ? 22.047 -27.328 -19.422 1 98.12 240 VAL B C 1
ATOM 6457 O O . VAL B 1 240 ? 21.062 -27.906 -18.969 1 98.12 240 VAL B O 1
ATOM 6460 N N . GLU B 1 241 ? 23.266 -27.75 -19.234 1 97.88 241 GLU B N 1
ATOM 6461 C CA . GLU B 1 241 ? 23.516 -28.906 -18.375 1 97.88 241 GLU B CA 1
ATOM 6462 C C . GLU B 1 241 ? 23 -28.672 -16.969 1 97.88 241 GLU B C 1
ATOM 6464 O O . GLU B 1 241 ? 22.359 -29.547 -16.375 1 97.88 241 GLU B O 1
ATOM 6469 N N . ASP B 1 242 ? 23.297 -27.531 -16.406 1 98.19 242 ASP B N 1
ATOM 6470 C CA . ASP B 1 242 ? 22.797 -27.172 -15.086 1 98.19 242 ASP B CA 1
ATOM 6471 C C . ASP B 1 242 ? 21.266 -27.141 -15.062 1 98.19 242 ASP B C 1
ATOM 6473 O O . ASP B 1 242 ? 20.656 -27.531 -14.07 1 98.19 242 ASP B O 1
ATOM 6477 N N . THR B 1 243 ? 20.719 -26.625 -16.094 1 98.5 243 THR B N 1
ATOM 6478 C CA . THR B 1 243 ? 19.266 -26.562 -16.203 1 98.5 243 THR B CA 1
ATOM 6479 C C . THR B 1 243 ? 18.656 -27.953 -16.203 1 98.5 243 THR B C 1
ATOM 6481 O O . THR B 1 243 ? 17.672 -28.203 -15.5 1 98.5 243 THR B O 1
ATOM 6484 N N . ILE B 1 244 ? 19.25 -28.875 -16.969 1 97.75 244 ILE B N 1
ATOM 6485 C CA . ILE B 1 244 ? 18.781 -30.266 -17.016 1 97.75 244 ILE B CA 1
ATOM 6486 C C . ILE B 1 244 ? 18.891 -30.906 -15.648 1 97.75 244 ILE B C 1
ATOM 6488 O O . ILE B 1 244 ? 17.969 -31.594 -15.188 1 97.75 244 ILE B O 1
ATOM 6492 N N . GLN B 1 245 ? 20 -30.656 -15 1 97.88 245 GLN B N 1
ATOM 6493 C CA . GLN B 1 245 ? 20.188 -31.188 -13.648 1 97.88 245 GLN B CA 1
ATOM 6494 C C . GLN B 1 245 ? 19.109 -30.656 -12.703 1 97.88 245 GLN B C 1
ATOM 6496 O O . GLN B 1 245 ? 18.609 -31.391 -11.859 1 97.88 245 GLN B O 1
ATOM 6501 N N . PHE B 1 246 ? 18.891 -29.469 -12.781 1 98.19 246 PHE B N 1
ATOM 6502 C CA . PHE B 1 246 ? 17.875 -28.859 -11.93 1 98.19 246 PHE B CA 1
ATOM 6503 C C . PHE B 1 246 ? 16.5 -29.484 -12.172 1 98.19 246 PHE B C 1
ATOM 6505 O O . PHE B 1 246 ? 15.789 -29.812 -11.227 1 98.19 246 PHE B O 1
ATOM 6512 N N . ILE B 1 247 ? 16.094 -29.594 -13.469 1 97.19 247 ILE B N 1
ATOM 6513 C CA . ILE B 1 247 ? 14.805 -30.172 -13.844 1 97.19 247 ILE B CA 1
ATOM 6514 C C . ILE B 1 247 ? 14.68 -31.562 -13.227 1 97.19 247 ILE B C 1
ATOM 6516 O O . ILE B 1 247 ? 13.664 -31.875 -12.594 1 97.19 247 ILE B O 1
ATOM 6520 N N . ASN B 1 248 ? 15.695 -32.344 -13.375 1 95.88 248 ASN B N 1
ATOM 6521 C CA . ASN B 1 248 ? 15.695 -33.688 -12.828 1 95.88 248 ASN B CA 1
ATOM 6522 C C . ASN B 1 248 ? 15.594 -33.688 -11.305 1 95.88 248 ASN B C 1
ATOM 6524 O O . ASN B 1 248 ? 14.906 -34.531 -10.719 1 95.88 248 ASN B O 1
ATOM 6528 N N . PHE B 1 249 ? 16.297 -32.781 -10.75 1 96.25 249 PHE B N 1
ATOM 6529 C CA . PHE B 1 249 ? 16.25 -32.656 -9.297 1 96.25 249 PHE B CA 1
ATOM 6530 C C . PHE B 1 249 ? 14.844 -32.375 -8.812 1 96.25 249 PHE B C 1
ATOM 6532 O O . PHE B 1 249 ? 14.359 -33.031 -7.879 1 96.25 249 PHE B O 1
ATOM 6539 N N . VAL B 1 250 ? 14.188 -31.422 -9.391 1 96.62 250 VAL B N 1
ATOM 6540 C CA . VAL B 1 250 ? 12.852 -31 -8.961 1 96.62 250 VAL B CA 1
ATOM 6541 C C . VAL B 1 250 ? 11.875 -32.156 -9.141 1 96.62 250 VAL B C 1
ATOM 6543 O O . VAL B 1 250 ? 11.078 -32.469 -8.242 1 96.62 250 VAL B O 1
ATOM 6546 N N . ARG B 1 251 ? 11.922 -32.812 -10.266 1 93.19 251 ARG B N 1
ATOM 6547 C CA . ARG B 1 251 ? 11.008 -33.906 -10.578 1 93.19 251 ARG B CA 1
ATOM 6548 C C . ARG B 1 251 ? 11.211 -35.062 -9.625 1 93.19 251 ARG B C 1
ATOM 6550 O O . ARG B 1 251 ? 10.266 -35.812 -9.32 1 93.19 251 ARG B O 1
ATOM 6557 N N . LYS B 1 252 ? 12.375 -35.188 -9.133 1 92 252 LYS B N 1
ATOM 6558 C CA . LYS B 1 252 ? 12.68 -36.25 -8.195 1 92 252 LYS B CA 1
ATOM 6559 C C . LYS B 1 252 ? 12.336 -35.844 -6.766 1 92 252 LYS B C 1
ATOM 6561 O O . LYS B 1 252 ? 11.586 -36.562 -6.082 1 92 252 LYS B O 1
ATOM 6566 N N . GLU B 1 253 ? 12.805 -34.719 -6.348 1 91.5 253 GLU B N 1
ATOM 6567 C CA . GLU B 1 253 ? 12.773 -34.312 -4.941 1 91.5 253 GLU B CA 1
ATOM 6568 C C . GLU B 1 253 ? 11.43 -33.688 -4.57 1 91.5 253 GLU B C 1
ATOM 6570 O O . GLU B 1 253 ? 11.062 -33.656 -3.398 1 91.5 253 GLU B O 1
ATOM 6575 N N . CYS B 1 254 ? 10.719 -33.188 -5.555 1 89.56 254 CYS B N 1
ATOM 6576 C CA . CYS B 1 254 ? 9.484 -32.5 -5.258 1 89.56 254 CYS B CA 1
ATOM 6577 C C . CYS B 1 254 ? 8.281 -33.25 -5.809 1 89.56 254 CYS B C 1
ATOM 6579 O O . CYS B 1 254 ? 7.215 -32.656 -6.016 1 89.56 254 CYS B O 1
ATOM 6581 N N . ALA B 1 255 ? 8.328 -34.5 -6.145 1 76.62 255 ALA B N 1
ATOM 6582 C CA . ALA B 1 255 ? 7.277 -35.312 -6.75 1 76.62 255 ALA B CA 1
ATOM 6583 C C . ALA B 1 255 ? 6.145 -35.562 -5.766 1 76.62 255 ALA B C 1
ATOM 6585 O O . ALA B 1 255 ? 4.973 -35.594 -6.152 1 76.62 255 ALA B O 1
ATOM 6586 N N . THR B 1 256 ? 6.469 -35.812 -4.52 1 67.56 256 THR B N 1
ATOM 6587 C CA . THR B 1 256 ? 5.445 -36.156 -3.545 1 67.56 256 THR B CA 1
ATOM 6588 C C . THR B 1 256 ? 5.023 -34.938 -2.725 1 67.56 256 THR B C 1
ATOM 6590 O O . THR B 1 256 ? 5.785 -33.969 -2.596 1 67.56 256 THR B O 1
ATOM 6593 N N . SER B 1 257 ? 3.674 -34.844 -2.516 1 59.38 257 SER B N 1
ATOM 6594 C CA . SER B 1 257 ? 3.205 -33.75 -1.674 1 59.38 257 SER B CA 1
ATOM 6595 C C . SER B 1 257 ? 3.857 -33.781 -0.297 1 59.38 257 SER B C 1
ATOM 6597 O O . SER B 1 257 ? 3.994 -34.875 0.3 1 59.38 257 SER B O 1
ATOM 6599 N N . TYR B 1 258 ? 4.629 -32.781 -0.053 1 50.25 258 TYR B N 1
ATOM 6600 C CA . TYR B 1 258 ? 5.254 -32.719 1.266 1 50.25 258 TYR B CA 1
ATOM 6601 C C . TYR B 1 258 ? 4.246 -33.094 2.354 1 50.25 258 TYR B C 1
ATOM 6603 O O . TYR B 1 258 ? 4.578 -33.781 3.318 1 50.25 258 TYR B O 1
ATOM 6611 N N . HIS B 1 259 ? 3.057 -32.438 2.273 1 47.84 259 HIS B N 1
ATOM 6612 C CA . HIS B 1 259 ? 2.1 -32.688 3.346 1 47.84 259 HIS B CA 1
ATOM 6613 C C . HIS B 1 259 ? 1.291 -33.969 3.086 1 47.84 259 HIS B C 1
ATOM 6615 O O . HIS B 1 259 ? 0.523 -34.406 3.943 1 47.84 259 HIS B O 1
ATOM 6621 N N . GLY B 1 260 ? 1.304 -34.562 1.814 1 42.22 260 GLY B N 1
ATOM 6622 C CA . GLY B 1 260 ? 0.447 -35.719 1.542 1 42.22 260 GLY B CA 1
ATOM 6623 C C . GLY B 1 260 ? 1.135 -37.031 1.783 1 42.22 260 GLY B C 1
ATOM 6624 O O . GLY B 1 260 ? 2.24 -37.281 1.29 1 42.22 260 GLY B O 1
ATOM 6625 N N . SER B 1 261 ? 0.946 -37.625 2.941 1 35.25 261 SER B N 1
ATOM 6626 C CA . SER B 1 261 ? 1.33 -39 3.25 1 35.25 261 SER B CA 1
ATOM 6627 C C . SER B 1 261 ? 0.781 -40 2.215 1 35.25 261 SER B C 1
ATOM 6629 O O . SER B 1 261 ? 0.44 -41.125 2.543 1 35.25 261 SER B O 1
ATOM 6631 N N . SER B 1 262 ? 0.137 -39.625 1.152 1 34.38 262 SER B N 1
ATOM 6632 C CA . SER B 1 262 ? -0.335 -40.844 0.501 1 34.38 262 SER B CA 1
ATOM 6633 C C . SER B 1 262 ? 0.829 -41.75 0.105 1 34.38 262 SER B C 1
ATOM 6635 O O . SER B 1 262 ? 1.759 -41.312 -0.575 1 34.38 262 SER B O 1
ATOM 6637 N N . PRO B 1 263 ? 0.924 -42.906 0.897 1 32.94 263 PRO B N 1
ATOM 6638 C CA . PRO B 1 263 ? 1.93 -43.938 0.626 1 32.94 263 PRO B CA 1
ATOM 6639 C C . PRO B 1 263 ? 2.01 -44.312 -0.853 1 32.94 263 PRO B C 1
ATOM 6641 O O . PRO B 1 263 ? 2.844 -45.125 -1.242 1 32.94 263 PRO B O 1
ATOM 6644 N N . HIS B 1 264 ? 0.887 -44.125 -1.51 1 32.12 264 HIS B N 1
ATOM 6645 C CA . HIS B 1 264 ? 0.899 -44.969 -2.688 1 32.12 264 HIS B CA 1
ATOM 6646 C C . HIS B 1 264 ? 1.992 -44.562 -3.664 1 32.12 264 HIS B C 1
ATOM 6648 O O . HIS B 1 264 ? 2.023 -45.031 -4.805 1 32.12 264 HIS B O 1
ATOM 6654 N N . HIS B 1 265 ? 2.457 -43.5 -3.504 1 31.08 265 HIS B N 1
ATOM 6655 C CA . HIS B 1 265 ? 3.279 -43.438 -4.707 1 31.08 265 HIS B CA 1
ATOM 6656 C C . HIS B 1 265 ? 4.531 -44.281 -4.566 1 31.08 265 HIS B C 1
ATOM 6658 O O . HIS B 1 265 ? 5.367 -44.031 -3.695 1 31.08 265 HIS B O 1
ATOM 6664 N N . LYS B 1 266 ? 4.359 -45.469 -4.902 1 31.2 266 LYS B N 1
ATOM 6665 C CA . LYS B 1 266 ? 5.473 -46.375 -5.191 1 31.2 266 LYS B CA 1
ATOM 6666 C C . LYS B 1 266 ? 6.609 -45.656 -5.895 1 31.2 266 LYS B C 1
ATOM 6668 O O . LYS B 1 266 ? 6.367 -44.75 -6.723 1 31.2 266 LYS B O 1
ATOM 6673 N N . SER B 1 267 ? 7.738 -45.75 -5.297 1 29.3 267 SER B N 1
ATOM 6674 C CA . SER B 1 267 ? 9.031 -45.375 -5.863 1 29.3 267 SER B CA 1
ATOM 6675 C C . SER B 1 267 ? 9.062 -45.625 -7.367 1 29.3 267 SER B C 1
ATOM 6677 O O . SER B 1 267 ? 8.719 -46.719 -7.832 1 29.3 267 SER B O 1
ATOM 6679 N N . ILE B 1 268 ? 8.664 -44.656 -8.117 1 31.11 268 ILE B N 1
ATOM 6680 C CA . ILE B 1 268 ? 9.016 -44.844 -9.523 1 31.11 268 ILE B CA 1
ATOM 6681 C C . ILE B 1 268 ? 10.438 -45.375 -9.625 1 31.11 268 ILE B C 1
ATOM 6683 O O . ILE B 1 268 ? 11.367 -44.781 -9.07 1 31.11 268 ILE B O 1
ATOM 6687 N N . ASP B 1 269 ? 10.531 -46.625 -9.781 1 28.58 269 ASP B N 1
ATOM 6688 C CA . ASP B 1 269 ? 11.789 -47.188 -10.266 1 28.58 269 ASP B CA 1
ATOM 6689 C C . ASP B 1 269 ? 12.438 -46.281 -11.305 1 28.58 269 ASP B C 1
ATOM 6691 O O . ASP B 1 269 ? 11.805 -45.906 -12.297 1 28.58 269 ASP B O 1
ATOM 6695 N N . HIS B 1 270 ? 13.258 -45.375 -10.836 1 31.36 270 HIS B N 1
ATOM 6696 C CA . HIS B 1 270 ? 14.172 -44.656 -11.719 1 31.36 270 HIS B CA 1
ATOM 6697 C C . HIS B 1 270 ? 14.719 -45.594 -12.805 1 31.36 270 HIS B C 1
ATOM 6699 O O . HIS B 1 270 ? 15.492 -46.5 -12.508 1 31.36 270 HIS B O 1
ATOM 6705 N N . ALA B 1 271 ? 13.883 -45.938 -13.719 1 31.3 271 ALA B N 1
ATOM 6706 C CA . ALA B 1 271 ? 14.516 -46.594 -14.852 1 31.3 271 ALA B CA 1
ATOM 6707 C C . ALA B 1 271 ? 15.812 -45.906 -15.242 1 31.3 271 ALA B C 1
ATOM 6709 O O . ALA B 1 271 ? 15.945 -44.688 -15.094 1 31.3 271 ALA B O 1
ATOM 6710 N N . ASN B 1 272 ? 16.875 -46.688 -15.422 1 29.97 272 ASN B N 1
ATOM 6711 C CA . ASN B 1 272 ? 18.219 -46.438 -15.93 1 29.97 272 ASN B CA 1
ATOM 6712 C C . ASN B 1 272 ? 18.203 -45.562 -17.188 1 29.97 272 ASN B C 1
ATOM 6714 O O . ASN B 1 272 ? 17.547 -45.906 -18.172 1 29.97 272 ASN B O 1
ATOM 6718 N N . ALA B 1 273 ? 18.344 -44.25 -17.016 1 31.66 273 ALA B N 1
ATOM 6719 C CA . ALA B 1 273 ? 18.672 -43.406 -18.156 1 31.66 273 ALA B CA 1
ATOM 6720 C C . ALA B 1 273 ? 19.688 -44.094 -19.078 1 31.66 273 ALA B C 1
ATOM 6722 O O . ALA B 1 273 ? 20.797 -44.438 -18.656 1 31.66 273 ALA B O 1
ATOM 6723 N N . VAL B 1 274 ? 19.281 -44.844 -20 1 29.11 274 VAL B N 1
ATOM 6724 C CA . VAL B 1 274 ? 20.172 -45.188 -21.078 1 29.11 274 VAL B CA 1
ATOM 6725 C C . VAL B 1 274 ? 20.812 -43.938 -21.672 1 29.11 274 VAL B C 1
ATOM 6727 O O . VAL B 1 274 ? 20.109 -42.938 -21.922 1 29.11 274 VAL B O 1
ATOM 6730 N N . SER B 1 275 ? 22.141 -43.656 -21.516 1 31.22 275 SER B N 1
ATOM 6731 C CA . SER B 1 275 ? 23.031 -42.656 -22.078 1 31.22 275 SER B CA 1
ATOM 6732 C C . SER B 1 275 ? 22.781 -42.469 -23.578 1 31.22 275 SER B C 1
ATOM 6734 O O . SER B 1 275 ? 23.281 -43.219 -24.406 1 31.22 275 SER B O 1
ATOM 6736 N N . LEU B 1 276 ? 21.516 -42.219 -24 1 31.56 276 LEU B N 1
ATOM 6737 C CA . LEU B 1 276 ? 21.641 -41.906 -25.422 1 31.56 276 LEU B CA 1
ATOM 6738 C C . LEU B 1 276 ? 22.266 -40.531 -25.609 1 31.56 276 LEU B C 1
ATOM 6740 O O . LEU B 1 276 ? 22.078 -39.625 -24.781 1 31.56 276 LEU B O 1
ATOM 6744 N N . PRO B 1 277 ? 23.188 -40.25 -26.469 1 37 277 PRO B N 1
ATOM 6745 C CA . PRO B 1 277 ? 23.938 -39.031 -26.766 1 37 277 PRO B CA 1
ATOM 6746 C C . PRO B 1 277 ? 23.031 -37.812 -26.969 1 37 277 PRO B C 1
ATOM 6748 O O . PRO B 1 277 ? 23.516 -36.688 -27.094 1 37 277 PRO B O 1
ATOM 6751 N N . ASP B 1 278 ? 21.766 -37.969 -27.328 1 37.12 278 ASP B N 1
ATOM 6752 C CA . ASP B 1 278 ? 20.938 -36.844 -27.75 1 37.12 278 ASP B CA 1
ATOM 6753 C C . ASP B 1 278 ? 20.344 -36.125 -26.547 1 37.12 278 ASP B C 1
ATOM 6755 O O . ASP B 1 278 ? 20.109 -36.719 -25.5 1 37.12 278 ASP B O 1
ATOM 6759 N N . LEU B 1 279 ? 20.312 -34.75 -26.422 1 43.5 279 LEU B N 1
ATOM 6760 C CA . LEU B 1 279 ? 19.812 -33.875 -25.391 1 43.5 279 LEU B CA 1
ATOM 6761 C C . LEU B 1 279 ? 18.531 -34.438 -24.766 1 43.5 279 LEU B C 1
ATOM 6763 O O . LEU B 1 279 ? 18.312 -34.281 -23.562 1 43.5 279 LEU B O 1
ATOM 6767 N N . SER B 1 280 ? 17.688 -35.031 -25.516 1 40.88 280 SER B N 1
ATOM 6768 C CA . SER B 1 280 ? 16.391 -35.5 -25.062 1 40.88 280 SER B CA 1
ATOM 6769 C C . SER B 1 280 ? 16.547 -36.625 -24.016 1 40.88 280 SER B C 1
ATOM 6771 O O . SER B 1 280 ? 15.703 -36.75 -23.125 1 40.88 280 SER B O 1
ATOM 6773 N N . SER B 1 281 ? 17.609 -37.406 -24.125 1 42.81 281 SER B N 1
ATOM 6774 C CA . SER B 1 281 ? 17.766 -38.562 -23.266 1 42.81 281 SER B CA 1
ATOM 6775 C C . SER B 1 281 ? 18.188 -38.188 -21.859 1 42.81 281 SER B C 1
ATOM 6777 O O . SER B 1 281 ? 18.078 -39 -20.922 1 42.81 281 SER B O 1
ATOM 6779 N N . ARG B 1 282 ? 18.609 -37.031 -21.719 1 46.22 282 ARG B N 1
ATOM 6780 C CA . ARG B 1 282 ? 19.188 -36.625 -20.453 1 46.22 282 ARG B CA 1
ATOM 6781 C C . ARG B 1 282 ? 18.141 -36.031 -19.531 1 46.22 282 ARG B C 1
ATOM 6783 O O . ARG B 1 282 ? 18.406 -35.812 -18.344 1 46.22 282 ARG B O 1
ATOM 6790 N N . VAL B 1 283 ? 17.109 -35.469 -20.047 1 45.59 283 VAL B N 1
ATOM 6791 C CA . VAL B 1 283 ? 16 -35.031 -19.219 1 45.59 283 VAL B CA 1
ATOM 6792 C C . VAL B 1 283 ? 15.078 -36.188 -18.891 1 45.59 283 VAL B C 1
ATOM 6794 O O . VAL B 1 283 ? 14.656 -36.938 -19.781 1 45.59 283 VAL B O 1
ATOM 6797 N N . ALA B 1 284 ? 15.141 -36.75 -17.688 1 44.91 284 ALA B N 1
ATOM 6798 C CA . ALA B 1 284 ? 14.203 -37.812 -17.297 1 44.91 284 ALA B CA 1
ATOM 6799 C C . ALA B 1 284 ? 12.797 -37.469 -17.781 1 44.91 284 ALA B C 1
ATOM 6801 O O . ALA B 1 284 ? 12.156 -36.562 -17.281 1 44.91 284 ALA B O 1
ATOM 6802 N N . LEU B 1 285 ? 12.594 -37.656 -19.031 1 44.66 285 LEU B N 1
ATOM 6803 C CA . LEU B 1 285 ? 11.242 -37.469 -19.531 1 44.66 285 LEU B CA 1
ATOM 6804 C C . LEU B 1 285 ? 10.227 -38.125 -18.609 1 44.66 285 LEU B C 1
ATOM 6806 O O . LEU B 1 285 ? 10.422 -39.25 -18.172 1 44.66 285 LEU B O 1
ATOM 6810 N N . GLU B 1 286 ? 9.648 -37.438 -17.766 1 46.91 286 GLU B N 1
ATOM 6811 C CA . GLU B 1 286 ? 8.625 -37.969 -16.844 1 46.91 286 GLU B CA 1
ATOM 6812 C C . GLU B 1 286 ? 7.562 -38.75 -17.594 1 46.91 286 GLU B C 1
ATOM 6814 O O . GLU B 1 286 ? 6.824 -38.219 -18.406 1 46.91 286 GLU B O 1
ATOM 6819 N N . ARG B 1 287 ? 7.891 -39.938 -17.953 1 40.41 287 ARG B N 1
ATOM 6820 C CA . ARG B 1 287 ? 6.863 -40.812 -18.516 1 40.41 287 ARG B CA 1
ATOM 6821 C C . ARG B 1 287 ? 5.594 -40.781 -17.672 1 40.41 287 ARG B C 1
ATOM 6823 O O . ARG B 1 287 ? 4.547 -41.281 -18.109 1 40.41 287 ARG B O 1
ATOM 6830 N N . ASN B 1 288 ? 5.652 -40.812 -16.25 1 38.84 288 ASN B N 1
ATOM 6831 C CA . ASN B 1 288 ? 4.445 -41.125 -15.492 1 38.84 288 ASN B CA 1
ATOM 6832 C C . ASN B 1 288 ? 3.658 -39.875 -15.148 1 38.84 288 ASN B C 1
ATOM 6834 O O . ASN B 1 288 ? 4.246 -38.844 -14.82 1 38.84 288 ASN B O 1
ATOM 6838 N N . GLY B 1 289 ? 2.414 -39.656 -15.672 1 46 289 GLY B N 1
ATOM 6839 C CA . GLY B 1 289 ? 1.283 -38.781 -15.43 1 46 289 GLY B CA 1
ATOM 6840 C C . GLY B 1 289 ? 1.329 -38.125 -14.062 1 46 289 GLY B C 1
ATOM 6841 O O . GLY B 1 289 ? 0.541 -37.219 -13.781 1 46 289 GLY B O 1
ATOM 6842 N N . GLU B 1 290 ? 2.033 -38.594 -13.102 1 48.16 290 GLU B N 1
ATOM 6843 C CA . GLU B 1 290 ? 1.912 -38.156 -11.711 1 48.16 290 GLU B CA 1
ATOM 6844 C C . GLU B 1 290 ? 2.691 -36.875 -11.477 1 48.16 290 GLU B C 1
ATOM 6846 O O . GLU B 1 290 ? 2.297 -36.062 -10.648 1 48.16 290 GLU B O 1
ATOM 6851 N N . SER B 1 291 ? 3.682 -36.531 -12.273 1 53.19 291 SER B N 1
ATOM 6852 C CA . SER B 1 291 ? 4.527 -35.375 -12.062 1 53.19 291 SER B CA 1
ATOM 6853 C C . SER B 1 291 ? 3.811 -34.094 -12.469 1 53.19 291 SER B C 1
ATOM 6855 O O . SER B 1 291 ? 4.07 -33.031 -11.906 1 53.19 291 SER B O 1
ATOM 6857 N N . ARG B 1 292 ? 2.879 -34.156 -13.328 1 56.34 292 ARG B N 1
ATOM 6858 C CA . ARG B 1 292 ? 2.168 -32.969 -13.805 1 56.34 292 ARG B CA 1
ATOM 6859 C C . ARG B 1 292 ? 1.368 -32.344 -12.688 1 56.34 292 ARG B C 1
ATOM 6861 O O . ARG B 1 292 ? 1.009 -31.156 -12.773 1 56.34 292 ARG B O 1
ATOM 6868 N N . HIS B 1 293 ? 1.363 -33.094 -11.695 1 68.56 293 HIS B N 1
ATOM 6869 C CA . HIS B 1 293 ? 0.476 -32.562 -10.664 1 68.56 293 HIS B CA 1
ATOM 6870 C C . HIS B 1 293 ? 1.252 -32.219 -9.406 1 68.56 293 HIS B C 1
ATOM 6872 O O . HIS B 1 293 ? 0.655 -31.938 -8.359 1 68.56 293 HIS B O 1
ATOM 6878 N N . SER B 1 294 ? 2.553 -32.125 -9.695 1 87.06 294 SER B N 1
ATOM 6879 C CA . SER B 1 294 ? 3.375 -31.734 -8.547 1 87.06 294 SER B CA 1
ATOM 6880 C C . SER B 1 294 ? 3.174 -30.281 -8.18 1 87.06 294 SER B C 1
ATOM 6882 O O . SER B 1 294 ? 2.92 -29.438 -9.055 1 87.06 294 SER B O 1
ATOM 6884 N N . MET B 1 295 ? 3.291 -30.031 -6.945 1 93.62 295 MET B N 1
ATOM 6885 C CA . MET B 1 295 ? 3.109 -28.672 -6.43 1 93.62 295 MET B CA 1
ATOM 6886 C C . MET B 1 295 ? 4.246 -27.766 -6.875 1 93.62 295 MET B C 1
ATOM 6888 O O . MET B 1 295 ? 4.023 -26.594 -7.191 1 93.62 295 MET B O 1
ATOM 6892 N N . VAL B 1 296 ? 5.484 -28.359 -6.91 1 97 296 VAL B N 1
ATOM 6893 C CA . VAL B 1 296 ? 6.648 -27.594 -7.344 1 97 296 VAL B CA 1
ATOM 6894 C C . VAL B 1 296 ? 7.168 -28.141 -8.664 1 97 296 VAL B C 1
ATOM 6896 O O . VAL B 1 296 ? 7.406 -29.359 -8.789 1 97 296 VAL B O 1
ATOM 6899 N N . GLN B 1 297 ? 7.289 -27.328 -9.664 1 96.88 297 GLN B N 1
ATOM 6900 C CA . GLN B 1 297 ? 7.711 -27.734 -11 1 96.88 297 GLN B CA 1
ATOM 6901 C C . GLN B 1 297 ? 8.82 -26.844 -11.531 1 96.88 297 GLN B C 1
ATOM 6903 O O . GLN B 1 297 ? 8.914 -25.672 -11.156 1 96.88 297 GLN B O 1
ATOM 6908 N N . PRO B 1 298 ? 9.664 -27.422 -12.352 1 97.5 298 PRO B N 1
ATOM 6909 C CA . PRO B 1 298 ? 10.672 -26.578 -13.008 1 97.5 298 PRO B CA 1
ATOM 6910 C C . PRO B 1 298 ? 10.102 -25.781 -14.18 1 97.5 298 PRO B C 1
ATOM 6912 O O . PRO B 1 298 ? 9.133 -26.219 -14.812 1 97.5 298 PRO B O 1
ATOM 6915 N N . ILE B 1 299 ? 10.617 -24.672 -14.445 1 98.56 299 ILE B N 1
ATOM 6916 C CA . ILE B 1 299 ? 10.273 -23.828 -15.586 1 98.56 299 ILE B CA 1
ATOM 6917 C C . ILE B 1 299 ? 11.547 -23.297 -16.234 1 98.56 299 ILE B C 1
ATOM 6919 O O . ILE B 1 299 ? 12.477 -22.875 -15.539 1 98.56 299 ILE B O 1
ATOM 6923 N N . LEU B 1 300 ? 11.703 -23.391 -17.562 1 98.75 300 LEU B N 1
ATOM 6924 C CA . LEU B 1 300 ? 12.844 -22.812 -18.266 1 98.75 300 LEU B CA 1
ATOM 6925 C C . LEU B 1 300 ? 12.828 -21.281 -18.156 1 98.75 300 LEU B C 1
ATOM 6927 O O . LEU B 1 300 ? 11.773 -20.656 -18.281 1 98.75 300 LEU B O 1
ATOM 6931 N N . THR B 1 301 ? 14.078 -20.672 -17.891 1 98.81 301 THR B N 1
ATOM 6932 C CA . THR B 1 301 ? 14.062 -19.25 -17.547 1 98.81 301 THR B CA 1
ATOM 6933 C C . THR B 1 301 ? 15.242 -18.531 -18.188 1 98.81 301 THR B C 1
ATOM 6935 O O . THR B 1 301 ? 16.109 -18.016 -17.484 1 98.81 301 THR B O 1
ATOM 6938 N N . PRO B 1 302 ? 15.266 -18.516 -19.578 1 98.69 302 PRO B N 1
ATOM 6939 C CA . PRO B 1 302 ? 16.172 -17.484 -20.094 1 98.69 302 PRO B CA 1
ATOM 6940 C C . PRO B 1 302 ? 15.883 -16.094 -19.531 1 98.69 302 PRO B C 1
ATOM 6942 O O . PRO B 1 302 ? 14.75 -15.617 -19.625 1 98.69 302 PRO B O 1
ATOM 6945 N N . ARG B 1 303 ? 16.844 -15.516 -18.875 1 97.75 303 ARG B N 1
ATOM 6946 C CA . ARG B 1 303 ? 16.609 -14.25 -18.188 1 97.75 303 ARG B CA 1
ATOM 6947 C C . ARG B 1 303 ? 15.953 -13.234 -19.125 1 97.75 303 ARG B C 1
ATOM 6949 O O . ARG B 1 303 ? 14.969 -12.586 -18.766 1 97.75 303 ARG B O 1
ATOM 6956 N N . PHE B 1 304 ? 16.469 -12.82 -20.172 1 95.38 304 PHE B N 1
ATOM 6957 C CA . PHE B 1 304 ? 15.945 -12.086 -21.312 1 95.38 304 PHE B CA 1
ATOM 6958 C C . PHE B 1 304 ? 16.875 -12.211 -22.516 1 95.38 304 PHE B C 1
ATOM 6960 O O . PHE B 1 304 ? 17.984 -12.734 -22.391 1 95.38 304 PHE B O 1
ATOM 6967 N N . ALA B 1 305 ? 16.453 -11.883 -23.641 1 96.25 305 ALA B N 1
ATOM 6968 C CA . ALA B 1 305 ? 17.156 -12.172 -24.891 1 96.25 305 ALA B CA 1
ATOM 6969 C C . ALA B 1 305 ? 18.562 -11.57 -24.875 1 96.25 305 ALA B C 1
ATOM 6971 O O . ALA B 1 305 ? 19.516 -12.195 -25.344 1 96.25 305 ALA B O 1
ATOM 6972 N N . ILE B 1 306 ? 18.75 -10.445 -24.25 1 95.69 306 ILE B N 1
ATOM 6973 C CA . ILE B 1 306 ? 20 -9.703 -24.375 1 95.69 306 ILE B CA 1
ATOM 6974 C C . ILE B 1 306 ? 21.094 -10.406 -23.562 1 95.69 306 ILE B C 1
ATOM 6976 O O . ILE B 1 306 ? 22.281 -10.141 -23.734 1 95.69 306 ILE B O 1
ATOM 6980 N N . SER B 1 307 ? 20.688 -11.289 -22.672 1 97.12 307 SER B N 1
ATOM 6981 C CA . SER B 1 307 ? 21.672 -11.945 -21.828 1 97.12 307 SER B CA 1
ATOM 6982 C C . SER B 1 307 ? 21.891 -13.391 -22.25 1 97.12 307 SER B C 1
ATOM 6984 O O . SER B 1 307 ? 22.516 -14.172 -21.531 1 97.12 307 SER B O 1
ATOM 6986 N N . CYS B 1 308 ? 21.375 -13.828 -23.375 1 98.19 308 CYS B N 1
ATOM 6987 C CA . CYS B 1 308 ? 21.484 -15.195 -23.875 1 98.19 308 CYS B CA 1
ATOM 6988 C C . CYS B 1 308 ? 22.016 -15.203 -25.312 1 98.19 308 CYS B C 1
ATOM 6990 O O . CYS B 1 308 ? 21.547 -14.43 -26.156 1 98.19 308 CYS B O 1
ATOM 6992 N N . THR B 1 309 ? 22.953 -16.062 -25.594 1 97.62 309 THR B N 1
ATOM 6993 C CA . THR B 1 309 ? 23.453 -16.234 -26.953 1 97.62 309 THR B CA 1
ATOM 6994 C C . THR B 1 309 ? 22.453 -17.031 -27.797 1 97.62 309 THR B C 1
ATOM 6996 O O . THR B 1 309 ? 21.547 -17.672 -27.25 1 97.62 309 THR B O 1
ATOM 6999 N N . ASP B 1 310 ? 22.734 -17.078 -29.109 1 97.69 310 ASP B N 1
ATOM 7000 C CA . ASP B 1 310 ? 21.922 -17.891 -30.016 1 97.69 310 ASP B CA 1
ATOM 7001 C C . ASP B 1 310 ? 21.969 -19.375 -29.625 1 97.69 310 ASP B C 1
ATOM 7003 O O . ASP B 1 310 ? 20.953 -20.062 -29.656 1 97.69 310 ASP B O 1
ATOM 7007 N N . LYS B 1 311 ? 23.141 -19.766 -29.328 1 98.06 311 LYS B N 1
ATOM 7008 C CA . LYS B 1 311 ? 23.359 -21.172 -28.969 1 98.06 311 LYS B CA 1
ATOM 7009 C C . LYS B 1 311 ? 22.516 -21.547 -27.75 1 98.06 311 LYS B C 1
ATOM 7011 O O . LYS B 1 311 ? 21.859 -22.609 -27.75 1 98.06 311 LYS B O 1
ATOM 7016 N N . LEU B 1 312 ? 22.516 -20.734 -26.766 1 98.56 312 LEU B N 1
ATOM 7017 C CA . LEU B 1 312 ? 21.766 -21 -25.547 1 98.56 312 LEU B CA 1
ATOM 7018 C C . LEU B 1 312 ? 20.266 -21 -25.812 1 98.56 312 LEU B C 1
ATOM 7020 O O . LEU B 1 312 ? 19.562 -21.938 -25.438 1 98.56 312 LEU B O 1
ATOM 7024 N N . LEU B 1 313 ? 19.75 -19.969 -26.484 1 98.62 313 LEU B N 1
ATOM 7025 C CA . LEU B 1 313 ? 18.328 -19.875 -26.812 1 98.62 313 LEU B CA 1
ATOM 7026 C C . LEU B 1 313 ? 17.891 -21.078 -27.641 1 98.62 313 LEU B C 1
ATOM 7028 O O . LEU B 1 313 ? 16.812 -21.625 -27.438 1 98.62 313 LEU B O 1
ATOM 7032 N N . GLY B 1 314 ? 18.766 -21.469 -28.547 1 98.38 314 GLY B N 1
ATOM 7033 C CA . GLY B 1 314 ? 18.469 -22.625 -29.375 1 98.38 314 GLY B CA 1
ATOM 7034 C C . GLY B 1 314 ? 18.344 -23.906 -28.578 1 98.38 314 GLY B C 1
ATOM 7035 O O . GLY B 1 314 ? 17.422 -24.703 -28.812 1 98.38 314 GLY B O 1
ATOM 7036 N N . LYS B 1 315 ? 19.234 -24.156 -27.703 1 98.19 315 LYS B N 1
ATOM 7037 C CA . LYS B 1 315 ? 19.219 -25.359 -26.875 1 98.19 315 LYS B CA 1
ATOM 7038 C C . LYS B 1 315 ? 18 -25.375 -25.953 1 98.19 315 LYS B C 1
ATOM 7040 O O . LYS B 1 315 ? 17.422 -26.438 -25.719 1 98.19 315 LYS B O 1
ATOM 7045 N N . LEU B 1 316 ? 17.625 -24.234 -25.406 1 98.38 316 LEU B N 1
ATOM 7046 C CA . LEU B 1 316 ? 16.438 -24.156 -24.578 1 98.38 316 LEU B CA 1
ATOM 7047 C C . LEU B 1 316 ? 15.18 -24.438 -25.406 1 98.38 316 LEU B C 1
ATOM 7049 O O . LEU B 1 316 ? 14.25 -25.078 -24.922 1 98.38 316 LEU B O 1
ATOM 7053 N N . GLY B 1 317 ? 15.172 -23.875 -26.625 1 98.06 317 GLY B N 1
ATOM 7054 C CA . GLY B 1 317 ? 14.086 -24.203 -27.531 1 98.06 317 GLY B CA 1
ATOM 7055 C C . GLY B 1 317 ? 13.953 -25.688 -27.781 1 98.06 317 GLY B C 1
ATOM 7056 O O . GLY B 1 317 ? 12.836 -26.219 -27.859 1 98.06 317 GLY B O 1
ATOM 7057 N N . GLU B 1 318 ? 15.062 -26.344 -27.938 1 97.31 318 GLU B N 1
ATOM 7058 C CA . GLU B 1 318 ? 15.078 -27.797 -28.141 1 97.31 318 GLU B CA 1
ATOM 7059 C C . GLU B 1 318 ? 14.508 -28.531 -26.922 1 97.31 318 GLU B C 1
ATOM 7061 O O . GLU B 1 318 ? 13.781 -29.516 -27.062 1 97.31 318 GLU B O 1
ATOM 7066 N N . LEU B 1 319 ? 14.875 -28.078 -25.781 1 96.12 319 LEU B N 1
ATOM 7067 C CA . LEU B 1 319 ? 14.352 -28.672 -24.562 1 96.12 319 LEU B CA 1
ATOM 7068 C C . LEU B 1 319 ? 12.836 -28.547 -24.5 1 96.12 319 LEU B C 1
ATOM 7070 O O . LEU B 1 319 ? 12.141 -29.484 -24.109 1 96.12 319 LEU B O 1
ATOM 7074 N N . MET B 1 320 ? 12.352 -27.406 -24.844 1 95.38 320 MET B N 1
ATOM 7075 C CA . MET B 1 320 ? 10.914 -27.156 -24.844 1 95.38 320 MET B CA 1
ATOM 7076 C C . MET B 1 320 ? 10.195 -28.078 -25.812 1 95.38 320 MET B C 1
ATOM 7078 O O . MET B 1 320 ? 9.109 -28.562 -25.531 1 95.38 320 MET B O 1
ATOM 7082 N N . LYS B 1 321 ? 10.797 -28.25 -26.922 1 94.94 321 LYS B N 1
ATOM 7083 C CA . LYS B 1 321 ? 10.219 -29.094 -27.953 1 94.94 321 LYS B CA 1
ATOM 7084 C C . LYS B 1 321 ? 10.195 -30.562 -27.531 1 94.94 321 LYS B C 1
ATOM 7086 O O . LYS B 1 321 ? 9.234 -31.281 -27.812 1 94.94 321 LYS B O 1
ATOM 7091 N N . THR B 1 322 ? 11.148 -30.984 -26.844 1 93.5 322 THR B N 1
ATOM 7092 C CA . THR B 1 322 ? 11.32 -32.375 -26.484 1 93.5 322 THR B CA 1
ATOM 7093 C C . THR B 1 322 ? 10.477 -32.75 -25.266 1 93.5 322 THR B C 1
ATOM 7095 O O . THR B 1 322 ? 9.977 -33.875 -25.156 1 93.5 322 THR B O 1
ATOM 7098 N N . ASP B 1 323 ? 10.344 -31.859 -24.359 1 93.5 323 ASP B N 1
ATOM 7099 C CA . ASP B 1 323 ? 9.586 -32.062 -23.125 1 93.5 323 ASP B CA 1
ATOM 7100 C C . ASP B 1 323 ? 8.344 -31.188 -23.094 1 93.5 323 ASP B C 1
ATOM 7102 O O . ASP B 1 323 ? 8.422 -30.016 -22.719 1 93.5 323 ASP B O 1
ATOM 7106 N N . ASN B 1 324 ? 7.25 -31.781 -23.297 1 91.06 324 ASN B N 1
ATOM 7107 C CA . ASN B 1 324 ? 6.008 -31.016 -23.438 1 91.06 324 ASN B CA 1
ATOM 7108 C C . ASN B 1 324 ? 5.449 -30.625 -22.062 1 91.06 324 ASN B C 1
ATOM 7110 O O . ASN B 1 324 ? 4.43 -29.938 -21.984 1 91.06 324 ASN B O 1
ATOM 7114 N N . GLN B 1 325 ? 6.148 -30.938 -21.016 1 90.06 325 GLN B N 1
ATOM 7115 C CA . GLN B 1 325 ? 5.699 -30.578 -19.688 1 90.06 325 GLN B CA 1
ATOM 7116 C C . GLN B 1 325 ? 6.402 -29.312 -19.188 1 90.06 325 GLN B C 1
ATOM 7118 O O . GLN B 1 325 ? 5.973 -28.703 -18.219 1 90.06 325 GLN B O 1
ATOM 7123 N N . LEU B 1 326 ? 7.406 -28.984 -19.891 1 95.31 326 LEU B N 1
ATOM 7124 C CA . LEU B 1 326 ? 8.172 -27.828 -19.469 1 95.31 326 LEU B CA 1
ATOM 7125 C C . LEU B 1 326 ? 7.504 -26.531 -19.953 1 95.31 326 LEU B C 1
ATOM 7127 O O . LEU B 1 326 ? 7 -26.484 -21.078 1 95.31 326 LEU B O 1
ATOM 7131 N N . ARG B 1 327 ? 7.398 -25.641 -19.078 1 97.56 327 ARG B N 1
ATOM 7132 C CA . ARG B 1 327 ? 7.012 -24.266 -19.406 1 97.56 327 ARG B CA 1
ATOM 7133 C C . ARG B 1 327 ? 8.242 -23.375 -19.531 1 97.56 327 ARG B C 1
ATOM 7135 O O . ARG B 1 327 ? 9.352 -23.781 -19.188 1 97.56 327 ARG B O 1
ATOM 7142 N N . LEU B 1 328 ? 8.008 -22.188 -20.031 1 98.69 328 LEU B N 1
ATOM 7143 C CA . LEU B 1 328 ? 9.07 -21.203 -20.141 1 98.69 328 LEU B CA 1
ATOM 7144 C C . LEU B 1 328 ? 8.594 -19.844 -19.656 1 98.69 328 LEU B C 1
ATOM 7146 O O . LEU B 1 328 ? 7.457 -19.438 -19.906 1 98.69 328 LEU B O 1
ATOM 7150 N N . GLN B 1 329 ? 9.398 -19.125 -18.906 1 98.88 329 GLN B N 1
ATOM 7151 C CA . GLN B 1 329 ? 9.164 -17.734 -18.531 1 98.88 329 GLN B CA 1
ATOM 7152 C C . GLN B 1 329 ? 10.32 -16.844 -18.969 1 98.88 329 GLN B C 1
ATOM 7154 O O . GLN B 1 329 ? 11.484 -17.25 -18.922 1 98.88 329 GLN B O 1
ATOM 7159 N N . THR B 1 330 ? 10.031 -15.672 -19.391 1 98.88 330 THR B N 1
ATOM 7160 C CA . THR B 1 330 ? 11.055 -14.695 -19.75 1 98.88 330 THR B CA 1
ATOM 7161 C C . THR B 1 330 ? 10.461 -13.289 -19.844 1 98.88 330 THR B C 1
ATOM 7163 O O . THR B 1 330 ? 9.258 -13.109 -19.609 1 98.88 330 THR B O 1
ATOM 7166 N N . HIS B 1 331 ? 11.289 -12.258 -20.016 1 98.62 331 HIS B N 1
ATOM 7167 C CA . HIS B 1 331 ? 10.867 -10.875 -20.203 1 98.62 331 HIS B CA 1
ATOM 7168 C C . HIS B 1 331 ? 10.695 -10.539 -21.672 1 98.62 331 HIS B C 1
ATOM 7170 O O . HIS B 1 331 ? 11.352 -11.133 -22.531 1 98.62 331 HIS B O 1
ATOM 7176 N N . LEU B 1 332 ? 9.82 -9.578 -21.922 1 98.5 332 LEU B N 1
ATOM 7177 C CA . LEU B 1 332 ? 9.633 -9.164 -23.297 1 98.5 332 LEU B CA 1
ATOM 7178 C C . LEU B 1 332 ? 9.219 -7.699 -23.375 1 98.5 332 LEU B C 1
ATOM 7180 O O . LEU B 1 332 ? 8.25 -7.289 -22.734 1 98.5 332 LEU B O 1
ATOM 7184 N N . SER B 1 333 ? 9.938 -6.914 -24.141 1 97.56 333 SER B N 1
ATOM 7185 C CA . SER B 1 333 ? 9.578 -5.578 -24.609 1 97.56 333 SER B CA 1
ATOM 7186 C C . SER B 1 333 ? 9.234 -4.656 -23.438 1 97.56 333 SER B C 1
ATOM 7188 O O . SER B 1 333 ? 8.188 -4.008 -23.438 1 97.56 333 SER B O 1
ATOM 7190 N N . GLU B 1 334 ? 10.055 -4.621 -22.453 1 96.38 334 GLU B N 1
ATOM 7191 C CA . GLU B 1 334 ? 9.812 -3.855 -21.234 1 96.38 334 GLU B CA 1
ATOM 7192 C C . GLU B 1 334 ? 10.227 -2.398 -21.406 1 96.38 334 GLU B C 1
ATOM 7194 O O . GLU B 1 334 ? 9.57 -1.493 -20.891 1 96.38 334 GLU B O 1
ATOM 7199 N N . SER B 1 335 ? 11.367 -2.197 -22.031 1 94.56 335 SER B N 1
ATOM 7200 C CA . SER B 1 335 ? 11.859 -0.835 -22.203 1 94.56 335 SER B CA 1
ATOM 7201 C C . SER B 1 335 ? 12.352 -0.611 -23.625 1 94.56 335 SER B C 1
ATOM 7203 O O . SER B 1 335 ? 12.773 -1.554 -24.297 1 94.56 335 SER B O 1
ATOM 7205 N N . LEU B 1 336 ? 12.359 0.617 -24.047 1 92.94 336 LEU B N 1
ATOM 7206 C CA . LEU B 1 336 ? 12.789 0.952 -25.406 1 92.94 336 LEU B CA 1
ATOM 7207 C C . LEU B 1 336 ? 14.273 0.681 -25.594 1 92.94 336 LEU B C 1
ATOM 7209 O O . LEU B 1 336 ? 14.695 0.204 -26.641 1 92.94 336 LEU B O 1
ATOM 7213 N N . SER B 1 337 ? 15.016 0.992 -24.547 1 91.94 337 SER B N 1
ATOM 7214 C CA . SER B 1 337 ? 16.453 0.735 -24.609 1 91.94 337 SER B CA 1
ATOM 7215 C C . SER B 1 337 ? 16.734 -0.757 -24.719 1 91.94 337 SER B C 1
ATOM 7217 O O . SER B 1 337 ? 17.656 -1.163 -25.438 1 91.94 337 SER B O 1
ATOM 7219 N N . GLU B 1 338 ? 15.984 -1.56 -24.062 1 94 338 GLU B N 1
ATOM 7220 C CA . GLU B 1 338 ? 16.094 -3.012 -24.141 1 94 338 GLU B CA 1
ATOM 7221 C C . GLU B 1 338 ? 15.773 -3.512 -25.547 1 94 338 GLU B C 1
ATOM 7223 O O . GLU B 1 338 ? 16.484 -4.363 -26.078 1 94 338 GLU B O 1
ATOM 7228 N N . ILE B 1 339 ? 14.805 -3.006 -26.141 1 96.75 339 ILE B N 1
ATOM 7229 C CA . ILE B 1 339 ? 14.359 -3.404 -27.469 1 96.75 339 ILE B CA 1
ATOM 7230 C C . ILE B 1 339 ? 15.43 -3.043 -28.5 1 96.75 339 ILE B C 1
ATOM 7232 O O . ILE B 1 339 ? 15.773 -3.857 -29.359 1 96.75 339 ILE B O 1
ATOM 7236 N N . GLU B 1 340 ? 15.969 -1.846 -28.359 1 95.69 340 GLU B N 1
ATOM 7237 C CA . GLU B 1 340 ? 17.016 -1.387 -29.266 1 95.69 340 GLU B CA 1
ATOM 7238 C C . GLU B 1 340 ? 18.25 -2.279 -29.172 1 95.69 340 GLU B C 1
ATOM 7240 O O . GLU B 1 340 ? 18.812 -2.674 -30.188 1 95.69 340 GLU B O 1
ATOM 7245 N N . TYR B 1 341 ? 18.594 -2.568 -27.984 1 95.12 341 TYR B N 1
ATOM 7246 C CA . TYR B 1 341 ? 19.766 -3.412 -27.766 1 95.12 341 TYR B CA 1
ATOM 7247 C C . TYR B 1 341 ? 19.531 -4.824 -28.281 1 95.12 341 TYR B C 1
ATOM 7249 O O . TYR B 1 341 ? 20.438 -5.438 -28.859 1 95.12 341 TYR B O 1
ATOM 7257 N N . THR B 1 342 ? 18.359 -5.332 -28.156 1 97.06 342 THR B N 1
ATOM 7258 C CA . THR B 1 342 ? 18 -6.656 -28.656 1 97.06 342 THR B CA 1
ATOM 7259 C C . THR B 1 342 ? 18.109 -6.711 -30.188 1 97.06 342 THR B C 1
ATOM 7261 O O . THR B 1 342 ? 18.672 -7.668 -30.734 1 97.06 342 THR B O 1
ATOM 7264 N N . LYS B 1 343 ? 17.641 -5.723 -30.812 1 96.25 343 LYS B N 1
ATOM 7265 C CA . LYS B 1 343 ? 17.703 -5.676 -32.281 1 96.25 343 LYS B CA 1
ATOM 7266 C C . LYS B 1 343 ? 19.141 -5.633 -32.781 1 96.25 343 LYS B C 1
ATOM 7268 O O . LYS B 1 343 ? 19.453 -6.172 -33.844 1 96.25 343 LYS B O 1
ATOM 7273 N N . GLN B 1 344 ? 20.016 -5.035 -31.984 1 96.69 344 GLN B N 1
ATOM 7274 C CA . GLN B 1 344 ? 21.438 -5 -32.312 1 96.69 344 GLN B CA 1
ATOM 7275 C C . GLN B 1 344 ? 22.062 -6.387 -32.219 1 96.69 344 GLN B C 1
ATOM 7277 O O . GLN B 1 344 ? 22.891 -6.77 -33.031 1 96.69 344 GLN B O 1
ATOM 7282 N N . LEU B 1 345 ? 21.672 -7.121 -31.266 1 96.75 345 LEU B N 1
ATOM 7283 C CA . LEU B 1 345 ? 22.266 -8.422 -30.969 1 96.75 345 LEU B CA 1
ATOM 7284 C C . LEU B 1 345 ? 21.703 -9.5 -31.891 1 96.75 345 LEU B C 1
ATOM 7286 O O . LEU B 1 345 ? 22.359 -10.516 -32.125 1 96.75 345 LEU B O 1
ATOM 7290 N N . PHE B 1 346 ? 20.5 -9.219 -32.375 1 97.88 346 PHE B N 1
ATOM 7291 C CA . PHE B 1 346 ? 19.828 -10.188 -33.219 1 97.88 346 PHE B CA 1
ATOM 7292 C C . PHE B 1 346 ? 19.328 -9.516 -34.5 1 97.88 346 PHE B C 1
ATOM 7294 O O . PHE B 1 346 ? 18.125 -9.484 -34.781 1 97.88 346 PHE B O 1
ATOM 7301 N N . PRO B 1 347 ? 20.156 -9.18 -35.375 1 96.44 347 PRO B N 1
ATOM 7302 C CA . PRO B 1 347 ? 19.812 -8.367 -36.531 1 96.44 347 PRO B CA 1
ATOM 7303 C C . PRO B 1 347 ? 18.953 -9.133 -37.562 1 96.44 347 PRO B C 1
ATOM 7305 O O . PRO B 1 347 ? 18.312 -8.523 -38.406 1 96.44 347 PRO B O 1
ATOM 7308 N N . ALA B 1 348 ? 18.922 -10.438 -37.5 1 96.12 348 ALA B N 1
ATOM 7309 C CA . ALA B 1 348 ? 18.141 -11.25 -38.406 1 96.12 348 ALA B CA 1
ATOM 7310 C C . ALA B 1 348 ? 16.656 -11.156 -38.094 1 96.12 348 ALA B C 1
ATOM 7312 O O . ALA B 1 348 ? 15.82 -11.539 -38.938 1 96.12 348 ALA B O 1
ATOM 7313 N N . CYS B 1 349 ? 16.312 -10.68 -36.938 1 96.75 349 CYS B N 1
ATOM 7314 C CA . CYS B 1 349 ? 14.93 -10.578 -36.5 1 96.75 349 CYS B CA 1
ATOM 7315 C C . CYS B 1 349 ? 14.453 -9.125 -36.531 1 96.75 349 CYS B C 1
ATOM 7317 O O . CYS B 1 349 ? 15.195 -8.219 -36.156 1 96.75 349 CYS B O 1
ATOM 7319 N N . SER B 1 350 ? 13.258 -8.891 -36.906 1 95.56 350 SER B N 1
ATOM 7320 C CA . SER B 1 350 ? 12.727 -7.543 -37.062 1 95.56 350 SER B CA 1
ATOM 7321 C C . SER B 1 350 ? 12.148 -7.027 -35.75 1 95.56 350 SER B C 1
ATOM 7323 O O . SER B 1 350 ? 12.047 -5.816 -35.562 1 95.56 350 SER B O 1
ATOM 7325 N N . THR B 1 351 ? 11.664 -7.953 -34.938 1 97.44 351 THR B N 1
ATOM 7326 C CA . THR B 1 351 ? 11.086 -7.57 -33.625 1 97.44 351 THR B CA 1
ATOM 7327 C C . THR B 1 351 ? 11.656 -8.422 -32.5 1 97.44 351 THR B C 1
ATOM 7329 O O . THR B 1 351 ? 12.25 -9.477 -32.75 1 97.44 351 THR B O 1
ATOM 7332 N N . TYR B 1 352 ? 11.484 -7.914 -31.312 1 98 352 TYR B N 1
ATOM 7333 C CA . TYR B 1 352 ? 11.93 -8.641 -30.141 1 98 352 TYR B CA 1
ATOM 7334 C C . TYR B 1 352 ? 11.234 -9.992 -30.031 1 98 352 TYR B C 1
ATOM 7336 O O . TYR B 1 352 ? 11.883 -11.008 -29.766 1 98 352 TYR B O 1
ATOM 7344 N N . SER B 1 353 ? 9.977 -10.094 -30.25 1 98.25 353 SER B N 1
ATOM 7345 C CA . SER B 1 353 ? 9.203 -11.328 -30.188 1 98.25 353 SER B CA 1
ATOM 7346 C C . SER B 1 353 ? 9.711 -12.344 -31.219 1 98.25 353 SER B C 1
ATOM 7348 O O . SER B 1 353 ? 9.711 -13.547 -30.953 1 98.25 353 SER B O 1
ATOM 7350 N N . GLU B 1 354 ? 10.125 -11.859 -32.344 1 98.19 354 GLU B N 1
ATOM 7351 C CA . GLU B 1 354 ? 10.609 -12.75 -33.375 1 98.19 354 GLU B CA 1
ATOM 7352 C C . GLU B 1 354 ? 11.891 -13.461 -32.969 1 98.19 354 GLU B C 1
ATOM 7354 O O . GLU B 1 354 ? 12.18 -14.562 -33.438 1 98.19 354 GLU B O 1
ATOM 7359 N N . VAL B 1 355 ? 12.625 -12.805 -32.125 1 98.44 355 VAL B N 1
ATOM 7360 C CA . VAL B 1 355 ? 13.828 -13.445 -31.609 1 98.44 355 VAL B CA 1
ATOM 7361 C C . VAL B 1 355 ? 13.461 -14.75 -30.891 1 98.44 355 VAL B C 1
ATOM 7363 O O . VAL B 1 355 ? 13.961 -15.82 -31.25 1 98.44 355 VAL B O 1
ATOM 7366 N N . TYR B 1 356 ? 12.586 -14.688 -29.969 1 98.75 356 TYR B N 1
ATOM 7367 C CA . TYR B 1 356 ? 12.172 -15.883 -29.234 1 98.75 356 TYR B CA 1
ATOM 7368 C C . TYR B 1 356 ? 11.492 -16.875 -30.172 1 98.75 356 TYR B C 1
ATOM 7370 O O . TYR B 1 356 ? 11.695 -18.094 -30.047 1 98.75 356 TYR B O 1
ATOM 7378 N N . ASP B 1 357 ? 10.688 -16.359 -31.047 1 98.56 357 ASP B N 1
ATOM 7379 C CA . ASP B 1 357 ? 9.953 -17.219 -31.969 1 98.56 357 ASP B CA 1
ATOM 7380 C C . ASP B 1 357 ? 10.914 -18.016 -32.875 1 98.56 357 ASP B C 1
ATOM 7382 O O . ASP B 1 357 ? 10.656 -19.188 -33.156 1 98.56 357 ASP B O 1
ATOM 7386 N N . SER B 1 358 ? 11.984 -17.453 -33.312 1 98.19 358 SER B N 1
ATOM 7387 C CA . SER B 1 358 ? 12.945 -18.062 -34.219 1 98.19 358 SER B CA 1
ATOM 7388 C C . SER B 1 358 ? 13.633 -19.266 -33.594 1 98.19 358 SER B C 1
ATOM 7390 O O . SER B 1 358 ? 14.117 -20.156 -34.281 1 98.19 358 SER B O 1
ATOM 7392 N N . PHE B 1 359 ? 13.641 -19.297 -32.281 1 98.31 359 PHE B N 1
ATOM 7393 C CA . PHE B 1 359 ? 14.266 -20.406 -31.578 1 98.31 359 PHE B CA 1
ATOM 7394 C C . PHE B 1 359 ? 13.219 -21.359 -31.047 1 98.31 359 PHE B C 1
ATOM 7396 O O . PHE B 1 359 ? 13.539 -22.266 -30.266 1 98.31 359 PHE B O 1
ATOM 7403 N N . GLY B 1 360 ? 11.945 -21.109 -31.359 1 97.81 360 GLY B N 1
ATOM 7404 C CA . GLY B 1 360 ? 10.867 -22 -30.953 1 97.81 360 GLY B CA 1
ATOM 7405 C C . GLY B 1 360 ? 10.461 -21.844 -29.5 1 97.81 360 GLY B C 1
ATOM 7406 O O . GLY B 1 360 ? 9.93 -22.766 -28.891 1 97.81 360 GLY B O 1
ATOM 7407 N N . LEU B 1 361 ? 10.672 -20.703 -28.969 1 98.56 361 LEU B N 1
ATOM 7408 C CA . LEU B 1 361 ? 10.453 -20.5 -27.547 1 98.56 361 LEU B CA 1
ATOM 7409 C C . LEU B 1 361 ? 9.07 -19.922 -27.281 1 98.56 361 LEU B C 1
ATOM 7411 O O . LEU B 1 361 ? 8.625 -19.859 -26.141 1 98.56 361 LEU B O 1
ATOM 7415 N N . LEU B 1 362 ? 8.359 -19.422 -28.266 1 98.44 362 LEU B N 1
ATOM 7416 C CA . LEU B 1 362 ? 7.004 -18.906 -28.094 1 98.44 362 LEU B CA 1
ATOM 7417 C C . LEU B 1 362 ? 5.973 -20 -28.344 1 98.44 362 LEU B C 1
ATOM 7419 O O . LEU B 1 362 ? 5.789 -20.453 -29.469 1 98.44 362 LEU B O 1
ATOM 7423 N N . THR B 1 363 ? 5.328 -20.469 -27.297 1 97.94 363 THR B N 1
ATOM 7424 C CA . THR B 1 363 ? 4.27 -21.469 -27.312 1 97.94 363 THR B CA 1
ATOM 7425 C C . THR B 1 363 ? 3.188 -21.141 -26.297 1 97.94 363 THR B C 1
ATOM 7427 O O . THR B 1 363 ? 3.285 -20.141 -25.578 1 97.94 363 THR B O 1
ATOM 7430 N N . GLU B 1 364 ? 2.162 -21.984 -26.219 1 97.06 364 GLU B N 1
ATOM 7431 C CA . GLU B 1 364 ? 1.089 -21.797 -25.25 1 97.06 364 GLU B CA 1
ATOM 7432 C C . GLU B 1 364 ? 1.589 -22.016 -23.828 1 97.06 364 GLU B C 1
ATOM 7434 O O . GLU B 1 364 ? 0.912 -21.656 -22.859 1 97.06 364 GLU B O 1
ATOM 7439 N N . ARG B 1 365 ? 2.844 -22.484 -23.703 1 97.88 365 ARG B N 1
ATOM 7440 C CA . ARG B 1 365 ? 3.434 -22.766 -22.391 1 97.88 365 ARG B CA 1
ATOM 7441 C C . ARG B 1 365 ? 4.426 -21.672 -22 1 97.88 365 ARG B C 1
ATOM 7443 O O . ARG B 1 365 ? 5.16 -21.828 -21.016 1 97.88 365 ARG B O 1
ATOM 7450 N N . THR B 1 366 ? 4.434 -20.562 -22.75 1 98.69 366 THR B N 1
ATOM 7451 C CA . THR B 1 366 ? 5.387 -19.484 -22.516 1 98.69 366 THR B CA 1
ATOM 7452 C C . THR B 1 366 ? 4.723 -18.328 -21.766 1 98.69 366 THR B C 1
ATOM 7454 O O . THR B 1 366 ? 3.658 -17.859 -22.172 1 98.69 366 THR B O 1
ATOM 7457 N N . ILE B 1 367 ? 5.332 -17.938 -20.656 1 98.81 367 ILE B N 1
ATOM 7458 C CA . ILE B 1 367 ? 4.926 -16.766 -19.875 1 98.81 367 ILE B CA 1
ATOM 7459 C C . ILE B 1 367 ? 5.84 -15.586 -20.188 1 98.81 367 ILE B C 1
ATOM 7461 O O . ILE B 1 367 ? 7.051 -15.656 -19.969 1 98.81 367 ILE B O 1
ATOM 7465 N N . LEU B 1 368 ? 5.27 -14.5 -20.734 1 98.81 368 LEU B N 1
ATOM 7466 C CA . LEU B 1 368 ? 6.012 -13.297 -21.094 1 98.81 368 LEU B CA 1
ATOM 7467 C C . LEU B 1 368 ? 5.664 -12.141 -20.172 1 98.81 368 LEU B C 1
ATOM 7469 O O . LEU B 1 368 ? 4.504 -11.734 -20.078 1 98.81 368 LEU B O 1
ATOM 7473 N N . ALA B 1 369 ? 6.633 -11.586 -19.5 1 98.75 369 ALA B N 1
ATOM 7474 C CA . ALA B 1 369 ? 6.41 -10.508 -18.547 1 98.75 369 ALA B CA 1
ATOM 7475 C C . ALA B 1 369 ? 6.496 -9.141 -19.219 1 98.75 369 ALA B C 1
ATOM 7477 O O . ALA B 1 369 ? 7.254 -8.961 -20.156 1 98.75 369 ALA B O 1
ATOM 7478 N N . HIS B 1 370 ? 5.754 -8.141 -18.734 1 98.25 370 HIS B N 1
ATOM 7479 C CA . HIS B 1 370 ? 5.746 -6.719 -19.047 1 98.25 370 HIS B CA 1
ATOM 7480 C C . HIS B 1 370 ? 5.004 -6.449 -20.359 1 98.25 370 HIS B C 1
ATOM 7482 O O . HIS B 1 370 ? 3.893 -5.914 -20.344 1 98.25 370 HIS B O 1
ATOM 7488 N N . CYS B 1 371 ? 5.609 -6.789 -21.516 1 97.62 371 CYS B N 1
ATOM 7489 C CA . CYS B 1 371 ? 4.973 -6.66 -22.812 1 97.62 371 CYS B CA 1
ATOM 7490 C C . CYS B 1 371 ? 4.398 -5.262 -23 1 97.62 371 CYS B C 1
ATOM 7492 O O . CYS B 1 371 ? 3.234 -5.109 -23.375 1 97.62 371 CYS B O 1
ATOM 7494 N N . ILE B 1 372 ? 5.191 -4.242 -22.812 1 97.06 372 ILE B N 1
ATOM 7495 C CA . ILE B 1 372 ? 4.754 -2.854 -22.781 1 97.06 372 ILE B CA 1
ATOM 7496 C C . ILE B 1 372 ? 4.734 -2.281 -24.188 1 97.06 372 ILE B C 1
ATOM 7498 O O . ILE B 1 372 ? 3.744 -1.679 -24.609 1 97.06 372 ILE B O 1
ATOM 7502 N N . HIS B 1 373 ? 5.816 -2.494 -24.938 1 95.88 373 HIS B N 1
ATOM 7503 C CA . HIS B 1 373 ? 6.023 -1.841 -26.234 1 95.88 373 HIS B CA 1
ATOM 7504 C C . HIS B 1 373 ? 5.906 -2.838 -27.375 1 95.88 373 HIS B C 1
ATOM 7506 O O . HIS B 1 373 ? 6.793 -2.914 -28.234 1 95.88 373 HIS B O 1
ATOM 7512 N N . LEU B 1 374 ? 4.801 -3.465 -27.422 1 95.94 374 LEU B N 1
ATOM 7513 C CA . LEU B 1 374 ? 4.578 -4.449 -28.469 1 95.94 374 LEU B CA 1
ATOM 7514 C C . LEU B 1 374 ? 4.098 -3.775 -29.766 1 95.94 374 LEU B C 1
ATOM 7516 O O . LEU B 1 374 ? 3.195 -2.938 -29.719 1 95.94 374 LEU B O 1
ATOM 7520 N N . GLU B 1 375 ? 4.723 -4.129 -30.844 1 94.62 375 GLU B N 1
ATOM 7521 C CA . GLU B 1 375 ? 4.211 -3.732 -32.156 1 94.62 375 GLU B CA 1
ATOM 7522 C C . GLU B 1 375 ? 2.994 -4.57 -32.531 1 94.62 375 GLU B C 1
ATOM 7524 O O . GLU B 1 375 ? 2.811 -5.68 -32.031 1 94.62 375 GLU B O 1
ATOM 7529 N N . PRO B 1 376 ? 2.174 -4.066 -33.438 1 93.88 376 PRO B N 1
ATOM 7530 C CA . PRO B 1 376 ? 0.99 -4.82 -33.875 1 93.88 376 PRO B CA 1
ATOM 7531 C C . PRO B 1 376 ? 1.334 -6.211 -34.406 1 93.88 376 PRO B C 1
ATOM 7533 O O . PRO B 1 376 ? 0.603 -7.172 -34.156 1 93.88 376 PRO B O 1
ATOM 7536 N N . SER B 1 377 ? 2.432 -6.27 -35.125 1 95.88 377 SER B N 1
ATOM 7537 C CA . SER B 1 377 ? 2.84 -7.57 -35.656 1 95.88 377 SER B CA 1
ATOM 7538 C C . SER B 1 377 ? 3.195 -8.531 -34.531 1 95.88 377 SER B C 1
ATOM 7540 O O . SER B 1 377 ? 2.953 -9.734 -34.625 1 95.88 377 SER B O 1
ATOM 7542 N N . GLU B 1 378 ? 3.762 -8.039 -33.469 1 96.62 378 GLU B N 1
ATOM 7543 C CA . GLU B 1 378 ? 4.102 -8.859 -32.312 1 96.62 378 GLU B CA 1
ATOM 7544 C C . GLU B 1 378 ? 2.85 -9.344 -31.594 1 96.62 378 GLU B C 1
ATOM 7546 O O . GLU B 1 378 ? 2.785 -10.492 -31.156 1 96.62 378 GLU B O 1
ATOM 7551 N N . LEU B 1 379 ? 1.915 -8.469 -31.516 1 95.06 379 LEU B N 1
ATOM 7552 C CA . LEU B 1 379 ? 0.649 -8.844 -30.891 1 95.06 379 LEU B CA 1
ATOM 7553 C C . LEU B 1 379 ? 0.018 -10.023 -31.625 1 95.06 379 LEU B C 1
ATOM 7555 O O . LEU B 1 379 ? -0.455 -10.969 -30.984 1 95.06 379 LEU B O 1
ATOM 7559 N N . LYS B 1 380 ? -0.002 -9.938 -32.875 1 94.94 380 LYS B N 1
ATOM 7560 C CA . LYS B 1 380 ? -0.558 -11.008 -33.688 1 94.94 380 LYS B CA 1
ATOM 7561 C C . LYS B 1 380 ? 0.224 -12.305 -33.5 1 94.94 380 LYS B C 1
ATOM 7563 O O . LYS B 1 380 ? -0.366 -13.383 -33.406 1 94.94 380 LYS B O 1
ATOM 7568 N N . LEU B 1 381 ? 1.507 -12.172 -33.5 1 96.81 381 LEU B N 1
ATOM 7569 C CA . LEU B 1 381 ? 2.379 -13.328 -33.344 1 96.81 381 LEU B CA 1
ATOM 7570 C C . LEU B 1 381 ? 2.139 -14.008 -32 1 96.81 381 LEU B C 1
ATOM 7572 O O . LEU B 1 381 ? 1.993 -15.234 -31.938 1 96.81 381 LEU B O 1
ATOM 7576 N N . LEU B 1 382 ? 2.111 -13.258 -30.938 1 97.12 382 LEU B N 1
ATOM 7577 C CA . LEU B 1 382 ? 1.937 -13.805 -29.594 1 97.12 382 LEU B CA 1
ATOM 7578 C C . LEU B 1 382 ? 0.569 -14.461 -29.453 1 97.12 382 LEU B C 1
ATOM 7580 O O . LEU B 1 382 ? 0.44 -15.492 -28.781 1 97.12 382 LEU B O 1
ATOM 7584 N N . ALA B 1 383 ? -0.429 -13.844 -30.031 1 94.94 383 ALA B N 1
ATOM 7585 C CA . ALA B 1 383 ? -1.768 -14.43 -30.031 1 94.94 383 ALA B CA 1
ATOM 7586 C C . ALA B 1 383 ? -1.787 -15.766 -30.766 1 94.94 383 ALA B C 1
ATOM 7588 O O . ALA B 1 383 ? -2.377 -16.734 -30.281 1 94.94 383 ALA B O 1
ATOM 7589 N N . LYS B 1 384 ? -1.173 -15.75 -31.922 1 95.88 384 LYS B N 1
ATOM 7590 C CA . LYS B 1 384 ? -1.106 -16.953 -32.719 1 95.88 384 LYS B CA 1
ATOM 7591 C C . LYS B 1 384 ? -0.416 -18.094 -31.984 1 95.88 384 LYS B C 1
ATOM 7593 O O . LYS B 1 384 ? -0.823 -19.25 -32.094 1 95.88 384 LYS B O 1
ATOM 7598 N N . ARG B 1 385 ? 0.627 -17.812 -31.25 1 97.12 385 ARG B N 1
ATOM 7599 C CA . ARG B 1 385 ? 1.404 -18.812 -30.516 1 97.12 385 ARG B CA 1
ATOM 7600 C C . ARG B 1 385 ? 0.726 -19.188 -29.203 1 97.12 385 ARG B C 1
ATOM 7602 O O . ARG B 1 385 ? 1.093 -20.172 -28.578 1 97.12 385 ARG B O 1
ATOM 7609 N N . GLY B 1 386 ? -0.251 -18.406 -28.734 1 96.25 386 GLY B N 1
ATOM 7610 C CA . GLY B 1 386 ? -1.005 -18.688 -27.531 1 96.25 386 GLY B CA 1
ATOM 7611 C C . GLY B 1 386 ? -0.229 -18.391 -26.25 1 96.25 386 GLY B C 1
ATOM 7612 O O . GLY B 1 386 ? -0.473 -19 -25.219 1 96.25 386 GLY B O 1
ATOM 7613 N N . CYS B 1 387 ? 0.697 -17.438 -26.281 1 97.81 387 CYS B N 1
ATOM 7614 C CA . CYS B 1 387 ? 1.534 -17.109 -25.141 1 97.81 387 CYS B CA 1
ATOM 7615 C C . CYS B 1 387 ? 0.71 -16.453 -24.031 1 97.81 387 CYS B C 1
ATOM 7617 O O . CYS B 1 387 ? -0.328 -15.852 -24.297 1 97.81 387 CYS B O 1
ATOM 7619 N N . GLY B 1 388 ? 1.122 -16.703 -22.75 1 98.19 388 GLY B N 1
ATOM 7620 C CA . GLY B 1 388 ? 0.584 -15.961 -21.625 1 98.19 388 GLY B CA 1
ATOM 7621 C C . GLY B 1 388 ? 1.363 -14.695 -21.312 1 98.19 388 GLY B C 1
ATOM 7622 O O . GLY B 1 388 ? 2.592 -14.68 -21.406 1 98.19 388 GLY B O 1
ATOM 7623 N N . LEU B 1 389 ? 0.673 -13.656 -21 1 98.44 389 LEU B N 1
ATOM 7624 C CA . LEU B 1 389 ? 1.313 -12.383 -20.672 1 98.44 389 LEU B CA 1
ATOM 7625 C C . LEU B 1 389 ? 1.116 -12.031 -19.203 1 98.44 389 LEU B C 1
ATOM 7627 O O . LEU B 1 389 ? 0.022 -12.195 -18.672 1 98.44 389 LEU B O 1
ATOM 7631 N N . SER B 1 390 ? 2.146 -11.586 -18.547 1 98.69 390 SER B N 1
ATOM 7632 C CA . SER B 1 390 ? 2.127 -11.141 -17.156 1 98.69 390 SER B CA 1
ATOM 7633 C C . SER B 1 390 ? 2.291 -9.625 -17.047 1 98.69 390 SER B C 1
ATOM 7635 O O . SER B 1 390 ? 3.398 -9.109 -17.219 1 98.69 390 SER B O 1
ATOM 7637 N N . HIS B 1 391 ? 1.209 -8.906 -16.797 1 98.44 391 HIS B N 1
ATOM 7638 C CA . HIS B 1 391 ? 1.219 -7.465 -16.578 1 98.44 391 HIS B CA 1
ATOM 7639 C C . HIS B 1 391 ? 1.856 -7.105 -15.242 1 98.44 391 HIS B C 1
ATOM 7641 O O . HIS B 1 391 ? 1.401 -7.562 -14.195 1 98.44 391 HIS B O 1
ATOM 7647 N N . CYS B 1 392 ? 2.963 -6.359 -15.258 1 98.62 392 CYS B N 1
ATOM 7648 C CA . CYS B 1 392 ? 3.709 -5.996 -14.055 1 98.62 392 CYS B CA 1
ATOM 7649 C C . CYS B 1 392 ? 3.717 -4.488 -13.852 1 98.62 392 CYS B C 1
ATOM 7651 O O . CYS B 1 392 ? 4.773 -3.855 -13.891 1 98.62 392 CYS B O 1
ATOM 7653 N N . PRO B 1 393 ? 2.584 -3.916 -13.508 1 98 393 PRO B N 1
ATOM 7654 C CA . PRO B 1 393 ? 2.422 -2.461 -13.555 1 98 393 PRO B CA 1
ATOM 7655 C C . PRO B 1 393 ? 3.309 -1.74 -12.539 1 98 393 PRO B C 1
ATOM 7657 O O . PRO B 1 393 ? 3.826 -0.657 -12.828 1 98 393 PRO B O 1
ATOM 7660 N N . THR B 1 394 ? 3.48 -2.248 -11.305 1 97.75 394 THR B N 1
ATOM 7661 C CA . THR B 1 394 ? 4.293 -1.582 -10.297 1 97.75 394 THR B CA 1
ATOM 7662 C C . THR B 1 394 ? 5.734 -1.432 -10.773 1 97.75 394 THR B C 1
ATOM 7664 O O . THR B 1 394 ? 6.328 -0.36 -10.641 1 97.75 394 THR B O 1
ATOM 7667 N N . SER B 1 395 ? 6.25 -2.51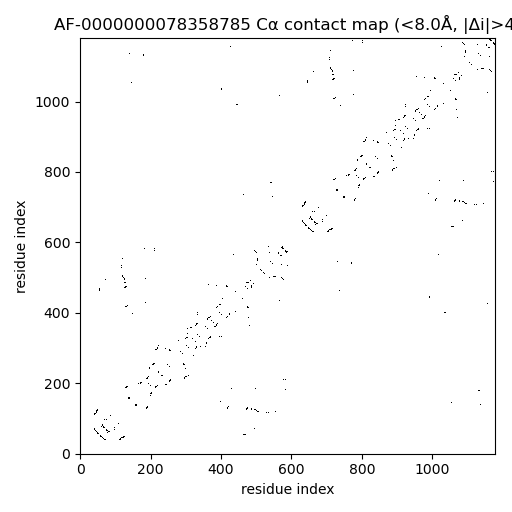 -11.281 1 97.81 395 SER B N 1
ATOM 7668 C CA . SER B 1 395 ? 7.609 -2.49 -11.812 1 97.81 395 SER B CA 1
ATOM 7669 C C . SER B 1 395 ? 7.719 -1.558 -13.016 1 97.81 395 SER B C 1
ATOM 7671 O O . SER B 1 395 ? 8.703 -0.829 -13.156 1 97.81 395 SER B O 1
ATOM 7673 N N . ASN B 1 396 ? 6.727 -1.609 -13.914 1 97.38 396 ASN B N 1
ATOM 7674 C CA . ASN B 1 396 ? 6.719 -0.759 -15.094 1 97.38 396 ASN B CA 1
ATOM 7675 C C . ASN B 1 396 ? 6.758 0.72 -14.727 1 97.38 396 ASN B C 1
ATOM 7677 O O . ASN B 1 396 ? 7.5 1.497 -15.328 1 97.38 396 ASN B O 1
ATOM 7681 N N . PHE B 1 397 ? 5.957 1.097 -13.672 1 95.62 397 PHE B N 1
ATOM 7682 C CA . PHE B 1 397 ? 5.98 2.465 -13.172 1 95.62 397 PHE B CA 1
ATOM 7683 C C . PHE B 1 397 ? 7.328 2.789 -12.539 1 95.62 397 PHE B C 1
ATOM 7685 O O . PHE B 1 397 ? 7.941 3.807 -12.859 1 95.62 397 PHE B O 1
ATOM 7692 N N . ASN B 1 398 ? 7.73 1.914 -11.672 1 96 398 ASN B N 1
ATOM 7693 C CA . ASN B 1 398 ? 8.891 2.168 -10.82 1 96 398 ASN B CA 1
ATOM 7694 C C . ASN B 1 398 ? 10.156 2.369 -11.648 1 96 398 ASN B C 1
ATOM 7696 O O . ASN B 1 398 ? 10.969 3.24 -11.344 1 96 398 ASN B O 1
ATOM 7700 N N . LEU B 1 399 ? 10.289 1.634 -12.734 1 95.88 399 LEU B N 1
ATOM 7701 C CA . LEU B 1 399 ? 11.5 1.666 -13.547 1 95.88 399 LEU B CA 1
ATOM 7702 C C . LEU B 1 399 ? 11.297 2.531 -14.789 1 95.88 399 LEU B C 1
ATOM 7704 O O . LEU B 1 399 ? 12.141 2.527 -15.695 1 95.88 399 LEU B O 1
ATOM 7708 N N . ARG B 1 400 ? 10.195 3.197 -14.875 1 94.38 400 ARG B N 1
ATOM 7709 C CA . ARG B 1 400 ? 9.875 4.129 -15.953 1 94.38 400 ARG B CA 1
ATOM 7710 C C . ARG B 1 400 ? 9.875 3.42 -17.297 1 94.38 400 ARG B C 1
ATOM 7712 O O . ARG B 1 400 ? 10.453 3.92 -18.266 1 94.38 400 ARG B O 1
ATOM 7719 N N . SER B 1 401 ? 9.25 2.248 -17.281 1 95.75 401 SER B N 1
ATOM 7720 C CA . SER B 1 401 ? 9.266 1.42 -18.484 1 95.75 401 SER B CA 1
ATOM 7721 C C . SER B 1 401 ? 8.07 1.715 -19.375 1 95.75 401 SER B C 1
ATOM 7723 O O . SER B 1 401 ? 8.086 1.392 -20.562 1 95.75 401 SER B O 1
ATOM 7725 N N . GLY B 1 402 ? 7.07 2.273 -18.859 1 94.88 402 GLY B N 1
ATOM 7726 C CA . GLY B 1 402 ? 5.848 2.527 -19.609 1 94.88 402 GLY B CA 1
ATOM 7727 C C . GLY B 1 402 ? 4.648 1.783 -19.047 1 94.88 402 GLY B C 1
ATOM 7728 O O . GLY B 1 402 ? 4.617 1.43 -17.875 1 94.88 402 GLY B O 1
ATOM 7729 N N . ILE B 1 403 ? 3.584 1.716 -19.859 1 94.75 403 ILE B N 1
ATOM 7730 C CA . ILE B 1 403 ? 2.355 1.067 -19.422 1 94.75 403 ILE B CA 1
ATOM 7731 C C . ILE B 1 403 ? 1.915 0.029 -20.453 1 94.75 403 ILE B C 1
ATOM 7733 O O . ILE B 1 403 ? 1.754 0.346 -21.625 1 94.75 403 ILE B O 1
ATOM 7737 N N . CYS B 1 404 ? 1.802 -1.208 -19.953 1 96 404 CYS B N 1
ATOM 7738 C CA . CYS B 1 404 ? 1.212 -2.238 -20.797 1 96 404 CYS B CA 1
ATOM 7739 C C . CYS B 1 404 ? -0.257 -1.94 -21.078 1 96 404 CYS B C 1
ATOM 7741 O O . CYS B 1 404 ? -1.021 -1.65 -20.156 1 96 404 CYS B O 1
ATOM 7743 N N . GLN B 1 405 ? -0.658 -2.061 -22.266 1 93 405 GLN B N 1
ATOM 7744 C CA . GLN B 1 405 ? -2.023 -1.727 -22.656 1 93 405 GLN B CA 1
ATOM 7745 C C . GLN B 1 405 ? -2.947 -2.934 -22.531 1 93 405 GLN B C 1
ATOM 7747 O O . GLN B 1 405 ? -3.416 -3.479 -23.531 1 93 405 GLN B O 1
ATOM 7752 N N . VAL B 1 406 ? -3.312 -3.234 -21.391 1 94.25 406 VAL B N 1
ATOM 7753 C CA . VAL B 1 406 ? -4.066 -4.441 -21.062 1 94.25 406 VAL B CA 1
ATOM 7754 C C . VAL B 1 406 ? -5.438 -4.395 -21.719 1 94.25 406 VAL B C 1
ATOM 7756 O O . VAL B 1 406 ? -5.941 -5.414 -22.203 1 94.25 406 VAL B O 1
ATOM 7759 N N . GLN B 1 407 ? -6.035 -3.223 -21.766 1 89.31 407 GLN B N 1
ATOM 7760 C CA . GLN B 1 407 ? -7.348 -3.09 -22.391 1 89.31 407 GLN B CA 1
ATOM 7761 C C . GLN B 1 407 ? -7.289 -3.432 -23.891 1 89.31 407 GLN B C 1
ATOM 7763 O O . GLN B 1 407 ? -8.211 -4.043 -24.422 1 89.31 407 GLN B O 1
ATOM 7768 N N . THR B 1 408 ? -6.223 -3.004 -24.438 1 87.44 408 THR B N 1
ATOM 7769 C CA . THR B 1 408 ? -6.008 -3.328 -25.844 1 87.44 408 THR B CA 1
ATOM 7770 C C . THR B 1 408 ? -5.812 -4.828 -26.031 1 87.44 408 THR B C 1
ATOM 7772 O O . THR B 1 408 ? -6.324 -5.41 -26.984 1 87.44 408 THR B O 1
ATOM 7775 N N . LEU B 1 409 ? -5.098 -5.441 -25.172 1 92 409 LEU B N 1
ATOM 7776 C CA . LEU B 1 409 ? -4.887 -6.887 -25.203 1 92 409 LEU B CA 1
ATOM 7777 C C . LEU B 1 409 ? -6.199 -7.633 -25.016 1 92 409 LEU B C 1
ATOM 7779 O O . LEU B 1 409 ? -6.473 -8.609 -25.734 1 92 409 LEU B O 1
ATOM 7783 N N . LEU B 1 410 ? -6.98 -7.145 -24.109 1 88.19 410 LEU B N 1
ATOM 7784 C CA . LEU B 1 410 ? -8.289 -7.754 -23.859 1 88.19 410 LEU B CA 1
ATOM 7785 C C . LEU B 1 410 ? -9.18 -7.637 -25.094 1 88.19 410 LEU B C 1
ATOM 7787 O O . LEU B 1 410 ? -9.844 -8.609 -25.469 1 88.19 410 LEU B O 1
ATOM 7791 N N . ALA B 1 411 ? -9.148 -6.531 -25.688 1 84.44 411 ALA B N 1
ATOM 7792 C CA . ALA B 1 411 ? -9.961 -6.289 -26.875 1 84.44 411 ALA B CA 1
ATOM 7793 C C . ALA B 1 411 ? -9.492 -7.156 -28.047 1 84.44 411 ALA B C 1
ATOM 7795 O O . ALA B 1 411 ? -10.297 -7.539 -28.891 1 84.44 411 ALA B O 1
ATOM 7796 N N . ALA B 1 412 ? -8.234 -7.461 -28 1 83.94 412 ALA B N 1
ATOM 7797 C CA . ALA B 1 412 ? -7.66 -8.289 -29.062 1 83.94 412 ALA B CA 1
ATOM 7798 C C . ALA B 1 412 ? -7.918 -9.773 -28.797 1 83.94 412 ALA B C 1
ATOM 7800 O O . ALA B 1 412 ? -7.555 -10.625 -29.625 1 83.94 412 ALA B O 1
ATOM 7801 N N . GLY B 1 413 ? -8.469 -10.039 -27.641 1 85.56 413 GLY B N 1
ATOM 7802 C CA . GLY B 1 413 ? -8.906 -11.398 -27.391 1 85.56 413 GLY B CA 1
ATOM 7803 C C . GLY B 1 413 ? -7.926 -12.195 -26.547 1 85.56 413 GLY B C 1
ATOM 7804 O O . GLY B 1 413 ? -8.07 -13.406 -26.391 1 85.56 413 GLY B O 1
ATOM 7805 N N . PHE B 1 414 ? -6.93 -11.586 -26.031 1 90.25 414 PHE B N 1
ATOM 7806 C CA . PHE B 1 414 ? -6.012 -12.289 -25.156 1 90.25 414 PHE B CA 1
ATOM 7807 C C . PHE B 1 414 ? -6.707 -12.703 -23.859 1 90.25 414 PHE B C 1
ATOM 7809 O O . PHE B 1 414 ? -7.191 -11.852 -23.109 1 90.25 414 PHE B O 1
ATOM 7816 N N . GLU B 1 415 ? -6.781 -13.984 -23.609 1 89.75 415 GLU B N 1
ATOM 7817 C CA . GLU B 1 415 ? -7.371 -14.477 -22.359 1 89.75 415 GLU B CA 1
ATOM 7818 C C . GLU B 1 415 ? -6.289 -14.906 -21.375 1 89.75 415 GLU B C 1
ATOM 7820 O O . GLU B 1 415 ? -6.523 -14.938 -20.172 1 89.75 415 GLU B O 1
ATOM 7825 N N . LYS B 1 416 ? -5.156 -15.266 -21.891 1 96.88 416 LYS B N 1
ATOM 7826 C CA . LYS B 1 416 ? -4.031 -15.602 -21.031 1 96.88 416 LYS B CA 1
ATOM 7827 C C . LYS B 1 416 ? -3.289 -14.352 -20.578 1 96.88 416 LYS B C 1
ATOM 7829 O O . LYS B 1 416 ? -2.158 -14.102 -21 1 96.88 416 LYS B O 1
ATOM 7834 N N . LEU B 1 417 ? -3.971 -13.648 -19.734 1 97.81 417 LEU B N 1
ATOM 7835 C CA . LEU B 1 417 ? -3.459 -12.422 -19.125 1 97.81 417 LEU B CA 1
ATOM 7836 C C . LEU B 1 417 ? -3.471 -12.516 -17.609 1 97.81 417 LEU B C 1
ATOM 7838 O O . LEU B 1 417 ? -4.422 -13.039 -17.016 1 97.81 417 LEU B O 1
ATOM 7842 N N . SER B 1 418 ? -2.414 -12.078 -17 1 98.62 418 SER B N 1
ATOM 7843 C CA . SER B 1 418 ? -2.27 -12.195 -15.555 1 98.62 418 SER B CA 1
ATOM 7844 C C . SER B 1 418 ? -1.514 -11 -14.977 1 98.62 418 SER B C 1
ATOM 7846 O O . SER B 1 418 ? -1.234 -10.031 -15.688 1 98.62 418 SER B O 1
ATOM 7848 N N . LEU B 1 419 ? -1.321 -11.023 -13.656 1 98.75 419 LEU B N 1
ATOM 7849 C CA . LEU B 1 419 ? -0.507 -10.031 -12.961 1 98.75 419 LEU B CA 1
ATOM 7850 C C . LEU B 1 419 ? 0.781 -10.664 -12.438 1 98.75 419 LEU B C 1
ATOM 7852 O O . LEU B 1 419 ? 0.807 -11.844 -12.102 1 98.75 419 LEU B O 1
ATOM 7856 N N . GLY B 1 420 ? 1.807 -9.906 -12.414 1 98.88 420 GLY B N 1
ATOM 7857 C CA . GLY B 1 420 ? 3.068 -10.234 -11.766 1 98.88 420 GLY B CA 1
ATOM 7858 C C . GLY B 1 420 ? 3.602 -9.109 -10.898 1 98.88 420 GLY B C 1
ATOM 7859 O O . GLY B 1 420 ? 3.508 -7.938 -11.266 1 98.88 420 GLY B O 1
ATOM 7860 N N . THR B 1 421 ? 4.145 -9.484 -9.75 1 98.62 421 THR B N 1
ATOM 7861 C CA . THR B 1 421 ? 4.676 -8.469 -8.852 1 98.62 421 THR B CA 1
ATOM 7862 C C . THR B 1 421 ? 6.004 -7.93 -9.367 1 98.62 421 THR B C 1
ATOM 7864 O O . THR B 1 421 ? 6.32 -6.758 -9.172 1 98.62 421 THR B O 1
ATOM 7867 N N . ASP B 1 422 ? 6.785 -8.875 -10 1 98.62 422 ASP B N 1
ATOM 7868 C CA . ASP B 1 422 ? 8.117 -8.562 -10.508 1 98.62 422 ASP B CA 1
ATOM 7869 C C . ASP B 1 422 ? 8.984 -7.934 -9.422 1 98.62 422 ASP B C 1
ATOM 7871 O O . ASP B 1 422 ? 9.672 -6.938 -9.664 1 98.62 422 ASP B O 1
ATOM 7875 N N . VAL B 1 423 ? 8.93 -8.445 -8.305 1 97.88 423 VAL B N 1
ATOM 7876 C CA . VAL B 1 423 ? 9.859 -8.016 -7.273 1 97.88 423 VAL B CA 1
ATOM 7877 C C . VAL B 1 423 ? 11.297 -8.297 -7.723 1 97.88 423 VAL B C 1
ATOM 7879 O O . VAL B 1 423 ? 11.609 -9.398 -8.172 1 97.88 423 VAL B O 1
ATOM 7882 N N . SER B 1 424 ? 12.125 -7.25 -7.594 1 96.75 424 SER B N 1
ATOM 7883 C CA . SER B 1 424 ? 12.039 -6.008 -6.832 1 96.75 424 SER B CA 1
ATOM 7884 C C . SER B 1 424 ? 11.859 -4.805 -7.75 1 96.75 424 SER B C 1
ATOM 7886 O O . SER B 1 424 ? 11.883 -3.66 -7.297 1 96.75 424 SER B O 1
ATOM 7888 N N . GLY B 1 425 ? 11.734 -5.078 -9.148 1 97.38 425 GLY B N 1
ATOM 7889 C CA . GLY B 1 425 ? 11.266 -3.951 -9.93 1 97.38 425 GLY B CA 1
ATOM 7890 C C . GLY B 1 425 ? 10 -3.32 -9.375 1 97.38 425 GLY B C 1
ATOM 7891 O O . GLY B 1 425 ? 9.859 -2.096 -9.375 1 97.38 425 GLY B O 1
ATOM 7892 N N . GLY B 1 426 ? 9.094 -4.195 -9.047 1 96.88 426 GLY B N 1
ATOM 7893 C CA . GLY B 1 426 ? 7.977 -3.762 -8.227 1 96.88 426 GLY B CA 1
ATOM 7894 C C . GLY B 1 426 ? 8.289 -3.775 -6.742 1 96.88 426 GLY B C 1
ATOM 7895 O O . GLY B 1 426 ? 9 -4.66 -6.258 1 96.88 426 GLY B O 1
ATOM 7896 N N . TYR B 1 427 ? 7.707 -2.947 -5.926 1 94.44 427 TYR B N 1
ATOM 7897 C CA . TYR B 1 427 ? 8.102 -2.85 -4.523 1 94.44 427 TYR B CA 1
ATOM 7898 C C . TYR B 1 427 ? 6.992 -3.371 -3.613 1 94.44 427 TYR B C 1
ATOM 7900 O O . TYR B 1 427 ? 6.977 -3.078 -2.414 1 94.44 427 TYR B O 1
ATOM 7908 N N . GLY B 1 428 ? 6.07 -4.098 -4.133 1 94.62 428 GLY B N 1
ATOM 7909 C CA . GLY B 1 428 ? 5.062 -4.809 -3.361 1 94.62 428 GLY B CA 1
ATOM 7910 C C . GLY B 1 428 ? 5.195 -6.316 -3.455 1 94.62 428 GLY B C 1
ATOM 7911 O O . GLY B 1 428 ? 5.238 -6.875 -4.555 1 94.62 428 GLY B O 1
ATOM 7912 N N . VAL B 1 429 ? 5.223 -7.062 -2.334 1 94.31 429 VAL B N 1
ATOM 7913 C CA . VAL B 1 429 ? 5.395 -8.508 -2.297 1 94.31 429 VAL B CA 1
ATOM 7914 C C . VAL B 1 429 ? 4.09 -9.195 -2.707 1 94.31 429 VAL B C 1
ATOM 7916 O O . VAL B 1 429 ? 4.105 -10.328 -3.191 1 94.31 429 VAL B O 1
ATOM 7919 N N . GLY B 1 430 ? 3.023 -8.555 -2.746 1 94.19 430 GLY B N 1
ATOM 7920 C CA . GLY B 1 430 ? 1.764 -9.242 -2.996 1 94.19 430 GLY B CA 1
ATOM 7921 C C . GLY B 1 430 ? 1.013 -8.688 -4.191 1 94.19 430 GLY B C 1
ATOM 7922 O O . GLY B 1 430 ? 1.281 -7.566 -4.637 1 94.19 430 GLY B O 1
ATOM 7923 N N . ILE B 1 431 ? 0.09 -9.492 -4.664 1 97.69 431 ILE B N 1
ATOM 7924 C CA . ILE B 1 431 ? -0.695 -9.203 -5.859 1 97.69 431 ILE B CA 1
ATOM 7925 C C . ILE B 1 431 ? -1.671 -8.062 -5.57 1 97.69 431 ILE B C 1
ATOM 7927 O O . ILE B 1 431 ? -2.127 -7.383 -6.492 1 97.69 431 ILE B O 1
ATOM 7931 N N . LEU B 1 432 ? -2.041 -7.797 -4.309 1 96.44 432 LEU B N 1
ATOM 7932 C CA . LEU B 1 432 ? -2.988 -6.734 -3.975 1 96.44 432 LEU B CA 1
ATOM 7933 C C . LEU B 1 432 ? -2.459 -5.375 -4.414 1 96.44 432 LEU B C 1
ATOM 7935 O O . LEU B 1 432 ? -3.188 -4.586 -5.02 1 96.44 432 LEU B O 1
ATOM 7939 N N . SER B 1 433 ? -1.211 -5.137 -4.082 1 95.25 433 SER B N 1
ATOM 7940 C CA . SER B 1 433 ? -0.627 -3.877 -4.531 1 95.25 433 SER B CA 1
ATOM 7941 C C . SER B 1 433 ? -0.583 -3.801 -6.051 1 95.25 433 SER B C 1
ATOM 7943 O O . SER B 1 433 ? -0.805 -2.734 -6.633 1 95.25 433 SER B O 1
ATOM 7945 N N . THR B 1 434 ? -0.311 -4.93 -6.688 1 98.25 434 THR B N 1
ATOM 7946 C CA . THR B 1 434 ? -0.256 -4.992 -8.141 1 98.25 434 THR B CA 1
ATOM 7947 C C . THR B 1 434 ? -1.628 -4.711 -8.75 1 98.25 434 THR B C 1
ATOM 7949 O O . THR B 1 434 ? -1.729 -4.07 -9.797 1 98.25 434 THR B O 1
ATOM 7952 N N . ILE B 1 435 ? -2.695 -5.188 -8.125 1 98.31 435 ILE B N 1
ATOM 7953 C CA . ILE B 1 435 ? -4.062 -4.922 -8.555 1 98.31 435 ILE B CA 1
ATOM 7954 C C . ILE B 1 435 ? -4.309 -3.416 -8.602 1 98.31 435 ILE B C 1
ATOM 7956 O O . ILE B 1 435 ? -4.836 -2.898 -9.586 1 98.31 435 ILE B O 1
ATOM 7960 N N . ARG B 1 436 ? -3.934 -2.711 -7.574 1 97.38 436 ARG B N 1
ATOM 7961 C CA . ARG B 1 436 ? -4.16 -1.273 -7.473 1 97.38 436 ARG B CA 1
ATOM 7962 C C . ARG B 1 436 ? -3.385 -0.52 -8.547 1 97.38 436 ARG B C 1
ATOM 7964 O O . ARG B 1 436 ? -3.926 0.381 -9.195 1 97.38 436 ARG B O 1
ATOM 7971 N N . ASP B 1 437 ? -2.158 -0.941 -8.742 1 97.56 437 ASP B N 1
ATOM 7972 C CA . ASP B 1 437 ? -1.347 -0.286 -9.766 1 97.56 437 ASP B CA 1
ATOM 7973 C C . ASP B 1 437 ? -1.864 -0.604 -11.164 1 97.56 437 ASP B C 1
ATOM 7975 O O . ASP B 1 437 ? -1.777 0.231 -12.07 1 97.56 437 ASP B O 1
ATOM 7979 N N . ALA B 1 438 ? -2.373 -1.817 -11.336 1 97.94 438 ALA B N 1
ATOM 7980 C CA . ALA B 1 438 ? -2.986 -2.152 -12.617 1 97.94 438 ALA B CA 1
ATOM 7981 C C . ALA B 1 438 ? -4.191 -1.259 -12.906 1 97.94 438 ALA B C 1
ATOM 7983 O O . ALA B 1 438 ? -4.371 -0.79 -14.031 1 97.94 438 ALA B O 1
ATOM 7984 N N . ALA B 1 439 ? -5.004 -1.073 -11.898 1 97.06 439 ALA B N 1
ATOM 7985 C CA . ALA B 1 439 ? -6.145 -0.174 -12.039 1 97.06 439 ALA B CA 1
ATOM 7986 C C . ALA B 1 439 ? -5.695 1.233 -12.414 1 97.06 439 ALA B C 1
ATOM 7988 O O . ALA B 1 439 ? -6.246 1.839 -13.344 1 97.06 439 ALA B O 1
ATOM 7989 N N . SER B 1 440 ? -4.711 1.72 -11.742 1 95.75 440 SER B N 1
ATOM 7990 C CA . SER B 1 440 ? -4.184 3.051 -12.023 1 95.75 440 SER B CA 1
ATOM 7991 C C . SER B 1 440 ? -3.602 3.133 -13.43 1 95.75 440 SER B C 1
ATOM 7993 O O . SER B 1 440 ? -3.82 4.117 -14.141 1 95.75 440 SER B O 1
ATOM 7995 N N . ALA B 1 441 ? -2.836 2.121 -13.789 1 95.62 441 ALA B N 1
ATOM 7996 C CA . ALA B 1 441 ? -2.215 2.094 -15.109 1 95.62 441 ALA B CA 1
ATOM 7997 C C . ALA B 1 441 ? -3.264 2.195 -16.219 1 95.62 441 ALA B C 1
ATOM 7999 O O . ALA B 1 441 ? -3.09 2.945 -17.188 1 95.62 441 ALA B O 1
ATOM 8000 N N . ALA B 1 442 ? -4.312 1.447 -16.078 1 95.06 442 ALA B N 1
ATOM 8001 C CA . ALA B 1 442 ? -5.387 1.472 -17.062 1 95.06 442 ALA B CA 1
ATOM 8002 C C . ALA B 1 442 ? -6.023 2.855 -17.141 1 95.06 442 ALA B C 1
ATOM 8004 O O . ALA B 1 442 ? -6.332 3.34 -18.234 1 95.06 442 ALA B O 1
ATOM 8005 N N . LYS B 1 443 ? -6.188 3.518 -16.047 1 93.38 443 LYS B N 1
ATOM 8006 C CA . LYS B 1 443 ? -6.816 4.836 -15.992 1 93.38 443 LYS B CA 1
ATOM 8007 C C . LYS B 1 443 ? -5.902 5.902 -16.594 1 93.38 443 LYS B C 1
ATOM 8009 O O . LYS B 1 443 ? -6.367 6.805 -17.281 1 93.38 443 LYS B O 1
ATOM 8014 N N . VAL B 1 444 ? -4.633 5.812 -16.359 1 92.12 444 VAL B N 1
ATOM 8015 C CA . VAL B 1 444 ? -3.641 6.762 -16.844 1 92.12 444 VAL B CA 1
ATOM 8016 C C . VAL B 1 444 ? -3.631 6.746 -18.375 1 92.12 444 VAL B C 1
ATOM 8018 O O . VAL B 1 444 ? -3.443 7.789 -19.016 1 92.12 444 VAL B O 1
ATOM 8021 N N . LEU B 1 445 ? -3.787 5.598 -18.953 1 89.25 445 LEU B N 1
ATOM 8022 C CA . LEU B 1 445 ? -3.826 5.484 -20.406 1 89.25 445 LEU B CA 1
ATOM 8023 C C . LEU B 1 445 ? -4.949 6.34 -20.984 1 89.25 445 LEU B C 1
ATOM 8025 O O . LEU B 1 445 ? -4.855 6.801 -22.125 1 89.25 445 LEU B O 1
ATOM 8029 N N . GLY B 1 446 ? -5.926 6.617 -20.172 1 82.75 446 GLY B N 1
ATOM 8030 C CA . GLY B 1 446 ? -7.062 7.41 -20.609 1 82.75 446 GLY B CA 1
ATOM 8031 C C . GLY B 1 446 ? -6.793 8.906 -20.578 1 82.75 446 GLY B C 1
ATOM 8032 O O . GLY B 1 446 ? -7.512 9.68 -21.203 1 82.75 446 GLY B O 1
ATOM 8033 N N . PHE B 1 447 ? -5.789 9.375 -19.781 1 81.69 447 PHE B N 1
ATOM 8034 C CA . PHE B 1 447 ? -5.473 10.789 -19.672 1 81.69 447 PHE B CA 1
ATOM 8035 C C . PHE B 1 447 ? -4.98 11.344 -21.016 1 81.69 447 PHE B C 1
ATOM 8037 O O . PHE B 1 447 ? -5.297 12.477 -21.375 1 81.69 447 PHE B O 1
ATOM 8044 N N . THR B 1 448 ? -4.164 10.633 -21.703 1 61.06 448 THR B N 1
ATOM 8045 C CA . THR B 1 448 ? -3.523 11.055 -22.938 1 61.06 448 THR B CA 1
ATOM 8046 C C . THR B 1 448 ? -4.488 10.938 -24.125 1 61.06 448 THR B C 1
ATOM 8048 O O . THR B 1 448 ? -4.402 11.703 -25.078 1 61.06 448 THR B O 1
ATOM 8051 N N . ALA B 1 449 ? -5.344 9.992 -24.125 1 53.75 449 ALA B N 1
ATOM 8052 C CA . ALA B 1 449 ? -6.27 9.789 -25.234 1 53.75 449 ALA B CA 1
ATOM 8053 C C . ALA B 1 449 ? -7.227 10.969 -25.375 1 53.75 449 ALA B C 1
ATOM 8055 O O . ALA B 1 449 ? -7.676 11.281 -26.484 1 53.75 449 ALA B O 1
ATOM 8056 N N . GLN B 1 450 ? -7.621 11.641 -24.297 1 47.66 450 GLN B N 1
ATOM 8057 C CA . GLN B 1 450 ? -8.562 12.758 -24.328 1 47.66 450 GLN B CA 1
ATOM 8058 C C . GLN B 1 450 ? -7.973 13.953 -25.062 1 47.66 450 GLN B C 1
ATOM 8060 O O . GLN B 1 450 ? -8.711 14.758 -25.641 1 47.66 450 GLN B O 1
ATOM 8065 N N . THR B 1 451 ? -6.605 14.156 -25.078 1 43.28 451 THR B N 1
ATOM 8066 C CA . THR B 1 451 ? -6.066 15.305 -25.797 1 43.28 451 THR B CA 1
ATOM 8067 C C . THR B 1 451 ? -6.059 15.055 -27.297 1 43.28 451 THR B C 1
ATOM 8069 O O . THR B 1 451 ? -5.836 15.977 -28.094 1 43.28 451 THR B O 1
ATOM 8072 N N . ASP B 1 452 ? -5.918 13.898 -27.719 1 39.5 452 ASP B N 1
ATOM 8073 C CA . ASP B 1 452 ? -5.918 13.672 -29.172 1 39.5 452 ASP B CA 1
ATOM 8074 C C . ASP B 1 452 ? -7.34 13.641 -29.719 1 39.5 452 ASP B C 1
ATOM 8076 O O . ASP B 1 452 ? -8.164 12.836 -29.281 1 39.5 452 ASP B O 1
ATOM 8080 N N . SER B 1 453 ? -7.898 14.828 -30.062 1 37.19 453 SER B N 1
ATOM 8081 C CA . SER B 1 453 ? -9.211 15.164 -30.609 1 37.19 453 SER B CA 1
ATOM 8082 C C . SER B 1 453 ? -9.812 13.984 -31.359 1 37.19 453 SER B C 1
ATOM 8084 O O . SER B 1 453 ? -11.023 13.93 -31.578 1 37.19 453 SER B O 1
ATOM 8086 N N . GLY B 1 454 ? -9.086 13.398 -32.375 1 34.06 454 GLY B N 1
ATOM 8087 C CA . GLY B 1 454 ? -9.75 12.68 -33.438 1 34.06 454 GLY B CA 1
ATOM 8088 C C . GLY B 1 454 ? -10.43 11.406 -32.969 1 34.06 454 GLY B C 1
ATOM 8089 O O . GLY B 1 454 ? -11.367 10.922 -33.594 1 34.06 454 GLY B O 1
ATOM 8090 N N . SER B 1 455 ? -9.695 10.359 -32.656 1 33.22 455 SER B N 1
ATOM 8091 C CA . SER B 1 455 ? -10.359 9.062 -32.594 1 33.22 455 SER B CA 1
ATOM 8092 C C . SER B 1 455 ? -11.117 8.914 -31.266 1 33.22 455 SER B C 1
ATOM 8094 O O . SER B 1 455 ? -10.516 8.945 -30.188 1 33.22 455 SER B O 1
ATOM 8096 N N . ALA B 1 456 ? -12.336 9.422 -31.156 1 37.44 456 ALA B N 1
ATOM 8097 C CA . ALA B 1 456 ? -13.352 8.984 -30.203 1 37.44 456 ALA B CA 1
ATOM 8098 C C . ALA B 1 456 ? -13.148 7.52 -29.828 1 37.44 456 ALA B C 1
ATOM 8100 O O . ALA B 1 456 ? -13.82 6.637 -30.375 1 37.44 456 ALA B O 1
ATOM 8101 N N . ASP B 1 457 ? -12.008 6.922 -29.641 1 40.34 457 ASP B N 1
ATOM 8102 C CA . ASP B 1 457 ? -11.883 5.504 -29.328 1 40.34 457 ASP B CA 1
ATOM 8103 C C . ASP B 1 457 ? -12.57 5.18 -28 1 40.34 457 ASP B C 1
ATOM 8105 O O . ASP B 1 457 ? -12.242 5.762 -26.969 1 40.34 457 ASP B O 1
ATOM 8109 N N . ASN B 1 458 ? -13.805 4.641 -27.969 1 43.84 458 ASN B N 1
ATOM 8110 C CA . ASN B 1 458 ? -14.766 4.043 -27.047 1 43.84 458 ASN B CA 1
ATOM 8111 C C . ASN B 1 458 ? -14.102 3.031 -26.125 1 43.84 458 ASN B C 1
ATOM 8113 O O . ASN B 1 458 ? -14.766 2.174 -25.547 1 43.84 458 ASN B O 1
ATOM 8117 N N . ARG B 1 459 ? -12.883 2.932 -26.188 1 47.38 459 ARG B N 1
ATOM 8118 C CA . ARG B 1 459 ? -12.328 1.844 -25.391 1 47.38 459 ARG B CA 1
ATOM 8119 C C . ARG B 1 459 ? -12.492 2.125 -23.906 1 47.38 459 ARG B C 1
ATOM 8121 O O . ARG B 1 459 ? -12.484 3.283 -23.484 1 47.38 459 ARG B O 1
ATOM 8128 N N . PRO B 1 460 ? -12.852 0.985 -23.219 1 56.97 460 PRO B N 1
ATOM 8129 C CA . PRO B 1 460 ? -13.023 1.162 -21.766 1 56.97 460 PRO B CA 1
ATOM 8130 C C . PRO B 1 460 ? -11.805 1.802 -21.109 1 56.97 460 PRO B C 1
ATOM 8132 O O . PRO B 1 460 ? -10.664 1.433 -21.422 1 56.97 460 PRO B O 1
ATOM 8135 N N . GLN B 1 461 ? -11.984 2.943 -20.469 1 70.69 461 GLN B N 1
ATOM 8136 C CA . GLN B 1 461 ? -10.945 3.797 -19.891 1 70.69 461 GLN B CA 1
ATOM 8137 C C . GLN B 1 461 ? -10.516 3.289 -18.516 1 70.69 461 GLN B C 1
ATOM 8139 O O . GLN B 1 461 ? -9.758 3.953 -17.812 1 70.69 461 GLN B O 1
ATOM 8144 N N . GLN B 1 462 ? -11 2.01 -18.203 1 88.94 462 GLN B N 1
ATOM 8145 C CA . GLN B 1 462 ? -10.594 1.474 -16.906 1 88.94 462 GLN B CA 1
ATOM 8146 C C . GLN B 1 462 ? -10.773 -0.04 -16.859 1 88.94 462 GLN B C 1
ATOM 8148 O O . GLN B 1 462 ? -11.453 -0.617 -17.703 1 88.94 462 GLN B O 1
ATOM 8153 N N . LEU B 1 463 ? -10.055 -0.75 -16.031 1 95.25 463 LEU B N 1
ATOM 8154 C CA . LEU B 1 463 ? -10.297 -2.154 -15.734 1 95.25 463 LEU B CA 1
ATOM 8155 C C . LEU B 1 463 ? -11.391 -2.299 -14.68 1 95.25 463 LEU B C 1
ATOM 8157 O O . LEU B 1 463 ? -11.383 -1.599 -13.664 1 95.25 463 LEU B O 1
ATOM 8161 N N . SER B 1 464 ? -12.367 -3.131 -14.969 1 95.88 464 SER B N 1
ATOM 8162 C CA . SER B 1 464 ? -13.43 -3.395 -14 1 95.88 464 SER B CA 1
ATOM 8163 C C . SER B 1 464 ? -12.922 -4.242 -12.844 1 95.88 464 SER B C 1
ATOM 8165 O O . SER B 1 464 ? -11.82 -4.789 -12.906 1 95.88 464 SER B O 1
ATOM 8167 N N . ILE B 1 465 ? -13.75 -4.324 -11.773 1 97.5 465 ILE B N 1
ATOM 8168 C CA . ILE B 1 465 ? -13.43 -5.188 -10.641 1 97.5 465 ILE B CA 1
ATOM 8169 C C . ILE B 1 465 ? -13.32 -6.637 -11.102 1 97.5 465 ILE B C 1
ATOM 8171 O O . ILE B 1 465 ? -12.445 -7.375 -10.656 1 97.5 465 ILE B O 1
ATOM 8175 N N . GLU B 1 466 ? -14.188 -7.031 -12.031 1 97.31 466 GLU B N 1
ATOM 8176 C CA . GLU B 1 466 ? -14.164 -8.375 -12.609 1 97.31 466 GLU B CA 1
ATOM 8177 C C . GLU B 1 466 ? -12.828 -8.648 -13.297 1 97.31 466 GLU B C 1
ATOM 8179 O O . GLU B 1 466 ? -12.234 -9.711 -13.102 1 97.31 466 GLU B O 1
ATOM 8184 N N . ASN B 1 467 ? -12.383 -7.668 -14.094 1 97 467 ASN B N 1
ATOM 8185 C CA . ASN B 1 467 ? -11.102 -7.816 -14.766 1 97 467 ASN B CA 1
ATOM 8186 C C . ASN B 1 467 ? -9.961 -8.023 -13.766 1 97 467 ASN B C 1
ATOM 8188 O O . ASN B 1 467 ? -9.133 -8.914 -13.938 1 97 467 ASN B O 1
ATOM 8192 N N . LEU B 1 468 ? -9.961 -7.195 -12.766 1 98.25 468 LEU B N 1
ATOM 8193 C CA . LEU B 1 468 ? -8.859 -7.184 -11.805 1 98.25 468 LEU B CA 1
ATOM 8194 C C . LEU B 1 468 ? -8.789 -8.5 -11.047 1 98.25 468 LEU B C 1
ATOM 8196 O O . LEU B 1 468 ? -7.707 -9.062 -10.875 1 98.25 468 LEU B O 1
ATOM 8200 N N . VAL B 1 469 ? -9.914 -9.023 -10.594 1 98.69 469 VAL B N 1
ATOM 8201 C CA . VAL B 1 469 ? -9.953 -10.297 -9.875 1 98.69 469 VAL B CA 1
ATOM 8202 C C . VAL B 1 469 ? -9.516 -11.43 -10.805 1 98.69 469 VAL B C 1
ATOM 8204 O O . VAL B 1 469 ? -8.75 -12.305 -10.406 1 98.69 469 VAL B O 1
ATOM 8207 N N . TYR B 1 470 ? -9.984 -11.383 -12.031 1 98.44 470 TYR B N 1
ATOM 8208 C CA . TYR B 1 470 ? -9.617 -12.383 -13.023 1 98.44 470 TYR B CA 1
ATOM 8209 C C . TYR B 1 470 ? -8.102 -12.414 -13.227 1 98.44 470 TYR B C 1
ATOM 8211 O O . TYR B 1 470 ? -7.484 -13.477 -13.148 1 98.44 470 TYR B O 1
ATOM 8219 N N . LEU B 1 471 ? -7.492 -11.305 -13.461 1 98.62 471 LEU B N 1
ATOM 8220 C CA . LEU B 1 471 ? -6.059 -11.219 -13.727 1 98.62 471 LEU B CA 1
ATOM 8221 C C . LEU B 1 471 ? -5.262 -11.758 -12.547 1 98.62 471 LEU B C 1
ATOM 8223 O O . LEU B 1 471 ? -4.176 -12.312 -12.727 1 98.62 471 LEU B O 1
ATOM 8227 N N . ALA B 1 472 ? -5.832 -11.633 -11.352 1 98.81 472 ALA B N 1
ATOM 8228 C CA . ALA B 1 472 ? -5.113 -11.969 -10.125 1 98.81 472 ALA B CA 1
ATOM 8229 C C . ALA B 1 472 ? -5.285 -13.438 -9.773 1 98.81 472 ALA B C 1
ATOM 8231 O O . ALA B 1 472 ? -4.59 -13.961 -8.898 1 98.81 472 ALA B O 1
ATOM 8232 N N . THR B 1 473 ? -6.227 -14.172 -10.359 1 98.81 473 THR B N 1
ATOM 8233 C CA . THR B 1 473 ? -6.574 -15.523 -9.938 1 98.81 473 THR B CA 1
ATOM 8234 C C . THR B 1 473 ? -6.656 -16.453 -11.141 1 98.81 473 THR B C 1
ATOM 8236 O O . THR B 1 473 ? -5.633 -16.953 -11.617 1 98.81 473 THR B O 1
ATOM 8239 N N . LEU B 1 474 ? -7.812 -16.453 -11.82 1 98.81 474 LEU B N 1
ATOM 8240 C CA . LEU B 1 474 ? -8.047 -17.375 -12.922 1 98.81 474 LEU B CA 1
ATOM 8241 C C . LEU B 1 474 ? -7.133 -17.078 -14.102 1 98.81 474 LEU B C 1
ATOM 8243 O O . LEU B 1 474 ? -6.625 -17.984 -14.75 1 98.81 474 LEU B O 1
ATOM 8247 N N . GLY B 1 475 ? -6.996 -15.797 -14.422 1 98.62 475 GLY B N 1
ATOM 8248 C CA . GLY B 1 475 ? -6.062 -15.43 -15.469 1 98.62 475 GLY B CA 1
ATOM 8249 C C . GLY B 1 475 ? -4.648 -15.922 -15.211 1 98.62 475 GLY B C 1
ATOM 8250 O O . GLY B 1 475 ? -3.98 -16.406 -16.125 1 98.62 475 GLY B O 1
ATOM 8251 N N . GLY B 1 476 ? -4.215 -15.773 -13.977 1 98.69 476 GLY B N 1
ATOM 8252 C CA . GLY B 1 476 ? -2.912 -16.297 -13.602 1 98.69 476 GLY B CA 1
ATOM 8253 C C . GLY B 1 476 ? -2.812 -17.812 -13.734 1 98.69 476 GLY B C 1
ATOM 8254 O O . GLY B 1 476 ? -1.808 -18.328 -14.227 1 98.69 476 GLY B O 1
ATOM 8255 N N . ALA B 1 477 ? -3.842 -18.484 -13.297 1 98.5 477 ALA B N 1
ATOM 8256 C CA . ALA B 1 477 ? -3.867 -19.938 -13.445 1 98.5 477 ALA B CA 1
ATOM 8257 C C . ALA B 1 477 ? -3.779 -20.344 -14.922 1 98.5 477 ALA B C 1
ATOM 8259 O O . ALA B 1 477 ? -3.057 -21.281 -15.273 1 98.5 477 ALA B O 1
ATOM 8260 N N . ARG B 1 478 ? -4.438 -19.641 -15.773 1 98.06 478 ARG B N 1
ATOM 8261 C CA . ARG B 1 478 ? -4.426 -19.922 -17.203 1 98.06 478 ARG B CA 1
ATOM 8262 C C . ARG B 1 478 ? -3.045 -19.688 -17.797 1 98.06 478 ARG B C 1
ATOM 8264 O O . ARG B 1 478 ? -2.559 -20.5 -18.594 1 98.06 478 ARG B O 1
ATOM 8271 N N . VAL B 1 479 ? -2.457 -18.578 -17.438 1 98.44 479 VAL B N 1
ATOM 8272 C CA . VAL B 1 479 ? -1.121 -18.234 -17.906 1 98.44 479 VAL B CA 1
ATOM 8273 C C . VAL B 1 479 ? -0.136 -19.344 -17.531 1 98.44 479 VAL B C 1
ATOM 8275 O O . VAL B 1 479 ? 0.783 -19.656 -18.281 1 98.44 479 VAL B O 1
ATOM 8278 N N . CYS B 1 480 ? -0.389 -20.047 -16.391 1 97.88 480 CYS B N 1
ATOM 8279 C CA . CYS B 1 480 ? 0.481 -21.109 -15.898 1 97.88 480 CYS B CA 1
ATOM 8280 C C . CYS B 1 480 ? 0.014 -22.469 -16.391 1 97.88 480 CYS B C 1
ATOM 8282 O O . CYS B 1 480 ? 0.559 -23.5 -16 1 97.88 480 CYS B O 1
ATOM 8284 N N . ASN B 1 481 ? -0.998 -22.531 -17.188 1 96.5 481 ASN B N 1
ATOM 8285 C CA . ASN B 1 481 ? -1.608 -23.781 -17.656 1 96.5 481 ASN B CA 1
ATOM 8286 C C . ASN B 1 481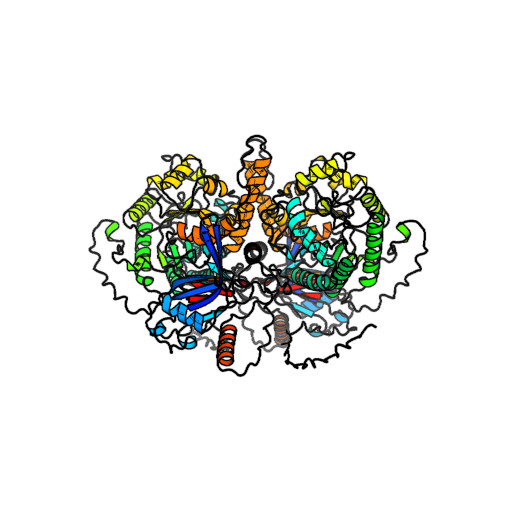 ? -2.094 -24.641 -16.5 1 96.5 481 ASN B C 1
ATOM 8288 O O . ASN B 1 481 ? -1.838 -25.844 -16.469 1 96.5 481 ASN B O 1
ATOM 8292 N N . LEU B 1 482 ? -2.74 -23.938 -15.539 1 96.81 482 LEU B N 1
ATOM 8293 C CA . LEU B 1 482 ? -3.273 -24.594 -14.352 1 96.81 482 LEU B CA 1
ATOM 8294 C C . LEU B 1 482 ? -4.781 -24.391 -14.242 1 96.81 482 LEU B C 1
ATOM 8296 O O . LEU B 1 482 ? -5.383 -24.703 -13.219 1 96.81 482 LEU B O 1
ATOM 8300 N N . GLU B 1 483 ? -5.422 -23.859 -15.242 1 93.94 483 GLU B N 1
ATOM 8301 C CA . GLU B 1 483 ? -6.816 -23.438 -15.164 1 93.94 483 GLU B CA 1
ATOM 8302 C C . GLU B 1 483 ? -7.73 -24.625 -14.852 1 93.94 483 GLU B C 1
ATOM 8304 O O . GLU B 1 483 ? -8.836 -24.438 -14.336 1 93.94 483 GLU B O 1
ATOM 8309 N N . ASP B 1 484 ? -7.281 -25.812 -15.156 1 94.94 484 ASP B N 1
ATOM 8310 C CA . ASP B 1 484 ? -8.086 -26.984 -14.859 1 94.94 484 ASP B CA 1
ATOM 8311 C C . ASP B 1 484 ? -7.902 -27.422 -13.406 1 94.94 484 ASP B C 1
ATOM 8313 O O . ASP B 1 484 ? -8.664 -28.25 -12.906 1 94.94 484 ASP B O 1
ATOM 8317 N N . ARG B 1 485 ? -7.055 -26.797 -12.727 1 95.94 485 ARG B N 1
ATOM 8318 C CA . ARG B 1 485 ? -6.715 -27.25 -11.391 1 95.94 485 ARG B CA 1
ATOM 8319 C C . ARG B 1 485 ? -7.059 -26.203 -10.344 1 95.94 485 ARG B C 1
ATOM 8321 O O . ARG B 1 485 ? -7.531 -26.531 -9.25 1 95.94 485 ARG B O 1
ATOM 8328 N N . VAL B 1 486 ? -6.719 -25 -10.594 1 97.75 486 VAL B N 1
ATOM 8329 C CA . VAL B 1 486 ? -6.93 -23.938 -9.617 1 97.75 486 VAL B CA 1
ATOM 8330 C C . VAL B 1 486 ? -7.355 -22.656 -10.328 1 97.75 486 VAL B C 1
ATOM 8332 O O . VAL B 1 486 ? -7.684 -22.688 -11.516 1 97.75 486 VAL B O 1
ATOM 8335 N N . GLY B 1 487 ? -7.488 -21.547 -9.594 1 98.38 487 GLY B N 1
ATOM 8336 C CA . GLY B 1 487 ? -7.785 -20.234 -10.148 1 98.38 487 GLY B CA 1
ATOM 8337 C C . GLY B 1 487 ? -9.211 -19.797 -9.891 1 98.38 487 GLY B C 1
ATOM 8338 O O . GLY B 1 487 ? -9.531 -18.609 -10.016 1 98.38 487 GLY B O 1
ATOM 8339 N N . ASN B 1 488 ? -10.062 -20.656 -9.688 1 98.69 488 ASN B N 1
ATOM 8340 C CA . ASN B 1 488 ? -11.422 -20.391 -9.227 1 98.69 488 ASN B CA 1
ATOM 8341 C C . ASN B 1 488 ? -12 -21.578 -8.469 1 98.69 488 ASN B C 1
ATOM 8343 O O . ASN B 1 488 ? -11.273 -22.531 -8.133 1 98.69 488 ASN B O 1
ATOM 8347 N N . PHE B 1 489 ? -13.281 -21.531 -8.055 1 98.62 489 PHE B N 1
ATOM 8348 C CA . PHE B 1 489 ? -13.867 -22.562 -7.199 1 98.62 489 PHE B CA 1
ATOM 8349 C C . PHE B 1 489 ? -14.766 -23.5 -8.008 1 98.62 489 PHE B C 1
ATOM 8351 O O . PHE B 1 489 ? -15.742 -24.031 -7.484 1 98.62 489 PHE B O 1
ATOM 8358 N N . ALA B 1 490 ? -14.477 -23.625 -9.273 1 98.19 490 ALA B N 1
ATOM 8359 C CA . ALA B 1 490 ? -15.266 -24.547 -10.102 1 98.19 490 ALA B CA 1
ATOM 8360 C C . ALA B 1 490 ? -15.141 -25.969 -9.602 1 98.19 490 ALA B C 1
ATOM 8362 O O . ALA B 1 490 ? -14.086 -26.375 -9.109 1 98.19 490 ALA B O 1
ATOM 8363 N N . LEU B 1 491 ? -16.219 -26.781 -9.82 1 97.44 491 LEU B N 1
ATOM 8364 C CA . LEU B 1 491 ? -16.234 -28.172 -9.398 1 97.44 491 LEU B CA 1
ATOM 8365 C C . LEU B 1 491 ? -15.125 -28.969 -10.086 1 97.44 491 LEU B C 1
ATOM 8367 O O . LEU B 1 491 ? -14.867 -28.766 -11.273 1 97.44 491 LEU B O 1
ATOM 8371 N N . GLY B 1 492 ? -14.508 -29.812 -9.281 1 96.69 492 GLY B N 1
ATOM 8372 C CA . GLY B 1 492 ? -13.445 -30.656 -9.812 1 96.69 492 GLY B CA 1
ATOM 8373 C C . GLY B 1 492 ? -12.055 -30.078 -9.578 1 96.69 492 GLY B C 1
ATOM 8374 O O . GLY B 1 492 ? -11.062 -30.797 -9.672 1 96.69 492 GLY B O 1
ATOM 8375 N N . LYS B 1 493 ? -11.977 -28.828 -9.258 1 97.56 493 LYS B N 1
ATOM 8376 C CA . LYS B 1 493 ? -10.688 -28.188 -9.023 1 97.56 493 LYS B CA 1
ATOM 8377 C C . LYS B 1 493 ? -10.234 -28.359 -7.578 1 97.56 493 LYS B C 1
ATOM 8379 O O . LYS B 1 493 ? -11.031 -28.75 -6.719 1 97.56 493 LYS B O 1
ATOM 8384 N N . GLN B 1 494 ? -8.93 -28.141 -7.383 1 96.94 494 GLN B N 1
ATOM 8385 C CA . GLN B 1 494 ? -8.367 -28.141 -6.035 1 96.94 494 GLN B CA 1
ATOM 8386 C C . GLN B 1 494 ? -8.68 -26.844 -5.305 1 96.94 494 GLN B C 1
ATOM 8388 O O . GLN B 1 494 ? -8.828 -25.781 -5.93 1 96.94 494 GLN B O 1
ATOM 8393 N N . PHE B 1 495 ? -8.703 -26.938 -3.975 1 97.44 495 PHE B N 1
ATOM 8394 C CA . PHE B 1 495 ? -9.078 -25.781 -3.188 1 97.44 495 PHE B CA 1
ATOM 8395 C C . PHE B 1 495 ? -7.848 -24.969 -2.787 1 97.44 495 PHE B C 1
ATOM 8397 O O . PHE B 1 495 ? -7.141 -25.344 -1.847 1 97.44 495 PHE B O 1
ATOM 8404 N N . ASP B 1 496 ? -7.539 -23.953 -3.467 1 98 496 ASP B N 1
ATOM 8405 C CA . ASP B 1 496 ? -6.684 -22.828 -3.092 1 98 496 ASP B CA 1
ATOM 8406 C C . ASP B 1 496 ? -7.512 -21.578 -2.793 1 98 496 ASP B C 1
ATOM 8408 O O . ASP B 1 496 ? -8.078 -20.969 -3.701 1 98 496 ASP B O 1
ATOM 8412 N N . GLY B 1 497 ? -7.543 -21.203 -1.533 1 98.44 497 GLY B N 1
ATOM 8413 C CA . GLY B 1 497 ? -8.453 -20.125 -1.177 1 98.44 497 GLY B CA 1
ATOM 8414 C C . GLY B 1 497 ? -7.906 -19.219 -0.091 1 98.44 497 GLY B C 1
ATOM 8415 O O . GLY B 1 497 ? -7.059 -19.625 0.703 1 98.44 497 GLY B O 1
ATOM 8416 N N . LEU B 1 498 ? -8.383 -18.016 -0.1 1 98.81 498 LEU B N 1
ATOM 8417 C CA . LEU B 1 498 ? -8.062 -17 0.908 1 98.81 498 LEU B CA 1
ATOM 8418 C C . LEU B 1 498 ? -9.297 -16.641 1.727 1 98.81 498 LEU B C 1
ATOM 8420 O O . LEU B 1 498 ? -10.32 -16.25 1.168 1 98.81 498 LEU B O 1
ATOM 8424 N N . LEU B 1 499 ? -9.203 -16.797 2.979 1 98.44 499 LEU B N 1
ATOM 8425 C CA . LEU B 1 499 ? -10.242 -16.281 3.857 1 98.44 499 LEU B CA 1
ATOM 8426 C C . LEU B 1 499 ? -10.07 -14.773 4.07 1 98.44 499 LEU B C 1
ATOM 8428 O O . LEU B 1 499 ? -9.102 -14.344 4.691 1 98.44 499 LEU B O 1
ATOM 8432 N N . ILE B 1 500 ? -10.984 -13.984 3.564 1 98.25 500 ILE B N 1
ATOM 8433 C CA . ILE B 1 500 ? -10.945 -12.531 3.703 1 98.25 500 ILE B CA 1
ATOM 8434 C C . ILE B 1 500 ? -11.82 -12.102 4.875 1 98.25 500 ILE B C 1
ATOM 8436 O O . ILE B 1 500 ? -13 -12.461 4.941 1 98.25 500 ILE B O 1
ATOM 8440 N N . GLN B 1 501 ? -11.234 -11.375 5.758 1 96.19 501 GLN B N 1
ATOM 8441 C CA . GLN B 1 501 ? -11.953 -10.852 6.914 1 96.19 501 GLN B CA 1
ATOM 8442 C C . GLN B 1 501 ? -11.992 -9.328 6.895 1 96.19 501 GLN B C 1
ATOM 8444 O O . GLN B 1 501 ? -10.953 -8.672 6.785 1 96.19 501 GLN B O 1
ATOM 8449 N N . THR B 1 502 ? -13.148 -8.742 7.039 1 92.06 502 THR B N 1
ATOM 8450 C CA . THR B 1 502 ? -13.32 -7.305 6.867 1 92.06 502 THR B CA 1
ATOM 8451 C C . THR B 1 502 ? -13.734 -6.648 8.18 1 92.06 502 THR B C 1
ATOM 8453 O O . THR B 1 502 ? -13.664 -5.426 8.312 1 92.06 502 THR B O 1
ATOM 8456 N N . GLY B 1 503 ? -14.148 -7.414 9.188 1 84.81 503 GLY B N 1
ATOM 8457 C CA . GLY B 1 503 ? -14.594 -6.879 10.461 1 84.81 503 GLY B CA 1
ATOM 8458 C C . GLY B 1 503 ? -16.031 -6.395 10.438 1 84.81 503 GLY B C 1
ATOM 8459 O O . GLY B 1 503 ? -16.484 -5.746 11.383 1 84.81 503 GLY B O 1
ATOM 8460 N N . ALA B 1 504 ? -16.719 -6.641 9.477 1 74.88 504 ALA B N 1
ATOM 8461 C CA . ALA B 1 504 ? -18.125 -6.266 9.422 1 74.88 504 ALA B CA 1
ATOM 8462 C C . ALA B 1 504 ? -18.938 -7.008 10.477 1 74.88 504 ALA B C 1
ATOM 8464 O O . ALA B 1 504 ? -18.641 -8.156 10.805 1 74.88 504 ALA B O 1
ATOM 8465 N N . ALA B 1 505 ? -19.609 -6.246 11.375 1 63.75 505 ALA B N 1
ATOM 8466 C CA . ALA B 1 505 ? -20.281 -6.664 12.602 1 63.75 505 ALA B CA 1
ATOM 8467 C C . ALA B 1 505 ? -21.109 -7.918 12.375 1 63.75 505 ALA B C 1
ATOM 8469 O O . ALA B 1 505 ? -21.719 -8.086 11.305 1 63.75 505 ALA B O 1
ATOM 8470 N N . ASP B 1 506 ? -20.766 -8.844 13.266 1 59.47 506 ASP B N 1
ATOM 8471 C CA . ASP B 1 506 ? -21.625 -10.023 13.375 1 59.47 506 ASP B CA 1
ATOM 8472 C C . ASP B 1 506 ? -23.047 -9.641 13.797 1 59.47 506 ASP B C 1
ATOM 8474 O O . ASP B 1 506 ? -23.234 -8.648 14.508 1 59.47 506 ASP B O 1
ATOM 8478 N N . ALA B 1 507 ? -23.844 -10.094 13.078 1 51.25 507 ALA B N 1
ATOM 8479 C CA . ALA B 1 507 ? -25.219 -9.938 13.586 1 51.25 507 ALA B CA 1
ATOM 8480 C C . ALA B 1 507 ? -25.312 -10.344 15.047 1 51.25 507 ALA B C 1
ATOM 8482 O O . ALA B 1 507 ? -24.625 -11.273 15.484 1 51.25 507 ALA B O 1
ATOM 8483 N N . LYS B 1 508 ? -25.781 -9.469 15.875 1 48.69 508 LYS B N 1
ATOM 8484 C CA . LYS B 1 508 ? -26.109 -9.859 17.25 1 48.69 508 LYS B CA 1
ATOM 8485 C C . LYS B 1 508 ? -26.703 -11.266 17.281 1 48.69 508 LYS B C 1
ATOM 8487 O O . LYS B 1 508 ? -27.609 -11.578 16.5 1 48.69 508 LYS B O 1
ATOM 8492 N N . PRO B 1 509 ? -25.953 -12.164 17.938 1 49.03 509 PRO B N 1
ATOM 8493 C CA . PRO B 1 509 ? -26.578 -13.484 18 1 49.03 509 PRO B CA 1
ATOM 8494 C C . PRO B 1 509 ? -28.062 -13.414 18.344 1 49.03 509 PRO B C 1
ATOM 8496 O O . PRO B 1 509 ? -28.469 -12.609 19.188 1 49.03 509 PRO B O 1
ATOM 8499 N N . ALA B 1 510 ? -28.891 -13.945 17.547 1 44.78 510 ALA B N 1
ATOM 8500 C CA . ALA B 1 510 ? -30.297 -14.07 17.922 1 44.78 510 ALA B CA 1
ATOM 8501 C C . ALA B 1 510 ? -30.453 -14.734 19.281 1 44.78 510 ALA B C 1
ATOM 8503 O O . ALA B 1 510 ? -29.703 -15.656 19.609 1 44.78 510 ALA B O 1
ATOM 8504 N N . PRO B 1 511 ? -31.266 -14.133 20.125 1 44.91 511 PRO B N 1
ATOM 8505 C CA . PRO B 1 511 ? -31.547 -14.805 21.391 1 44.91 511 PRO B CA 1
ATOM 8506 C C . PRO B 1 511 ? -31.875 -16.281 21.219 1 44.91 511 PRO B C 1
ATOM 8508 O O . PRO B 1 511 ? -32.594 -16.656 20.266 1 44.91 511 PRO B O 1
ATOM 8511 N N . GLN B 1 512 ? -31.016 -17.141 21.688 1 46.81 512 GLN B N 1
ATOM 8512 C CA . GLN B 1 512 ? -31.297 -18.578 21.719 1 46.81 512 GLN B CA 1
ATOM 8513 C C . GLN B 1 512 ? -32.656 -18.859 22.344 1 46.81 512 GLN B C 1
ATOM 8515 O O . GLN B 1 512 ? -32.906 -18.453 23.484 1 46.81 512 GLN B O 1
ATOM 8520 N N . ASN B 1 513 ? -33.594 -19.016 21.547 1 45.84 513 ASN B N 1
ATOM 8521 C CA . ASN B 1 513 ? -34.812 -19.547 22.141 1 45.84 513 ASN B CA 1
ATOM 8522 C C . ASN B 1 513 ? -34.562 -20.859 22.875 1 45.84 513 ASN B C 1
ATOM 8524 O O . ASN B 1 513 ? -34.062 -21.812 22.297 1 45.84 513 ASN B O 1
ATOM 8528 N N . ARG B 1 514 ? -34.562 -20.891 24.109 1 50.5 514 ARG B N 1
ATOM 8529 C CA . ARG B 1 514 ? -34.438 -22.016 25.031 1 50.5 514 ARG B CA 1
ATOM 8530 C C . ARG B 1 514 ? -35.562 -23.016 24.828 1 50.5 514 ARG B C 1
ATOM 8532 O O . ARG B 1 514 ? -36.562 -22.984 25.5 1 50.5 514 ARG B O 1
ATOM 8539 N N . GLY B 1 515 ? -35.812 -23.25 23.562 1 51.28 515 GLY B N 1
ATOM 8540 C CA . GLY B 1 515 ? -36.875 -24.266 23.547 1 51.28 515 GLY B CA 1
ATOM 8541 C C . GLY B 1 515 ? -36.344 -25.641 23.938 1 51.28 515 GLY B C 1
ATOM 8542 O O . GLY B 1 515 ? -35.156 -25.891 23.891 1 51.28 515 GLY B O 1
ATOM 8543 N N . SER B 1 516 ? -37.031 -26.562 24.688 1 61.91 516 SER B N 1
ATOM 8544 C CA . SER B 1 516 ? -36.812 -27.797 25.422 1 61.91 516 SER B CA 1
ATOM 8545 C C . SER B 1 516 ? -37.031 -29.031 24.547 1 61.91 516 SER B C 1
ATOM 8547 O O . SER B 1 516 ? -37.031 -30.156 25.016 1 61.91 516 SER B O 1
ATOM 8549 N N . THR B 1 517 ? -37.25 -28.891 23.266 1 66.81 517 THR B N 1
ATOM 8550 C CA . THR B 1 517 ? -37.469 -30.109 22.484 1 66.81 517 THR B CA 1
ATOM 8551 C C . THR B 1 517 ? -36.188 -30.656 21.953 1 66.81 517 THR B C 1
ATOM 8553 O O . THR B 1 517 ? -35.156 -29.984 21.984 1 66.81 517 THR B O 1
ATOM 8556 N N . GLU B 1 518 ? -36.156 -31.938 21.672 1 66.06 518 GLU B N 1
ATOM 8557 C CA . GLU B 1 518 ? -35 -32.594 21.078 1 66.06 518 GLU B CA 1
ATOM 8558 C C . GLU B 1 518 ? -34.531 -31.859 19.828 1 66.06 518 GLU B C 1
ATOM 8560 O O . GLU B 1 518 ? -33.312 -31.75 19.594 1 66.06 518 GLU B O 1
ATOM 8565 N N . GLU B 1 519 ? -35.438 -31.406 19.078 1 69.56 519 GLU B N 1
ATOM 8566 C CA . GLU B 1 519 ? -35.125 -30.625 17.906 1 69.56 519 GLU B CA 1
ATOM 8567 C C . GLU B 1 519 ? -34.406 -29.328 18.281 1 69.56 519 GLU B C 1
ATOM 8569 O O . GLU B 1 519 ? -33.469 -28.891 17.609 1 69.56 519 GLU B O 1
ATOM 8574 N N . ASP B 1 520 ? -34.875 -28.875 19.281 1 74.44 520 ASP B N 1
ATOM 8575 C CA . ASP B 1 520 ? -34.25 -27.656 19.781 1 74.44 520 ASP B CA 1
ATOM 8576 C C . ASP B 1 520 ? -32.812 -27.922 20.25 1 74.44 520 ASP B C 1
ATOM 8578 O O . ASP B 1 520 ? -31.938 -27.094 20.062 1 74.44 520 ASP B O 1
ATOM 8582 N N . ASP B 1 521 ? -32.719 -29.125 20.766 1 78.62 521 ASP B N 1
ATOM 8583 C CA . ASP B 1 521 ? -31.375 -29.484 21.266 1 78.62 521 ASP B CA 1
ATOM 8584 C C . ASP B 1 521 ? -30.406 -29.703 20.109 1 78.62 521 ASP B C 1
ATOM 8586 O O . ASP B 1 521 ? -29.25 -29.266 20.188 1 78.62 521 ASP B O 1
ATOM 8590 N N . ALA B 1 522 ? -30.906 -30.359 19.156 1 79.38 522 ALA B N 1
ATOM 8591 C CA . ALA B 1 522 ? -30.062 -30.594 17.984 1 79.38 522 ALA B CA 1
ATOM 8592 C C . ALA B 1 522 ? -29.672 -29.281 17.328 1 79.38 522 ALA B C 1
ATOM 8594 O O . ALA B 1 522 ? -28.516 -29.109 16.906 1 79.38 522 ALA B O 1
ATOM 8595 N N . HIS B 1 523 ? -30.594 -28.469 17.25 1 83.25 523 HIS B N 1
ATOM 8596 C CA . HIS B 1 523 ? -30.344 -27.156 16.672 1 83.25 523 HIS B CA 1
ATOM 8597 C C . HIS B 1 523 ? -29.328 -26.375 17.5 1 83.25 523 HIS B C 1
ATOM 8599 O O . HIS B 1 523 ? -28.453 -25.703 16.938 1 83.25 523 HIS B O 1
AT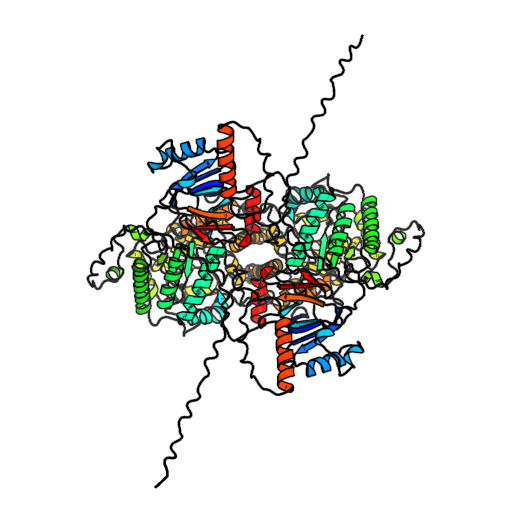OM 8605 N N . ARG B 1 524 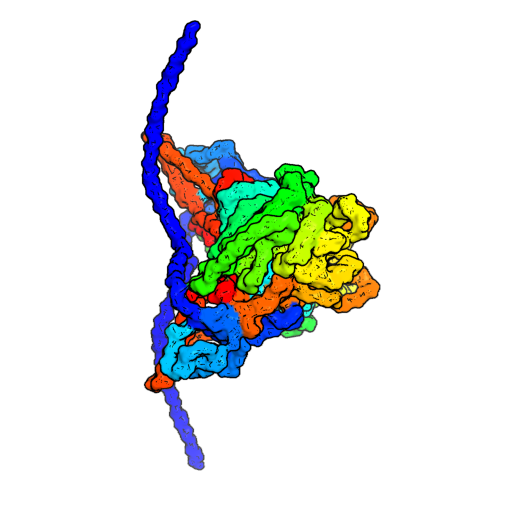? -29.469 -26.484 18.688 1 86 524 ARG B N 1
ATOM 8606 C CA . ARG B 1 524 ? -28.547 -25.797 19.594 1 86 524 ARG B CA 1
ATOM 8607 C C . ARG B 1 524 ? -27.125 -26.344 19.438 1 86 524 ARG B C 1
ATOM 8609 O O . ARG B 1 524 ? -26.172 -25.578 19.391 1 86 524 ARG B O 1
ATOM 8616 N N . ARG B 1 525 ? -27.062 -27.609 19.422 1 88.38 525 ARG B N 1
ATOM 8617 C CA . ARG B 1 525 ? -25.75 -28.234 19.266 1 88.38 525 ARG B CA 1
ATOM 8618 C C . ARG B 1 525 ? -25.109 -27.844 17.938 1 88.38 525 ARG B C 1
ATOM 8620 O O . ARG B 1 525 ? -23.891 -27.594 17.875 1 88.38 525 ARG B O 1
ATOM 8627 N N . PHE B 1 526 ? -25.891 -27.797 16.938 1 91.38 526 PHE B N 1
ATOM 8628 C CA . PHE B 1 526 ? -25.391 -27.406 15.625 1 91.38 526 PHE B CA 1
ATOM 8629 C C . PHE B 1 526 ? -24.922 -25.953 15.633 1 91.38 526 PHE B C 1
ATOM 8631 O O . PHE B 1 526 ? -23.859 -25.641 15.086 1 91.38 526 PHE B O 1
ATOM 8638 N N . SER B 1 527 ? -25.672 -25.125 16.234 1 90 527 SER B N 1
ATOM 8639 C CA . SER B 1 527 ? -25.312 -23.719 16.359 1 90 527 SER B CA 1
ATOM 8640 C C . SER B 1 527 ? -24 -23.547 17.125 1 90 527 SER B C 1
ATOM 8642 O O . SER B 1 527 ? -23.172 -22.703 16.766 1 90 527 SER B O 1
ATOM 8644 N N . GLN B 1 528 ? -23.906 -24.281 18.125 1 91.62 528 GLN B N 1
ATOM 8645 C CA . GLN B 1 528 ? -22.672 -24.234 18.891 1 91.62 528 GLN B CA 1
ATOM 8646 C C . GLN B 1 528 ? -21.484 -24.703 18.062 1 91.62 528 GLN B C 1
ATOM 8648 O O . GLN B 1 528 ? -20.375 -24.141 18.172 1 91.62 528 GLN B O 1
ATOM 8653 N N . TRP B 1 529 ? -21.766 -25.719 17.297 1 93.12 529 TRP B N 1
ATOM 8654 C CA . TRP B 1 529 ? -20.719 -26.219 16.422 1 93.12 529 TRP B CA 1
ATOM 8655 C C . TRP B 1 529 ? -20.312 -25.172 15.391 1 93.12 529 TRP B C 1
ATOM 8657 O O . TRP B 1 529 ? -19.125 -25.016 15.094 1 93.12 529 TRP B O 1
ATOM 8667 N N . ILE B 1 530 ? -21.234 -24.469 14.875 1 92.56 530 ILE B N 1
ATOM 8668 C CA . ILE B 1 530 ? -20.969 -23.391 13.93 1 92.56 530 ILE B CA 1
ATOM 8669 C C . ILE B 1 530 ? -20.062 -22.344 14.57 1 92.56 530 ILE B C 1
ATOM 8671 O O . ILE B 1 530 ? -19.047 -21.969 13.992 1 92.56 530 ILE B O 1
ATOM 8675 N N . VAL B 1 531 ? -20.406 -21.938 15.703 1 90.81 531 VAL B N 1
ATOM 8676 C CA . VAL B 1 531 ? -19.656 -20.906 16.406 1 90.81 531 VAL B CA 1
ATOM 8677 C C . VAL B 1 531 ? -18.234 -21.406 16.688 1 90.81 531 VAL B C 1
ATOM 8679 O O . VAL B 1 531 ? -17.266 -20.656 16.516 1 90.81 531 VAL B O 1
ATOM 8682 N N . ALA B 1 532 ? -18.125 -22.625 17.031 1 92.06 532 ALA B N 1
ATOM 8683 C CA . ALA B 1 532 ? -16.828 -23.203 17.375 1 92.06 532 ALA B CA 1
ATOM 8684 C C . ALA B 1 532 ? -15.961 -23.359 16.141 1 92.06 532 ALA B C 1
ATOM 8686 O O . ALA B 1 532 ? -14.742 -23.562 16.25 1 92.06 532 ALA B O 1
ATOM 8687 N N . SER B 1 533 ? -16.578 -23.281 14.977 1 93.81 533 SER B N 1
ATOM 8688 C CA . SER B 1 533 ? -15.883 -23.531 13.719 1 93.81 533 SER B CA 1
ATOM 8689 C C . SER B 1 533 ? -15.539 -22.234 13.008 1 93.81 533 SER B C 1
ATOM 8691 O O . SER B 1 533 ? -15.219 -22.234 11.82 1 93.81 533 SER B O 1
ATOM 8693 N N . GLN B 1 534 ? -15.641 -21.109 13.703 1 91.62 534 GLN B N 1
ATOM 8694 C CA . GLN B 1 534 ? -15.305 -19.812 13.156 1 91.62 534 GLN B CA 1
ATOM 8695 C C . GLN B 1 534 ? -13.875 -19.406 13.508 1 91.62 534 GLN B C 1
ATOM 8697 O O . GLN B 1 534 ? -13.383 -19.734 14.586 1 91.62 534 GLN B O 1
ATOM 8702 N N . ALA B 1 535 ? -13.242 -18.734 12.531 1 90.94 535 ALA B N 1
ATOM 8703 C CA . ALA B 1 535 ? -11.922 -18.172 12.82 1 90.94 535 ALA B CA 1
ATOM 8704 C C . ALA B 1 535 ? -12.008 -17.062 13.859 1 90.94 535 ALA B C 1
ATOM 8706 O O . ALA B 1 535 ? -13.078 -16.484 14.078 1 90.94 535 ALA B O 1
ATOM 8707 N N . GLU B 1 536 ? -10.883 -16.797 14.469 1 91.38 536 GLU B N 1
ATOM 8708 C CA . GLU B 1 536 ? -10.828 -15.602 15.312 1 91.38 536 GLU B CA 1
ATOM 8709 C C . GLU B 1 536 ? -11.25 -14.352 14.539 1 91.38 536 GLU B C 1
ATOM 8711 O O . GLU B 1 536 ? -10.891 -14.188 13.375 1 91.38 536 GLU B O 1
ATOM 8716 N N . PRO B 1 537 ? -12 -13.523 15.188 1 89.94 537 PRO B N 1
ATOM 8717 C CA . PRO B 1 537 ? -12.531 -12.367 14.461 1 89.94 537 PRO B CA 1
ATOM 8718 C C . PRO B 1 537 ? -11.461 -11.344 14.109 1 89.94 537 PRO B C 1
ATOM 8720 O O . PRO B 1 537 ? -10.477 -11.195 14.844 1 89.94 537 PRO B O 1
ATOM 8723 N N . TYR B 1 538 ? -11.664 -10.695 13.016 1 92.12 538 TYR B N 1
ATOM 8724 C CA . TYR B 1 538 ? -10.859 -9.531 12.648 1 92.12 538 TYR B CA 1
ATOM 8725 C C . TYR B 1 538 ? -11.164 -8.352 13.562 1 92.12 538 TYR B C 1
ATOM 8727 O O . TYR B 1 538 ? -12.328 -8.008 13.781 1 92.12 538 TYR B O 1
ATOM 8735 N N . LEU B 1 539 ? -10.133 -7.766 14.047 1 89.25 539 LEU B N 1
ATOM 8736 C CA . LEU B 1 539 ? -10.297 -6.602 14.914 1 89.25 539 LEU B CA 1
ATOM 8737 C C . LEU B 1 539 ? -10.258 -5.312 14.094 1 89.25 539 LEU B C 1
ATOM 8739 O O . LEU B 1 539 ? -9.281 -5.043 13.398 1 89.25 539 LEU B O 1
ATOM 8743 N N . ASP B 1 540 ? -11.289 -4.543 14.258 1 88.94 540 ASP B N 1
ATOM 8744 C CA . ASP B 1 540 ? -11.352 -3.262 13.562 1 88.94 540 ASP B CA 1
ATOM 8745 C C . ASP B 1 540 ? -10.148 -2.387 13.922 1 88.94 540 ASP B C 1
ATOM 8747 O O . ASP B 1 540 ? -9.789 -2.271 15.094 1 88.94 540 ASP B O 1
ATOM 8751 N N . GLY B 1 541 ? -9.555 -1.842 12.891 1 89.31 541 GLY B N 1
ATOM 8752 C CA . GLY B 1 541 ? -8.406 -0.973 13.109 1 89.31 541 GLY B CA 1
ATOM 8753 C C . GLY B 1 541 ? -7.078 -1.679 12.922 1 89.31 541 GLY B C 1
ATOM 8754 O O . GLY B 1 541 ? -6.027 -1.033 12.859 1 89.31 541 GLY B O 1
ATOM 8755 N N . SER B 1 542 ? -7.105 -3.025 12.836 1 92.69 542 SER B N 1
ATOM 8756 C CA . SER B 1 542 ? -5.855 -3.736 12.586 1 92.69 542 SER B CA 1
ATOM 8757 C C . SER B 1 542 ? -5.184 -3.238 11.312 1 92.69 542 SER B C 1
ATOM 8759 O O . SER B 1 542 ? -3.986 -2.941 11.305 1 92.69 542 SER B O 1
ATOM 8761 N N . ASN B 1 543 ? -5.824 -3.281 10.305 1 96.06 543 ASN B N 1
ATOM 8762 C CA . ASN B 1 543 ? -5.453 -2.535 9.102 1 96.06 543 ASN B CA 1
ATOM 8763 C C . ASN B 1 543 ? -6.074 -1.141 9.094 1 96.06 543 ASN B C 1
ATOM 8765 O O . ASN B 1 543 ? -7.289 -0.998 8.953 1 96.06 543 ASN B O 1
ATOM 8769 N N . PRO B 1 544 ? -5.266 -0.111 9.211 1 95.25 544 PRO B N 1
ATOM 8770 C CA . PRO B 1 544 ? -5.832 1.237 9.297 1 95.25 544 PRO B CA 1
ATOM 8771 C C . PRO B 1 544 ? -6.582 1.64 8.031 1 95.25 544 PRO B C 1
ATOM 8773 O O . PRO B 1 544 ? -7.453 2.514 8.07 1 95.25 544 PRO B O 1
ATOM 8776 N N . ASN B 1 545 ? -6.359 1.019 6.941 1 94.94 545 ASN B N 1
ATOM 8777 C CA . ASN B 1 545 ? -6.938 1.434 5.668 1 94.94 545 ASN B CA 1
ATOM 8778 C C . ASN B 1 545 ? -8.312 0.805 5.445 1 94.94 545 ASN B C 1
ATOM 8780 O O . ASN B 1 545 ? -9.086 1.271 4.609 1 94.94 545 ASN B O 1
ATOM 8784 N N . LEU B 1 546 ? -8.539 -0.302 6.078 1 94.19 546 LEU B N 1
ATOM 8785 C CA . LEU B 1 546 ? -9.844 -0.924 5.875 1 94.19 546 LEU B CA 1
ATOM 8786 C C . LEU B 1 546 ? -10.875 -0.366 6.852 1 94.19 546 LEU B C 1
ATOM 8788 O O . LEU B 1 546 ? -10.891 -0.746 8.023 1 94.19 546 LEU B O 1
ATOM 8792 N N . PHE B 1 547 ? -11.711 0.528 6.344 1 91.94 547 PHE B N 1
ATOM 8793 C CA . PHE B 1 547 ? -12.695 1.256 7.141 1 91.94 547 PHE B CA 1
ATOM 8794 C C . PHE B 1 547 ? -14.094 0.702 6.914 1 91.94 547 PHE B C 1
ATOM 8796 O O . PHE B 1 547 ? -14.586 0.691 5.785 1 91.94 547 PHE B O 1
ATOM 8803 N N . ILE B 1 548 ? -14.695 0.177 7.977 1 89.38 548 ILE B N 1
ATOM 8804 C CA . ILE B 1 548 ? -16.047 -0.366 7.883 1 89.38 548 ILE B CA 1
ATOM 8805 C C . ILE B 1 548 ? -16.891 0.171 9.031 1 89.38 548 ILE B C 1
ATOM 8807 O O . ILE B 1 548 ? -16.422 0.272 10.164 1 89.38 548 ILE B O 1
ATOM 8811 N N . ASP B 1 549 ? -18.125 0.564 8.703 1 88.62 549 ASP B N 1
ATOM 8812 C CA . ASP B 1 549 ? -19.125 0.824 9.734 1 88.62 549 ASP B CA 1
ATOM 8813 C C . ASP B 1 549 ? -19.641 -0.48 10.328 1 88.62 549 ASP B C 1
ATOM 8815 O O . ASP B 1 549 ? -20.547 -1.111 9.766 1 88.62 549 ASP B O 1
ATOM 8819 N N . GLU B 1 550 ? -19.203 -0.809 11.469 1 80.62 550 GLU B N 1
ATOM 8820 C CA . GLU B 1 550 ? -19.516 -2.096 12.086 1 80.62 550 GLU B CA 1
ATOM 8821 C C . GLU B 1 550 ? -20.969 -2.162 12.531 1 80.62 550 GLU B C 1
ATOM 8823 O O . GLU B 1 550 ? -21.484 -3.242 12.828 1 80.62 550 GLU B O 1
ATOM 8828 N N . GLN B 1 551 ? -21.625 -1.024 12.516 1 79.25 551 GLN B N 1
ATOM 8829 C CA . GLN B 1 551 ? -23 -1.009 12.977 1 79.25 551 GLN B CA 1
ATOM 8830 C C . GLN B 1 551 ? -23.984 -1.066 11.805 1 79.25 551 GLN B C 1
ATOM 8832 O O . GLN B 1 551 ? -25.188 -1.157 12 1 79.25 551 GLN B O 1
ATOM 8837 N N . SER B 1 552 ? -23.328 -1.091 10.664 1 81.38 552 SER B N 1
ATOM 8838 C CA . SER B 1 552 ? -24.203 -1.2 9.5 1 81.38 552 SER B CA 1
ATOM 8839 C C . SER B 1 552 ? -24.875 -2.564 9.445 1 81.38 552 SER B C 1
ATOM 8841 O O . SER B 1 552 ? -24.234 -3.594 9.664 1 81.38 552 SER B O 1
ATOM 8843 N N . GLU B 1 553 ? -26.141 -2.574 9.125 1 74.62 553 GLU B N 1
ATOM 8844 C CA . GLU B 1 553 ? -26.891 -3.826 9.062 1 74.62 553 GLU B CA 1
ATOM 8845 C C . GLU B 1 553 ? -26.734 -4.5 7.707 1 74.62 553 GLU B C 1
ATOM 8847 O O . GLU B 1 553 ? -26.844 -5.719 7.594 1 74.62 553 GLU B O 1
ATOM 8852 N N . GLU B 1 554 ? -26.484 -3.752 6.805 1 78.25 554 GLU B N 1
ATOM 8853 C CA . GLU B 1 554 ? -26.406 -4.289 5.449 1 78.25 554 GLU B CA 1
ATOM 8854 C C . GLU B 1 554 ? -24.953 -4.637 5.078 1 78.25 554 GLU B C 1
ATOM 8856 O O . GLU B 1 554 ? -24.031 -3.865 5.359 1 78.25 554 GLU B O 1
ATOM 8861 N N . VAL B 1 555 ? -24.891 -5.93 4.637 1 82.75 555 VAL B N 1
ATOM 8862 C CA . VAL B 1 555 ? -23.594 -6.371 4.117 1 82.75 555 VAL B CA 1
ATOM 8863 C C . VAL B 1 555 ? -23.688 -6.547 2.604 1 82.75 555 VAL B C 1
ATOM 8865 O O . VAL B 1 555 ? -24.484 -7.344 2.107 1 82.75 555 VAL B O 1
ATOM 8868 N N . ASP B 1 556 ? -22.969 -5.734 1.932 1 89.94 556 ASP B N 1
ATOM 8869 C CA . ASP B 1 556 ? -22.844 -5.832 0.481 1 89.94 556 ASP B CA 1
ATOM 8870 C C . ASP B 1 556 ? -21.516 -6.461 0.094 1 89.94 556 ASP B C 1
ATOM 8872 O O . ASP B 1 556 ? -20.469 -5.793 0.107 1 89.94 556 ASP B O 1
ATOM 8876 N N . LEU B 1 557 ? -21.578 -7.688 -0.369 1 93.38 557 LEU B N 1
ATOM 8877 C CA . LEU B 1 557 ? -20.375 -8.453 -0.654 1 93.38 557 LEU B CA 1
ATOM 8878 C C . LEU B 1 557 ? -19.578 -7.805 -1.779 1 93.38 557 LEU B C 1
ATOM 8880 O O . LEU B 1 557 ? -18.344 -7.84 -1.767 1 93.38 557 LEU B O 1
ATOM 8884 N N . SER B 1 558 ? -20.266 -7.324 -2.756 1 95 558 SER B N 1
ATOM 8885 C CA . SER B 1 558 ? -19.578 -6.668 -3.859 1 95 558 SER B CA 1
ATOM 8886 C C . SER B 1 558 ? -18.797 -5.449 -3.375 1 95 558 SER B C 1
ATOM 8888 O O . SER B 1 558 ? -17.656 -5.223 -3.801 1 95 558 SER B O 1
ATOM 8890 N N . ARG B 1 559 ? -19.375 -4.727 -2.494 1 93.62 559 ARG B N 1
ATOM 8891 C CA . ARG B 1 559 ? -18.719 -3.557 -1.919 1 93.62 559 ARG B CA 1
ATOM 8892 C C . ARG B 1 559 ? -17.547 -3.967 -1.04 1 93.62 559 ARG B C 1
ATOM 8894 O O . ARG B 1 559 ? -16.5 -3.307 -1.041 1 93.62 559 ARG B O 1
ATOM 8901 N N . LEU B 1 560 ? -17.719 -5.012 -0.313 1 95 560 LEU B N 1
ATOM 8902 C CA . LEU B 1 560 ? -16.656 -5.484 0.563 1 95 560 LEU B CA 1
ATOM 8903 C C . LEU B 1 560 ? -15.461 -5.988 -0.25 1 95 560 LEU B C 1
ATOM 8905 O O . LEU B 1 560 ? -14.312 -5.754 0.12 1 95 560 LEU B O 1
ATOM 8909 N N . LEU B 1 561 ? -15.773 -6.656 -1.368 1 97.44 561 LEU B N 1
ATOM 8910 C CA . LEU B 1 561 ? -14.695 -7.105 -2.248 1 97.44 561 LEU B CA 1
ATOM 8911 C C . LEU B 1 561 ? -13.898 -5.922 -2.785 1 97.44 561 LEU B C 1
ATOM 8913 O O . LEU B 1 561 ? -12.672 -5.926 -2.744 1 97.44 561 LEU B O 1
ATOM 8917 N N . GLU B 1 562 ? -14.641 -4.969 -3.287 1 96.94 562 GLU B N 1
ATOM 8918 C CA . GLU B 1 562 ? -14 -3.777 -3.836 1 96.94 562 GLU B CA 1
ATOM 8919 C C . GLU B 1 562 ? -13.125 -3.086 -2.789 1 96.94 562 GLU B C 1
ATOM 8921 O O . GLU B 1 562 ? -11.992 -2.701 -3.074 1 96.94 562 GLU B O 1
ATOM 8926 N N . LYS B 1 563 ? -13.633 -2.945 -1.604 1 95.94 563 LYS B N 1
ATOM 8927 C CA . LYS B 1 563 ? -12.875 -2.342 -0.509 1 95.94 563 LYS B CA 1
ATOM 8928 C C . LYS B 1 563 ? -11.625 -3.148 -0.192 1 95.94 563 LYS B C 1
ATOM 8930 O O . LYS B 1 563 ? -10.555 -2.58 0.04 1 95.94 563 LYS B O 1
ATOM 8935 N N . PHE B 1 564 ? -11.781 -4.445 -0.164 1 97.69 564 PHE B N 1
ATOM 8936 C CA . PHE B 1 564 ? -10.625 -5.301 0.1 1 97.69 564 PHE B CA 1
ATOM 8937 C C . PHE B 1 564 ? -9.555 -5.109 -0.966 1 97.69 564 PHE B C 1
ATOM 8939 O O . PHE B 1 564 ? -8.375 -4.969 -0.648 1 97.69 564 PHE B O 1
ATOM 8946 N N . LEU B 1 565 ? -9.961 -5.082 -2.207 1 98.25 565 LEU B N 1
ATOM 8947 C CA . LEU B 1 565 ? -9.008 -4.988 -3.307 1 98.25 565 LEU B CA 1
ATOM 8948 C C . LEU B 1 565 ? -8.211 -3.688 -3.23 1 98.25 565 LEU B C 1
ATOM 8950 O O . LEU B 1 565 ? -7.02 -3.666 -3.533 1 98.25 565 LEU B O 1
ATOM 8954 N N . PHE B 1 566 ? -8.781 -2.658 -2.727 1 97.38 566 PHE B N 1
ATOM 8955 C CA . PHE B 1 566 ? -8.133 -1.357 -2.869 1 97.38 566 PHE B CA 1
ATOM 8956 C C . PHE B 1 566 ? -7.582 -0.878 -1.531 1 97.38 566 PHE B C 1
ATOM 8958 O O . PHE B 1 566 ? -6.789 0.062 -1.484 1 97.38 566 PHE B O 1
ATOM 8965 N N . THR B 1 567 ? -7.984 -1.562 -0.443 1 96.75 567 THR B N 1
ATOM 8966 C CA . THR B 1 567 ? -7.508 -1.065 0.844 1 96.75 567 THR B CA 1
ATOM 8967 C C . THR B 1 567 ? -6.969 -2.209 1.699 1 96.75 567 THR B C 1
ATOM 8969 O O . THR B 1 567 ? -6.305 -1.974 2.711 1 96.75 567 THR B O 1
ATOM 8972 N N . GLY B 1 568 ? -7.234 -3.451 1.362 1 96.81 568 GLY B N 1
ATOM 8973 C CA . GLY B 1 568 ? -6.852 -4.605 2.162 1 96.81 568 GLY B CA 1
ATOM 8974 C C . GLY B 1 568 ? -5.355 -4.863 2.148 1 96.81 568 GLY B C 1
ATOM 8975 O O . GLY B 1 568 ? -4.633 -4.328 1.308 1 96.81 568 GLY B O 1
ATOM 8976 N N . ASP B 1 569 ? -4.887 -5.594 3.115 1 96.88 569 ASP B N 1
ATOM 8977 C CA . ASP B 1 569 ? -3.525 -6.113 3.164 1 96.88 569 ASP B CA 1
ATOM 8978 C C . ASP B 1 569 ? -3.48 -7.469 3.869 1 96.88 569 ASP B C 1
ATOM 8980 O O . ASP B 1 569 ? -4.508 -8.133 4.008 1 96.88 569 ASP B O 1
ATOM 8984 N N . ASP B 1 570 ? -2.252 -7.973 4.203 1 97.44 570 ASP B N 1
ATOM 8985 C CA . ASP B 1 570 ? -2.08 -9.312 4.762 1 97.44 570 ASP B CA 1
ATOM 8986 C C . ASP B 1 570 ? -2.932 -9.492 6.016 1 97.44 570 ASP B C 1
ATOM 8988 O O . ASP B 1 570 ? -3.369 -10.609 6.316 1 97.44 570 ASP B O 1
ATOM 8992 N N . ARG B 1 571 ? -3.225 -8.43 6.73 1 96.62 571 ARG B N 1
ATOM 8993 C CA . ARG B 1 571 ? -3.967 -8.516 7.984 1 96.62 571 ARG B CA 1
ATOM 8994 C C . ARG B 1 571 ? -5.434 -8.852 7.734 1 96.62 571 ARG B C 1
ATOM 8996 O O . ARG B 1 571 ? -6.137 -9.297 8.641 1 96.62 571 ARG B O 1
ATOM 9003 N N . ASN B 1 572 ? -5.879 -8.688 6.484 1 97.5 572 ASN B N 1
ATOM 9004 C CA . ASN B 1 572 ? -7.254 -9.023 6.121 1 97.5 572 ASN B CA 1
ATOM 9005 C C . ASN B 1 572 ? -7.355 -10.438 5.555 1 97.5 572 ASN B C 1
ATOM 9007 O O . ASN B 1 572 ? -8.461 -10.938 5.324 1 97.5 572 ASN B O 1
ATOM 9011 N N . ILE B 1 573 ? -6.266 -10.992 5.273 1 98.12 573 ILE B N 1
ATOM 9012 C CA . ILE B 1 573 ? -6.215 -12.391 4.84 1 98.12 573 ILE B CA 1
ATOM 9013 C C . ILE B 1 573 ? -6.043 -13.297 6.055 1 98.12 573 ILE B C 1
ATOM 9015 O O . ILE B 1 573 ? -4.922 -13.523 6.52 1 98.12 573 ILE B O 1
ATOM 9019 N N . GLY B 1 574 ? -7.137 -13.812 6.527 1 96.94 574 GLY B N 1
ATOM 9020 C CA . GLY B 1 574 ? -7.133 -14.586 7.758 1 96.94 574 GLY B CA 1
ATOM 9021 C C . GLY B 1 574 ? -6.418 -15.914 7.625 1 96.94 574 GLY B C 1
ATOM 9022 O O . GLY B 1 574 ? -5.617 -16.281 8.492 1 96.94 574 GLY B O 1
ATOM 9023 N N . SER B 1 575 ? -6.688 -16.609 6.508 1 97.69 575 SER B N 1
ATOM 9024 C CA . SER B 1 575 ? -6.07 -17.906 6.258 1 97.69 575 SER B CA 1
ATOM 9025 C C . SER B 1 575 ? -5.789 -18.109 4.773 1 97.69 575 SER B C 1
ATOM 9027 O O . SER B 1 575 ? -6.539 -17.625 3.922 1 97.69 575 SER B O 1
ATOM 9029 N N . VAL B 1 576 ? -4.723 -18.766 4.531 1 98.19 576 VAL B N 1
ATOM 9030 C CA . VAL B 1 576 ? -4.34 -19.141 3.172 1 98.19 576 VAL B CA 1
ATOM 9031 C C . VAL B 1 576 ? -4.371 -20.656 3.014 1 98.19 576 VAL B C 1
ATOM 9033 O O . VAL B 1 576 ? -3.623 -21.375 3.682 1 98.19 576 VAL B O 1
ATOM 9036 N N . PHE B 1 577 ? -5.211 -21.094 2.145 1 97.62 577 PHE B N 1
ATOM 9037 C CA . PHE B 1 577 ? -5.305 -22.516 1.851 1 97.62 577 PHE B CA 1
ATOM 9038 C C . PHE B 1 577 ? -4.641 -22.844 0.518 1 97.62 577 PHE B C 1
ATOM 9040 O O . PHE B 1 577 ? -4.918 -22.188 -0.494 1 97.62 577 PHE B O 1
ATOM 9047 N N . ILE B 1 578 ? -3.787 -23.781 0.542 1 96.88 578 ILE B N 1
ATOM 9048 C CA . ILE B 1 578 ? -3.191 -24.344 -0.666 1 96.88 578 ILE B CA 1
ATOM 9049 C C . ILE B 1 578 ? -3.373 -25.859 -0.674 1 96.88 578 ILE B C 1
ATOM 9051 O O . ILE B 1 578 ? -2.969 -26.547 0.267 1 96.88 578 ILE B O 1
ATOM 9055 N N . ASN B 1 579 ? -4.035 -26.312 -1.724 1 94.12 579 ASN B N 1
ATOM 9056 C CA . ASN B 1 579 ? -4.344 -27.734 -1.794 1 94.12 579 ASN B CA 1
ATOM 9057 C C . ASN B 1 579 ? -5.086 -28.219 -0.549 1 94.12 579 ASN B C 1
ATOM 9059 O O . ASN B 1 579 ? -4.738 -29.234 0.034 1 94.12 579 ASN B O 1
ATOM 9063 N N . SER B 1 580 ? -5.988 -27.406 -0.059 1 94.5 580 SER B N 1
ATOM 9064 C CA . SER B 1 580 ? -6.938 -27.672 1.016 1 94.5 580 SER B CA 1
ATOM 9065 C C . SER B 1 580 ? -6.246 -27.688 2.375 1 94.5 580 SER B C 1
ATOM 9067 O O . SER B 1 580 ? -6.805 -28.172 3.357 1 94.5 580 SER B O 1
ATOM 9069 N N . ILE B 1 581 ? -5.035 -27.172 2.412 1 94.12 581 ILE B N 1
ATOM 9070 C CA . ILE B 1 581 ? -4.289 -27.094 3.662 1 94.12 581 ILE B CA 1
ATOM 9071 C C . ILE B 1 581 ? -4.074 -25.625 4.035 1 94.12 581 ILE B C 1
ATOM 9073 O O . ILE B 1 581 ? -3.65 -24.812 3.201 1 94.12 581 ILE B O 1
ATOM 9077 N N . SER B 1 582 ? -4.426 -25.25 5.27 1 94.69 582 SER B N 1
ATOM 9078 C CA . SER B 1 582 ? -4.121 -23.906 5.75 1 94.69 582 SER B CA 1
ATOM 9079 C C . SER B 1 582 ? -2.627 -23.734 6.012 1 94.69 582 SER B C 1
ATOM 9081 O O . SER B 1 582 ? -2.094 -24.297 6.977 1 94.69 582 SER B O 1
ATOM 9083 N N . VAL B 1 583 ? -1.96 -22.969 5.211 1 94.5 583 VAL B N 1
ATOM 9084 C CA . VAL B 1 583 ? -0.502 -22.922 5.254 1 94.5 583 VAL B CA 1
ATOM 9085 C C . VAL B 1 583 ? -0.042 -21.594 5.863 1 94.5 583 VAL B C 1
ATOM 9087 O O . VAL B 1 583 ? 1.151 -21.391 6.098 1 94.5 583 VAL B O 1
ATOM 9090 N N . GLY B 1 584 ? -1.003 -20.703 6.035 1 93.06 584 GLY B N 1
ATOM 9091 C CA . GLY B 1 584 ? -0.631 -19.406 6.582 1 93.06 584 GLY B CA 1
ATOM 9092 C C . GLY B 1 584 ? -1.808 -18.469 6.727 1 93.06 584 GLY B C 1
ATOM 9093 O O . GLY B 1 584 ? -2.957 -18.906 6.812 1 93.06 584 GLY B O 1
ATOM 9094 N N . GLY B 1 585 ? -1.425 -17.125 6.859 1 93.06 585 GLY B N 1
ATOM 9095 C CA . GLY B 1 585 ? -2.408 -16.078 7.098 1 93.06 585 GLY B CA 1
ATOM 9096 C C . GLY B 1 585 ? -2.221 -15.367 8.422 1 93.06 585 GLY B C 1
ATOM 9097 O O . GLY B 1 585 ? -1.351 -15.742 9.219 1 93.06 585 GLY B O 1
ATOM 9098 N N . SER B 1 586 ? -2.986 -14.312 8.602 1 93.19 586 SER B N 1
ATOM 9099 C CA . SER B 1 586 ? -2.832 -13.5 9.805 1 93.19 586 SER B CA 1
ATOM 9100 C C . SER B 1 586 ? -3.51 -14.156 11 1 93.19 586 SER B C 1
ATOM 9102 O O . SER B 1 586 ? -3.135 -13.906 12.148 1 93.19 586 SER B O 1
ATOM 9104 N N . ARG B 1 587 ? -4.512 -14.992 10.742 1 91.81 587 ARG B N 1
ATOM 9105 C CA . ARG B 1 587 ? -5.258 -15.766 11.727 1 91.81 587 ARG B CA 1
ATOM 9106 C C . ARG B 1 587 ? -5.59 -17.156 11.188 1 91.81 587 ARG B C 1
ATOM 9108 O O . ARG B 1 587 ? -6.762 -17.5 11.039 1 91.81 587 ARG B O 1
ATOM 9115 N N . PRO B 1 588 ? -4.609 -17.922 11.039 1 90.62 588 PRO B N 1
ATOM 9116 C CA . PRO B 1 588 ? -4.785 -19.188 10.328 1 90.62 588 PRO B CA 1
ATOM 9117 C C . PRO B 1 588 ? -5.73 -20.156 11.055 1 90.62 588 PRO B C 1
ATOM 9119 O O . PRO B 1 588 ? -5.672 -20.266 12.281 1 90.62 588 PRO B O 1
ATOM 9122 N N . LEU B 1 589 ? -6.598 -20.703 10.305 1 89 589 LEU B N 1
ATOM 9123 C CA . LEU B 1 589 ? -7.492 -21.75 10.805 1 89 589 LEU B CA 1
ATOM 9124 C C . LEU B 1 589 ? -6.738 -23.047 11.023 1 89 589 LEU B C 1
ATOM 9126 O O . LEU B 1 589 ? -5.859 -23.406 10.234 1 89 589 LEU B O 1
ATOM 9130 N N . ALA B 1 590 ? -6.91 -23.719 12.188 1 74.5 590 ALA B N 1
ATOM 9131 C CA . ALA B 1 590 ? -6.23 -24.953 12.57 1 74.5 590 ALA B CA 1
ATOM 9132 C C . ALA B 1 590 ? -6.703 -26.125 11.711 1 74.5 590 ALA B C 1
ATOM 9134 O O . ALA B 1 590 ? -7.859 -26.156 11.289 1 74.5 590 ALA B O 1
#

Organism: NCBI:txid1165861

Sequence (1180 aa):
MEDQASLDGCELKFAQGSGLNDQKEYPGTSQRSYDGGSKNKPIVILGSFIHSTSIDRLEFISQNGLMIIDSSGTIVCLESAPEPWTNKTLKEKLKSCSTDHLFQDPLVNLQESVRLIALRRGEFFIPGFVDTHTHAVQYQNIGAGQQYTLLDWLKYITFPEEIRFEDELYAKRMFEKVVSRSIRVGTTTSCYYSSIHLSAAKILAKVCHQAGQRAFIGKCNIDRNDAADHYKEASAEESVEDTIQFINFVRKECATSYHGSSPHHKSIDHANAVSLPDLSSRVALERNGESRHSMVQPILTPRFAISCTDKLLGKLGELMKTDNQLRLQTHLSESLSEIEYTKQLFPACSTYSEVYDSFGLLTERTILAHCIHLEPSELKLLAKRGCGLSHCPTSNFNLRSGICQVQTLLAAGFEKLSLGTDVSGGYGVGILSTIRDAASAAKVLGFTAQTDSGSADNRPQQLSIENLVYLATLGGARVCNLEDRVGNFALGKQFDGLLIQTGAADAKPAPQNRGSTEEDDAHRRFSQWIVASQAEPYLDGSNPNLFIDEQSEEVDLSRLLEKFLFTGDDRNIGSVFINSISVGGSRPLAMEDQASLDGCELKFAQGSGLNDQKEYPGTSQRSYDGGSKNKPIVILGSFIHSTSIDRLEFISQNGLMIIDSSGTIVCLESAPEPWTNKTLKEKLKSCSTDHLFQDPLVNLQESVRLIALRRGEFFIPGFVDTHTHAVQYQNIGAGQQYTLLDWLKYITFPEEIRFEDELYAKRMFEKVVSRSIRVGTTTSCYYSSIHLSAAKILAKVCHQAGQRAFIGKCNIDRNDAADHYKEASAEESVEDTIQFINFVRKECATSYHGSSPHHKSIDHANAVSLPDLSSRVALERNGESRHSMVQPILTPRFAISCTDKLLGKLGELMKTDNQLRLQTHLSESLSEIEYTKQLFPACSTYSEVYDSFGLLTERTILAHCIHLEPSELKLLAKRGCGLSHCPTSNFNLRSGICQVQTLLAAGFEKLSLGTDVSGGYGVGILSTIRDAASAAKVLGFTAQTDSGSADNRPQQLSIENLVYLATLGGARVCNLEDRVGNFALGKQFDGLLIQTGAADAKPAPQNRGSTEEDDAHRRFSQWIVASQAEPYLDGSNPNLFIDEQSEEVDLSRLLEKFLFTGDDRNIGSVFINSISVGGSRPLA

InterPro domains:
  IPR006680 Amidohydrolase-related [PF01979] (126-508)
  IPR011059 Metal-dependent hydrolase, composite domain superfamily [G3DSA:2.30.40.10] (46-534)
  IPR011059 Metal-dependent hydrolase, composite domain superfamily [SSF51338] (549-579)
  IPR032466 Metal-dependent hydrolase [SSF51556] (127-488)
  IPR051607 Metallo-dependent Hydrolases [PTHR11271] (40-588)